Protein AF-0000000086446826 (afdb_homodimer)

pLDDT: mean 84.17, std 14.09, range [20.56, 96.94]

Nearest PDB structures (foldseek):
  3k9j-assembly2_A  TM=3.499E-01  e=1.828E-01  Homo sapiens
  8e12-assembly1_A  TM=2.344E-01  e=4.023E+00  synthetic construct
  8e0l-assembly1_C  TM=2.136E-01  e=4.203E+00  synthetic construct
  6xr2-assembly2_E  TM=2.161E-01  e=5.457E+00  synthetic construct
  3k9j-assembly2_A  TM=3.498E-01  e=6.710E-02  Homo sapiens

Sequence (1148 aa):
MKRKCTLTMKKRKLLDENRSFKKEWEAFFFVERKGKALCIICHETVAVMKVCNVKRHFTSVHPKQAALPDDKKKAEFGHLSAQLEKQSALMKRSISSTQAAAQSNTRASYHVAHLVATNLKPFTEGEFLKECMMAVVEDVCPDKSREFAAISLSARSLTRHIEEMAADVRGTLKDMCQSTRFFSIALDELTDIKDMAQLAIFFCGGRDDFVIFEEFIRFIPLSGTTTGANVCKPVTDWLKEADLDLSRMCGITTDGAPAMVRDKKGFAALLVKYLHSLEHQQDVKRFHCLVHQEALCAKSVTITEVMTVVVRAVRWLSRGKMLERVFSLRDQLASFLREKGNPVLQFEDPAWVCDIGFLVDITRHLNELNIHLQGKDVLVPDLLAFVKAFECKLRLWEHQLNQNKFTHFARLAELRPTPAACHRYAAALSELRGEFERCFKDVRACEKEFKPFSAPFDVDSVDVVDDLQLELIELQCSESHRAKFALLSPMKFWHSLSASRAFPALVREAMRIPSLFGSTYSCKRLFSRMKLTKNKTRAQLTNAHLQDVLLLASSSIKPDIDSLSASKNHQPSHMKRKCTLTMKKRKLLDENRSFKKEWEAFFFVERKGKALCIICHETVAVMKVCNVKRHFTSVHPKQAALPDDKKKAEFGHLSAQLEKQSALMKRSISSTQAAAQSNTRASYHVAHLVATNLKPFTEGEFLKECMMAVVEDVCPDKSREFAAISLSARSLTRHIEEMAADVRGTLKDMCQSTRFFSIALDELTDIKDMAQLAIFFCGGRDDFVIFEEFIRFIPLSGTTTGANVCKPVTDWLKEADLDLSRMCGITTDGAPAMVRDKKGFAALLVKYLHSLEHQQDVKRFHCLVHQEALCAKSVTITEVMTVVVRAVRWLSRGKMLERVFSLRDQLASFLREKGNPVLQFEDPAWVCDIGFLVDITRHLNELNIHLQGKDVLVPDLLAFVKAFECKLRLWEHQLNQNKFTHFARLAELRPTPAACHRYAAALSELRGEFERCFKDVRACEKEFKPFSAPFDVDSVDVVDDLQLELIELQCSESHRAKFALLSPMKFWHSLSASRAFPALVREAMRIPSLFGSTYSCKRLFSRMKLTKNKTRAQLTNAHLQDVLLLASSSIKPDIDSLSASKNHQPSH

Organism: Eptatretus burgeri (NCBI:txid7764)

Structure (mmCIF, N/CA/C/O backbone):
data_AF-0000000086446826-model_v1
#
loop_
_entity.id
_entity.type
_entity.pdbx_description
1 polymer 'SPIN-DOC-like zinc-finger domain-containing protein'
#
loop_
_atom_site.group_PDB
_atom_site.id
_atom_site.type_symbol
_atom_site.label_atom_id
_atom_site.label_alt_id
_atom_site.label_comp_id
_atom_site.label_asym_id
_atom_site.label_entity_id
_atom_site.label_seq_id
_atom_site.pdbx_PDB_ins_code
_atom_site.Cartn_x
_atom_site.Cartn_y
_atom_site.Cartn_z
_atom_site.occupancy
_atom_site.B_iso_or_equiv
_atom_site.auth_seq_id
_atom_site.auth_comp_id
_atom_site.auth_asym_id
_atom_site.auth_atom_id
_atom_site.pdbx_PDB_model_num
ATOM 1 N N . MET A 1 1 ? 31.875 -1.106 -87.688 1 21.17 1 MET A N 1
ATOM 2 C CA . MET A 1 1 ? 32.219 -1.799 -86.438 1 21.17 1 MET A CA 1
ATOM 3 C C . MET A 1 1 ? 33.406 -1.134 -85.75 1 21.17 1 MET A C 1
ATOM 5 O O . MET A 1 1 ? 34.531 -1.675 -85.812 1 21.17 1 MET A O 1
ATOM 9 N N . LYS A 1 2 ? 33.594 0.267 -85.875 1 26.73 2 LYS A N 1
ATOM 10 C CA . LYS A 1 2 ? 34.75 1.126 -85.625 1 26.73 2 LYS A CA 1
ATOM 11 C C . LYS A 1 2 ? 35.094 1.104 -84.125 1 26.73 2 LYS A C 1
ATOM 13 O O . LYS A 1 2 ? 34.25 1.418 -83.312 1 26.73 2 LYS A O 1
ATOM 18 N N . ARG A 1 3 ? 36.031 0.187 -83.688 1 21.23 3 ARG A N 1
ATOM 19 C CA . ARG A 1 3 ? 36.5 -0.198 -82.375 1 21.23 3 ARG A CA 1
ATOM 20 C C . ARG A 1 3 ? 37.062 1.006 -81.562 1 21.23 3 ARG A C 1
ATOM 22 O O . ARG A 1 3 ? 38.125 1.542 -81.938 1 21.23 3 ARG A O 1
ATOM 29 N N . LYS A 1 4 ? 36.125 1.953 -81.25 1 28.58 4 LYS A N 1
ATOM 30 C CA . LYS A 1 4 ? 36.5 3.162 -80.5 1 28.58 4 LYS A CA 1
ATOM 31 C C . LYS A 1 4 ? 37.281 2.826 -79.25 1 28.58 4 LYS A C 1
ATOM 33 O O . LYS A 1 4 ? 36.906 1.95 -78.5 1 28.58 4 LYS A O 1
ATOM 38 N N . CYS A 1 5 ? 38.688 3.062 -79.312 1 27.28 5 CYS A N 1
ATOM 39 C CA . CYS A 1 5 ? 39.781 2.855 -78.312 1 27.28 5 CYS A CA 1
ATOM 40 C C . CYS A 1 5 ? 39.406 3.457 -77 1 27.28 5 CYS A C 1
ATOM 42 O O . CYS A 1 5 ? 39.281 4.676 -76.875 1 27.28 5 CYS A O 1
ATOM 44 N N . THR A 1 6 ? 38.438 2.875 -76.188 1 27.89 6 THR A N 1
ATOM 45 C CA . THR A 1 6 ? 38 3.24 -74.812 1 27.89 6 THR A CA 1
ATOM 46 C C . THR A 1 6 ? 39.156 3.268 -73.875 1 27.89 6 THR A C 1
ATOM 48 O O . THR A 1 6 ? 39.625 2.217 -73.438 1 27.89 6 THR A O 1
ATOM 51 N N . LEU A 1 7 ? 40.25 4.066 -74.125 1 32.88 7 LEU A N 1
ATOM 52 C CA . LEU A 1 7 ? 41.344 4.211 -73.188 1 32.88 7 LEU A CA 1
ATOM 53 C C . LEU A 1 7 ? 40.844 4.723 -71.875 1 32.88 7 LEU A C 1
ATOM 55 O O . LEU A 1 7 ? 40.531 5.902 -71.75 1 32.88 7 LEU A O 1
ATOM 59 N N . THR A 1 8 ? 39.875 4.035 -71.125 1 29.45 8 THR A N 1
ATOM 60 C CA . THR A 1 8 ? 39.125 4.332 -69.875 1 29.45 8 THR A CA 1
ATOM 61 C C . THR A 1 8 ? 40.094 4.805 -68.812 1 29.45 8 THR A C 1
ATOM 63 O O . THR A 1 8 ? 41.312 4.613 -68.875 1 29.45 8 THR A O 1
ATOM 66 N N . MET A 1 9 ? 39.688 4.797 -67.375 1 28.7 9 MET A N 1
ATOM 67 C CA . MET A 1 9 ? 39.625 5.465 -66.062 1 28.7 9 MET A CA 1
ATOM 68 C C . MET A 1 9 ? 40.844 5.059 -65.25 1 28.7 9 MET A C 1
ATOM 70 O O . MET A 1 9 ? 40.719 4.883 -64 1 28.7 9 MET A O 1
ATOM 74 N N . LYS A 1 10 ? 41.938 4.422 -65.688 1 30.7 10 LYS A N 1
ATOM 75 C CA . LYS A 1 10 ? 43 4.031 -64.75 1 30.7 10 LYS A CA 1
ATOM 76 C C . LYS A 1 10 ? 43.688 5.254 -64.188 1 30.7 10 LYS A C 1
ATOM 78 O O . LYS A 1 10 ? 44.719 5.137 -63.531 1 30.7 10 LYS A O 1
ATOM 83 N N . LYS A 1 11 ? 43.312 6.426 -64.625 1 32.59 11 LYS A N 1
ATOM 84 C CA . LYS A 1 11 ? 44.188 7.527 -64.25 1 32.59 11 LYS A CA 1
ATOM 85 C C . LYS A 1 11 ? 44.219 7.75 -62.75 1 32.59 11 LYS A C 1
ATOM 87 O O . LYS A 1 11 ? 45.25 8.125 -62.188 1 32.59 11 LYS A O 1
ATOM 92 N N . ARG A 1 12 ? 43.062 7.766 -62.062 1 33.31 12 ARG A N 1
ATOM 93 C CA . ARG A 1 12 ? 43.062 8.492 -60.812 1 33.31 12 ARG A CA 1
ATOM 94 C C . ARG A 1 12 ? 43.531 7.602 -59.656 1 33.31 12 ARG A C 1
ATOM 96 O O . ARG A 1 12 ? 43.469 8 -58.5 1 33.31 12 ARG A O 1
ATOM 103 N N . LYS A 1 13 ? 43.625 6.348 -59.812 1 36.25 13 LYS A N 1
ATOM 104 C CA . LYS A 1 13 ? 44.031 5.535 -58.656 1 36.25 13 LYS A CA 1
ATOM 105 C C . LYS A 1 13 ? 45.406 5.895 -58.156 1 36.25 13 LYS A C 1
ATOM 107 O O . LYS A 1 13 ? 45.781 5.613 -57.031 1 36.25 13 LYS A O 1
ATOM 112 N N . LEU A 1 14 ? 46.281 6.199 -59.031 1 38.66 14 LEU A N 1
ATOM 113 C CA . LEU A 1 14 ? 47.656 6.434 -58.656 1 38.66 14 LEU A CA 1
ATOM 114 C C . LEU A 1 14 ? 47.75 7.527 -57.594 1 38.66 14 LEU A C 1
ATOM 116 O O . LEU A 1 14 ? 48.688 7.531 -56.781 1 38.66 14 LEU A O 1
ATOM 120 N N . LEU A 1 15 ? 46.844 8.5 -57.688 1 38.84 15 LEU A N 1
ATOM 121 C CA . LEU A 1 15 ? 46.969 9.648 -56.812 1 38.84 15 LEU A CA 1
ATOM 122 C C . LEU A 1 15 ? 46.594 9.258 -55.375 1 38.84 15 LEU A C 1
ATOM 124 O O . LEU A 1 15 ? 47.062 9.891 -54.406 1 38.84 15 LEU A O 1
ATOM 128 N N . ASP A 1 16 ? 45.719 8.352 -55.188 1 43.75 16 ASP A N 1
ATOM 129 C CA . ASP A 1 16 ? 45.25 8.008 -53.844 1 43.75 16 ASP A CA 1
ATOM 130 C C . ASP A 1 16 ? 46.312 7.223 -53.094 1 43.75 16 ASP A C 1
ATOM 132 O O . ASP A 1 16 ? 46.312 7.168 -51.875 1 43.75 16 ASP A O 1
ATOM 136 N N . GLU A 1 17 ? 47.094 6.414 -53.75 1 47.47 17 GLU A N 1
ATOM 137 C CA . GLU A 1 17 ? 48.062 5.543 -53.125 1 47.47 17 GLU A CA 1
ATOM 138 C C . GLU A 1 17 ? 49.094 6.352 -52.312 1 47.47 17 GLU A C 1
ATOM 140 O O . GLU A 1 17 ? 49.594 5.883 -51.312 1 47.47 17 GLU A O 1
ATOM 145 N N . ASN A 1 18 ? 49.469 7.52 -52.781 1 51.12 18 ASN A N 1
ATOM 146 C CA . ASN A 1 18 ? 50.562 8.273 -52.219 1 51.12 18 ASN A CA 1
ATOM 147 C C . ASN A 1 18 ? 50.094 9.102 -51 1 51.12 18 ASN A C 1
ATOM 149 O O . ASN A 1 18 ? 50.844 9.93 -50.5 1 51.12 18 ASN A O 1
ATOM 153 N N . ARG A 1 19 ? 48.938 8.93 -50.688 1 60.41 19 ARG A N 1
ATOM 154 C CA . ARG A 1 19 ? 48.375 9.742 -49.625 1 60.41 19 ARG A CA 1
ATOM 155 C C . ARG A 1 19 ? 48.281 8.945 -48.312 1 60.41 19 ARG A C 1
ATOM 157 O O . ARG A 1 19 ? 47.438 9.25 -47.469 1 60.41 19 ARG A O 1
ATOM 164 N N . SER A 1 20 ? 49 7.945 -48.375 1 73.62 20 SER A N 1
ATOM 165 C CA . SER A 1 20 ? 49 7.203 -47.125 1 73.62 20 SER A CA 1
ATOM 166 C C . SER A 1 20 ? 50.219 7.578 -46.25 1 73.62 20 SER A C 1
ATOM 168 O O . SER A 1 20 ? 51.219 8.039 -46.781 1 73.62 20 SER A O 1
ATOM 170 N N . PHE A 1 21 ? 50.156 7.516 -44.938 1 81.06 21 PHE A N 1
ATOM 171 C CA . PHE A 1 21 ? 51.219 7.82 -44 1 81.06 21 PHE A CA 1
ATOM 172 C C . PHE A 1 21 ? 52.438 6.898 -44.25 1 81.06 21 PHE A C 1
ATOM 174 O O . PHE A 1 21 ? 52.25 5.695 -44.469 1 81.06 21 PHE A O 1
ATOM 181 N N . LYS A 1 22 ? 53.531 7.488 -44.5 1 80.31 22 LYS A N 1
ATOM 182 C CA . LYS A 1 22 ? 54.781 6.715 -44.688 1 80.31 22 LYS A CA 1
ATOM 183 C C . LYS A 1 22 ? 55.594 6.699 -43.406 1 80.31 22 LYS A C 1
ATOM 185 O O . LYS A 1 22 ? 55.719 7.723 -42.75 1 80.31 22 LYS A O 1
ATOM 190 N N . LYS A 1 23 ? 56.156 5.59 -43.125 1 82.75 23 LYS A N 1
ATOM 191 C CA . LYS A 1 23 ? 56.969 5.398 -41.906 1 82.75 23 LYS A CA 1
ATOM 192 C C . LYS A 1 23 ? 58.156 6.352 -41.906 1 82.75 23 LYS A C 1
ATOM 194 O O . LYS A 1 23 ? 58.625 6.742 -40.812 1 82.75 23 LYS A O 1
ATOM 199 N N . GLU A 1 24 ? 58.594 6.832 -43.062 1 84.38 24 GLU A N 1
ATOM 200 C CA . GLU A 1 24 ? 59.75 7.75 -43.188 1 84.38 24 GLU A CA 1
ATOM 201 C C . GLU A 1 24 ? 59.406 9.109 -42.562 1 84.38 24 GLU A C 1
ATOM 203 O O . GLU A 1 24 ? 60.312 9.875 -42.219 1 84.38 24 GLU A O 1
ATOM 208 N N . TRP A 1 25 ? 58.156 9.266 -42.375 1 85.75 25 TRP A N 1
ATOM 209 C CA . TRP A 1 25 ? 57.75 10.578 -41.875 1 85.75 25 TRP A CA 1
ATOM 210 C C . TRP A 1 25 ? 57.969 10.672 -40.375 1 85.75 25 TRP A C 1
ATOM 212 O O . TRP A 1 25 ? 57.906 11.766 -39.812 1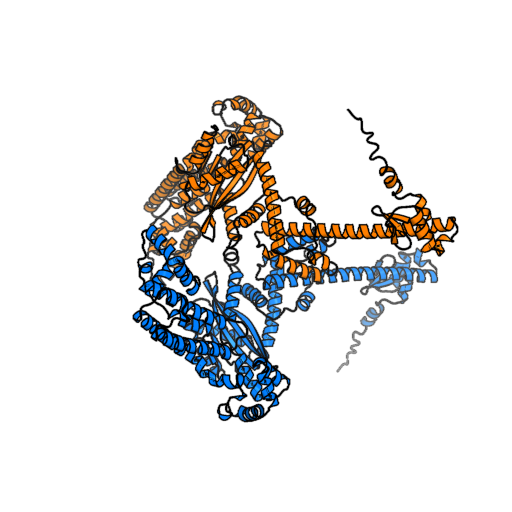 85.75 25 TRP A O 1
ATOM 222 N N . GLU A 1 26 ? 58.312 9.602 -39.812 1 86 26 GLU A N 1
ATOM 223 C CA . GLU A 1 26 ? 58.719 9.602 -38.406 1 86 26 GLU A CA 1
ATOM 224 C C . GLU A 1 26 ? 59.969 10.422 -38.156 1 86 26 GLU A C 1
ATOM 226 O O . GLU A 1 26 ? 60.188 10.953 -37.062 1 86 26 GLU A O 1
ATOM 231 N N . ALA A 1 27 ? 60.75 10.516 -39.25 1 84.44 27 ALA A N 1
ATOM 232 C CA . ALA A 1 27 ? 61.969 11.336 -39.188 1 84.44 27 ALA A CA 1
ATOM 233 C C . ALA A 1 27 ? 61.625 12.812 -39.062 1 84.44 27 ALA A C 1
ATOM 235 O O . ALA A 1 27 ? 62.438 13.602 -38.562 1 84.44 27 ALA A O 1
ATOM 236 N N . PHE A 1 28 ? 60.344 13.039 -39.406 1 88.31 28 PHE A N 1
ATOM 237 C CA . PHE A 1 28 ? 59.844 14.406 -39.312 1 88.31 28 PHE A CA 1
ATOM 238 C C . PHE A 1 28 ? 58.906 14.547 -38.125 1 88.31 28 PHE A C 1
ATOM 240 O O . PHE A 1 28 ? 58.156 15.531 -38.031 1 88.31 28 PHE A O 1
ATOM 247 N N . PHE A 1 29 ? 58.812 13.586 -37.25 1 90.88 29 PHE A N 1
ATOM 248 C CA . PHE A 1 29 ? 58.062 13.594 -36 1 90.88 29 PHE A CA 1
ATOM 249 C C . PHE A 1 29 ? 56.562 13.516 -36.25 1 90.88 29 PHE A C 1
ATOM 251 O O . PHE A 1 29 ? 55.781 14.117 -35.531 1 90.88 29 PHE A O 1
ATOM 258 N N . PHE A 1 30 ? 56.25 12.852 -37.219 1 89.12 30 PHE A N 1
ATOM 259 C CA . PHE A 1 30 ? 54.812 12.641 -37.5 1 89.12 30 PHE A CA 1
ATOM 260 C C . PHE A 1 30 ? 54.438 11.195 -37.219 1 89.12 30 PHE A C 1
ATOM 262 O O . PHE A 1 30 ? 55.219 10.273 -37.5 1 89.12 30 PHE A O 1
ATOM 269 N N . VAL A 1 31 ? 53.219 11 -36.688 1 87.62 31 VAL A N 1
ATOM 270 C CA . VAL A 1 31 ? 52.625 9.68 -36.469 1 87.62 31 VAL A CA 1
ATOM 271 C C . VAL A 1 31 ? 51.219 9.625 -37.062 1 87.62 31 VAL A C 1
ATOM 273 O O . VAL A 1 31 ? 50.594 10.656 -37.25 1 87.62 31 VAL A O 1
ATOM 276 N N . GLU A 1 32 ? 50.875 8.398 -37.375 1 84.38 32 GLU A N 1
ATOM 277 C CA . GLU A 1 32 ? 49.531 8.195 -37.906 1 84.38 32 GLU A CA 1
ATOM 278 C C . GLU A 1 32 ? 48.531 8.023 -36.781 1 84.38 32 GLU A C 1
ATOM 280 O O . GLU A 1 32 ? 48.688 7.152 -35.938 1 84.38 32 GLU A O 1
ATOM 285 N N . ARG A 1 33 ? 47.656 9 -36.719 1 78.75 33 ARG A N 1
ATOM 286 C CA . ARG A 1 33 ? 46.531 8.898 -35.781 1 78.75 33 ARG A CA 1
ATOM 287 C C . ARG A 1 33 ? 45.188 9.117 -36.469 1 78.75 33 ARG A C 1
ATOM 289 O O . ARG A 1 33 ? 44.969 10.172 -37.094 1 78.75 33 ARG A O 1
ATOM 296 N N . LYS A 1 34 ? 44.281 8.141 -36.5 1 76.12 34 LYS A N 1
ATOM 297 C CA . LYS A 1 34 ? 42.938 8.156 -37.094 1 76.12 34 LYS A CA 1
ATOM 298 C C . LYS A 1 34 ? 43 8.477 -38.594 1 76.12 34 LYS A C 1
ATOM 300 O O . LYS A 1 34 ? 42.188 9.273 -39.062 1 76.12 34 LYS A O 1
ATOM 305 N N . GLY A 1 35 ? 44.125 8.102 -39.25 1 76.44 35 GLY A N 1
ATOM 306 C CA . GLY A 1 35 ? 44.25 8.258 -40.688 1 76.44 35 GLY A CA 1
ATOM 307 C C . GLY A 1 35 ? 44.844 9.578 -41.094 1 76.44 35 GLY A C 1
ATOM 308 O O . GLY A 1 35 ? 44.875 9.898 -42.281 1 76.44 35 GLY A O 1
ATOM 309 N N . LYS A 1 36 ? 45.219 10.281 -40.125 1 81 36 LYS A N 1
ATOM 310 C CA . LYS A 1 36 ? 45.844 11.555 -40.406 1 81 36 LYS A CA 1
ATOM 311 C C . LYS A 1 36 ? 47.281 11.594 -39.875 1 81 36 LYS A C 1
ATOM 313 O O . LYS A 1 36 ? 47.625 10.805 -38.969 1 81 36 LYS A O 1
ATOM 318 N N . ALA A 1 37 ? 48 12.414 -40.5 1 84.81 37 ALA A N 1
ATOM 319 C CA . ALA A 1 37 ? 49.375 12.609 -40.031 1 84.81 37 ALA A CA 1
ATOM 320 C C . ALA A 1 37 ? 49.438 13.672 -38.938 1 84.81 37 ALA A C 1
ATOM 322 O O . ALA A 1 37 ? 49.094 14.828 -39.188 1 84.81 37 ALA A O 1
ATOM 323 N N . LEU A 1 38 ? 49.812 13.258 -37.719 1 87.69 38 LEU A N 1
ATOM 324 C CA . LEU A 1 38 ? 49.875 14.117 -36.562 1 87.69 38 LEU A CA 1
ATOM 325 C C . LEU A 1 38 ? 51.344 14.391 -36.156 1 87.69 38 LEU A C 1
ATOM 327 O O . LEU A 1 38 ? 52.156 13.469 -36.062 1 87.69 38 LEU A O 1
ATOM 331 N N . CYS A 1 39 ? 51.562 15.617 -35.969 1 86.81 39 CYS A N 1
ATOM 332 C CA . CYS A 1 39 ? 52.875 16 -35.438 1 86.81 39 CYS A CA 1
ATOM 333 C C . CYS A 1 39 ? 52.969 15.758 -33.938 1 86.81 39 CYS A C 1
ATOM 335 O O . CYS A 1 39 ? 52.125 16.266 -33.188 1 86.81 39 CYS A O 1
ATOM 337 N N . ILE A 1 40 ? 53.844 15.039 -33.469 1 86.5 40 ILE A N 1
ATOM 338 C CA . ILE A 1 40 ? 53.938 14.625 -32.062 1 86.5 40 ILE A CA 1
ATOM 339 C C . ILE A 1 40 ? 54.438 15.789 -31.203 1 86.5 40 ILE A C 1
ATOM 341 O O . ILE A 1 40 ? 54.281 15.789 -29.984 1 86.5 40 ILE A O 1
ATOM 345 N N . ILE A 1 41 ? 55 16.859 -31.859 1 83.38 41 ILE A N 1
ATOM 346 C CA . ILE A 1 41 ? 55.531 18 -31.125 1 83.38 41 ILE A CA 1
ATOM 347 C C . ILE A 1 41 ? 54.406 19.016 -30.844 1 83.38 41 ILE A C 1
ATOM 349 O O . ILE A 1 41 ? 54.188 19.391 -29.703 1 83.38 41 ILE A O 1
ATOM 353 N N . CYS A 1 42 ? 53.781 19.391 -31.781 1 83 42 CYS A N 1
ATOM 354 C CA . CYS A 1 42 ? 52.812 20.453 -31.625 1 83 42 CYS A CA 1
ATOM 355 C C . CYS A 1 42 ? 51.375 19.906 -31.688 1 83 42 CYS A C 1
ATOM 357 O O . CYS A 1 42 ? 50.438 20.625 -31.438 1 83 42 CYS A O 1
ATOM 359 N N . HIS A 1 43 ? 51.125 18.719 -32.062 1 85.19 43 HIS A N 1
ATOM 360 C CA . HIS A 1 43 ? 49.844 18 -32.094 1 85.19 43 HIS A CA 1
ATOM 361 C C . HIS A 1 43 ? 48.938 18.562 -33.188 1 85.19 43 HIS A C 1
ATOM 363 O O . HIS A 1 43 ? 47.719 18.422 -33.125 1 85.19 43 HIS A O 1
ATOM 369 N N . GLU A 1 44 ? 49.594 19.141 -34.188 1 83.06 44 GLU A N 1
ATOM 370 C CA . GLU A 1 44 ? 48.844 19.594 -35.344 1 83.06 44 GLU A CA 1
ATOM 371 C C . GLU A 1 44 ? 48.781 18.516 -36.406 1 83.06 44 GLU A C 1
ATOM 373 O O . GLU A 1 44 ? 49.719 17.75 -36.594 1 83.06 44 GLU A O 1
ATOM 378 N N . THR A 1 45 ? 47.688 18.484 -37.094 1 85.38 45 THR A N 1
ATOM 379 C CA . THR A 1 45 ? 47.5 17.5 -38.188 1 85.38 45 THR A CA 1
ATOM 380 C C . THR A 1 45 ? 47.688 18.156 -39.531 1 85.38 45 THR A C 1
ATOM 382 O O . THR A 1 45 ? 47.438 19.359 -39.688 1 85.38 45 THR A O 1
ATOM 385 N N . VAL A 1 46 ? 48.219 17.406 -40.438 1 80.88 46 VAL A N 1
ATOM 386 C CA . VAL A 1 46 ? 48.406 17.906 -41.781 1 80.88 46 VAL A CA 1
ATOM 387 C C . VAL A 1 46 ? 47.219 17.453 -42.656 1 80.88 46 VAL A C 1
ATOM 389 O O . VAL A 1 46 ? 46.875 16.281 -42.656 1 80.88 46 VAL A O 1
ATOM 392 N N . ALA A 1 47 ? 46.5 18.359 -43.25 1 75.94 47 ALA A N 1
ATOM 393 C CA . ALA A 1 47 ? 45.281 18.125 -44.031 1 75.94 47 ALA A CA 1
ATOM 394 C C . ALA A 1 47 ? 45.562 17.203 -45.219 1 75.94 47 ALA A C 1
ATOM 396 O O . ALA A 1 47 ? 44.75 16.312 -45.5 1 75.94 47 ALA A O 1
ATOM 397 N N . VAL A 1 48 ? 46.656 17.375 -45.938 1 76.5 48 VAL A N 1
ATOM 398 C CA . VAL A 1 48 ? 47 16.578 -47.094 1 76.5 48 VAL A CA 1
ATOM 399 C C . VAL A 1 48 ? 48.281 15.797 -46.844 1 76.5 48 VAL A C 1
ATOM 401 O O . VAL A 1 48 ? 49.344 16.375 -46.594 1 76.5 48 VAL A O 1
ATOM 404 N N . MET A 1 49 ? 48.188 14.492 -46.875 1 77.62 49 MET A N 1
ATOM 405 C CA . MET A 1 49 ? 49.281 13.586 -46.531 1 77.62 49 MET A CA 1
ATOM 406 C C . MET A 1 49 ? 50.281 13.484 -47.688 1 77.62 49 MET A C 1
ATOM 408 O O . MET A 1 49 ? 50.25 12.523 -48.438 1 77.62 49 MET A O 1
ATOM 412 N N . LYS A 1 50 ? 51.094 14.484 -47.875 1 81.12 50 LYS A N 1
ATOM 413 C CA . LYS A 1 50 ? 52.219 14.516 -48.844 1 81.12 50 LYS A CA 1
ATOM 414 C C . LYS A 1 50 ? 53.531 14.789 -48.125 1 81.12 50 LYS A C 1
ATOM 416 O O . LYS A 1 50 ? 53.594 15.5 -47.125 1 81.12 50 LYS A O 1
ATOM 421 N N . VAL A 1 51 ? 54.594 14.266 -48.625 1 82.06 51 VAL A N 1
ATOM 422 C CA . VAL A 1 51 ? 55.906 14.391 -48.031 1 82.06 51 VAL A CA 1
ATOM 423 C C . VAL A 1 51 ? 56.312 15.859 -47.969 1 82.06 51 VAL A C 1
ATOM 425 O O . VAL A 1 51 ? 56.938 16.312 -47 1 82.06 51 VAL A O 1
ATOM 428 N N . CYS A 1 52 ? 55.938 16.609 -49 1 83.12 52 CYS A N 1
ATOM 429 C CA . CYS A 1 52 ? 56.344 18.016 -49.031 1 83.12 52 CYS A CA 1
ATOM 430 C C . CYS A 1 52 ? 55.688 18.812 -47.938 1 83.12 52 CYS A C 1
ATOM 432 O O . CYS A 1 52 ? 56.312 19.688 -47.344 1 83.12 52 CYS A O 1
ATOM 434 N N . ASN A 1 53 ? 54.469 18.406 -47.594 1 85.31 53 ASN A N 1
ATOM 435 C CA . ASN A 1 53 ? 53.75 19.109 -46.562 1 85.31 53 ASN A CA 1
ATOM 436 C C . ASN A 1 53 ? 54.312 18.781 -45.188 1 85.31 53 ASN A C 1
ATOM 438 O O . ASN A 1 53 ? 54.406 19.672 -44.312 1 85.31 53 ASN A O 1
ATOM 442 N N . VAL A 1 54 ? 54.719 17.609 -44.969 1 86.69 54 VAL A N 1
ATOM 443 C CA . VAL A 1 54 ? 55.25 17.141 -43.688 1 86.69 54 VAL A CA 1
ATOM 444 C C . VAL A 1 54 ? 56.656 17.75 -43.469 1 86.69 54 VAL A C 1
ATOM 446 O O . VAL A 1 54 ? 56.938 18.234 -42.375 1 86.69 54 VAL A O 1
ATOM 449 N N . LYS A 1 55 ? 57.438 17.828 -44.531 1 85.44 55 LYS A N 1
ATOM 450 C CA . LYS A 1 55 ? 58.781 18.406 -44.469 1 85.44 55 LYS A CA 1
ATOM 451 C C . LYS A 1 55 ? 58.719 19.922 -44.25 1 85.44 55 LYS A C 1
ATOM 453 O O . LYS A 1 55 ? 59.469 20.469 -43.438 1 85.44 55 LYS A O 1
ATOM 458 N N . ARG A 1 56 ? 57.781 20.438 -44.938 1 86.75 56 ARG A N 1
ATOM 459 C CA . ARG A 1 56 ? 57.594 21.875 -44.781 1 86.75 56 ARG A CA 1
ATOM 460 C C . ARG A 1 56 ? 57.156 22.25 -43.375 1 86.75 56 ARG A C 1
ATOM 462 O O . ARG A 1 56 ? 57.656 23.203 -42.812 1 86.75 56 ARG A O 1
ATOM 469 N N . HIS A 1 57 ? 56.219 21.5 -42.844 1 87.69 57 HIS A N 1
ATOM 470 C CA . HIS A 1 57 ? 55.781 21.734 -41.469 1 87.69 57 HIS A CA 1
ATOM 471 C C . HIS A 1 57 ? 56.938 21.578 -40.469 1 87.69 57 HIS A C 1
ATOM 473 O O . HIS A 1 57 ? 57.125 22.422 -39.594 1 87.69 57 HIS A O 1
ATOM 479 N N . PHE A 1 58 ? 57.719 20.547 -40.688 1 87.62 58 PHE A N 1
ATOM 480 C CA . PHE A 1 58 ? 58.844 20.234 -39.781 1 87.62 58 PHE A CA 1
ATOM 481 C C . PHE A 1 58 ? 59.906 21.328 -39.844 1 87.62 58 PHE A C 1
ATOM 483 O O . PHE A 1 58 ? 60.375 21.766 -38.781 1 87.62 58 PHE A O 1
ATOM 490 N N . THR A 1 59 ? 60.156 21.906 -41 1 87.12 59 THR A N 1
ATOM 491 C CA . THR A 1 59 ? 61.219 22.906 -41.156 1 87.12 59 THR A CA 1
ATOM 492 C C . THR A 1 59 ? 60.719 24.297 -40.781 1 87.12 59 THR A C 1
ATOM 494 O O . THR A 1 59 ? 61.438 25.109 -40.219 1 87.12 59 THR A O 1
ATOM 497 N N . SER A 1 60 ? 59.438 24.438 -40.969 1 88.12 60 SER A N 1
ATOM 498 C CA . SER A 1 60 ? 58.906 25.781 -40.75 1 88.12 60 SER A CA 1
ATOM 499 C C . SER A 1 60 ? 58.438 25.953 -39.312 1 88.12 60 SER A C 1
ATOM 501 O O . SER A 1 60 ? 58.656 27 -38.719 1 88.12 60 SER A O 1
ATOM 503 N N . VAL A 1 61 ? 57.781 24.969 -38.719 1 85.38 61 VAL A N 1
ATOM 504 C CA . VAL A 1 61 ? 57.156 25.109 -37.406 1 85.38 61 VAL A CA 1
ATOM 505 C C . VAL A 1 61 ? 58.125 24.703 -36.312 1 85.38 61 VAL A C 1
ATOM 507 O O . VAL A 1 61 ? 58.094 25.281 -35.219 1 85.38 61 VAL A O 1
ATOM 510 N N . HIS A 1 62 ? 59 23.75 -36.594 1 87.88 62 HIS A N 1
ATOM 511 C CA . HIS A 1 62 ? 59.906 23.234 -35.562 1 87.88 62 HIS A CA 1
ATOM 512 C C . HIS A 1 62 ? 61.375 23.344 -36.031 1 87.88 62 HIS A C 1
ATOM 514 O O . HIS A 1 62 ? 62.062 22.328 -36.156 1 87.88 62 HIS A O 1
ATOM 520 N N . PRO A 1 63 ? 61.844 24.5 -36.25 1 86.12 63 PRO A N 1
ATOM 521 C CA . PRO A 1 63 ? 63.188 24.641 -36.781 1 86.12 63 PRO A CA 1
ATOM 522 C C . PRO A 1 63 ? 64.25 24.172 -35.781 1 86.12 63 PRO A C 1
ATOM 524 O O . PRO A 1 63 ? 65.312 23.672 -36.188 1 86.12 63 PRO A O 1
ATOM 527 N N . LYS A 1 64 ? 63.906 24.312 -34.594 1 84.44 64 LYS A N 1
ATOM 528 C CA . LYS A 1 64 ? 64.875 23.891 -33.594 1 84.44 64 LYS A CA 1
ATOM 529 C C . LYS A 1 64 ? 65.062 22.375 -33.594 1 84.44 64 LYS A C 1
ATOM 531 O O . LYS A 1 64 ? 66.188 21.875 -33.5 1 84.44 64 LYS A O 1
ATOM 536 N N . GLN A 1 65 ? 64.062 21.641 -33.812 1 84.19 65 GLN A N 1
ATOM 537 C CA . GLN A 1 65 ? 64.125 20.188 -33.875 1 84.19 65 GLN A CA 1
ATOM 538 C C . GLN A 1 65 ? 64.625 19.703 -35.219 1 84.19 65 GLN A C 1
ATOM 540 O O . GLN A 1 65 ? 65.312 18.656 -35.281 1 84.19 65 GLN A O 1
ATOM 545 N N . ALA A 1 66 ? 64.5 20.516 -36.219 1 82 66 ALA A N 1
ATOM 546 C CA . ALA A 1 66 ? 65 20.188 -37.562 1 82 66 ALA A CA 1
ATOM 547 C C . ALA A 1 66 ? 66.5 20.312 -37.625 1 82 66 ALA A C 1
ATOM 549 O O . ALA A 1 66 ? 67.188 19.641 -38.438 1 82 66 ALA A O 1
ATOM 550 N N . ALA A 1 67 ? 67.062 21.156 -36.75 1 83.5 67 ALA A N 1
ATOM 551 C CA . ALA A 1 67 ? 68.5 21.422 -36.719 1 83.5 67 ALA A CA 1
ATOM 552 C C . ALA A 1 67 ? 69.25 20.391 -35.875 1 83.5 67 ALA A C 1
ATOM 554 O O . ALA A 1 67 ? 70.5 20.328 -35.875 1 83.5 67 ALA A O 1
ATOM 555 N N . LEU A 1 68 ? 68.562 19.547 -35.25 1 83.56 68 LEU A N 1
ATOM 556 C CA . LEU A 1 68 ? 69.188 18.562 -34.375 1 83.56 68 LEU A CA 1
ATOM 557 C C . LEU A 1 68 ? 69.812 17.422 -35.219 1 83.56 68 LEU A C 1
ATOM 559 O O . LEU A 1 68 ? 69.375 17.109 -36.281 1 83.56 68 LEU A O 1
ATOM 563 N N . PRO A 1 69 ? 71 16.969 -34.719 1 84.88 69 PRO A N 1
ATOM 564 C CA . PRO A 1 69 ? 71.562 15.812 -35.406 1 84.88 69 PRO A CA 1
ATOM 565 C C . PRO A 1 69 ? 70.625 14.609 -35.438 1 84.88 69 PRO A C 1
ATOM 567 O O . PRO A 1 69 ? 69.75 14.508 -34.594 1 84.88 69 PRO A O 1
ATOM 570 N N . ASP A 1 70 ? 70.75 13.742 -36.406 1 82.25 70 ASP A N 1
ATOM 571 C CA . ASP A 1 70 ? 69.875 12.641 -36.688 1 82.25 70 ASP A CA 1
ATOM 572 C C . ASP A 1 70 ? 69.688 11.727 -35.469 1 82.25 70 ASP A C 1
ATOM 574 O O . ASP A 1 70 ? 68.625 11.234 -35.219 1 82.25 70 ASP A O 1
ATOM 578 N N . ASP A 1 71 ? 70.688 11.539 -34.812 1 84.62 71 ASP A N 1
ATOM 579 C CA . ASP A 1 71 ? 70.625 10.672 -33.625 1 84.62 71 ASP A CA 1
ATOM 580 C C . ASP A 1 71 ? 69.75 11.281 -32.531 1 84.62 71 ASP A C 1
ATOM 582 O O . ASP A 1 71 ? 69 10.578 -31.875 1 84.62 71 ASP A O 1
ATOM 586 N N . LYS A 1 72 ? 69.812 12.492 -32.375 1 86.31 72 LYS A N 1
ATOM 587 C CA . LYS A 1 72 ? 69.062 13.18 -31.359 1 86.31 72 LYS A CA 1
ATOM 588 C C . LYS A 1 72 ? 67.562 13.281 -31.766 1 86.31 72 LYS A C 1
ATOM 590 O O . LYS A 1 72 ? 66.688 13.219 -30.922 1 86.31 72 LYS A O 1
ATOM 595 N N . LYS A 1 73 ? 67.438 13.422 -33.031 1 86.19 73 LYS A N 1
ATOM 596 C CA . LYS A 1 73 ? 66.062 13.438 -33.531 1 86.19 73 LYS A CA 1
ATOM 597 C C . LYS A 1 73 ? 65.312 12.117 -33.25 1 86.19 73 LYS A C 1
ATOM 599 O O . LYS A 1 73 ? 64.188 12.117 -32.781 1 86.19 73 LYS A O 1
ATOM 604 N N . LYS A 1 74 ? 66 11.109 -33.438 1 85.81 74 LYS A N 1
ATOM 605 C CA . LYS A 1 74 ? 65.438 9.789 -33.219 1 85.81 74 LYS A CA 1
ATOM 606 C C . LYS A 1 74 ? 65.125 9.578 -31.734 1 85.81 74 LYS A C 1
ATOM 608 O O . LYS A 1 74 ? 64.062 9.016 -31.391 1 85.81 74 LYS A O 1
ATOM 613 N N . ALA A 1 75 ? 66 10.062 -30.969 1 85.94 75 ALA A N 1
ATOM 614 C CA . ALA A 1 75 ? 65.812 9.914 -29.531 1 85.94 75 ALA A CA 1
ATOM 615 C C . ALA A 1 75 ? 64.625 10.758 -29.062 1 85.94 75 ALA A C 1
ATOM 617 O O . ALA A 1 75 ? 63.781 10.289 -28.266 1 85.94 75 ALA A O 1
ATOM 618 N N . GLU A 1 76 ? 64.562 11.906 -29.547 1 86.44 76 GLU A N 1
ATOM 619 C CA . GLU A 1 76 ? 63.438 12.797 -29.172 1 86.44 76 GLU A CA 1
ATOM 620 C C . GLU A 1 76 ? 62.125 12.281 -29.688 1 86.44 76 GLU A C 1
ATOM 622 O O . GLU A 1 76 ? 61.094 12.359 -29 1 86.44 76 GLU A O 1
ATOM 627 N N . PHE A 1 77 ? 62.188 11.828 -30.844 1 87.06 77 PHE A N 1
ATOM 628 C CA . PHE A 1 77 ? 60.969 11.227 -31.391 1 87.06 77 PHE A CA 1
ATOM 629 C C . PHE A 1 77 ? 60.531 10.031 -30.547 1 87.06 77 PHE A C 1
ATOM 631 O O . PHE A 1 77 ? 59.344 9.883 -30.25 1 87.06 77 PHE A O 1
ATOM 638 N N . GLY A 1 78 ? 61.406 9.227 -30.203 1 86 78 GLY A N 1
ATOM 639 C CA . GLY A 1 78 ? 61.094 8.086 -29.359 1 86 78 GLY A CA 1
ATOM 640 C C . GLY A 1 78 ? 60.469 8.484 -28.047 1 86 78 GLY A C 1
ATOM 641 O O . GLY A 1 78 ? 59.5 7.863 -27.594 1 86 78 GLY A O 1
ATOM 642 N N . HIS A 1 79 ? 61 9.484 -27.547 1 85.56 79 HIS A N 1
ATOM 643 C CA . HIS A 1 79 ? 60.5 9.977 -26.266 1 85.56 79 HIS A CA 1
ATOM 644 C C . HIS A 1 79 ? 59.094 10.555 -26.422 1 85.56 79 HIS A C 1
ATOM 646 O O . HIS A 1 79 ? 58.188 10.227 -25.641 1 85.56 79 HIS A O 1
ATOM 652 N N . LEU A 1 80 ? 58.969 11.398 -27.422 1 86.25 80 LEU A N 1
ATOM 653 C CA . LEU A 1 80 ? 57.656 12.047 -27.625 1 86.25 80 LEU A CA 1
ATOM 654 C C . LEU A 1 80 ? 56.625 11.039 -28.062 1 86.25 80 LEU A C 1
ATOM 656 O O . LEU A 1 80 ? 55.438 11.141 -27.672 1 86.25 80 LEU A O 1
ATOM 660 N N . SER A 1 81 ? 57.031 10.133 -28.844 1 85 81 SER A N 1
ATOM 661 C CA . SER A 1 81 ? 56.125 9.07 -29.266 1 85 81 SER A CA 1
ATOM 662 C C . SER A 1 81 ? 55.688 8.211 -28.094 1 85 81 SER A C 1
ATOM 664 O O . SER A 1 81 ? 54.5 7.84 -28 1 85 81 SER A O 1
ATOM 666 N N . ALA A 1 82 ? 56.531 7.938 -27.25 1 82.25 82 ALA A N 1
ATOM 667 C CA . ALA A 1 82 ? 56.219 7.16 -26.047 1 82.25 82 ALA A CA 1
ATOM 668 C C . ALA A 1 82 ? 55.25 7.922 -25.141 1 82.25 82 ALA A C 1
ATOM 670 O O . ALA A 1 82 ? 54.312 7.332 -24.578 1 82.25 82 ALA A O 1
ATOM 671 N N . GLN A 1 83 ? 55.469 9.203 -25.109 1 80.75 83 GLN A N 1
ATOM 672 C CA . GLN A 1 83 ? 54.594 10.039 -24.312 1 80.75 83 GLN A CA 1
ATOM 673 C C . GLN A 1 83 ? 53.188 10.094 -24.906 1 80.75 83 GLN A C 1
ATOM 675 O O . GLN A 1 83 ? 52.219 10.055 -24.172 1 80.75 83 GLN A O 1
ATOM 680 N N . LEU A 1 84 ? 53.219 10.258 -26.188 1 79.69 84 LEU A N 1
ATOM 681 C CA . LEU A 1 84 ? 51.938 10.297 -26.875 1 79.69 84 LEU A CA 1
ATOM 682 C C . LEU A 1 84 ? 51.219 8.969 -26.719 1 79.69 84 LEU A C 1
ATOM 684 O O . LEU A 1 84 ? 50 8.953 -26.516 1 79.69 84 LEU A O 1
ATOM 688 N N . GLU A 1 85 ? 51.906 7.93 -26.797 1 80.06 85 GLU A N 1
ATOM 689 C CA . GLU A 1 85 ? 51.281 6.613 -26.609 1 80.06 85 GLU A CA 1
ATOM 690 C C . GLU A 1 85 ? 50.812 6.422 -25.188 1 80.06 85 GLU A C 1
ATOM 692 O O . GLU A 1 85 ? 49.75 5.832 -24.953 1 80.06 85 GLU A O 1
ATOM 697 N N . LYS A 1 86 ? 51.531 6.957 -24.312 1 76.69 86 LYS A N 1
ATOM 698 C CA . LYS A 1 86 ? 51.125 6.891 -22.906 1 76.69 86 LYS A CA 1
ATOM 699 C C . LYS A 1 86 ? 49.875 7.711 -22.672 1 76.69 86 LYS A C 1
ATOM 701 O O . LYS A 1 86 ? 48.969 7.27 -21.953 1 76.69 86 LYS A O 1
ATOM 706 N N . GLN A 1 87 ? 49.906 8.906 -23.266 1 74.88 87 GLN A N 1
ATOM 707 C CA . GLN A 1 87 ? 48.75 9.758 -23.125 1 74.88 87 GLN A CA 1
ATOM 708 C C . GLN A 1 87 ? 47.531 9.125 -23.766 1 74.88 87 GLN A C 1
ATOM 710 O O . GLN A 1 87 ? 46.406 9.188 -23.219 1 74.88 87 GLN A O 1
ATOM 715 N N . SER A 1 88 ? 47.75 8.594 -24.906 1 75.06 88 SER A N 1
ATOM 716 C CA . SER A 1 88 ? 46.688 7.914 -25.609 1 75.06 88 SER A CA 1
ATOM 717 C C . SER A 1 88 ? 46.188 6.691 -24.844 1 75.06 88 SER A C 1
ATOM 719 O O . SER A 1 88 ? 45 6.418 -24.781 1 75.06 88 SER A O 1
ATOM 721 N N . ALA A 1 89 ? 47.125 6.039 -24.25 1 74.12 89 ALA A N 1
ATOM 722 C CA . ALA A 1 89 ? 46.781 4.871 -23.453 1 74.12 89 ALA A CA 1
ATOM 723 C C . ALA A 1 89 ? 45.969 5.277 -22.203 1 74.12 89 ALA A C 1
ATOM 725 O O . ALA A 1 89 ? 45.031 4.605 -21.828 1 74.12 89 ALA A O 1
ATOM 726 N N . LEU A 1 90 ? 46.375 6.391 -21.656 1 70.25 90 LEU A N 1
ATOM 727 C CA . LEU A 1 90 ? 45.688 6.906 -20.484 1 70.25 90 LEU A CA 1
ATOM 728 C C . LEU A 1 90 ? 44.281 7.352 -20.844 1 70.25 90 LEU A C 1
ATOM 730 O O . LEU A 1 90 ? 43.344 7.109 -20.078 1 70.25 90 LEU A O 1
ATOM 734 N N . MET A 1 91 ? 44.219 8 -21.984 1 72 91 MET A N 1
ATOM 735 C CA . MET A 1 91 ? 42.906 8.453 -22.438 1 72 91 MET A CA 1
ATOM 736 C C . MET A 1 91 ? 42 7.266 -22.75 1 72 91 MET A C 1
ATOM 738 O O . MET A 1 91 ? 40.812 7.281 -22.406 1 72 91 MET A O 1
ATOM 742 N N . LYS A 1 92 ? 42.594 6.332 -23.422 1 70.12 92 LYS A N 1
ATOM 743 C CA . LYS A 1 92 ? 41.812 5.137 -23.719 1 70.12 92 LYS A CA 1
ATOM 744 C C . LYS A 1 92 ? 41.406 4.422 -22.453 1 70.12 92 LYS A C 1
ATOM 746 O O . LYS A 1 92 ? 40.281 3.926 -22.359 1 70.12 92 LYS A O 1
ATOM 751 N N . ARG A 1 93 ? 42.156 4.422 -21.516 1 68.31 93 ARG A N 1
ATOM 752 C CA . ARG A 1 93 ? 41.812 3.789 -20.234 1 68.31 93 ARG A CA 1
ATOM 753 C C . ARG A 1 93 ? 40.719 4.555 -19.5 1 68.31 93 ARG A C 1
ATOM 755 O O . ARG A 1 93 ? 39.844 3.953 -18.891 1 68.31 93 ARG A O 1
ATOM 762 N N . SER A 1 94 ? 40.938 5.848 -19.562 1 69.12 94 SER A N 1
ATOM 763 C CA . SER A 1 94 ? 39.906 6.684 -18.938 1 69.12 94 SER A CA 1
ATOM 764 C C . SER A 1 94 ? 38.562 6.48 -19.594 1 69.12 94 SER A C 1
ATOM 766 O O . SER A 1 94 ? 37.531 6.371 -18.906 1 69.12 94 SER A O 1
ATOM 768 N N . ILE A 1 95 ? 38.625 6.359 -20.891 1 68.31 95 ILE A N 1
ATOM 769 C CA . ILE A 1 95 ? 37.375 6.145 -21.625 1 68.31 95 ILE A CA 1
ATOM 770 C C . ILE A 1 95 ? 36.812 4.758 -21.312 1 68.31 95 ILE A C 1
ATOM 772 O O . ILE A 1 95 ? 35.625 4.598 -21.094 1 68.31 95 ILE A O 1
ATOM 776 N N . SER A 1 96 ? 37.75 3.812 -21.312 1 73.5 96 SER A N 1
ATOM 777 C CA . SER A 1 96 ? 37.344 2.449 -21 1 73.5 96 SER A CA 1
ATOM 778 C C . SER A 1 96 ? 36.781 2.346 -19.578 1 73.5 96 SER A C 1
ATOM 780 O O . SER A 1 96 ? 35.812 1.646 -19.328 1 73.5 96 SER A O 1
ATOM 782 N N . SER A 1 97 ? 37.406 3.074 -18.703 1 75.5 97 SER A N 1
ATOM 783 C CA . SER A 1 97 ? 36.938 3.053 -17.312 1 75.5 97 SER A CA 1
ATOM 784 C C . SER A 1 97 ? 35.594 3.732 -17.156 1 75.5 97 SER A C 1
ATOM 786 O O . SER A 1 97 ? 34.75 3.273 -16.391 1 75.5 97 SER A O 1
ATOM 788 N N . THR A 1 98 ? 35.5 4.801 -17.922 1 76.31 98 THR A N 1
ATOM 789 C CA . THR A 1 98 ? 34.219 5.508 -17.875 1 76.31 98 THR A CA 1
ATOM 790 C C . THR A 1 98 ? 33.125 4.656 -18.484 1 76.31 98 THR A C 1
ATOM 792 O O . THR A 1 98 ? 32 4.641 -17.969 1 76.31 98 THR A O 1
ATOM 795 N N . GLN A 1 99 ? 33.531 3.955 -19.531 1 78.44 99 GLN A N 1
ATOM 796 C CA . GLN A 1 99 ? 32.562 3.082 -20.156 1 78.44 99 GLN A CA 1
ATOM 797 C C . GLN A 1 99 ? 32.188 1.903 -19.25 1 78.44 99 GLN A C 1
ATOM 799 O O . GLN A 1 99 ? 31.047 1.491 -19.188 1 78.44 99 GLN A O 1
ATOM 804 N N . ALA A 1 100 ? 33.156 1.428 -18.641 1 80.88 100 ALA A N 1
ATOM 805 C CA . ALA A 1 100 ? 32.938 0.323 -17.719 1 80.88 100 ALA A CA 1
ATOM 806 C C . ALA A 1 100 ? 32.062 0.764 -16.547 1 80.88 100 ALA A C 1
ATOM 808 O O . ALA A 1 100 ? 31.172 0.018 -16.094 1 80.88 100 ALA A O 1
ATOM 809 N N . ALA A 1 101 ? 32.281 1.959 -16.125 1 82.25 101 ALA A N 1
ATOM 810 C CA . ALA A 1 101 ? 31.484 2.502 -15.023 1 82.25 101 ALA A CA 1
ATOM 811 C C . ALA A 1 101 ? 30.047 2.723 -15.453 1 82.25 101 ALA A C 1
ATOM 813 O O . ALA A 1 101 ? 29.109 2.449 -14.688 1 82.25 101 ALA A O 1
ATOM 814 N N . ALA A 1 102 ? 29.922 3.158 -16.625 1 84 102 ALA A N 1
ATOM 815 C CA . ALA A 1 102 ? 28.578 3.396 -17.141 1 84 102 ALA A CA 1
ATOM 816 C C . ALA A 1 102 ? 27.812 2.086 -17.297 1 84 102 ALA A C 1
ATOM 818 O O . ALA A 1 102 ? 26.609 2.023 -17.031 1 84 102 ALA A O 1
ATOM 819 N N . GLN A 1 103 ? 28.547 1.135 -17.781 1 86.5 103 GLN A N 1
ATOM 820 C CA . GLN A 1 103 ? 27.938 -0.176 -17.938 1 86.5 103 GLN A CA 1
ATOM 821 C C . GLN A 1 103 ? 27.531 -0.761 -16.578 1 86.5 103 GLN A C 1
ATOM 823 O O . GLN A 1 103 ? 26.469 -1.378 -16.453 1 86.5 103 GLN A O 1
ATOM 828 N N . SER A 1 104 ? 28.375 -0.582 -15.648 1 88.69 104 SER A N 1
ATOM 829 C CA . SER A 1 104 ? 28.078 -1.066 -14.305 1 88.69 104 SER A CA 1
ATOM 830 C C . SER A 1 104 ? 26.875 -0.345 -13.711 1 88.69 104 SER A C 1
ATOM 832 O O . SER A 1 104 ? 26.062 -0.958 -13.023 1 88.69 104 SER A O 1
ATOM 834 N N . ASN A 1 105 ? 26.797 0.924 -13.977 1 90.38 105 ASN A N 1
ATOM 835 C CA . ASN A 1 105 ? 25.672 1.705 -13.492 1 90.38 105 ASN A CA 1
ATOM 836 C C . ASN A 1 105 ? 24.359 1.25 -14.133 1 90.38 105 ASN A C 1
ATOM 838 O O . ASN A 1 105 ? 23.328 1.167 -13.453 1 90.38 105 ASN A O 1
ATOM 842 N N . THR A 1 106 ? 24.422 1 -15.375 1 91.56 106 THR A N 1
ATOM 843 C CA . THR A 1 106 ? 23.234 0.538 -16.078 1 91.56 106 THR A CA 1
ATOM 844 C C . THR A 1 106 ? 22.797 -0.837 -15.57 1 91.56 106 THR A C 1
ATOM 846 O O . THR A 1 106 ? 21.609 -1.097 -15.391 1 91.56 106 THR A O 1
ATOM 849 N N . ARG A 1 107 ? 23.797 -1.695 -15.414 1 93.25 107 ARG A N 1
ATOM 850 C CA . ARG A 1 107 ? 23.516 -3.025 -14.883 1 93.25 107 ARG A CA 1
ATOM 851 C C . ARG A 1 107 ? 22.875 -2.938 -13.5 1 93.25 107 ARG A C 1
ATOM 853 O O . ARG A 1 107 ? 21.938 -3.668 -13.203 1 93.25 107 ARG A O 1
ATOM 860 N N . ALA A 1 108 ? 23.406 -2.057 -12.703 1 94.19 108 ALA A N 1
ATOM 861 C CA . ALA A 1 108 ? 22.859 -1.845 -11.367 1 94.19 108 ALA A CA 1
ATOM 862 C C . ALA A 1 108 ? 21.406 -1.369 -11.445 1 94.19 108 ALA A C 1
ATOM 864 O O . ALA A 1 108 ? 20.562 -1.801 -10.656 1 94.19 108 ALA A O 1
ATOM 865 N N . SER A 1 109 ? 21.125 -0.495 -12.352 1 94.69 109 SER A N 1
ATOM 866 C CA . SER A 1 109 ? 19.781 0.021 -12.539 1 94.69 109 SER A CA 1
ATOM 867 C C . SER A 1 109 ? 18.812 -1.093 -12.93 1 94.69 109 SER A C 1
ATOM 869 O O . SER A 1 109 ? 17.672 -1.123 -12.453 1 94.69 109 SER A O 1
ATOM 871 N N . TYR A 1 110 ? 19.25 -2.035 -13.766 1 95.38 110 TYR A N 1
ATOM 872 C CA . TYR A 1 110 ? 18.438 -3.172 -14.156 1 95.38 110 TYR A CA 1
ATOM 873 C C . TYR A 1 110 ? 18.141 -4.074 -12.961 1 95.38 110 TYR A C 1
ATOM 875 O O . TYR A 1 110 ? 17.016 -4.555 -12.797 1 95.38 110 TYR A O 1
ATOM 883 N N . HIS A 1 111 ? 19.156 -4.301 -12.211 1 95.5 111 HIS A N 1
ATOM 884 C CA . HIS A 1 111 ? 18.984 -5.156 -11.047 1 95.5 111 HIS A CA 1
ATOM 885 C C . HIS A 1 111 ? 17.969 -4.551 -10.07 1 95.5 111 HIS A C 1
ATOM 887 O O . HIS A 1 111 ? 17.141 -5.266 -9.516 1 95.5 111 HIS A O 1
ATOM 893 N N . VAL A 1 112 ? 18.078 -3.24 -9.859 1 95.62 112 VAL A N 1
ATOM 894 C CA . VAL A 1 112 ? 17.141 -2.566 -8.977 1 95.62 112 VAL A CA 1
ATOM 895 C C . VAL A 1 112 ? 15.727 -2.66 -9.562 1 95.62 112 VAL A C 1
ATOM 897 O O . VAL A 1 112 ? 14.766 -2.914 -8.836 1 95.62 112 VAL A O 1
ATOM 900 N N . ALA A 1 113 ? 15.609 -2.432 -10.844 1 96.25 113 ALA A N 1
ATOM 901 C CA . ALA A 1 113 ? 14.312 -2.527 -11.508 1 96.25 113 ALA A CA 1
ATOM 902 C C . ALA A 1 113 ? 13.711 -3.918 -11.336 1 96.25 113 ALA A C 1
ATOM 904 O O . ALA A 1 113 ? 12.5 -4.059 -11.125 1 96.25 113 ALA A O 1
ATOM 905 N N . HIS A 1 114 ? 14.523 -4.941 -11.5 1 96.31 114 HIS A N 1
ATOM 906 C CA . HIS A 1 114 ? 14.07 -6.316 -11.32 1 96.31 114 HIS A CA 1
ATOM 907 C C . HIS A 1 114 ? 13.547 -6.543 -9.906 1 96.31 114 HIS A C 1
ATOM 909 O O . HIS A 1 114 ? 12.508 -7.184 -9.719 1 96.31 114 HIS A O 1
ATOM 915 N N . LEU A 1 115 ? 14.281 -6.02 -8.938 1 95.5 115 LEU A N 1
ATOM 916 C CA . LEU A 1 115 ? 13.859 -6.164 -7.547 1 95.5 115 LEU A CA 1
ATOM 917 C C . LEU A 1 115 ? 12.57 -5.395 -7.285 1 95.5 115 LEU A C 1
ATOM 919 O O . LEU A 1 115 ? 11.711 -5.859 -6.535 1 95.5 115 LEU A O 1
ATOM 923 N N . VAL A 1 116 ? 12.43 -4.215 -7.844 1 95.44 116 VAL A N 1
ATOM 924 C CA . VAL A 1 116 ? 11.219 -3.412 -7.695 1 95.44 116 VAL A CA 1
ATOM 925 C C . VAL A 1 116 ? 10.023 -4.172 -8.266 1 95.44 116 VAL A C 1
ATOM 927 O O . VAL A 1 116 ? 8.953 -4.219 -7.645 1 95.44 116 VAL A O 1
ATOM 930 N N . ALA A 1 117 ? 10.188 -4.754 -9.383 1 95 117 ALA A N 1
ATOM 931 C CA . ALA A 1 117 ? 9.109 -5.508 -10.031 1 95 117 ALA A CA 1
ATOM 932 C C . ALA A 1 117 ? 8.781 -6.773 -9.242 1 95 117 ALA A C 1
ATOM 934 O O . ALA A 1 117 ? 7.609 -7.074 -9.008 1 95 117 ALA A O 1
ATOM 935 N N . THR A 1 118 ? 9.766 -7.551 -8.852 1 94.38 118 THR A N 1
ATOM 936 C CA . THR A 1 118 ? 9.562 -8.82 -8.164 1 94.38 118 THR A CA 1
ATOM 937 C C . THR A 1 118 ? 8.914 -8.602 -6.797 1 94.38 118 THR A C 1
ATOM 939 O O . THR A 1 118 ? 8.18 -9.461 -6.309 1 94.38 118 THR A O 1
ATOM 942 N N . ASN A 1 119 ? 9.219 -7.453 -6.211 1 93.5 119 ASN A N 1
ATOM 943 C CA . ASN A 1 119 ? 8.633 -7.152 -4.91 1 93.5 119 ASN A CA 1
ATOM 944 C C . ASN A 1 119 ? 7.352 -6.332 -5.051 1 93.5 119 ASN A C 1
ATOM 946 O O . ASN A 1 119 ? 6.824 -5.82 -4.062 1 93.5 119 ASN A O 1
ATOM 950 N N . LEU A 1 120 ? 6.871 -6.133 -6.246 1 93.44 120 LEU A N 1
ATOM 951 C CA . LEU A 1 120 ? 5.586 -5.535 -6.586 1 93.44 120 LEU A CA 1
ATOM 952 C C . LEU A 1 120 ? 5.516 -4.086 -6.109 1 93.44 120 LEU A C 1
ATOM 954 O O . LEU A 1 120 ? 4.473 -3.639 -5.625 1 93.44 120 LEU A O 1
ATOM 958 N N . LYS A 1 121 ? 6.668 -3.404 -6.074 1 93.06 121 LYS A N 1
ATOM 959 C CA . LYS A 1 121 ? 6.703 -1.998 -5.684 1 93.06 121 LYS A CA 1
ATOM 960 C C . LYS A 1 121 ? 6.391 -1.09 -6.867 1 93.06 121 LYS A C 1
ATOM 962 O O . LYS A 1 121 ? 6.582 -1.479 -8.023 1 93.06 121 LYS A O 1
ATOM 967 N N . PRO A 1 122 ? 5.836 0.099 -6.629 1 92.25 122 PRO A N 1
ATOM 968 C CA . PRO A 1 122 ? 5.57 1.033 -7.727 1 92.25 122 PRO A CA 1
ATOM 969 C C . PRO A 1 122 ? 6.852 1.521 -8.406 1 92.25 122 PRO A C 1
ATOM 971 O O . PRO A 1 122 ? 7.934 1.425 -7.828 1 92.25 122 PRO A O 1
ATOM 974 N N . PHE A 1 123 ? 6.711 2.02 -9.625 1 92.56 123 PHE A N 1
ATOM 975 C CA . PHE A 1 123 ? 7.848 2.477 -10.414 1 92.56 123 PHE A CA 1
ATOM 976 C C . PHE A 1 123 ? 8.516 3.682 -9.758 1 92.56 123 PHE A C 1
ATOM 978 O O . PHE A 1 123 ? 9.703 3.924 -9.953 1 92.56 123 PHE A O 1
ATOM 985 N N . THR A 1 124 ? 7.75 4.426 -9 1 91.75 124 THR A N 1
ATOM 986 C CA . THR A 1 124 ? 8.258 5.633 -8.352 1 91.75 124 THR A CA 1
ATOM 987 C C . THR A 1 124 ? 9.125 5.273 -7.148 1 91.75 124 THR A C 1
ATOM 989 O O . THR A 1 124 ? 9.734 6.152 -6.535 1 91.75 124 THR A O 1
ATOM 992 N N . GLU A 1 125 ? 9.102 4.008 -6.75 1 92.81 125 GLU A N 1
ATOM 993 C CA . GLU A 1 125 ? 9.914 3.547 -5.625 1 92.81 125 GLU A CA 1
ATOM 994 C C . GLU A 1 125 ? 11.398 3.824 -5.859 1 92.81 125 GLU A C 1
ATOM 996 O O . GLU A 1 125 ? 12.172 3.936 -4.906 1 92.81 125 GLU A O 1
ATOM 1001 N N . GLY A 1 126 ? 11.75 3.91 -7.098 1 93.25 126 GLY A N 1
ATOM 1002 C CA . GLY A 1 126 ? 13.148 4.148 -7.441 1 93.25 126 GLY A CA 1
ATOM 1003 C C . GLY A 1 126 ? 13.688 5.441 -6.863 1 93.25 126 GLY A C 1
ATOM 1004 O O . GLY A 1 126 ? 14.844 5.496 -6.43 1 93.25 126 GLY A O 1
ATOM 1005 N N . GLU A 1 127 ? 12.891 6.465 -6.836 1 92.94 127 GLU A N 1
ATOM 1006 C CA . GLU A 1 127 ? 13.312 7.75 -6.285 1 92.94 127 GLU A CA 1
ATOM 1007 C C . GLU A 1 127 ? 13.586 7.648 -4.789 1 92.94 127 GLU A C 1
ATOM 1009 O O . GLU A 1 127 ? 14.57 8.195 -4.289 1 92.94 127 GLU A O 1
ATOM 1014 N N . PHE A 1 128 ? 12.742 7.035 -4.164 1 94.38 128 PHE A N 1
ATOM 1015 C CA . PHE A 1 128 ? 12.922 6.793 -2.738 1 94.38 128 PHE A CA 1
ATOM 1016 C C . PHE A 1 128 ? 14.188 5.977 -2.486 1 94.38 128 PHE A C 1
ATOM 1018 O O . PHE A 1 128 ? 14.961 6.281 -1.574 1 94.38 128 PHE A O 1
ATOM 1025 N N . LEU A 1 129 ? 14.359 4.891 -3.273 1 95.5 129 LEU A N 1
ATOM 1026 C CA . LEU A 1 129 ? 15.547 4.051 -3.158 1 95.5 129 LEU A CA 1
ATOM 1027 C C . LEU A 1 129 ? 16.812 4.871 -3.379 1 95.5 129 LEU A C 1
ATOM 1029 O O . LEU A 1 129 ? 17.797 4.699 -2.66 1 95.5 129 LEU A O 1
ATOM 1033 N N . LYS A 1 130 ? 16.781 5.711 -4.355 1 94.19 130 LYS A N 1
ATOM 1034 C CA . LYS A 1 130 ? 17.922 6.566 -4.656 1 94.19 130 LYS A CA 1
ATOM 1035 C C . LYS A 1 130 ? 18.25 7.477 -3.477 1 94.19 130 LYS A C 1
ATOM 1037 O O . LYS A 1 130 ? 19.422 7.648 -3.123 1 94.19 130 LYS A O 1
ATOM 1042 N N . GLU A 1 131 ? 17.219 8.062 -2.898 1 94.25 131 GLU A N 1
ATOM 1043 C CA . GLU A 1 131 ? 17.406 8.93 -1.74 1 94.25 131 GLU A CA 1
ATOM 1044 C C . GLU A 1 131 ? 18.047 8.164 -0.583 1 94.25 131 GLU A C 1
ATOM 1046 O O . GLU A 1 131 ? 18.953 8.688 0.082 1 94.25 131 GLU A O 1
ATOM 1051 N N . CYS A 1 132 ? 17.578 6.977 -0.304 1 94.5 132 CYS A N 1
ATOM 1052 C CA . CYS A 1 132 ? 18.125 6.156 0.769 1 94.5 132 CYS A CA 1
ATOM 1053 C C . CYS A 1 132 ? 19.578 5.781 0.481 1 94.5 132 CYS A C 1
ATOM 1055 O O . CYS A 1 132 ? 20.422 5.852 1.368 1 94.5 132 CYS A O 1
ATOM 1057 N N . MET A 1 133 ? 19.859 5.398 -0.743 1 94.12 133 MET A N 1
ATOM 1058 C CA . MET A 1 133 ? 21.219 5.008 -1.125 1 94.12 133 MET A CA 1
ATOM 1059 C C . MET A 1 133 ? 22.172 6.18 -0.979 1 94.12 133 MET A C 1
ATOM 1061 O O . MET A 1 133 ? 23.297 6.012 -0.489 1 94.12 133 MET A O 1
ATOM 1065 N N . MET A 1 134 ? 21.703 7.305 -1.405 1 93.88 134 MET A N 1
ATOM 1066 C CA . MET A 1 134 ? 22.547 8.492 -1.305 1 93.88 134 MET A CA 1
ATOM 1067 C C . MET A 1 134 ? 22.828 8.836 0.154 1 93.88 134 MET A C 1
ATOM 1069 O O . MET A 1 134 ? 23.953 9.234 0.496 1 93.88 134 MET A O 1
ATOM 1073 N N . ALA A 1 135 ? 21.797 8.703 1 1 92.94 135 ALA A N 1
ATOM 1074 C CA . ALA A 1 135 ? 22 8.953 2.426 1 92.94 135 ALA A CA 1
ATOM 1075 C C . ALA A 1 135 ? 23.016 7.996 3.018 1 92.94 135 ALA A C 1
ATOM 1077 O O . ALA A 1 135 ? 23.844 8.391 3.838 1 92.94 135 ALA A O 1
ATOM 1078 N N . VAL A 1 136 ? 23 6.73 2.621 1 93.12 136 VAL A N 1
ATOM 1079 C CA . VAL A 1 136 ? 23.922 5.719 3.133 1 93.12 136 VAL A CA 1
ATOM 1080 C C . VAL A 1 136 ? 25.328 5.988 2.607 1 93.12 136 VAL A C 1
ATOM 1082 O O . VAL A 1 136 ? 26.297 5.934 3.365 1 93.12 136 VAL A O 1
ATOM 1085 N N . VAL A 1 137 ? 25.406 6.297 1.336 1 92.69 137 VAL A N 1
ATOM 1086 C CA . VAL A 1 137 ? 26.703 6.496 0.701 1 92.69 137 VAL A CA 1
ATOM 1087 C C . VAL A 1 137 ? 27.406 7.715 1.304 1 92.69 137 VAL A C 1
ATOM 1089 O O . VAL A 1 137 ? 28.625 7.727 1.475 1 92.69 137 VAL A O 1
ATOM 1092 N N . GLU A 1 138 ? 26.641 8.719 1.64 1 91.38 138 GLU A N 1
ATOM 1093 C CA . GLU A 1 138 ? 27.203 9.93 2.23 1 91.38 138 GLU A CA 1
ATOM 1094 C C . GLU A 1 138 ? 27.812 9.648 3.598 1 91.38 138 GLU A C 1
ATOM 1096 O O . GLU A 1 138 ? 28.781 10.305 4 1 91.38 138 GLU A O 1
ATOM 1101 N N . ASP A 1 139 ? 27.312 8.672 4.273 1 90.06 139 ASP A N 1
ATOM 1102 C CA . ASP A 1 139 ? 27.812 8.328 5.602 1 90.06 139 ASP A CA 1
ATOM 1103 C C . ASP A 1 139 ? 28.938 7.297 5.516 1 90.06 139 ASP A C 1
ATOM 1105 O O . ASP A 1 139 ? 29.938 7.406 6.227 1 90.06 139 ASP A O 1
ATOM 1109 N N . VAL A 1 140 ? 28.828 6.293 4.621 1 88.5 140 VAL A N 1
ATOM 1110 C CA . VAL A 1 140 ? 29.703 5.125 4.633 1 88.5 140 VAL A CA 1
ATOM 1111 C C . VAL A 1 140 ? 30.828 5.32 3.629 1 88.5 140 VAL A C 1
ATOM 1113 O O . VAL A 1 140 ? 31.984 4.984 3.914 1 88.5 140 VAL A O 1
ATOM 1116 N N . CYS A 1 141 ? 30.469 5.77 2.459 1 89.31 141 CYS A N 1
ATOM 1117 C CA . CYS A 1 141 ? 31.5 5.953 1.435 1 89.31 141 CYS A CA 1
ATOM 1118 C C . CYS A 1 141 ? 31.234 7.219 0.625 1 89.31 141 CYS A C 1
ATOM 1120 O O . CYS A 1 141 ? 30.922 7.145 -0.564 1 89.31 141 CYS A O 1
ATOM 1122 N N . PRO A 1 142 ? 31.594 8.359 1.253 1 88.75 142 PRO A N 1
ATOM 1123 C CA . PRO A 1 142 ? 31.328 9.633 0.58 1 88.75 142 PRO A CA 1
ATOM 1124 C C . PRO A 1 142 ? 32.125 9.797 -0.713 1 88.75 142 PRO A C 1
ATOM 1126 O O . PRO A 1 142 ? 31.703 10.539 -1.607 1 88.75 142 PRO A O 1
ATOM 1129 N N . ASP A 1 143 ? 33.188 9.023 -0.925 1 87.56 143 ASP A N 1
ATOM 1130 C CA . ASP A 1 143 ? 34.031 9.109 -2.113 1 87.56 143 ASP A CA 1
ATOM 1131 C C . ASP A 1 143 ? 33.312 8.539 -3.338 1 87.56 143 ASP A C 1
ATOM 1133 O O . ASP A 1 143 ? 33.656 8.883 -4.473 1 87.56 143 ASP A O 1
ATOM 1137 N N . LYS A 1 144 ? 32.438 7.711 -3.121 1 87.75 144 LYS A N 1
ATOM 1138 C CA . LYS A 1 144 ? 31.719 7.074 -4.227 1 87.75 144 LYS A CA 1
ATOM 1139 C C . LYS A 1 144 ? 30.359 7.734 -4.461 1 87.75 144 LYS A C 1
ATOM 1141 O O . LYS A 1 144 ? 29.516 7.18 -5.156 1 87.75 144 LYS A O 1
ATOM 1146 N N . SER A 1 145 ? 30.047 8.867 -3.916 1 90.5 145 SER A N 1
ATOM 1147 C CA . SER A 1 145 ? 28.766 9.555 -3.994 1 90.5 145 SER A CA 1
ATOM 1148 C C . SER A 1 145 ? 28.406 9.883 -5.438 1 90.5 145 SER A C 1
ATOM 1150 O O . SER A 1 145 ? 27.234 9.812 -5.82 1 90.5 145 SER A O 1
ATOM 1152 N N . ARG A 1 146 ? 29.406 10.188 -6.25 1 86.94 146 ARG A N 1
ATOM 1153 C CA . ARG A 1 146 ? 29.141 10.547 -7.641 1 86.94 146 ARG A CA 1
ATOM 1154 C C . ARG A 1 146 ? 28.719 9.328 -8.453 1 86.94 146 ARG A C 1
ATOM 1156 O O . ARG A 1 146 ? 27.859 9.43 -9.328 1 86.94 146 ARG A O 1
ATOM 1163 N N . GLU A 1 147 ? 29.375 8.234 -8.203 1 86.94 147 GLU A N 1
ATOM 1164 C CA . GLU A 1 147 ? 29.031 7.004 -8.914 1 86.94 147 GLU A CA 1
ATOM 1165 C C . GLU A 1 147 ? 27.594 6.574 -8.633 1 86.94 147 GLU A C 1
ATOM 1167 O O . GLU A 1 147 ? 26.875 6.156 -9.539 1 86.94 147 GLU A O 1
ATOM 1172 N N . PHE A 1 148 ? 27.188 6.688 -7.418 1 91.06 148 PHE A N 1
ATOM 1173 C CA . PHE A 1 148 ? 25.844 6.285 -7.027 1 91.06 148 PHE A CA 1
ATOM 1174 C C . PHE A 1 148 ? 24.812 7.277 -7.543 1 91.06 148 PHE A C 1
ATOM 1176 O O . PHE A 1 148 ? 23.688 6.895 -7.852 1 91.06 148 PHE A O 1
ATOM 1183 N N . ALA A 1 149 ? 25.203 8.547 -7.555 1 91.12 149 ALA A N 1
ATOM 1184 C CA . ALA A 1 149 ? 24.297 9.578 -8.078 1 91.12 149 ALA A CA 1
ATOM 1185 C C . ALA A 1 149 ? 24.047 9.375 -9.562 1 91.12 149 ALA A C 1
ATOM 1187 O O . ALA A 1 149 ? 23 9.766 -10.078 1 91.12 149 ALA A O 1
ATOM 1188 N N . ALA A 1 150 ? 24.953 8.672 -10.234 1 89.81 150 ALA A N 1
ATOM 1189 C CA . ALA A 1 150 ? 24.859 8.484 -11.68 1 89.81 150 ALA A CA 1
ATOM 1190 C C . ALA A 1 150 ? 23.906 7.336 -12.031 1 89.81 150 ALA A C 1
ATOM 1192 O O . ALA A 1 150 ? 23.484 7.199 -13.18 1 89.81 150 ALA A O 1
ATOM 1193 N N . ILE A 1 151 ? 23.578 6.551 -11.133 1 91.94 151 ILE A N 1
ATOM 1194 C CA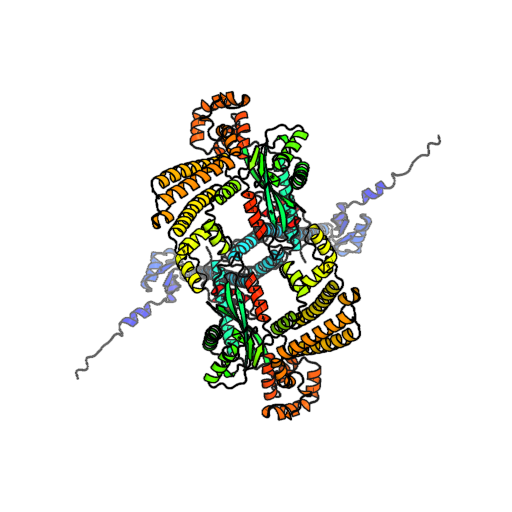 . ILE A 1 151 ? 22.672 5.438 -11.383 1 91.94 151 ILE A CA 1
ATOM 1195 C C . ILE A 1 151 ? 21.266 5.973 -11.641 1 91.94 151 ILE A C 1
ATOM 1197 O O . ILE A 1 151 ? 20.719 6.73 -10.828 1 91.94 151 ILE A O 1
ATOM 1201 N N . SER A 1 152 ? 20.656 5.648 -12.719 1 91.44 152 SER A N 1
ATOM 1202 C CA . SER A 1 152 ? 19.312 6.125 -13.062 1 91.44 152 SER A CA 1
ATOM 1203 C C . SER A 1 152 ? 18.234 5.266 -12.406 1 91.44 152 SER A C 1
ATOM 1205 O O . SER A 1 152 ? 18.047 4.109 -12.789 1 91.44 152 SER A O 1
ATOM 1207 N N . LEU A 1 153 ? 17.578 5.816 -11.484 1 93.88 153 LEU A N 1
ATOM 1208 C CA . LEU A 1 153 ? 16.516 5.098 -10.789 1 93.88 153 LEU A CA 1
ATOM 1209 C C . LEU A 1 153 ? 15.211 5.879 -10.859 1 93.88 153 LEU A C 1
ATOM 1211 O O . LEU A 1 153 ? 14.375 5.777 -9.945 1 93.88 153 LEU A O 1
ATOM 1215 N N . SER A 1 154 ? 15.031 6.664 -11.891 1 93.06 154 SER A N 1
ATOM 1216 C CA . SER A 1 154 ? 13.781 7.398 -12.078 1 93.06 154 SER A CA 1
ATOM 1217 C C . SER A 1 154 ? 12.641 6.457 -12.461 1 93.06 154 SER A C 1
ATOM 1219 O O . SER A 1 154 ? 12.883 5.336 -12.906 1 93.06 154 SER A O 1
ATOM 1221 N N . ALA A 1 155 ? 11.453 6.914 -12.25 1 93.25 155 ALA A N 1
ATOM 1222 C CA . ALA A 1 155 ? 10.281 6.113 -12.586 1 93.25 155 ALA A CA 1
ATOM 1223 C C . ALA A 1 155 ? 10.289 5.73 -14.07 1 93.25 155 ALA A C 1
ATOM 1225 O O . ALA A 1 155 ? 9.93 4.605 -14.422 1 93.25 155 ALA A O 1
ATOM 1226 N N . ARG A 1 156 ? 10.641 6.625 -14.883 1 92.38 156 ARG A N 1
ATOM 1227 C CA . ARG A 1 156 ? 10.664 6.383 -16.328 1 92.38 156 ARG A CA 1
ATOM 1228 C C . ARG A 1 156 ? 11.711 5.332 -16.688 1 92.38 156 ARG A C 1
ATOM 1230 O O . ARG A 1 156 ? 11.445 4.438 -17.484 1 92.38 156 ARG A O 1
ATOM 1237 N N . SER A 1 157 ? 12.922 5.457 -16.094 1 93.12 157 SER A N 1
ATOM 1238 C CA . SER A 1 157 ? 13.984 4.5 -16.375 1 93.12 157 SER A CA 1
ATOM 1239 C C . SER A 1 157 ? 13.609 3.1 -15.898 1 93.12 157 SER A C 1
ATOM 1241 O O . SER A 1 157 ? 13.82 2.119 -16.609 1 93.12 157 SER A O 1
ATOM 1243 N N . LEU A 1 158 ? 13.109 3.027 -14.734 1 94.88 158 LEU A N 1
ATOM 1244 C CA . LEU A 1 158 ? 12.734 1.726 -14.195 1 94.88 158 LEU A CA 1
ATOM 1245 C C . LEU A 1 158 ? 11.633 1.092 -15.031 1 94.88 158 LEU A C 1
ATOM 1247 O O . LEU A 1 158 ? 11.633 -0.12 -15.258 1 94.88 158 LEU A O 1
ATOM 1251 N N . THR A 1 159 ? 10.617 1.937 -15.461 1 95.31 159 THR A N 1
ATOM 1252 C CA . THR A 1 159 ? 9.547 1.433 -16.312 1 95.31 159 THR A CA 1
ATOM 1253 C C . THR A 1 159 ? 10.109 0.818 -17.578 1 95.31 159 THR A C 1
ATOM 1255 O O . THR A 1 159 ? 9.703 -0.275 -17.984 1 95.31 159 THR A O 1
ATOM 1258 N N . ARG A 1 160 ? 11.023 1.502 -18.141 1 94.62 160 ARG A N 1
ATOM 1259 C CA . ARG A 1 160 ? 11.633 1.022 -19.375 1 94.62 160 ARG A CA 1
ATOM 1260 C C . ARG A 1 160 ? 12.391 -0.282 -19.141 1 94.62 160 ARG A C 1
ATOM 1262 O O . ARG A 1 160 ? 12.281 -1.219 -19.938 1 94.62 160 ARG A O 1
ATOM 1269 N N . HIS A 1 161 ? 13.195 -0.353 -18.109 1 96 161 HIS A N 1
ATOM 1270 C CA . HIS A 1 161 ? 13.938 -1.565 -17.781 1 96 161 HIS A CA 1
ATOM 1271 C C . HIS A 1 161 ? 12.992 -2.744 -17.547 1 96 161 HIS A C 1
ATOM 1273 O O . HIS A 1 161 ? 13.273 -3.861 -18 1 96 161 HIS A O 1
ATOM 1279 N N . ILE A 1 162 ? 11.914 -2.521 -16.875 1 96.19 162 ILE A N 1
ATOM 1280 C CA . ILE A 1 162 ? 10.945 -3.576 -16.562 1 96.19 162 ILE A CA 1
ATOM 1281 C C . ILE A 1 162 ? 10.305 -4.07 -17.859 1 96.19 162 ILE A C 1
ATOM 1283 O O . ILE A 1 162 ? 10.141 -5.277 -18.047 1 96.19 162 ILE A O 1
ATOM 1287 N N . GLU A 1 163 ? 9.961 -3.121 -18.766 1 96.38 163 GLU A N 1
ATOM 1288 C CA . GLU A 1 163 ? 9.414 -3.494 -20.062 1 96.38 163 GLU A CA 1
ATOM 1289 C C . GLU A 1 163 ? 10.375 -4.395 -20.828 1 96.38 163 GLU A C 1
ATOM 1291 O O . GLU A 1 163 ? 9.961 -5.41 -21.391 1 96.38 163 GLU A O 1
ATOM 1296 N N . GLU A 1 164 ? 11.625 -4.008 -20.797 1 95.94 164 GLU A N 1
ATOM 1297 C CA . GLU A 1 164 ? 12.633 -4.754 -21.531 1 95.94 164 GLU A CA 1
ATOM 1298 C C . GLU A 1 164 ? 12.875 -6.125 -20.906 1 95.94 164 GLU A C 1
ATOM 1300 O O . GLU A 1 164 ? 13.016 -7.121 -21.625 1 95.94 164 GLU A O 1
ATOM 1305 N N . MET A 1 165 ? 12.953 -6.152 -19.656 1 96.94 165 MET A N 1
ATOM 1306 C CA . MET A 1 165 ? 13.148 -7.426 -18.969 1 96.94 165 MET A CA 1
ATOM 1307 C C . MET A 1 165 ? 11.961 -8.352 -19.188 1 96.94 165 MET A C 1
ATOM 1309 O O . MET A 1 165 ? 12.133 -9.555 -19.391 1 96.94 165 MET A O 1
ATOM 1313 N N . ALA A 1 166 ? 10.758 -7.793 -19.078 1 96.56 166 ALA A N 1
ATOM 1314 C CA . ALA A 1 166 ? 9.555 -8.586 -19.328 1 96.56 166 ALA A CA 1
ATOM 1315 C C . ALA A 1 166 ? 9.555 -9.148 -20.75 1 96.56 166 ALA A C 1
ATOM 1317 O O . ALA A 1 166 ? 9.18 -10.305 -20.953 1 96.56 166 ALA A O 1
ATOM 1318 N N . ALA A 1 167 ? 9.969 -8.32 -21.672 1 95.19 167 ALA A N 1
ATOM 1319 C CA . ALA A 1 167 ? 10.047 -8.766 -23.047 1 95.19 167 ALA A CA 1
ATOM 1320 C C . ALA A 1 167 ? 11.039 -9.914 -23.203 1 95.19 167 ALA A C 1
ATOM 1322 O O . ALA A 1 167 ? 10.797 -10.859 -23.969 1 95.19 167 ALA A O 1
ATOM 1323 N N . ASP A 1 168 ? 12.141 -9.781 -22.547 1 95.56 168 ASP A N 1
ATOM 1324 C CA . ASP A 1 168 ? 13.148 -10.836 -22.562 1 95.56 168 ASP A CA 1
ATOM 1325 C C . ASP A 1 168 ? 12.594 -12.141 -22 1 95.56 168 ASP A C 1
ATOM 1327 O O . ASP A 1 168 ? 12.781 -13.211 -22.594 1 95.56 168 ASP A O 1
ATOM 1331 N N . VAL A 1 169 ? 11.945 -12.07 -20.906 1 95.81 169 VAL A N 1
ATOM 1332 C CA . VAL A 1 169 ? 11.367 -13.242 -20.25 1 95.81 169 VAL A CA 1
ATOM 1333 C C . VAL A 1 169 ? 10.273 -13.836 -21.141 1 95.81 169 VAL A C 1
ATOM 1335 O O . VAL A 1 169 ? 10.156 -15.062 -21.25 1 95.81 169 VAL A O 1
ATOM 1338 N N . ARG A 1 170 ? 9.461 -13 -21.797 1 94.19 170 ARG A N 1
ATOM 1339 C CA . ARG A 1 170 ? 8.414 -13.469 -22.703 1 94.19 170 ARG A CA 1
ATOM 1340 C C . ARG A 1 170 ? 9.016 -14.25 -23.859 1 94.19 170 ARG A C 1
ATOM 1342 O O . ARG A 1 170 ? 8.445 -15.25 -24.312 1 94.19 170 ARG A O 1
ATOM 1349 N N . GLY A 1 171 ? 10.156 -13.758 -24.344 1 92.44 171 GLY A N 1
ATOM 1350 C CA . GLY A 1 171 ? 10.844 -14.484 -25.391 1 92.44 171 GLY A CA 1
ATOM 1351 C C . GLY A 1 171 ? 11.312 -15.859 -24.969 1 92.44 171 GLY A C 1
ATOM 1352 O O . GLY A 1 171 ? 11.109 -16.844 -25.688 1 92.44 171 GLY A O 1
ATOM 1353 N N . THR A 1 172 ? 11.875 -15.867 -23.844 1 93.56 172 THR A N 1
ATOM 1354 C CA . THR A 1 172 ? 12.344 -17.141 -23.312 1 93.56 172 THR A CA 1
ATOM 1355 C C . THR A 1 172 ? 11.172 -18.078 -23.047 1 93.56 172 THR A C 1
ATOM 1357 O O . THR A 1 172 ? 11.266 -19.281 -23.281 1 93.56 172 THR A O 1
ATOM 1360 N N . LEU A 1 173 ? 10.133 -17.531 -22.547 1 93.31 173 LEU A N 1
ATOM 1361 C CA . LEU A 1 173 ? 8.938 -18.312 -22.25 1 93.31 173 LEU A CA 1
ATOM 1362 C C . LEU A 1 173 ? 8.328 -18.891 -23.516 1 93.31 173 LEU A C 1
ATOM 1364 O O . LEU A 1 173 ? 7.875 -20.047 -23.516 1 93.31 173 LEU A O 1
ATOM 1368 N N . LYS A 1 174 ? 8.305 -18.141 -24.531 1 92.5 174 LYS A N 1
ATOM 1369 C CA . LYS A 1 174 ? 7.793 -18.625 -25.812 1 92.5 174 LYS A CA 1
ATOM 1370 C C . LYS A 1 174 ? 8.602 -19.812 -26.312 1 92.5 174 LYS A C 1
ATOM 1372 O O . LYS A 1 174 ? 8.023 -20.812 -26.75 1 92.5 174 LYS A O 1
ATOM 1377 N N . ASP A 1 175 ? 9.875 -19.719 -26.203 1 91.88 175 ASP A N 1
ATOM 1378 C CA . ASP A 1 175 ? 10.75 -20.812 -26.609 1 91.88 175 ASP A CA 1
ATOM 1379 C C . ASP A 1 175 ? 10.508 -22.062 -25.766 1 91.88 175 ASP A C 1
ATOM 1381 O O . ASP A 1 175 ? 10.484 -23.188 -26.281 1 91.88 175 ASP A O 1
ATOM 1385 N N . MET A 1 176 ? 10.312 -21.812 -24.547 1 91.75 176 MET A N 1
ATOM 1386 C CA . MET A 1 176 ? 10.078 -22.922 -23.625 1 91.75 176 MET A CA 1
ATOM 1387 C C . MET A 1 176 ? 8.758 -23.625 -23.938 1 91.75 176 MET A C 1
ATOM 1389 O O . MET A 1 176 ? 8.68 -24.844 -23.922 1 91.75 176 MET A O 1
ATOM 1393 N N . CYS A 1 177 ? 7.738 -22.906 -24.172 1 92.62 177 CYS A N 1
ATOM 1394 C CA . CYS A 1 177 ? 6.418 -23.453 -24.469 1 92.62 177 CYS A CA 1
ATOM 1395 C C . CYS A 1 177 ? 6.43 -24.25 -25.766 1 92.62 177 CYS A C 1
ATOM 1397 O O . CYS A 1 177 ? 5.77 -25.281 -25.875 1 92.62 177 CYS A O 1
ATOM 1399 N N . GLN A 1 178 ? 7.215 -23.828 -26.688 1 92.12 178 GLN A N 1
ATOM 1400 C CA . GLN A 1 178 ? 7.281 -24.484 -28 1 92.12 178 GLN A CA 1
ATOM 1401 C C . GLN A 1 178 ? 8.008 -25.828 -27.891 1 92.12 178 GLN A C 1
ATOM 1403 O O . GLN A 1 178 ? 7.777 -26.734 -28.703 1 92.12 178 GLN A O 1
ATOM 1408 N N . SER A 1 179 ? 8.781 -25.984 -26.906 1 90.69 179 SER A N 1
ATOM 1409 C CA . SER A 1 179 ? 9.602 -27.188 -26.766 1 90.69 179 SER A CA 1
ATOM 1410 C C . SER A 1 179 ? 8.914 -28.234 -25.906 1 90.69 179 SER A C 1
ATOM 1412 O O . SER A 1 179 ? 9.5 -29.281 -25.609 1 90.69 179 SER A O 1
ATOM 1414 N N . THR A 1 180 ? 7.672 -28.109 -25.609 1 93.5 180 THR A N 1
ATOM 1415 C CA . THR A 1 180 ? 6.984 -29.031 -24.719 1 93.5 180 THR A CA 1
ATOM 1416 C C . THR A 1 180 ? 6.359 -30.172 -25.516 1 93.5 180 THR A C 1
ATOM 1418 O O . THR A 1 180 ? 5.98 -30 -26.672 1 93.5 180 THR A O 1
ATOM 1421 N N . ARG A 1 181 ? 6.297 -31.344 -24.953 1 92.25 181 ARG A N 1
ATOM 1422 C CA . ARG A 1 181 ? 5.664 -32.5 -25.562 1 92.25 181 ARG A CA 1
ATOM 1423 C C . ARG A 1 181 ? 4.172 -32.562 -25.234 1 92.25 181 ARG A C 1
ATOM 1425 O O . ARG A 1 181 ? 3.373 -33 -26.062 1 92.25 181 ARG A O 1
ATOM 1432 N N . PHE A 1 182 ? 3.879 -32.219 -24.031 1 94.75 182 PHE A N 1
ATOM 1433 C CA . PHE A 1 182 ? 2.5 -32.094 -23.578 1 94.75 182 PHE A CA 1
ATOM 1434 C C . PHE A 1 182 ? 2.311 -30.766 -22.812 1 94.75 182 PHE A C 1
ATOM 1436 O O . PHE A 1 182 ? 3.236 -30.297 -22.156 1 94.75 182 PHE A O 1
ATOM 1443 N N . PHE A 1 183 ? 1.156 -30.172 -22.969 1 95.88 183 PHE A N 1
ATOM 1444 C CA . PHE A 1 183 ? 0.926 -28.969 -22.172 1 95.88 183 PHE A CA 1
ATOM 1445 C C . PHE A 1 183 ? -0.557 -28.797 -21.859 1 95.88 183 PHE A C 1
ATOM 1447 O O . PHE A 1 183 ? -1.404 -29.438 -22.5 1 95.88 183 PHE A O 1
ATOM 1454 N N . SER A 1 184 ? -0.835 -28.188 -20.859 1 96.5 184 SER A N 1
ATOM 1455 C CA . SER A 1 184 ? -2.184 -27.797 -20.438 1 96.5 184 SER A CA 1
ATOM 1456 C C . SER A 1 184 ? -2.242 -26.344 -20.016 1 96.5 184 SER A C 1
ATOM 1458 O O . SER A 1 184 ? -1.206 -25.703 -19.797 1 96.5 184 SER A O 1
ATOM 1460 N N . ILE A 1 185 ? -3.439 -25.766 -20.047 1 95.38 185 ILE A N 1
ATOM 1461 C CA . ILE A 1 185 ? -3.604 -24.375 -19.656 1 95.38 185 ILE A CA 1
ATOM 1462 C C . ILE A 1 185 ? -4.648 -24.266 -18.547 1 95.38 185 ILE A C 1
ATOM 1464 O O . ILE A 1 185 ? -5.562 -25.094 -18.469 1 95.38 185 ILE A O 1
ATOM 1468 N N . ALA A 1 186 ? -4.434 -23.422 -17.672 1 95 186 ALA A N 1
ATOM 1469 C CA . ALA A 1 186 ? -5.383 -23.109 -16.609 1 95 186 ALA A CA 1
ATOM 1470 C C . ALA A 1 186 ? -5.836 -21.656 -16.703 1 95 186 ALA A C 1
ATOM 1472 O O . ALA A 1 186 ? -5.027 -20.75 -16.969 1 95 186 ALA A O 1
ATOM 1473 N N . LEU A 1 187 ? -7.133 -21.438 -16.609 1 93.19 187 LEU A N 1
ATOM 1474 C CA . LEU A 1 187 ? -7.703 -20.094 -16.734 1 93.19 187 LEU A CA 1
ATOM 1475 C C . LEU A 1 187 ? -8.547 -19.75 -15.508 1 93.19 187 LEU A C 1
ATOM 1477 O O . LEU A 1 187 ? -9.25 -20.609 -14.969 1 93.19 187 LEU A O 1
ATOM 1481 N N . ASP A 1 188 ? -8.383 -18.609 -15.023 1 91.06 188 ASP A N 1
ATOM 1482 C CA . ASP A 1 188 ? -9.18 -18.062 -13.93 1 91.06 188 ASP A CA 1
ATOM 1483 C C . ASP A 1 188 ? -9.352 -16.547 -14.094 1 91.06 188 ASP A C 1
ATOM 1485 O O . ASP A 1 188 ? -8.5 -15.875 -14.688 1 91.06 188 ASP A O 1
ATOM 1489 N N . GLU A 1 189 ? -10.508 -16.094 -13.703 1 88.62 189 GLU A N 1
ATOM 1490 C CA . GLU A 1 189 ? -10.82 -14.688 -13.898 1 88.62 189 GLU A CA 1
ATOM 1491 C C . GLU A 1 189 ? -10.969 -13.961 -12.57 1 88.62 189 GLU A C 1
ATOM 1493 O O . GLU A 1 189 ? -11.469 -14.539 -11.594 1 88.62 189 GLU A O 1
ATOM 1498 N N . LEU A 1 190 ? -10.438 -12.75 -12.539 1 86.19 190 LEU A N 1
ATOM 1499 C CA . LEU A 1 190 ? -10.648 -11.875 -11.391 1 86.19 190 LEU A CA 1
ATOM 1500 C C . LEU A 1 190 ? -10.898 -10.438 -11.852 1 86.19 190 LEU A C 1
ATOM 1502 O O . LEU A 1 190 ? -10.312 -9.992 -12.844 1 86.19 190 LEU A O 1
ATOM 1506 N N . THR A 1 191 ? -11.734 -9.742 -11.148 1 84.06 191 THR A N 1
ATOM 1507 C CA . THR A 1 191 ? -12.016 -8.344 -11.461 1 84.06 191 THR A CA 1
ATOM 1508 C C . THR A 1 191 ? -11.039 -7.418 -10.734 1 84.06 191 THR A C 1
ATOM 1510 O O . THR A 1 191 ? -10.82 -7.566 -9.523 1 84.06 191 THR A O 1
ATOM 1513 N N . ASP A 1 192 ? -10.484 -6.555 -11.414 1 81.5 192 ASP A N 1
ATOM 1514 C CA . ASP A 1 192 ? -9.539 -5.625 -10.805 1 81.5 192 ASP A CA 1
ATOM 1515 C C . ASP A 1 192 ? -10.266 -4.445 -10.164 1 81.5 192 ASP A C 1
ATOM 1517 O O . ASP A 1 192 ? -11.492 -4.395 -10.156 1 81.5 192 ASP A O 1
ATOM 1521 N N . ILE A 1 193 ? -9.578 -3.559 -9.531 1 79 193 ILE A N 1
ATOM 1522 C CA . ILE A 1 193 ? -10.125 -2.453 -8.75 1 79 193 ILE A CA 1
ATOM 1523 C C . ILE A 1 193 ? -10.922 -1.521 -9.664 1 79 193 ILE A C 1
ATOM 1525 O O . ILE A 1 193 ? -11.828 -0.825 -9.203 1 79 193 ILE A O 1
ATOM 1529 N N . LYS A 1 194 ? -10.633 -1.444 -10.969 1 78.25 194 LYS A N 1
ATOM 1530 C CA . LYS A 1 194 ? -11.375 -0.618 -11.922 1 78.25 194 LYS A CA 1
ATOM 1531 C C . LYS A 1 194 ? -12.547 -1.389 -12.523 1 78.25 194 LYS A C 1
ATOM 1533 O O . LYS A 1 194 ? -13.023 -1.046 -13.609 1 78.25 194 LYS A O 1
ATOM 1538 N N . ASP A 1 195 ? -12.82 -2.541 -12.008 1 76.31 195 ASP A N 1
ATOM 1539 C CA . ASP A 1 195 ? -13.969 -3.359 -12.383 1 76.31 195 ASP A CA 1
ATOM 1540 C C . ASP A 1 195 ? -13.758 -4.008 -13.75 1 76.31 195 ASP A C 1
ATOM 1542 O O . ASP A 1 195 ? -14.711 -4.188 -14.516 1 76.31 195 ASP A O 1
ATOM 1546 N N . MET A 1 196 ? -12.602 -4.141 -14.094 1 82 196 MET A N 1
ATOM 1547 C CA . MET A 1 196 ? -12.266 -4.875 -15.305 1 82 196 MET A CA 1
ATOM 1548 C C . MET A 1 196 ? -11.922 -6.324 -14.992 1 82 196 MET A C 1
ATOM 1550 O O . MET A 1 196 ? -11.109 -6.598 -14.109 1 82 196 MET A O 1
ATOM 1554 N N . ALA A 1 197 ? -12.609 -7.195 -15.711 1 85.69 197 ALA A N 1
ATOM 1555 C CA . ALA A 1 197 ? -12.32 -8.617 -15.523 1 85.69 197 ALA A CA 1
ATOM 1556 C C . ALA A 1 197 ? -11.008 -9 -16.203 1 85.69 197 ALA A C 1
ATOM 1558 O O . ALA A 1 197 ? -10.805 -8.711 -17.391 1 85.69 197 ALA A O 1
ATOM 1559 N N . GLN A 1 198 ? -10.102 -9.492 -15.461 1 88.62 198 GLN A N 1
ATOM 1560 C CA . GLN A 1 198 ? -8.812 -9.953 -15.961 1 88.62 198 GLN A CA 1
ATOM 1561 C C . GLN A 1 198 ? -8.734 -11.477 -15.969 1 88.62 198 GLN A C 1
ATOM 1563 O O . GLN A 1 198 ? -8.844 -12.109 -14.914 1 88.62 198 GLN A O 1
ATOM 1568 N N . LEU A 1 199 ? -8.547 -12.031 -17.172 1 91.44 199 LEU A N 1
ATOM 1569 C CA . LEU A 1 199 ? -8.391 -13.469 -17.312 1 91.44 199 LEU A CA 1
ATOM 1570 C C . LEU A 1 199 ? -6.922 -13.867 -17.297 1 91.44 199 LEU A C 1
ATOM 1572 O O . LEU A 1 199 ? -6.141 -13.422 -18.141 1 91.44 199 LEU A O 1
ATOM 1576 N N . ALA A 1 200 ? -6.578 -14.641 -16.297 1 93.75 200 ALA A N 1
ATOM 1577 C CA . ALA A 1 200 ? -5.203 -15.109 -16.172 1 93.75 200 ALA A CA 1
ATOM 1578 C C . ALA A 1 200 ? -5.027 -16.453 -16.875 1 93.75 200 ALA A C 1
ATOM 1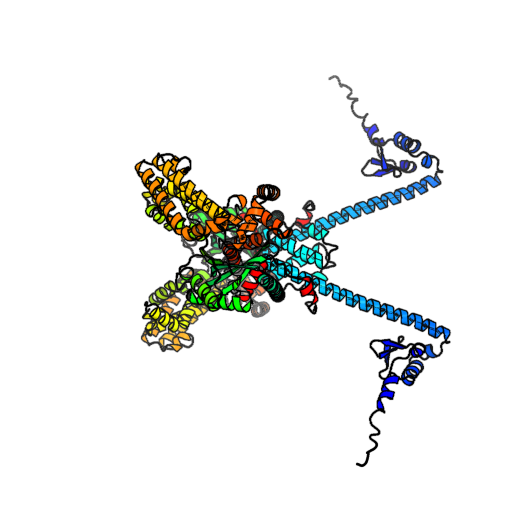580 O O . ALA A 1 200 ? -5.875 -17.344 -16.75 1 93.75 200 ALA A O 1
ATOM 1581 N N . ILE A 1 201 ? -3.951 -16.609 -17.594 1 94.25 201 ILE A N 1
ATOM 1582 C CA . ILE A 1 201 ? -3.635 -17.859 -18.281 1 94.25 201 ILE A CA 1
ATOM 1583 C C . ILE A 1 201 ? -2.322 -18.438 -17.734 1 94.25 201 ILE A C 1
ATOM 1585 O O . ILE A 1 201 ? -1.295 -17.75 -17.75 1 94.25 201 ILE A O 1
ATOM 1589 N N . PHE A 1 202 ? -2.346 -19.609 -17.25 1 95.31 202 PHE A N 1
ATOM 1590 C CA . PHE A 1 202 ? -1.153 -20.344 -16.844 1 95.31 202 PHE A CA 1
ATOM 1591 C C . PHE A 1 202 ? -0.885 -21.516 -17.781 1 95.31 202 PHE A C 1
ATOM 1593 O O . PHE A 1 202 ? -1.819 -22.109 -18.328 1 95.31 202 PHE A O 1
ATOM 1600 N N . PHE A 1 203 ? 0.312 -21.734 -17.984 1 94.94 203 PHE A N 1
ATOM 1601 C CA . PHE A 1 203 ? 0.798 -22.797 -18.859 1 94.94 203 PHE A CA 1
ATOM 1602 C C . PHE A 1 203 ? 1.619 -23.812 -18.078 1 94.94 203 PHE A C 1
ATOM 1604 O O . PHE A 1 203 ? 2.486 -23.438 -17.281 1 94.94 203 PHE A O 1
ATOM 1611 N N . CYS A 1 204 ? 1.261 -25.047 -18.141 1 95.25 204 CYS A N 1
ATOM 1612 C CA . CYS A 1 204 ? 2.039 -26.141 -17.594 1 95.25 204 CYS A CA 1
ATOM 1613 C C . CYS A 1 204 ? 2.498 -27.094 -18.688 1 95.25 204 CYS A C 1
ATOM 1615 O O . CYS A 1 204 ? 1.679 -27.609 -19.453 1 95.25 204 CYS A O 1
ATOM 1617 N N . GLY A 1 205 ? 3.793 -27.281 -18.797 1 93.62 205 GLY A N 1
ATOM 1618 C CA . GLY A 1 205 ? 4.316 -28.109 -19.859 1 93.62 205 GLY A CA 1
ATOM 1619 C C . GLY A 1 205 ? 5.43 -29.031 -19.406 1 93.62 205 GLY A C 1
ATOM 1620 O O . GLY A 1 205 ? 6.156 -28.719 -18.453 1 93.62 205 GLY A O 1
ATOM 1621 N N . GLY A 1 206 ? 5.43 -30.234 -20.047 1 92.38 206 GLY A N 1
ATOM 1622 C CA . GLY A 1 206 ? 6.516 -31.188 -19.844 1 92.38 206 GLY A CA 1
ATOM 1623 C C . GLY A 1 206 ? 7.438 -31.297 -21.031 1 92.38 206 GLY A C 1
ATOM 1624 O O . GLY A 1 206 ? 6.973 -31.438 -22.172 1 92.38 206 GLY A O 1
ATOM 1625 N N . ARG A 1 207 ? 8.695 -31.172 -20.703 1 88.06 207 ARG A N 1
ATOM 1626 C CA . ARG A 1 207 ? 9.703 -31.297 -21.75 1 88.06 207 ARG A CA 1
ATOM 1627 C C . ARG A 1 207 ? 10.227 -32.719 -21.844 1 88.06 207 ARG A C 1
ATOM 1629 O O . ARG A 1 207 ? 9.93 -33.562 -20.984 1 88.06 207 ARG A O 1
ATOM 1636 N N . ASP A 1 208 ? 11.039 -32.969 -22.859 1 82.5 208 ASP A N 1
ATOM 1637 C CA . ASP A 1 208 ? 11.531 -34.312 -23.156 1 82.5 208 ASP A CA 1
ATOM 1638 C C . ASP A 1 208 ? 12.359 -34.875 -22 1 82.5 208 ASP A C 1
ATOM 1640 O O . ASP A 1 208 ? 12.406 -36.094 -21.781 1 82.5 208 ASP A O 1
ATOM 1644 N N . ASP A 1 209 ? 12.922 -34.031 -21.219 1 83.75 209 ASP A N 1
ATOM 1645 C CA . ASP A 1 209 ? 13.727 -34.469 -20.078 1 83.75 209 ASP A CA 1
ATOM 1646 C C . ASP A 1 209 ? 12.867 -34.656 -18.828 1 83.75 209 ASP A C 1
ATOM 1648 O O . ASP A 1 209 ? 13.391 -34.875 -17.734 1 83.75 209 ASP A O 1
ATOM 1652 N N . PHE A 1 210 ? 11.547 -34.75 -19 1 90.88 210 PHE A N 1
ATOM 1653 C CA . PHE A 1 210 ? 10.578 -34.938 -17.922 1 90.88 210 PHE A CA 1
ATOM 1654 C C . PHE A 1 210 ? 10.664 -33.812 -16.906 1 90.88 210 PHE A C 1
ATOM 1656 O O . PHE A 1 210 ? 10.586 -34.031 -15.703 1 90.88 210 PHE A O 1
ATOM 1663 N N . VAL A 1 211 ? 11.086 -32.688 -17.484 1 88.31 211 VAL A N 1
ATOM 1664 C CA . VAL A 1 211 ? 11.062 -31.469 -16.672 1 88.31 211 VAL A CA 1
ATOM 1665 C C . VAL A 1 211 ? 9.734 -30.734 -16.875 1 88.31 211 VAL A C 1
ATOM 1667 O O . VAL A 1 211 ? 9.375 -30.391 -18 1 88.31 211 VAL A O 1
ATOM 1670 N N . ILE A 1 212 ? 9.047 -30.641 -15.734 1 91.56 212 ILE A N 1
ATOM 1671 C CA . ILE A 1 212 ? 7.738 -30 -15.773 1 91.56 212 ILE A CA 1
ATOM 1672 C C . ILE A 1 212 ? 7.855 -28.562 -15.258 1 91.56 212 ILE A C 1
ATOM 1674 O O . ILE A 1 212 ? 8.555 -28.312 -14.273 1 91.56 212 ILE A O 1
ATOM 1678 N N . PHE A 1 213 ? 7.262 -27.609 -15.992 1 91.44 213 PHE A N 1
ATOM 1679 C CA . PHE A 1 213 ? 7.293 -26.234 -15.508 1 91.44 213 PHE A CA 1
ATOM 1680 C C . PHE A 1 213 ? 5.91 -25.594 -15.609 1 91.44 213 PHE A C 1
ATOM 1682 O O . PHE A 1 213 ? 5.094 -26 -16.438 1 91.44 213 PHE A O 1
ATOM 1689 N N . GLU A 1 214 ? 5.617 -24.797 -14.703 1 92.88 214 GLU A N 1
ATOM 1690 C CA . GLU A 1 214 ? 4.41 -23.984 -14.664 1 92.88 214 GLU A CA 1
ATOM 1691 C C . GLU A 1 214 ? 4.742 -22.5 -14.727 1 92.88 214 GLU A C 1
ATOM 1693 O O . GLU A 1 214 ? 5.59 -22.016 -13.977 1 92.88 214 GLU A O 1
ATOM 1698 N N . GLU A 1 215 ? 4.148 -21.812 -15.68 1 94 215 GLU A N 1
ATOM 1699 C CA . GLU A 1 215 ? 4.473 -20.391 -15.828 1 94 215 GLU A CA 1
ATOM 1700 C C . GLU A 1 215 ? 3.227 -19.562 -16.125 1 94 215 GLU A C 1
ATOM 1702 O O . GLU A 1 215 ? 2.283 -20.062 -16.75 1 94 215 GLU A O 1
ATOM 1707 N N . PHE A 1 216 ? 3.318 -18.422 -15.664 1 94.88 216 PHE A N 1
ATOM 1708 C CA . PHE A 1 216 ? 2.311 -17.438 -16.031 1 94.88 216 PHE A CA 1
ATOM 1709 C C . PHE A 1 216 ? 2.564 -16.891 -17.422 1 94.88 216 PHE A C 1
ATOM 1711 O O . PHE A 1 216 ? 3.686 -16.5 -17.75 1 94.88 216 PHE A O 1
ATOM 1718 N N . ILE A 1 217 ? 1.486 -16.859 -18.188 1 92.88 217 ILE A N 1
ATOM 1719 C CA . ILE A 1 217 ? 1.652 -16.422 -19.578 1 92.88 217 ILE A CA 1
ATOM 1720 C C . ILE A 1 217 ? 1.237 -14.961 -19.703 1 92.88 217 ILE A C 1
ATOM 1722 O O . ILE A 1 217 ? 2.074 -14.086 -19.953 1 92.88 217 ILE A O 1
ATOM 1726 N N . ARG A 1 218 ? -0.038 -14.703 -19.469 1 91.06 218 ARG A N 1
ATOM 1727 C CA . ARG A 1 218 ? -0.497 -13.328 -19.625 1 91.06 218 ARG A CA 1
ATOM 1728 C C . ARG A 1 218 ? -1.888 -13.141 -19.031 1 91.06 218 ARG A C 1
ATOM 1730 O O . ARG A 1 218 ? -2.582 -14.117 -18.734 1 91.06 218 ARG A O 1
ATOM 1737 N N . PHE A 1 219 ? -2.211 -11.891 -18.938 1 90.56 219 PHE A N 1
ATOM 1738 C CA . PHE A 1 219 ? -3.574 -11.469 -18.641 1 90.56 219 PHE A CA 1
ATOM 1739 C C . PHE A 1 219 ? -4.301 -11.062 -19.922 1 90.56 219 PHE A C 1
ATOM 1741 O O . PHE A 1 219 ? -3.713 -10.43 -20.797 1 90.56 219 PHE A O 1
ATOM 1748 N N . ILE A 1 220 ? -5.539 -11.461 -19.969 1 88.62 220 ILE A N 1
ATOM 1749 C CA . ILE A 1 220 ? -6.406 -10.992 -21.047 1 88.62 220 ILE A CA 1
ATOM 1750 C C . ILE A 1 220 ? -7.566 -10.188 -20.469 1 88.62 220 ILE A C 1
ATOM 1752 O O . ILE A 1 220 ? -8.414 -10.742 -19.75 1 88.62 220 ILE A O 1
ATOM 1756 N N . PRO A 1 221 ? -7.453 -8.883 -20.688 1 87.69 221 PRO A N 1
ATOM 1757 C CA . PRO A 1 221 ? -8.594 -8.086 -20.234 1 87.69 221 PRO A CA 1
ATOM 1758 C C . PRO A 1 221 ? -9.883 -8.422 -20.969 1 87.69 221 PRO A C 1
ATOM 1760 O O . PRO A 1 221 ? -9.883 -8.539 -22.203 1 87.69 221 PRO A O 1
ATOM 1763 N N . LEU A 1 222 ? -10.898 -8.773 -20.25 1 83.88 222 LEU A N 1
ATOM 1764 C CA . LEU A 1 222 ? -12.18 -9.102 -20.859 1 83.88 222 LEU A CA 1
ATOM 1765 C C . LEU A 1 222 ? -13.125 -7.906 -20.812 1 83.88 222 LEU A C 1
ATOM 1767 O O . LEU A 1 222 ? -13.297 -7.277 -19.766 1 83.88 222 LEU A O 1
ATOM 1771 N N . SER A 1 223 ? -13.227 -7.25 -21.969 1 73.38 223 SER A N 1
ATOM 1772 C CA . SER A 1 223 ? -14.117 -6.105 -22.062 1 73.38 223 SER A CA 1
ATOM 1773 C C . SER A 1 223 ? -15.578 -6.547 -22.094 1 73.38 223 SER A C 1
ATOM 1775 O O . SER A 1 223 ? -15.945 -7.449 -22.844 1 73.38 223 SER A O 1
ATOM 1777 N N . GLY A 1 224 ? -16.391 -6.188 -21.125 1 65.81 224 GLY A N 1
ATOM 1778 C CA . GLY A 1 224 ? -17.844 -6.398 -21.156 1 65.81 224 GLY A CA 1
ATOM 1779 C C . GLY A 1 224 ? -18.281 -7.641 -20.406 1 65.81 224 GLY A C 1
ATOM 1780 O O . GLY A 1 224 ? -17.766 -7.938 -19.328 1 65.81 224 GLY A O 1
ATOM 1781 N N . THR A 1 225 ? -19.219 -8.539 -21.188 1 66.38 225 THR A N 1
ATOM 1782 C CA . THR A 1 225 ? -19.828 -9.711 -20.578 1 66.38 225 THR A CA 1
ATOM 1783 C C . THR A 1 225 ? -18.922 -10.938 -20.75 1 66.38 225 THR A C 1
ATOM 1785 O O . THR A 1 225 ? -18.297 -11.109 -21.797 1 66.38 225 THR A O 1
ATOM 1788 N N . THR A 1 226 ? -18.703 -11.625 -19.656 1 68.31 226 THR A N 1
ATOM 1789 C CA . THR A 1 226 ? -17.875 -12.82 -19.703 1 68.31 226 THR A CA 1
ATOM 1790 C C . THR A 1 226 ? -18.656 -14.008 -20.25 1 68.31 226 THR A C 1
ATOM 1792 O O . THR A 1 226 ? -19.359 -14.695 -19.5 1 68.31 226 THR A O 1
ATOM 1795 N N . THR A 1 227 ? -18.703 -14.102 -21.625 1 78.12 227 THR A N 1
ATOM 1796 C CA . THR A 1 227 ? -19.297 -15.289 -22.25 1 78.12 227 THR A CA 1
ATOM 1797 C C . THR A 1 227 ? -18.219 -16.234 -22.734 1 78.12 227 THR A C 1
ATOM 1799 O O . THR A 1 227 ? -17.047 -15.859 -22.828 1 78.12 227 THR A O 1
ATOM 1802 N N . GLY A 1 228 ? -18.609 -17.453 -22.906 1 82.31 228 GLY A N 1
ATOM 1803 C CA . GLY A 1 228 ? -17.656 -18.453 -23.391 1 82.31 228 GLY A CA 1
ATOM 1804 C C . GLY A 1 228 ? -16.969 -18.047 -24.688 1 82.31 228 GLY A C 1
ATOM 1805 O O . GLY A 1 228 ? -15.758 -18.203 -24.828 1 82.31 228 GLY A O 1
ATOM 1806 N N . ALA A 1 229 ? -17.688 -17.422 -25.531 1 82.62 229 ALA A N 1
ATOM 1807 C CA . ALA A 1 229 ? -17.141 -17 -26.828 1 82.62 229 ALA A CA 1
ATOM 1808 C C . ALA A 1 229 ? -16.188 -15.828 -26.656 1 82.62 229 ALA A C 1
ATOM 1810 O O . ALA A 1 229 ? -15.148 -15.766 -27.328 1 82.62 229 ALA A O 1
ATOM 1811 N N . ASN A 1 230 ? -16.516 -14.992 -25.781 1 84.38 230 ASN A N 1
ATOM 1812 C CA . ASN A 1 230 ? -15.695 -13.812 -25.531 1 84.38 230 ASN A CA 1
ATOM 1813 C C . ASN A 1 230 ? -14.352 -14.188 -24.906 1 84.38 230 ASN A C 1
ATOM 1815 O O . ASN A 1 230 ? -13.352 -13.484 -25.109 1 84.38 230 ASN A O 1
ATOM 1819 N N . VAL A 1 231 ? -14.367 -15.266 -24.219 1 87.19 231 VAL A N 1
ATOM 1820 C CA . VAL A 1 231 ? -13.141 -15.734 -23.594 1 87.19 231 VAL A CA 1
ATOM 1821 C C . VAL A 1 231 ? -12.328 -16.562 -24.594 1 87.19 231 VAL A C 1
ATOM 1823 O O . VAL A 1 231 ? -11.102 -16.484 -24.609 1 87.19 231 VAL A O 1
ATOM 1826 N N . CYS A 1 232 ? -13.039 -17.297 -25.438 1 90.44 232 CYS A N 1
ATOM 1827 C CA . CYS A 1 232 ? -12.398 -18.266 -26.312 1 90.44 232 CYS A CA 1
ATOM 1828 C C . CYS A 1 232 ? -11.594 -17.562 -27.406 1 90.44 232 CYS A C 1
ATOM 1830 O O . CYS A 1 232 ? -10.484 -17.969 -27.734 1 90.44 232 CYS A O 1
ATOM 1832 N N . LYS A 1 233 ? -12.039 -16.469 -27.891 1 89.19 233 LYS A N 1
ATOM 1833 C CA . LYS A 1 233 ? -11.391 -15.781 -29.016 1 89.19 233 LYS A CA 1
ATOM 1834 C C . LYS A 1 233 ? -10.016 -15.25 -28.609 1 89.19 233 LYS A C 1
ATOM 1836 O O . LYS A 1 233 ? -9.008 -15.562 -29.25 1 89.19 233 LYS A O 1
ATOM 1841 N N . PRO A 1 234 ? -10.039 -14.523 -27.547 1 88.94 234 PRO A N 1
ATOM 1842 C CA . PRO A 1 234 ? -8.727 -14.023 -27.156 1 88.94 234 PRO A CA 1
ATOM 1843 C C . PRO A 1 234 ? -7.734 -15.141 -26.828 1 88.94 234 PRO A C 1
ATOM 1845 O O . PRO A 1 234 ? -6.535 -14.992 -27.078 1 88.94 234 PRO A O 1
ATOM 1848 N N . VAL A 1 235 ? -8.148 -16.203 -26.297 1 90.81 235 VAL A N 1
ATOM 1849 C CA . VAL A 1 235 ? -7.277 -17.312 -25.938 1 90.81 235 VAL A CA 1
ATOM 1850 C C . VAL A 1 235 ? -6.766 -18 -27.203 1 90.81 235 VAL A C 1
ATOM 1852 O O . VAL A 1 235 ? -5.582 -18.312 -27.312 1 90.81 235 VAL A O 1
ATOM 1855 N N . THR A 1 236 ? -7.684 -18.219 -28.141 1 91.62 236 THR A N 1
ATOM 1856 C CA . THR A 1 236 ? -7.289 -18.859 -29.406 1 91.62 236 THR A CA 1
ATOM 1857 C C . THR A 1 236 ? -6.324 -17.953 -30.172 1 91.62 236 THR A C 1
ATOM 1859 O O . THR A 1 236 ? -5.398 -18.453 -30.828 1 91.62 236 THR A O 1
ATOM 1862 N N . ASP A 1 237 ? -6.562 -16.703 -30.078 1 89.5 237 ASP A N 1
ATOM 1863 C CA . ASP A 1 237 ? -5.656 -15.758 -30.734 1 89.5 237 ASP A CA 1
ATOM 1864 C C . ASP A 1 237 ? -4.254 -15.852 -30.141 1 89.5 237 ASP A C 1
ATOM 1866 O O . ASP A 1 237 ? -3.262 -15.805 -30.859 1 89.5 237 ASP A O 1
ATOM 1870 N N . TRP A 1 238 ? -4.246 -15.953 -28.906 1 86.38 238 TRP A N 1
ATOM 1871 C CA . TRP A 1 238 ? -2.953 -16.062 -28.25 1 86.38 238 TRP A CA 1
ATOM 1872 C C . TRP A 1 238 ? -2.264 -17.375 -28.609 1 86.38 238 TRP A C 1
ATOM 1874 O O . TRP A 1 238 ? -1.052 -17.406 -28.844 1 86.38 238 TRP A O 1
ATOM 1884 N N . LEU A 1 239 ? -2.979 -18.484 -28.641 1 88.88 239 LEU A N 1
ATOM 1885 C CA . LEU A 1 239 ? -2.414 -19.781 -28.984 1 88.88 239 LEU A CA 1
ATOM 1886 C C . LEU A 1 239 ? -1.805 -19.75 -30.375 1 88.88 239 LEU A C 1
ATOM 1888 O O . LEU A 1 239 ? -0.75 -20.344 -30.609 1 88.88 239 LEU A O 1
ATOM 1892 N N . LYS A 1 240 ? -2.42 -19 -31.203 1 87.5 240 LYS A N 1
ATOM 1893 C CA . LYS A 1 240 ? -1.918 -18.859 -32.562 1 87.5 240 LYS A CA 1
ATOM 1894 C C . LYS A 1 240 ? -0.651 -18.016 -32.594 1 87.5 240 LYS A C 1
ATOM 1896 O O . LYS A 1 240 ? 0.32 -18.359 -33.281 1 87.5 240 LYS A O 1
ATOM 1901 N N . GLU A 1 241 ? -0.742 -17.016 -31.859 1 86.31 241 GLU A N 1
ATOM 1902 C CA . GLU A 1 241 ? 0.395 -16.094 -31.797 1 86.31 241 GLU A CA 1
ATOM 1903 C C . GLU A 1 241 ? 1.625 -16.781 -31.219 1 86.31 241 GLU A C 1
ATOM 1905 O O . GLU A 1 241 ? 2.754 -16.5 -31.625 1 86.31 241 GLU A O 1
ATOM 1910 N N . ALA A 1 242 ? 1.412 -17.594 -30.281 1 87 242 ALA A N 1
ATOM 1911 C CA . ALA A 1 242 ? 2.498 -18.281 -29.578 1 87 242 ALA A CA 1
ATOM 1912 C C . ALA A 1 242 ? 3.061 -19.422 -30.438 1 87 242 ALA A C 1
ATOM 1914 O O . ALA A 1 242 ? 4.137 -19.938 -30.141 1 87 242 ALA A O 1
ATOM 1915 N N . ASP A 1 243 ? 2.441 -19.75 -31.516 1 88.12 243 ASP A N 1
ATOM 1916 C CA . ASP A 1 243 ? 2.877 -20.797 -32.438 1 88.12 243 ASP A CA 1
ATOM 1917 C C . ASP A 1 243 ? 3.102 -22.125 -31.719 1 88.12 243 ASP A C 1
ATOM 1919 O O . ASP A 1 243 ? 4.172 -22.719 -31.828 1 88.12 243 ASP A O 1
ATOM 1923 N N . LEU A 1 244 ? 2.158 -22.469 -30.938 1 90.38 244 LEU A N 1
ATOM 1924 C CA . LEU A 1 244 ? 2.219 -23.719 -30.188 1 90.38 244 LEU A CA 1
ATOM 1925 C C . LEU A 1 244 ? 1.643 -24.875 -31.016 1 90.38 244 LEU A C 1
ATOM 1927 O O . LEU A 1 244 ? 0.781 -24.656 -31.875 1 90.38 244 LEU A O 1
ATOM 1931 N N . ASP A 1 245 ? 2.236 -26.031 -30.859 1 91.25 245 ASP A N 1
ATOM 1932 C CA . ASP A 1 245 ? 1.622 -27.219 -31.422 1 91.25 245 ASP A CA 1
ATOM 1933 C C . ASP A 1 245 ? 0.402 -27.656 -30.609 1 91.25 245 ASP A C 1
ATOM 1935 O O . ASP A 1 245 ? 0.535 -28.344 -29.609 1 91.25 245 ASP A O 1
ATOM 1939 N N . LEU A 1 246 ? -0.718 -27.328 -31.094 1 92.94 246 LEU A N 1
ATOM 1940 C CA . LEU A 1 246 ? -1.964 -27.5 -30.359 1 92.94 246 LEU A CA 1
ATOM 1941 C C . LEU A 1 246 ? -2.324 -28.969 -30.234 1 92.94 246 LEU A C 1
ATOM 1943 O O . LEU A 1 246 ? -3.174 -29.344 -29.422 1 92.94 246 LEU A O 1
ATOM 1947 N N . SER A 1 247 ? -1.729 -29.812 -31.016 1 92.19 247 SER A N 1
ATOM 1948 C CA . SER A 1 247 ? -1.985 -31.25 -30.938 1 92.19 247 SER A CA 1
ATOM 1949 C C . SER A 1 247 ? -1.445 -31.844 -29.641 1 92.19 247 SER A C 1
ATOM 1951 O O . SER A 1 247 ? -1.84 -32.938 -29.234 1 92.19 247 SER A O 1
ATOM 1953 N N . ARG A 1 248 ? -0.608 -31.078 -29.016 1 92.69 248 ARG A N 1
ATOM 1954 C CA . ARG A 1 248 ? 0.053 -31.562 -27.812 1 92.69 248 ARG A CA 1
ATOM 1955 C C . ARG A 1 248 ? -0.71 -31.141 -26.562 1 92.69 248 ARG A C 1
ATOM 1957 O O . ARG A 1 248 ? -0.314 -31.469 -25.438 1 92.69 248 ARG A O 1
ATOM 1964 N N . MET A 1 249 ? -1.777 -30.422 -26.734 1 95.31 249 MET A N 1
ATOM 1965 C CA . MET A 1 249 ? -2.574 -29.984 -25.594 1 95.31 249 MET A CA 1
ATOM 1966 C C . MET A 1 249 ? -3.299 -31.172 -24.953 1 95.31 249 MET A C 1
ATOM 1968 O O . MET A 1 249 ? -4 -31.922 -25.641 1 95.31 249 MET A O 1
ATOM 1972 N N . CYS A 1 250 ? -3.119 -31.312 -23.688 1 94.62 250 CYS A N 1
ATOM 1973 C CA . CYS A 1 250 ? -3.688 -32.5 -23.062 1 94.62 250 CYS A CA 1
ATOM 1974 C C . CYS A 1 250 ? -4.758 -32.125 -22.047 1 94.62 250 CYS A C 1
ATOM 1976 O O . CYS A 1 250 ? -5.535 -32.969 -21.609 1 94.62 250 CYS A O 1
ATOM 1978 N N . GLY A 1 251 ? -4.781 -30.844 -21.703 1 94.81 251 GLY A N 1
ATOM 1979 C CA . GLY A 1 251 ? -5.785 -30.547 -20.688 1 94.81 251 GLY A CA 1
ATOM 1980 C C . GLY A 1 251 ? -6.098 -29.062 -20.578 1 94.81 251 GLY A C 1
ATOM 1981 O O . GLY A 1 251 ? -5.293 -28.219 -20.984 1 94.81 251 GLY A O 1
ATOM 1982 N N . ILE A 1 252 ? -7.305 -28.75 -20.062 1 94.5 252 ILE A N 1
ATOM 1983 C CA . ILE A 1 252 ? -7.801 -27.406 -19.781 1 94.5 252 ILE A CA 1
ATOM 1984 C C . ILE A 1 252 ? -8.469 -27.375 -18.406 1 94.5 252 ILE A C 1
ATOM 1986 O O . ILE A 1 252 ? -9.297 -28.234 -18.094 1 94.5 252 ILE A O 1
ATOM 1990 N N . THR A 1 253 ? -8.016 -26.484 -17.594 1 94.06 253 THR A N 1
ATOM 1991 C CA . THR A 1 253 ? -8.617 -26.344 -16.266 1 94.06 253 THR A CA 1
ATOM 1992 C C . THR A 1 253 ? -9.172 -24.922 -16.078 1 94.06 253 THR A C 1
ATOM 1994 O O . THR A 1 253 ? -8.5 -23.938 -16.391 1 94.06 253 THR A O 1
ATOM 1997 N N . THR A 1 254 ? -10.414 -24.781 -15.617 1 92.25 254 THR A N 1
ATOM 1998 C CA . THR A 1 254 ? -11.062 -23.484 -15.445 1 92.25 254 THR A CA 1
ATOM 1999 C C . THR A 1 254 ? -11.68 -23.375 -14.055 1 92.25 254 THR A C 1
ATOM 2001 O O . THR A 1 254 ? -11.648 -24.328 -13.273 1 92.25 254 THR A O 1
ATOM 2004 N N . ASP A 1 255 ? -12.156 -22.203 -13.641 1 83.5 255 ASP A N 1
ATOM 2005 C CA . ASP A 1 255 ? -12.695 -21.953 -12.305 1 83.5 255 ASP A CA 1
ATOM 2006 C C . ASP A 1 255 ? -14.109 -22.5 -12.172 1 83.5 255 ASP A C 1
ATOM 2008 O O . ASP A 1 255 ? -14.703 -22.453 -11.094 1 83.5 255 ASP A O 1
ATOM 2012 N N . GLY A 1 256 ? -14.727 -23.062 -13.164 1 75.94 256 GLY A N 1
ATOM 2013 C CA . GLY A 1 256 ? -16.031 -23.719 -13.07 1 75.94 256 GLY A CA 1
ATOM 2014 C C . GLY A 1 256 ? -17.188 -22.766 -13.32 1 75.94 256 GLY A C 1
ATOM 2015 O O . GLY A 1 256 ? -18.344 -23.188 -13.242 1 75.94 256 GLY A O 1
ATOM 2016 N N . ALA A 1 257 ? -16.906 -21.484 -13.57 1 79.88 257 ALA A N 1
ATOM 2017 C CA . ALA A 1 257 ? -17.984 -20.562 -13.898 1 79.88 257 ALA A CA 1
ATOM 2018 C C . ALA A 1 257 ? -18.781 -21.047 -15.109 1 79.88 257 ALA A C 1
ATOM 2020 O O . ALA A 1 257 ? -18.234 -21.719 -15.992 1 79.88 257 ALA A O 1
ATOM 2021 N N . PRO A 1 258 ? -20.031 -20.828 -15.078 1 78.75 258 PRO A N 1
ATOM 2022 C CA . PRO A 1 258 ? -20.875 -21.328 -16.156 1 78.75 258 PRO A CA 1
ATOM 2023 C C . PRO A 1 258 ? -20.344 -20.938 -17.547 1 78.75 258 PRO A C 1
ATOM 2025 O O . PRO A 1 258 ? -20.406 -21.734 -18.484 1 78.75 258 PRO A O 1
ATOM 2028 N N . ALA A 1 259 ? -19.859 -19.766 -17.656 1 79.25 259 ALA A N 1
ATOM 2029 C CA . ALA A 1 259 ? -19.328 -19.312 -18.938 1 79.25 259 ALA A CA 1
ATOM 2030 C C . ALA A 1 259 ? -18.141 -20.172 -19.375 1 79.25 259 ALA A C 1
ATOM 2032 O O . ALA A 1 259 ? -17.844 -20.25 -20.578 1 79.25 259 ALA A O 1
ATOM 2033 N N . MET A 1 260 ? -17.594 -20.891 -18.422 1 82.88 260 MET A N 1
ATOM 2034 C CA . MET A 1 260 ? -16.391 -21.656 -18.703 1 82.88 260 MET A CA 1
ATOM 2035 C C . MET A 1 260 ? -16.719 -23.125 -18.984 1 82.88 260 MET A C 1
ATOM 2037 O O . MET A 1 260 ? -16.062 -23.781 -19.797 1 82.88 260 MET A O 1
ATOM 2041 N N . VAL A 1 261 ? -17.781 -23.672 -18.281 1 77.31 261 VAL A N 1
ATOM 2042 C CA . VAL A 1 261 ? -17.922 -25.125 -18.25 1 77.31 261 VAL A CA 1
ATOM 2043 C C . VAL A 1 261 ? -19.172 -25.547 -19 1 77.31 261 VAL A C 1
ATOM 2045 O O . VAL A 1 261 ? -19.359 -26.719 -19.312 1 77.31 261 VAL A O 1
ATOM 2048 N N . ARG A 1 262 ? -19.938 -24.594 -19.438 1 74.06 262 ARG A N 1
ATOM 2049 C CA . ARG A 1 262 ? -21.172 -24.969 -20.125 1 74.06 262 ARG A CA 1
ATOM 2050 C C . ARG A 1 262 ? -20.875 -25.891 -21.312 1 74.06 262 ARG A C 1
ATOM 2052 O O . ARG A 1 262 ? -19.859 -25.719 -22 1 74.06 262 ARG A O 1
ATOM 2059 N N . ASP A 1 263 ? -21.625 -26.922 -21.484 1 78.19 263 ASP A N 1
ATOM 2060 C CA . ASP A 1 263 ? -21.359 -28.031 -22.391 1 78.19 263 ASP A CA 1
ATOM 2061 C C . ASP A 1 263 ? -21.172 -27.531 -23.828 1 78.19 263 ASP A C 1
ATOM 2063 O O . ASP A 1 263 ? -20.234 -27.938 -24.516 1 78.19 263 ASP A O 1
ATOM 2067 N N . LYS A 1 264 ? -21.984 -26.734 -24.297 1 78.56 264 LYS A N 1
ATOM 2068 C CA . LYS A 1 264 ? -21.891 -26.391 -25.703 1 78.56 264 LYS A CA 1
ATOM 2069 C C . LYS A 1 264 ? -21.391 -24.953 -25.891 1 78.56 264 LYS A C 1
ATOM 2071 O O . LYS A 1 264 ? -20.672 -24.672 -26.844 1 78.56 264 LYS A O 1
ATOM 2076 N N . LYS A 1 265 ? -21.609 -24.219 -24.922 1 82.88 265 LYS A N 1
ATOM 2077 C CA . LYS A 1 265 ? -21.312 -22.812 -25.125 1 82.88 265 LYS A CA 1
ATOM 2078 C C . LYS A 1 265 ? -20.234 -22.328 -24.172 1 82.88 265 LYS A C 1
ATOM 2080 O O . LYS A 1 265 ? -19.859 -21.156 -24.172 1 82.88 265 LYS A O 1
ATOM 2085 N N . GLY A 1 266 ? -19.75 -23.328 -23.453 1 87.62 266 GLY A N 1
ATOM 2086 C CA . GLY A 1 266 ? -18.703 -22.969 -22.5 1 87.62 266 GLY A CA 1
ATOM 2087 C C . GLY A 1 266 ? -17.344 -22.828 -23.156 1 87.62 266 GLY A C 1
ATOM 2088 O O . GLY A 1 266 ? -17.109 -23.359 -24.234 1 87.62 266 GLY A O 1
ATOM 2089 N N . PHE A 1 267 ? -16.5 -22.094 -22.578 1 90.56 267 PHE A N 1
ATOM 2090 C CA . PHE A 1 267 ? -15.156 -21.859 -23.078 1 90.56 267 PHE A CA 1
ATOM 2091 C C . PHE A 1 267 ? -14.445 -23.172 -23.375 1 90.56 267 PHE A C 1
ATOM 2093 O O . PHE A 1 267 ? -13.883 -23.344 -24.469 1 90.56 267 PHE A O 1
ATOM 2100 N N . ALA A 1 268 ? -14.383 -24.141 -22.422 1 90.5 268 ALA A N 1
ATOM 2101 C CA . ALA A 1 268 ? -13.672 -25.406 -22.578 1 90.5 268 ALA A CA 1
ATOM 2102 C C . ALA A 1 268 ? -14.195 -26.188 -23.781 1 90.5 268 ALA A C 1
ATOM 2104 O O . ALA A 1 268 ? -13.414 -26.734 -24.562 1 90.5 268 ALA A O 1
ATOM 2105 N N . ALA A 1 269 ? -15.477 -26.172 -23.938 1 90.38 269 ALA A N 1
ATOM 2106 C CA . ALA A 1 269 ? -16.094 -26.875 -25.047 1 90.38 269 ALA A CA 1
ATOM 2107 C C . ALA A 1 269 ? -15.758 -26.203 -26.375 1 90.38 269 ALA A C 1
ATOM 2109 O O . ALA A 1 269 ? -15.484 -26.875 -27.375 1 90.38 269 ALA A O 1
ATOM 2110 N N . LEU A 1 270 ? -15.828 -24.922 -26.375 1 92 270 LEU A N 1
ATOM 2111 C CA . LEU A 1 270 ? -15.539 -24.172 -27.578 1 92 270 LEU A CA 1
ATOM 2112 C C . LEU A 1 270 ? -14.086 -24.344 -28 1 92 270 LEU A C 1
ATOM 2114 O O . LEU A 1 270 ? -13.789 -24.406 -29.203 1 92 270 LEU A O 1
ATOM 2118 N N . LEU A 1 271 ? -13.234 -24.391 -27.047 1 92.56 271 LEU A N 1
ATOM 2119 C CA . LEU A 1 271 ? -11.82 -24.578 -27.359 1 92.56 271 LEU A CA 1
ATOM 2120 C C . LEU A 1 271 ? -11.57 -25.953 -27.953 1 92.56 271 LEU A C 1
ATOM 2122 O O . LEU A 1 271 ? -10.797 -26.094 -28.906 1 92.56 271 LEU A O 1
ATOM 2126 N N . VAL A 1 272 ? -12.18 -26.969 -27.406 1 91.81 272 VAL A N 1
ATOM 2127 C CA . VAL A 1 272 ? -12.031 -28.312 -27.938 1 91.81 272 VAL A CA 1
ATOM 2128 C C . VAL A 1 272 ? -12.586 -28.391 -29.344 1 91.81 272 VAL A C 1
ATOM 2130 O O . VAL A 1 272 ? -12.008 -29.047 -30.219 1 91.81 272 VAL A O 1
ATOM 2133 N N . LYS A 1 273 ? -13.695 -27.719 -29.547 1 90.88 273 LYS A N 1
ATOM 2134 C CA . LYS A 1 273 ? -14.266 -27.641 -30.891 1 90.88 273 LYS A CA 1
ATOM 2135 C C . LYS A 1 273 ? -13.297 -26.984 -31.859 1 90.88 273 LYS A C 1
ATOM 2137 O O . LYS A 1 273 ? -13.188 -27.391 -33.031 1 90.88 273 LYS A O 1
ATOM 2142 N N . TYR A 1 274 ? -12.75 -25.984 -31.359 1 92.06 274 TYR A N 1
ATOM 2143 C CA . TYR A 1 274 ? -11.758 -25.281 -32.156 1 92.06 274 TYR A CA 1
ATOM 2144 C C . TYR A 1 274 ? -10.602 -26.219 -32.531 1 92.06 274 TYR A C 1
ATOM 2146 O O . TYR A 1 274 ? -10.156 -26.234 -33.688 1 92.06 274 TYR A O 1
ATOM 2154 N N . LEU A 1 275 ? -10.125 -27.016 -31.609 1 92.56 275 LEU A N 1
ATOM 2155 C CA . LEU A 1 275 ? -9.047 -27.969 -31.859 1 92.56 275 LEU A CA 1
ATOM 2156 C C . LEU A 1 275 ? -9.477 -29.016 -32.875 1 92.56 275 LEU A C 1
ATOM 2158 O O . LEU A 1 275 ? -8.695 -29.406 -33.75 1 92.56 275 LEU A O 1
ATOM 2162 N N . HIS A 1 276 ? -10.711 -29.406 -32.719 1 92.06 276 HIS A N 1
ATOM 2163 C CA . HIS A 1 276 ? -11.25 -30.406 -33.656 1 92.06 276 HIS A CA 1
ATOM 2164 C C . HIS A 1 276 ? -11.336 -29.844 -35.062 1 92.06 276 HIS A C 1
ATOM 2166 O O . HIS A 1 276 ? -11.133 -30.562 -36.062 1 92.06 276 HIS A O 1
ATOM 2172 N N . SER A 1 277 ? -11.641 -28.594 -35.125 1 91.38 277 SER A N 1
ATOM 2173 C CA . SER A 1 277 ? -11.719 -27.938 -36.406 1 91.38 277 SER A CA 1
ATOM 2174 C C . SER A 1 277 ? -10.359 -27.906 -37.094 1 91.38 277 SER A C 1
ATOM 2176 O O . SER A 1 277 ? -10.273 -27.875 -38.344 1 91.38 277 SER A O 1
ATOM 2178 N N . LEU A 1 278 ? -9.312 -27.969 -36.375 1 91.5 278 LEU A N 1
ATOM 2179 C CA . LEU A 1 278 ? -7.961 -27.984 -36.906 1 91.5 278 LEU A CA 1
ATOM 2180 C C . LEU A 1 278 ? -7.488 -29.422 -37.125 1 91.5 278 LEU A C 1
ATOM 2182 O O . LEU A 1 278 ? -6.305 -29.656 -37.375 1 91.5 278 LEU A O 1
ATOM 2186 N N . GLU A 1 279 ? -8.375 -30.422 -36.875 1 89.75 279 GLU A N 1
ATOM 2187 C CA . GLU A 1 279 ? -8.156 -31.844 -37.125 1 89.75 279 GLU A CA 1
ATOM 2188 C C . GLU A 1 279 ? -7.289 -32.469 -36.031 1 89.75 279 GLU A C 1
ATOM 2190 O O . GLU A 1 279 ? -6.508 -33.375 -36.312 1 89.75 279 GLU A O 1
ATOM 2195 N N . HIS A 1 280 ? -7.324 -31.812 -34.969 1 87.31 280 HIS A N 1
ATOM 2196 C CA . HIS A 1 280 ? -6.703 -32.438 -33.781 1 87.31 280 HIS A CA 1
ATOM 2197 C C . HIS A 1 280 ? -7.734 -33.188 -32.938 1 87.31 280 HIS A C 1
ATOM 2199 O O . HIS A 1 280 ? -8.648 -32.562 -32.375 1 87.31 280 HIS A O 1
ATOM 2205 N N . GLN A 1 281 ? -7.594 -34.438 -32.875 1 85.44 281 GLN A N 1
ATOM 2206 C CA . GLN A 1 281 ? -8.617 -35.219 -32.188 1 85.44 281 GLN A CA 1
ATOM 2207 C C . GLN A 1 281 ? -8.086 -35.812 -30.891 1 85.44 281 GLN A C 1
ATOM 2209 O O . GLN A 1 281 ? -8.617 -36.812 -30.391 1 85.44 281 GLN A O 1
ATOM 2214 N N . GLN A 1 282 ? -7.133 -35.219 -30.422 1 87.75 282 GLN A N 1
ATOM 2215 C CA . GLN A 1 282 ? -6.582 -35.719 -29.172 1 87.75 282 GLN A CA 1
ATOM 2216 C C . GLN A 1 282 ? -7.574 -35.531 -28.016 1 87.75 282 GLN A C 1
ATOM 2218 O O . GLN A 1 282 ? -8.516 -34.719 -28.125 1 87.75 282 GLN A O 1
ATOM 2223 N N . ASP A 1 283 ? -7.379 -36.344 -27.062 1 88.5 283 ASP A N 1
ATOM 2224 C CA . ASP A 1 283 ? -8.234 -36.281 -25.875 1 88.5 283 ASP A CA 1
ATOM 2225 C C . ASP A 1 283 ? -7.773 -35.156 -24.938 1 88.5 283 ASP A C 1
ATOM 2227 O O . ASP A 1 283 ? -6.688 -35.25 -24.359 1 88.5 283 ASP A O 1
ATOM 2231 N N . VAL A 1 284 ? -8.516 -34.125 -24.922 1 92.94 284 VAL A N 1
ATOM 2232 C CA . VAL A 1 284 ? -8.211 -33 -24.031 1 92.94 284 VAL A CA 1
ATOM 2233 C C . VAL A 1 284 ? -9.086 -33.094 -22.781 1 92.94 284 VAL A C 1
ATOM 2235 O O . VAL A 1 284 ? -10.312 -33.031 -22.875 1 92.94 284 VAL A O 1
ATOM 2238 N N . LYS A 1 285 ? -8.445 -33.219 -21.672 1 92.88 285 LYS A N 1
ATOM 2239 C CA . LYS A 1 285 ? -9.18 -33.312 -20.422 1 92.88 285 LYS A CA 1
ATOM 2240 C C . LYS A 1 285 ? -9.672 -31.953 -19.969 1 92.88 285 LYS A C 1
ATOM 2242 O O . LYS A 1 285 ? -8.922 -30.969 -20 1 92.88 285 LYS A O 1
ATOM 2247 N N . ARG A 1 286 ? -10.906 -31.875 -19.656 1 91.38 286 ARG A N 1
ATOM 2248 C CA . ARG A 1 286 ? -11.508 -30.641 -19.141 1 91.38 286 ARG A CA 1
ATOM 2249 C C . ARG A 1 286 ? -11.805 -30.766 -17.656 1 91.38 286 ARG A C 1
ATOM 2251 O O . ARG A 1 286 ? -12.672 -31.531 -17.25 1 91.38 286 ARG A O 1
ATOM 2258 N N . PHE A 1 287 ? -11.016 -30.047 -16.891 1 90.88 287 PHE A N 1
ATOM 2259 C CA . PHE A 1 287 ? -11.203 -30.125 -15.445 1 90.88 287 PHE A CA 1
ATOM 2260 C C . PHE A 1 287 ? -11.742 -28.812 -14.891 1 90.88 287 PHE A C 1
ATOM 2262 O O . PHE A 1 287 ? -11.352 -27.734 -15.352 1 90.88 287 PHE A O 1
ATOM 2269 N N . HIS A 1 288 ? -12.602 -28.969 -13.953 1 90.94 288 HIS A N 1
ATOM 2270 C CA . HIS A 1 288 ? -12.953 -27.859 -13.078 1 90.94 288 HIS A CA 1
ATOM 2271 C C . HIS A 1 288 ? -12.016 -27.781 -11.883 1 90.94 288 HIS A C 1
ATOM 2273 O O . HIS A 1 288 ? -11.672 -28.812 -11.289 1 90.94 288 HIS A O 1
ATOM 2279 N N . CYS A 1 289 ? -11.602 -26.594 -11.633 1 91.06 289 CYS A N 1
ATOM 2280 C CA . CYS A 1 289 ? -10.68 -26.406 -10.516 1 91.06 289 CYS A CA 1
ATOM 2281 C C . CYS A 1 289 ? -11.188 -27.125 -9.273 1 91.06 289 CYS A C 1
ATOM 2283 O O . CYS A 1 289 ? -12.273 -26.828 -8.773 1 91.06 289 CYS A O 1
ATOM 2285 N N . LEU A 1 290 ? -10.43 -28.016 -8.82 1 90.88 290 LEU A N 1
ATOM 2286 C CA . LEU A 1 290 ? -10.844 -28.859 -7.707 1 90.88 290 LEU A CA 1
ATOM 2287 C C . LEU A 1 290 ? -11.008 -28.047 -6.434 1 90.88 290 LEU A C 1
ATOM 2289 O O . LEU A 1 290 ? -11.844 -28.359 -5.59 1 90.88 290 LEU A O 1
ATOM 2293 N N . VAL A 1 291 ? -10.227 -27.016 -6.309 1 87.5 291 VAL A N 1
ATOM 2294 C CA . VAL A 1 291 ? -10.328 -26.141 -5.148 1 87.5 291 VAL A CA 1
ATOM 2295 C C . VAL A 1 291 ? -11.688 -25.438 -5.152 1 87.5 291 VAL A C 1
ATOM 2297 O O . VAL A 1 291 ? -12.336 -25.328 -4.113 1 87.5 291 VAL A O 1
ATOM 2300 N N . HIS A 1 292 ? -12.078 -25 -6.281 1 86.44 292 HIS A N 1
ATOM 2301 C CA . HIS A 1 292 ? -13.375 -24.328 -6.406 1 86.44 292 HIS A CA 1
ATOM 2302 C C . HIS A 1 292 ? -14.523 -25.312 -6.176 1 86.44 292 HIS A C 1
ATOM 2304 O O . HIS A 1 292 ? -15.555 -24.938 -5.613 1 86.44 292 HIS A O 1
ATOM 2310 N N . GLN A 1 293 ? -14.32 -26.5 -6.684 1 88.81 293 GLN A N 1
ATOM 2311 C CA . GLN A 1 293 ? -15.344 -27.516 -6.488 1 88.81 293 GLN A CA 1
ATOM 2312 C C . GLN A 1 293 ? -15.531 -27.828 -5.008 1 88.81 293 GLN A C 1
ATOM 2314 O O . GLN A 1 293 ? -16.672 -27.984 -4.539 1 88.81 293 GLN A O 1
ATOM 2319 N N . GLU A 1 294 ? -14.406 -27.922 -4.375 1 88.12 294 GLU A N 1
ATOM 2320 C CA . GLU A 1 294 ? -14.484 -28.141 -2.934 1 88.12 294 GLU A CA 1
ATOM 2321 C C . GLU A 1 294 ? -15.211 -27 -2.234 1 88.12 294 GLU A C 1
ATOM 2323 O O . GLU A 1 294 ? -16.016 -27.219 -1.328 1 88.12 294 GLU A O 1
ATOM 2328 N N . ALA A 1 295 ? -14.883 -25.812 -2.596 1 83 295 ALA A N 1
ATOM 2329 C CA . ALA A 1 295 ? -15.523 -24.625 -2.004 1 83 295 ALA A CA 1
ATOM 2330 C C . ALA A 1 295 ? -17.031 -24.641 -2.26 1 83 295 ALA A C 1
ATOM 2332 O O . ALA A 1 295 ? -17.812 -24.234 -1.402 1 83 295 ALA A O 1
ATOM 2333 N N . LEU A 1 296 ? -17.453 -25.078 -3.396 1 81.62 296 LEU A N 1
ATOM 2334 C CA . LEU A 1 296 ? -18.859 -25.203 -3.738 1 81.62 296 LEU A CA 1
ATOM 2335 C C . LEU A 1 296 ? -19.547 -26.234 -2.842 1 81.62 296 LEU A C 1
ATOM 2337 O O . LEU A 1 296 ? -20.688 -26.016 -2.398 1 81.62 296 LEU A O 1
ATOM 2341 N N . CYS A 1 297 ? -18.875 -27.328 -2.648 1 87 297 CYS A N 1
ATOM 2342 C CA . CYS A 1 297 ? -19.406 -28.359 -1.756 1 87 297 CYS A CA 1
ATOM 2343 C C . CYS A 1 297 ? -19.547 -27.812 -0.335 1 87 297 CYS A C 1
ATOM 2345 O O . CYS A 1 297 ? -20.547 -28.078 0.341 1 87 297 CYS A O 1
ATOM 2347 N N . ALA A 1 298 ? -18.562 -27.062 0.048 1 82.88 298 ALA A N 1
ATOM 2348 C CA . ALA A 1 298 ? -18.547 -26.5 1.401 1 82.88 298 ALA A CA 1
ATOM 2349 C C . ALA A 1 298 ? -19.719 -25.547 1.609 1 82.88 298 ALA A C 1
ATOM 2351 O O . ALA A 1 298 ? -20.266 -25.453 2.713 1 82.88 298 ALA A O 1
ATOM 2352 N N . LYS A 1 299 ? -20.125 -24.875 0.594 1 76.62 299 LYS A N 1
ATOM 2353 C CA . LYS A 1 299 ? -21.219 -23.922 0.668 1 76.62 299 LYS A CA 1
ATOM 2354 C C . LYS A 1 299 ? -22.562 -24.641 0.811 1 76.62 299 LYS A C 1
ATOM 2356 O O . LYS A 1 299 ? -23.547 -24.047 1.269 1 76.62 299 LYS A O 1
ATOM 2361 N N . SER A 1 300 ? -22.578 -25.812 0.453 1 78.12 300 SER A N 1
ATOM 2362 C CA . SER A 1 300 ? -23.828 -26.578 0.496 1 78.12 300 SER A CA 1
ATOM 2363 C C . SER A 1 300 ? -24.203 -26.938 1.928 1 78.12 300 SER A C 1
ATOM 2365 O O . SER A 1 300 ? -25.359 -27.219 2.217 1 78.12 300 SER A O 1
ATOM 2367 N N . VAL A 1 301 ? -23.094 -26.828 2.727 1 73.44 301 VAL A N 1
ATOM 2368 C CA . VAL A 1 301 ? -23.375 -27.156 4.121 1 73.44 301 VAL A CA 1
ATOM 2369 C C . VAL A 1 301 ? -24.016 -25.953 4.82 1 73.44 301 VAL A C 1
ATOM 2371 O O . VAL A 1 301 ? -23.312 -25.031 5.223 1 73.44 301 VAL A O 1
ATOM 2374 N N . THR A 1 302 ? -25.172 -25.516 4.551 1 65.69 302 THR A N 1
ATOM 2375 C CA . THR A 1 302 ? -25.781 -24.359 5.176 1 65.69 302 THR A CA 1
ATOM 2376 C C . THR A 1 302 ? -26.969 -24.766 6.035 1 65.69 302 THR A C 1
ATOM 2378 O O . THR A 1 302 ? -27.766 -25.609 5.637 1 65.69 302 THR A O 1
ATOM 2381 N N . ILE A 1 303 ? -26.594 -24.625 7.285 1 65.25 303 ILE A N 1
ATOM 2382 C CA . ILE A 1 303 ? -27.781 -24.547 8.125 1 65.25 303 ILE A CA 1
ATOM 2383 C C . ILE A 1 303 ? -28.359 -23.125 8.07 1 65.25 303 ILE A C 1
ATOM 2385 O O . ILE A 1 303 ? -27.828 -22.219 8.719 1 65.25 303 ILE A O 1
ATOM 2389 N N . THR A 1 304 ? -29.125 -22.953 6.988 1 57.62 304 THR A N 1
ATOM 2390 C CA . THR A 1 304 ? -29.609 -21.641 6.555 1 57.62 304 THR A CA 1
ATOM 2391 C C . THR A 1 304 ? -29.906 -20.75 7.754 1 57.62 304 THR A C 1
ATOM 2393 O O . THR A 1 304 ? -29.609 -19.547 7.727 1 57.62 304 THR A O 1
ATOM 2396 N N . GLU A 1 305 ? -30.438 -21.375 8.664 1 60.56 305 GLU A N 1
ATOM 2397 C CA . GLU A 1 305 ? -30.875 -20.578 9.805 1 60.56 305 GLU A CA 1
ATOM 2398 C C . GLU A 1 305 ? -29.688 -19.969 10.539 1 60.56 305 GLU A C 1
ATOM 2400 O O . GLU A 1 305 ? -29.75 -18.812 10.977 1 60.56 305 GLU A O 1
ATOM 2405 N N . VAL A 1 306 ? -28.656 -20.656 10.539 1 61.25 306 VAL A N 1
ATOM 2406 C CA . VAL A 1 306 ? -27.5 -20.203 11.297 1 61.25 306 VAL A CA 1
ATOM 2407 C C . VAL A 1 306 ? -26.703 -19.203 10.461 1 61.25 306 VAL A C 1
ATOM 2409 O O . VAL A 1 306 ? -26.312 -18.141 10.961 1 61.25 306 VAL A O 1
ATOM 2412 N N . MET A 1 307 ? -26.641 -19.438 9.242 1 64.31 307 MET A N 1
ATOM 2413 C CA . MET A 1 307 ? -25.766 -18.641 8.391 1 64.31 307 MET A CA 1
ATOM 2414 C C . MET A 1 307 ? -26.359 -17.266 8.125 1 64.31 307 MET A C 1
ATOM 2416 O O . MET A 1 307 ? -25.641 -16.266 8.031 1 64.31 307 MET A O 1
ATOM 2420 N N . THR A 1 308 ? -27.578 -17.234 8.07 1 59.53 308 THR A N 1
ATOM 2421 C CA . THR A 1 308 ? -28.25 -15.961 7.836 1 59.53 308 THR A CA 1
ATOM 2422 C C . THR A 1 308 ? -27.969 -14.984 8.977 1 59.53 308 THR A C 1
ATOM 2424 O O . THR A 1 308 ? -27.734 -13.797 8.742 1 59.53 308 THR A O 1
ATOM 2427 N N . VAL A 1 309 ? -28 -15.547 10.094 1 55.88 309 VAL A N 1
ATOM 2428 C CA . VAL A 1 309 ? -27.781 -14.703 11.266 1 55.88 309 VAL A CA 1
ATOM 2429 C C . VAL A 1 309 ? -26.312 -14.266 11.32 1 55.88 309 VAL A C 1
ATOM 2431 O O . VAL A 1 309 ? -26.016 -13.102 11.594 1 55.88 309 VAL A O 1
ATOM 2434 N N . VAL A 1 310 ? -25.453 -15.133 10.992 1 57.44 310 VAL A N 1
ATOM 2435 C CA . VAL A 1 310 ? -24.016 -14.883 11.148 1 57.44 310 VAL A CA 1
ATOM 2436 C C . VAL A 1 310 ? -23.531 -13.945 10.039 1 57.44 310 VAL A C 1
ATOM 2438 O O . VAL A 1 310 ? -22.734 -13.039 10.297 1 57.44 310 VAL A O 1
ATOM 2441 N N . VAL A 1 311 ? -23.906 -14.133 8.812 1 54.19 311 VAL A N 1
ATOM 2442 C CA . VAL A 1 311 ? -23.469 -13.336 7.672 1 54.19 311 VAL A CA 1
ATOM 2443 C C . VAL A 1 311 ? -23.938 -11.891 7.844 1 54.19 311 VAL A C 1
ATOM 2445 O O . VAL A 1 311 ? -23.219 -10.953 7.48 1 54.19 311 VAL A O 1
ATOM 2448 N N . ARG A 1 312 ? -25.062 -11.703 8.312 1 49.34 312 ARG A N 1
ATOM 2449 C CA . ARG A 1 312 ? -25.578 -10.359 8.562 1 49.34 312 ARG A CA 1
ATOM 2450 C C . ARG A 1 312 ? -24.734 -9.633 9.594 1 49.34 312 ARG A C 1
ATOM 2452 O O . ARG A 1 312 ? -24.578 -8.406 9.531 1 49.34 312 ARG A O 1
ATOM 2459 N N . ALA A 1 313 ? -24.281 -10.43 10.438 1 43.53 313 ALA A N 1
ATOM 2460 C CA . ALA A 1 313 ? -23.578 -9.82 11.562 1 43.53 313 ALA A CA 1
ATOM 2461 C C . ALA A 1 313 ? -22.141 -9.484 11.188 1 43.53 313 ALA A C 1
ATOM 2463 O O . ALA A 1 313 ? -21.562 -8.531 11.719 1 43.53 313 ALA A O 1
ATOM 2464 N N . VAL A 1 314 ? -21.375 -10.273 10.359 1 42.53 314 VAL A N 1
ATOM 2465 C CA . VAL A 1 314 ? -19.922 -10.094 10.234 1 42.53 314 VAL A CA 1
ATOM 2466 C C . VAL A 1 314 ? -19.547 -10.047 8.758 1 42.53 314 VAL A C 1
ATOM 2468 O O . VAL A 1 314 ? -20.016 -10.859 7.961 1 42.53 314 VAL A O 1
ATOM 2471 N N . ARG A 1 315 ? -19.156 -8.82 8.258 1 40.06 315 ARG A N 1
ATOM 2472 C CA . ARG A 1 315 ? -18.547 -8.766 6.93 1 40.06 315 ARG A CA 1
ATOM 2473 C C . ARG A 1 315 ? -17.484 -9.844 6.77 1 40.06 315 ARG A C 1
ATOM 2475 O O . ARG A 1 315 ? -16.641 -10.023 7.652 1 40.06 315 ARG A O 1
ATOM 2482 N N . TRP A 1 316 ? -17.688 -10.836 5.992 1 39.03 316 TRP A N 1
ATOM 2483 C CA . TRP A 1 316 ? -17.266 -12.219 5.84 1 39.03 316 TRP A CA 1
ATOM 2484 C C . TRP A 1 316 ? -15.758 -12.305 5.656 1 39.03 316 TRP A C 1
ATOM 2486 O O . TRP A 1 316 ? -15.195 -11.68 4.754 1 39.03 316 TRP A O 1
ATOM 2496 N N . LEU A 1 317 ? -14.984 -12.453 6.664 1 42 317 LEU A N 1
ATOM 2497 C CA . LEU A 1 317 ? -13.82 -13.328 6.523 1 42 317 LEU A CA 1
ATOM 2498 C C . LEU A 1 317 ? -14.219 -14.656 5.883 1 42 317 LEU A C 1
ATOM 2500 O O . LEU A 1 317 ? -15.391 -14.891 5.605 1 42 317 LEU A O 1
ATOM 2504 N N . SER A 1 318 ? -13.367 -15.664 5.961 1 53.06 318 SER A N 1
ATOM 2505 C CA . SER A 1 318 ? -13.672 -17.062 5.68 1 53.06 318 SER A CA 1
ATOM 2506 C C . SER A 1 318 ? -14.773 -17.594 6.602 1 53.06 318 SER A C 1
ATOM 2508 O O . SER A 1 318 ? -14.867 -17.172 7.758 1 53.06 318 SER A O 1
ATOM 2510 N N . ARG A 1 319 ? -15.875 -18.078 6.098 1 57.62 319 ARG A N 1
ATOM 2511 C CA . ARG A 1 319 ? -17.047 -18.625 6.777 1 57.62 319 ARG A CA 1
ATOM 2512 C C . ARG A 1 319 ? -16.641 -19.359 8.055 1 57.62 319 ARG A C 1
ATOM 2514 O O . ARG A 1 319 ? -17.266 -19.172 9.102 1 57.62 319 ARG A O 1
ATOM 2521 N N . GLY A 1 320 ? -15.516 -20.062 8.008 1 57.75 320 GLY A N 1
ATOM 2522 C CA . GLY A 1 320 ? -15.125 -20.875 9.141 1 57.75 320 GLY A CA 1
ATOM 2523 C C . GLY A 1 320 ? -14.617 -20.062 10.32 1 57.75 320 GLY A C 1
ATOM 2524 O O . GLY A 1 320 ? -15.016 -20.297 11.461 1 57.75 320 GLY A O 1
ATOM 2525 N N . LYS A 1 321 ? -13.836 -19.156 9.953 1 63.94 321 LYS A N 1
ATOM 2526 C CA . LYS A 1 321 ? -13.258 -18.344 11.016 1 63.94 321 LYS A CA 1
ATOM 2527 C C . LYS A 1 321 ? -14.32 -17.469 11.672 1 63.94 321 LYS A C 1
ATOM 2529 O O . LYS A 1 321 ? -14.305 -17.266 12.891 1 63.94 321 LYS A O 1
ATOM 2534 N N . MET A 1 322 ? -15.188 -17.062 10.883 1 64.75 322 MET A N 1
ATOM 2535 C CA . MET A 1 322 ? -16.281 -16.25 11.391 1 64.75 322 MET A CA 1
ATOM 2536 C C . MET A 1 322 ? -17.172 -17.062 12.328 1 64.75 322 MET A C 1
ATOM 2538 O O . MET A 1 322 ? -17.531 -16.578 13.406 1 64.75 322 MET A O 1
ATOM 2542 N N . LEU A 1 323 ? -17.422 -18.266 11.93 1 68 323 LEU A N 1
ATOM 2543 C CA . LEU A 1 323 ? -18.281 -19.125 12.734 1 68 323 LEU A CA 1
ATOM 2544 C C . LEU A 1 323 ? -17.625 -19.469 14.062 1 68 323 LEU A C 1
ATOM 2546 O O . LEU A 1 323 ? -18.281 -19.453 15.109 1 68 323 LEU A O 1
ATOM 2550 N N . GLU A 1 324 ? -16.391 -19.641 13.93 1 72.06 324 GLU A N 1
ATOM 2551 C CA . GLU A 1 324 ? -15.641 -19.953 15.148 1 72.06 324 GLU A CA 1
ATOM 2552 C C . GLU A 1 324 ? -15.641 -18.781 16.109 1 72.06 324 GLU A C 1
ATOM 2554 O O . GLU A 1 324 ? -15.758 -18.953 17.328 1 72.06 324 GLU A O 1
ATOM 2559 N N . ARG A 1 325 ? -15.539 -17.625 15.539 1 67.25 325 ARG A N 1
ATOM 2560 C CA . ARG A 1 325 ? -15.531 -16.422 16.359 1 67.25 325 ARG A CA 1
ATOM 2561 C C . ARG A 1 325 ? -16.906 -16.203 17.016 1 67.25 325 ARG A C 1
ATOM 2563 O O . ARG A 1 325 ? -16.984 -15.844 18.188 1 67.25 325 ARG A O 1
ATOM 2570 N N . VAL A 1 326 ? -17.938 -16.375 16.281 1 68.06 326 VAL A N 1
ATOM 2571 C CA . VAL A 1 326 ? -19.281 -16.203 16.797 1 68.06 326 VAL A CA 1
ATOM 2572 C C . VAL A 1 326 ? -19.562 -17.234 17.891 1 68.06 326 VAL A C 1
ATOM 2574 O O . VAL A 1 326 ? -20.188 -16.922 18.906 1 68.06 326 VAL A O 1
ATOM 2577 N N . PHE A 1 327 ? -19.078 -18.438 17.578 1 71.06 327 PHE A N 1
ATOM 2578 C CA . PHE A 1 327 ? -19.266 -19.5 18.547 1 71.06 327 PHE A CA 1
ATOM 2579 C C . PHE A 1 327 ? -18.547 -19.188 19.844 1 71.06 327 PHE A C 1
ATOM 2581 O O . PHE A 1 327 ? -19.094 -19.359 20.938 1 71.06 327 PHE A O 1
ATOM 2588 N N . SER A 1 328 ? -17.375 -18.625 19.703 1 71.94 328 SER A N 1
ATOM 2589 C CA . SER A 1 328 ? -16.562 -18.344 20.875 1 71.94 328 SER A CA 1
ATOM 2590 C C . SER A 1 328 ? -17.109 -17.156 21.656 1 71.94 328 SER A C 1
ATOM 2592 O O . SER A 1 328 ? -17 -17.109 22.875 1 71.94 328 SER A O 1
ATOM 2594 N N . LEU A 1 329 ? -17.703 -16.188 20.844 1 65.06 329 LEU A N 1
ATOM 2595 C CA . LEU A 1 329 ? -18.203 -14.969 21.469 1 65.06 329 LEU A CA 1
ATOM 2596 C C . LEU A 1 329 ? -19.719 -15.008 21.625 1 65.06 329 LEU A C 1
ATOM 2598 O O . LEU A 1 329 ? -20.359 -13.961 21.719 1 65.06 329 LEU A O 1
ATOM 2602 N N . ARG A 1 330 ? -20.266 -16.141 21.594 1 70.19 330 ARG A N 1
ATOM 2603 C CA . ARG A 1 330 ? -21.719 -16.266 21.547 1 70.19 330 ARG A CA 1
ATOM 2604 C C . ARG A 1 330 ? -22.375 -15.602 22.75 1 70.19 330 ARG A C 1
ATOM 2606 O O . ARG A 1 330 ? -23.391 -14.922 22.625 1 70.19 330 ARG A O 1
ATOM 2613 N N . ASP A 1 331 ? -21.719 -15.758 23.812 1 71.38 331 ASP A N 1
ATOM 2614 C CA . ASP A 1 331 ? -22.312 -15.188 25.031 1 71.38 331 ASP A CA 1
ATOM 2615 C C . ASP A 1 331 ? -22.188 -13.672 25.047 1 71.38 331 ASP A C 1
ATOM 2617 O O . ASP A 1 331 ? -23.125 -12.969 25.406 1 71.38 331 ASP A O 1
ATOM 2621 N N . GLN A 1 332 ? -21 -13.281 24.609 1 63.69 332 GLN A N 1
ATOM 2622 C CA . GLN A 1 332 ? -20.766 -11.844 24.562 1 63.69 332 GLN A CA 1
ATOM 2623 C C . GLN A 1 332 ? -21.656 -11.172 23.531 1 63.69 332 GLN A C 1
ATOM 2625 O O . GLN A 1 332 ? -22.172 -10.07 23.766 1 63.69 332 GLN A O 1
ATOM 2630 N N . LEU A 1 333 ? -21.797 -11.828 22.469 1 64.75 333 LEU A N 1
ATOM 2631 C CA . LEU A 1 333 ? -22.656 -11.281 21.406 1 64.75 333 LEU A CA 1
ATOM 2632 C C . LEU A 1 333 ? -24.109 -11.242 21.859 1 64.75 333 LEU A C 1
ATOM 2634 O O . LEU A 1 333 ? -24.812 -10.273 21.578 1 64.75 333 LEU A O 1
ATOM 2638 N N . ALA A 1 334 ? -24.531 -12.32 22.531 1 66.44 334 ALA A N 1
ATOM 2639 C CA . ALA A 1 334 ? -25.891 -12.367 23.062 1 66.44 334 ALA A CA 1
ATOM 2640 C C . ALA A 1 334 ? -26.156 -11.211 24.031 1 66.44 334 ALA A C 1
ATOM 2642 O O . ALA A 1 334 ? -27.188 -10.547 23.938 1 66.44 334 ALA A O 1
ATOM 2643 N N . SER A 1 335 ? -25.172 -10.977 24.781 1 66.94 335 SER A N 1
ATOM 2644 C CA . SER A 1 335 ? -25.281 -9.898 25.766 1 66.94 335 SER A CA 1
ATOM 2645 C C . SER A 1 335 ? -25.297 -8.539 25.078 1 66.94 335 SER A C 1
ATOM 2647 O O . SER A 1 335 ? -26.078 -7.656 25.453 1 66.94 335 SER A O 1
ATOM 2649 N N . PHE A 1 336 ? -24.422 -8.414 24.203 1 60.53 336 PHE A N 1
ATOM 2650 C CA . PHE A 1 336 ? -24.297 -7.16 23.469 1 60.53 336 PHE A CA 1
ATOM 2651 C C . PHE A 1 336 ? -25.578 -6.84 22.719 1 60.53 336 PHE A C 1
ATOM 2653 O O . PHE A 1 336 ? -26.047 -5.699 22.734 1 60.53 336 PHE A O 1
ATOM 2660 N N . LEU A 1 337 ? -26.094 -7.863 22.109 1 61.28 337 LEU A N 1
ATOM 2661 C CA . LEU A 1 337 ? -27.297 -7.66 21.297 1 61.28 337 LEU A CA 1
ATOM 2662 C C . LEU A 1 337 ? -28.516 -7.41 22.203 1 61.28 337 LEU A C 1
ATOM 2664 O O . LEU A 1 337 ? -29.406 -6.637 21.844 1 61.28 337 LEU A O 1
ATOM 2668 N N . ARG A 1 338 ? -28.484 -8.055 23.297 1 64.06 338 ARG A N 1
ATOM 2669 C CA . ARG A 1 338 ? -29.516 -7.781 24.281 1 64.06 338 ARG A CA 1
ATOM 2670 C C . ARG A 1 338 ? -29.469 -6.332 24.75 1 64.06 338 ARG A C 1
ATOM 2672 O O . ARG A 1 338 ? -30.5 -5.684 24.891 1 64.06 338 ARG A O 1
ATOM 2679 N N . GLU A 1 339 ? -28.25 -5.93 24.844 1 61.59 339 GLU A N 1
ATOM 2680 C CA . GLU A 1 339 ? -28.047 -4.562 25.297 1 61.59 339 GLU A CA 1
ATOM 2681 C C . GLU A 1 339 ? -28.453 -3.551 24.234 1 61.59 339 GLU A C 1
ATOM 2683 O O . GLU A 1 339 ? -28.969 -2.473 24.562 1 61.59 339 GLU A O 1
ATOM 2688 N N . LYS A 1 340 ? -28.156 -3.992 23.078 1 55.03 340 LYS A N 1
ATOM 2689 C CA . LYS A 1 340 ? -28.469 -3.08 21.984 1 55.03 340 LYS A CA 1
ATOM 2690 C C . LYS A 1 340 ? -29.953 -3.162 21.609 1 55.03 340 LYS A C 1
ATOM 2692 O O . LYS A 1 340 ? -30.422 -2.398 20.766 1 55.03 340 LYS A O 1
ATOM 2697 N N . GLY A 1 341 ? -30.703 -4.027 22.391 1 58.59 341 GLY A N 1
ATOM 2698 C CA . GLY A 1 341 ? -32.156 -4.109 22.234 1 58.59 341 GLY A CA 1
ATOM 2699 C C . GLY A 1 341 ? -32.562 -5.039 21.125 1 58.59 341 GLY A C 1
ATOM 2700 O O . GLY A 1 341 ? -33.719 -4.992 20.672 1 58.59 341 GLY A O 1
ATOM 2701 N N . ASN A 1 342 ? -31.672 -5.605 20.438 1 58.38 342 ASN A N 1
ATOM 2702 C CA . ASN A 1 342 ? -32 -6.566 19.391 1 58.38 342 ASN A CA 1
ATOM 2703 C C . ASN A 1 342 ? -31.578 -7.98 19.781 1 58.38 342 ASN A C 1
ATOM 2705 O O . ASN A 1 342 ? -30.625 -8.523 19.234 1 58.38 342 ASN A O 1
ATOM 2709 N N . PRO A 1 343 ? -32.312 -8.383 20.812 1 61.31 343 PRO A N 1
ATOM 2710 C CA . PRO A 1 343 ? -31.891 -9.695 21.297 1 61.31 343 PRO A CA 1
ATOM 2711 C C . PRO A 1 343 ? -32.031 -10.789 20.234 1 61.31 343 PRO A C 1
ATOM 2713 O O . PRO A 1 343 ? -33.031 -10.828 19.516 1 61.31 343 PRO A O 1
ATOM 2716 N N . VAL A 1 344 ? -30.984 -11.281 19.719 1 59.97 344 VAL A N 1
ATOM 2717 C CA . VAL A 1 344 ? -31.016 -12.461 18.859 1 59.97 344 VAL A CA 1
ATOM 2718 C C . VAL A 1 344 ? -31.219 -13.711 19.703 1 59.97 344 VAL A C 1
ATOM 2720 O O . VAL A 1 344 ? -30.281 -14.211 20.328 1 59.97 344 VAL A O 1
ATOM 2723 N N . LEU A 1 345 ? -32.5 -14.141 19.906 1 64.88 345 LEU A N 1
ATOM 2724 C CA . LEU A 1 345 ? -32.938 -15.234 20.75 1 64.88 345 LEU A CA 1
ATOM 2725 C C . LEU A 1 345 ? -32.25 -16.547 20.359 1 64.88 345 LEU A C 1
ATOM 2727 O O . LEU A 1 345 ? -32.188 -17.484 21.156 1 64.88 345 LEU A O 1
ATOM 2731 N N . GLN A 1 346 ? -31.656 -16.484 19.281 1 70.19 346 GLN A N 1
ATOM 2732 C CA . GLN A 1 346 ? -31.047 -17.703 18.766 1 70.19 346 GLN A CA 1
ATOM 2733 C C . GLN A 1 346 ? -29.828 -18.109 19.578 1 70.19 346 GLN A C 1
ATOM 2735 O O . GLN A 1 346 ? -29.562 -19.297 19.766 1 70.19 346 GLN A O 1
ATOM 2740 N N . PHE A 1 347 ? -29.25 -17.172 20.219 1 71.44 347 PHE A N 1
ATOM 2741 C CA . PHE A 1 347 ? -28.047 -17.469 20.984 1 71.44 347 PHE A CA 1
ATOM 2742 C C . PHE A 1 347 ? -28.406 -18.188 22.281 1 71.44 347 PHE A C 1
ATOM 2744 O O . PHE A 1 347 ? -27.547 -18.859 22.875 1 71.44 347 PHE A O 1
ATOM 2751 N N . GLU A 1 348 ? -29.688 -18.094 22.609 1 73.5 348 GLU A N 1
ATOM 2752 C CA . GLU A 1 348 ? -30.109 -18.734 23.844 1 73.5 348 GLU A CA 1
ATOM 2753 C C . GLU A 1 348 ? -30.766 -20.094 23.562 1 73.5 348 GLU A C 1
ATOM 2755 O O . GLU A 1 348 ? -31.016 -20.875 24.484 1 73.5 348 GLU A O 1
ATOM 2760 N N . ASP A 1 349 ? -31.016 -20.406 22.359 1 77.44 349 ASP A N 1
ATOM 2761 C CA . ASP A 1 349 ? -31.594 -21.672 21.938 1 77.44 349 ASP A CA 1
ATOM 2762 C C . ASP A 1 349 ? -30.516 -22.75 21.828 1 77.44 349 ASP A C 1
ATOM 2764 O O . ASP A 1 349 ? -29.625 -22.672 20.984 1 77.44 349 ASP A O 1
ATOM 2768 N N . PRO A 1 350 ? -30.578 -23.75 22.672 1 81.06 350 PRO A N 1
ATOM 2769 C CA . PRO A 1 350 ? -29.562 -24.797 22.672 1 81.06 350 PRO A CA 1
ATOM 2770 C C . PRO A 1 350 ? -29.469 -25.516 21.328 1 81.06 350 PRO A C 1
ATOM 2772 O O . PRO A 1 350 ? -28.375 -25.938 20.906 1 81.06 350 PRO A O 1
ATOM 2775 N N . ALA A 1 351 ? -30.578 -25.672 20.703 1 81.56 351 ALA A N 1
ATOM 2776 C CA . ALA A 1 351 ? -30.562 -26.328 19.391 1 81.56 351 ALA A CA 1
ATOM 2777 C C . ALA A 1 351 ? -29.781 -25.5 18.375 1 81.56 351 ALA A C 1
ATOM 2779 O O . ALA A 1 351 ? -29.031 -26.031 17.562 1 81.56 351 ALA A O 1
ATOM 2780 N N . TRP A 1 352 ? -30 -24.266 18.516 1 81.75 352 TRP A N 1
ATOM 2781 C CA . TRP A 1 352 ? -29.297 -23.359 17.609 1 81.75 352 TRP A CA 1
ATOM 2782 C C . TRP A 1 352 ? -27.797 -23.344 17.891 1 81.75 352 TRP A C 1
ATOM 2784 O O . TRP A 1 352 ? -26.984 -23.297 16.969 1 81.75 352 TRP A O 1
ATOM 2794 N N . VAL A 1 353 ? -27.469 -23.438 19.094 1 80.62 353 VAL A N 1
ATOM 2795 C CA . VAL A 1 353 ? -26.062 -23.438 19.484 1 80.62 353 VAL A CA 1
ATOM 2796 C C . VAL A 1 353 ? -25.406 -24.734 19.031 1 80.62 353 VAL A C 1
ATOM 2798 O O . VAL A 1 353 ? -24.234 -24.734 18.625 1 80.62 353 VAL A O 1
ATOM 2801 N N . CYS A 1 354 ? -26.141 -25.781 19.094 1 85 354 CYS A N 1
ATOM 2802 C CA . CYS A 1 354 ? -25.609 -27.047 18.594 1 85 354 CYS A CA 1
ATOM 2803 C C . CYS A 1 354 ? -25.375 -27 17.094 1 85 354 CYS A C 1
ATOM 2805 O O . CYS A 1 354 ? -24.406 -27.547 16.594 1 85 354 CYS A O 1
ATOM 2807 N N . ASP A 1 355 ? -26.266 -26.328 16.453 1 83.94 355 ASP A N 1
ATOM 2808 C CA . ASP A 1 355 ? -26.125 -26.188 15.008 1 83.94 355 ASP A CA 1
ATOM 2809 C C . ASP A 1 355 ? -24.844 -25.422 14.656 1 83.94 355 ASP A C 1
ATOM 2811 O O . ASP A 1 355 ? -24.141 -25.797 13.711 1 83.94 355 ASP A O 1
ATOM 2815 N N . ILE A 1 356 ? -24.578 -24.469 15.461 1 80.94 356 ILE A N 1
ATOM 2816 C CA . ILE A 1 356 ? -23.375 -23.688 15.219 1 80.94 356 ILE A CA 1
ATOM 2817 C C . ILE A 1 356 ? -22.141 -24.531 15.539 1 80.94 356 ILE A C 1
ATOM 2819 O O . ILE A 1 356 ? -21.125 -24.438 14.844 1 80.94 356 ILE A O 1
ATOM 2823 N N . GLY A 1 357 ? -22.281 -25.188 16.578 1 83.19 357 GLY A N 1
ATOM 2824 C CA . GLY A 1 357 ? -21.156 -26.062 16.938 1 83.19 357 GLY A CA 1
ATOM 2825 C C . GLY A 1 357 ? -20.828 -27.062 15.852 1 83.19 357 GLY A C 1
ATOM 2826 O O . GLY A 1 357 ? -19.656 -27.281 15.539 1 83.19 357 GLY A O 1
ATOM 2827 N N . PHE A 1 358 ? -21.812 -27.672 15.281 1 87.62 358 PHE A N 1
ATOM 2828 C CA . PHE A 1 358 ? -21.625 -28.609 14.188 1 87.62 358 PHE A CA 1
ATOM 2829 C C . PHE A 1 358 ? -20.984 -27.922 12.984 1 87.62 358 PHE A C 1
ATOM 2831 O O . PHE A 1 358 ? -20.047 -28.438 12.383 1 87.62 358 PHE A O 1
ATOM 2838 N N . LEU A 1 359 ? -21.5 -26.766 12.695 1 84.06 359 LEU A N 1
ATOM 2839 C CA . LEU A 1 359 ? -21.016 -26.031 11.523 1 84.06 359 LEU A CA 1
ATOM 2840 C C . LEU A 1 359 ? -19.562 -25.609 11.703 1 84.06 359 LEU A C 1
ATOM 2842 O O . LEU A 1 359 ? -18.781 -25.625 10.742 1 84.06 359 LEU A O 1
ATOM 2846 N N . VAL A 1 360 ? -19.219 -25.234 12.875 1 82.56 360 VAL A N 1
ATOM 2847 C CA . VAL A 1 360 ? -17.844 -24.844 13.156 1 82.56 360 VAL A CA 1
ATOM 2848 C C . VAL A 1 360 ? -16.906 -26.047 12.938 1 82.56 360 VAL A C 1
ATOM 2850 O O . VAL A 1 360 ? -15.852 -25.906 12.312 1 82.56 360 VAL A O 1
ATOM 2853 N N . ASP A 1 361 ? -17.312 -27.156 13.367 1 86.25 361 ASP A N 1
ATOM 2854 C CA . ASP A 1 361 ? -16.469 -28.344 13.258 1 86.25 361 ASP A CA 1
ATOM 2855 C C . ASP A 1 361 ? -16.328 -28.781 11.805 1 86.25 361 ASP A C 1
ATOM 2857 O O . ASP A 1 361 ? -15.227 -29.047 11.328 1 86.25 361 ASP A O 1
ATOM 2861 N N . ILE A 1 362 ? -17.438 -28.859 11.148 1 88.12 362 ILE A N 1
ATOM 2862 C CA . ILE A 1 362 ? -17.391 -29.359 9.773 1 88.12 362 ILE A CA 1
ATOM 2863 C C . ILE A 1 362 ? -16.641 -28.359 8.891 1 88.12 362 ILE A C 1
ATOM 2865 O O . ILE A 1 362 ? -15.922 -28.75 7.973 1 88.12 362 ILE A O 1
ATOM 2869 N N . THR A 1 363 ? -16.859 -27.094 9.102 1 84.81 363 THR A N 1
ATOM 2870 C CA . THR A 1 363 ? -16.156 -26.078 8.312 1 84.81 363 THR A CA 1
ATOM 2871 C C . THR A 1 363 ? -14.656 -26.125 8.578 1 84.81 363 THR A C 1
ATOM 2873 O O . THR A 1 363 ? -13.852 -25.875 7.672 1 84.81 363 THR A O 1
ATOM 2876 N N . ARG A 1 364 ? -14.312 -26.406 9.758 1 82.81 364 ARG A N 1
ATOM 2877 C CA . ARG A 1 364 ? -12.891 -26.578 10.07 1 82.81 364 ARG A CA 1
ATOM 2878 C C . ARG A 1 364 ? -12.289 -27.719 9.258 1 82.81 364 ARG A C 1
ATOM 2880 O O . ARG A 1 364 ? -11.195 -27.594 8.711 1 82.81 364 ARG A O 1
ATOM 2887 N N . HIS A 1 365 ? -13.008 -28.844 9.258 1 89.44 365 HIS A N 1
ATOM 2888 C CA . HIS A 1 365 ? -12.555 -29.984 8.469 1 89.44 365 HIS A CA 1
ATOM 2889 C C . HIS A 1 365 ? -12.469 -29.625 6.984 1 89.44 365 HIS A C 1
ATOM 2891 O O . HIS A 1 365 ? -11.516 -30.016 6.305 1 89.44 365 HIS A O 1
ATOM 2897 N N . LEU A 1 366 ? -13.43 -28.922 6.535 1 87.62 366 LEU A N 1
ATOM 2898 C CA . LEU A 1 366 ? -13.461 -28.516 5.133 1 87.62 366 LEU A CA 1
ATOM 2899 C C . LEU A 1 366 ? -12.336 -27.547 4.824 1 87.62 366 LEU A C 1
ATOM 2901 O O . LEU A 1 366 ? -11.727 -27.594 3.75 1 87.62 366 LEU A O 1
ATOM 2905 N N . ASN A 1 367 ? -12.055 -26.688 5.758 1 84.31 367 ASN A N 1
ATOM 2906 C CA . ASN A 1 367 ? -10.953 -25.75 5.586 1 84.31 367 ASN A CA 1
ATOM 2907 C C . ASN A 1 367 ? -9.609 -26.469 5.52 1 84.31 367 ASN A C 1
ATOM 2909 O O . ASN A 1 367 ? -8.727 -26.062 4.762 1 84.31 367 ASN A O 1
ATOM 2913 N N . GLU A 1 368 ? -9.469 -27.375 6.316 1 86.81 368 GLU A N 1
ATOM 2914 C CA . GLU A 1 368 ? -8.242 -28.172 6.281 1 86.81 368 GLU A CA 1
ATOM 2915 C C . GLU A 1 368 ? -8.055 -28.844 4.926 1 86.81 368 GLU A C 1
ATOM 2917 O O . GLU A 1 368 ? -6.945 -28.875 4.383 1 86.81 368 GLU A O 1
ATOM 2922 N N . LEU A 1 369 ? -9.109 -29.438 4.441 1 90.38 369 LEU A N 1
ATOM 2923 C CA . LEU A 1 369 ? -9.055 -30.031 3.107 1 90.38 369 LEU A CA 1
ATOM 2924 C C . LEU A 1 369 ? -8.68 -28.969 2.066 1 90.38 369 LEU A C 1
ATOM 2926 O O . LEU A 1 369 ? -7.844 -29.234 1.196 1 90.38 369 LEU A O 1
ATOM 2930 N N . ASN A 1 370 ? -9.266 -27.859 2.172 1 86.75 370 ASN A N 1
ATOM 2931 C CA . ASN A 1 370 ? -9.023 -26.781 1.227 1 86.75 370 ASN A CA 1
ATOM 2932 C C . ASN A 1 370 ? -7.551 -26.391 1.195 1 86.75 370 ASN A C 1
ATOM 2934 O O . ASN A 1 370 ? -6.988 -26.141 0.124 1 86.75 370 ASN A O 1
ATOM 2938 N N . ILE A 1 371 ? -6.977 -26.375 2.301 1 85.69 371 ILE A N 1
ATOM 2939 C CA . ILE A 1 371 ? -5.566 -26.016 2.404 1 85.69 371 ILE A CA 1
ATOM 2940 C C . ILE A 1 371 ? -4.707 -27.078 1.731 1 85.69 371 ILE A C 1
ATOM 2942 O O . ILE A 1 371 ? -3.748 -26.766 1.025 1 85.69 371 ILE A O 1
ATOM 2946 N N . HIS A 1 372 ? -5.137 -28.25 1.869 1 88.19 372 HIS A N 1
ATOM 2947 C CA . HIS A 1 372 ? -4.391 -29.359 1.264 1 88.19 372 HIS A CA 1
ATOM 2948 C C . HIS A 1 372 ? -4.488 -29.312 -0.258 1 88.19 372 HIS A C 1
ATOM 2950 O O . HIS A 1 372 ? -3.559 -29.719 -0.955 1 88.19 372 HIS A O 1
ATOM 2956 N N . LEU A 1 373 ? -5.594 -28.859 -0.693 1 89.69 373 LEU A N 1
ATOM 2957 C CA . LEU A 1 373 ? -5.816 -28.812 -2.135 1 89.69 373 LEU A CA 1
ATOM 2958 C C . LEU A 1 373 ? -5.062 -27.656 -2.77 1 89.69 373 LEU A C 1
ATOM 2960 O O . LEU A 1 373 ? -4.91 -27.594 -3.992 1 89.69 373 LEU A O 1
ATOM 2964 N N . GLN A 1 374 ? -4.652 -26.797 -1.847 1 86.88 374 GLN A N 1
ATOM 2965 C CA . GLN A 1 374 ? -3.93 -25.625 -2.348 1 86.88 374 GLN A CA 1
ATOM 2966 C C . GLN A 1 374 ? -2.42 -25.859 -2.301 1 86.88 374 GLN A C 1
ATOM 2968 O O . GLN A 1 374 ? -1.928 -26.609 -1.459 1 86.88 374 GLN A O 1
ATOM 2973 N N . GLY A 1 375 ? -1.682 -25.453 -3.199 1 81.12 375 GLY A N 1
ATOM 2974 C CA . GLY A 1 375 ? -0.234 -25.578 -3.232 1 81.12 375 GLY A CA 1
ATOM 2975 C C . GLY A 1 375 ? 0.333 -25.578 -4.637 1 81.12 375 GLY A C 1
ATOM 2976 O O . GLY A 1 375 ? -0.386 -25.844 -5.605 1 81.12 375 GLY A O 1
ATOM 2977 N N . LYS A 1 376 ? 1.647 -25.188 -4.453 1 76.88 376 LYS A N 1
ATOM 2978 C CA . LYS A 1 376 ? 2.357 -25.25 -5.727 1 76.88 376 LYS A CA 1
ATOM 2979 C C . LYS A 1 376 ? 2.854 -26.656 -6.023 1 76.88 376 LYS A C 1
ATOM 2981 O O . LYS A 1 376 ? 3.203 -27.406 -5.109 1 76.88 376 LYS A O 1
ATOM 2986 N N . ASP A 1 377 ? 2.666 -27.328 -7.109 1 78.38 377 ASP A N 1
ATOM 2987 C CA . ASP A 1 377 ? 3.23 -28.578 -7.57 1 78.38 377 ASP A CA 1
ATOM 2988 C C . ASP A 1 377 ? 2.395 -29.766 -7.09 1 78.38 377 ASP A C 1
ATOM 2990 O O . ASP A 1 377 ? 2.936 -30.828 -6.77 1 78.38 377 ASP A O 1
ATOM 2994 N N . VAL A 1 378 ? 1.219 -29.547 -6.781 1 87.19 378 VAL A N 1
ATOM 2995 C CA . VAL A 1 378 ? 0.322 -30.641 -6.441 1 87.19 378 VAL A CA 1
ATOM 2996 C C . VAL A 1 378 ? -0.28 -31.234 -7.719 1 87.19 378 VAL A C 1
ATOM 2998 O O . VAL A 1 378 ? -0.901 -30.516 -8.508 1 87.19 378 VAL A O 1
ATOM 3001 N N . LEU A 1 379 ? -0.077 -32.531 -7.82 1 91.88 379 LEU A N 1
ATOM 3002 C CA . LEU A 1 379 ? -0.541 -33.188 -9.031 1 91.88 379 LEU A CA 1
ATOM 3003 C C . LEU A 1 379 ? -2.012 -33.562 -8.906 1 91.88 379 LEU A C 1
ATOM 3005 O O . LEU A 1 379 ? -2.543 -33.656 -7.801 1 91.88 379 LEU A O 1
ATOM 3009 N N . VAL A 1 380 ? -2.656 -33.781 -10.008 1 93.06 380 VAL A N 1
ATOM 3010 C CA . VAL A 1 380 ? -4.086 -34.094 -10.062 1 93.06 380 VAL A CA 1
ATOM 3011 C C . VAL A 1 380 ? -4.375 -35.375 -9.289 1 93.06 380 VAL A C 1
ATOM 3013 O O . VAL A 1 380 ? -5.328 -35.438 -8.508 1 93.06 380 VAL A O 1
ATOM 3016 N N . PRO A 1 381 ? -3.496 -36.406 -9.453 1 92.75 381 PRO A N 1
ATOM 3017 C CA . PRO A 1 381 ? -3.779 -37.625 -8.695 1 92.75 381 PRO A CA 1
ATOM 3018 C C . PRO A 1 381 ? -3.719 -37.406 -7.184 1 92.75 381 PRO A C 1
ATOM 3020 O O . PRO A 1 381 ? -4.48 -38.031 -6.438 1 92.75 381 PRO A O 1
ATOM 3023 N N . ASP A 1 382 ? -2.812 -36.594 -6.773 1 91.94 382 ASP A N 1
ATOM 3024 C CA . ASP A 1 382 ? -2.725 -36.281 -5.352 1 91.94 382 ASP A CA 1
ATOM 3025 C C . ASP A 1 382 ? -3.979 -35.531 -4.871 1 91.94 382 ASP A C 1
ATOM 3027 O O . ASP A 1 382 ? -4.48 -35.812 -3.779 1 91.94 382 ASP A O 1
ATOM 3031 N N . LEU A 1 383 ? -4.426 -34.656 -5.656 1 93.81 383 LEU A N 1
ATOM 3032 C CA . LEU A 1 383 ? -5.637 -33.906 -5.316 1 93.81 383 LEU A CA 1
ATOM 3033 C C . LEU A 1 383 ? -6.828 -34.844 -5.184 1 93.81 383 LEU A C 1
ATOM 3035 O O . LEU A 1 383 ? -7.613 -34.719 -4.238 1 93.81 383 LEU A O 1
ATOM 3039 N N . LEU A 1 384 ? -6.914 -35.719 -6.133 1 93.5 384 LEU A N 1
ATOM 3040 C CA . LEU A 1 384 ? -8 -36.688 -6.09 1 93.5 384 LEU A CA 1
ATOM 3041 C C . LEU A 1 384 ? -7.891 -37.562 -4.848 1 93.5 384 LEU A C 1
ATOM 3043 O O . LEU A 1 384 ? -8.906 -37.906 -4.23 1 93.5 384 LEU A O 1
ATOM 3047 N N . ALA A 1 385 ? -6.695 -37.906 -4.496 1 92.56 385 ALA A N 1
ATOM 3048 C CA . ALA A 1 385 ? -6.473 -38.719 -3.305 1 92.56 385 ALA A CA 1
ATOM 3049 C C . ALA A 1 385 ? -6.949 -38 -2.051 1 92.56 385 ALA A C 1
ATOM 3051 O O . ALA A 1 385 ? -7.543 -38.594 -1.157 1 92.56 385 ALA A O 1
ATOM 3052 N N . PHE A 1 386 ? -6.703 -36.75 -1.995 1 93.62 386 PHE A N 1
ATOM 3053 C CA . PHE A 1 386 ? -7.145 -35.938 -0.855 1 93.62 386 PHE A CA 1
ATOM 3054 C C . PHE A 1 386 ? -8.664 -35.906 -0.772 1 93.62 386 PHE A C 1
ATOM 3056 O O . PHE A 1 386 ? -9.234 -36.031 0.315 1 93.62 386 PHE A O 1
ATOM 3063 N N . VAL A 1 387 ? -9.266 -35.781 -1.91 1 94.06 387 VAL A N 1
ATOM 3064 C CA . VAL A 1 387 ? -10.727 -35.719 -1.973 1 94.06 387 VAL A CA 1
ATOM 3065 C C . VAL A 1 387 ? -11.32 -37.062 -1.549 1 94.06 387 VAL A C 1
ATOM 3067 O O . VAL A 1 387 ? -12.273 -37.094 -0.758 1 94.06 387 VAL A O 1
ATOM 3070 N N . LYS A 1 388 ? -10.773 -38.094 -2.018 1 94.25 388 LYS A N 1
ATOM 3071 C CA . LYS A 1 388 ? -11.258 -39.438 -1.675 1 94.25 388 LYS A CA 1
ATOM 3072 C C . LYS A 1 388 ? -11.086 -39.719 -0.185 1 94.25 388 LYS A C 1
ATOM 3074 O O . LYS A 1 388 ? -11.961 -40.312 0.449 1 94.25 388 LYS A O 1
ATOM 3079 N N . ALA A 1 389 ? -9.961 -39.344 0.335 1 94.62 389 ALA A N 1
ATOM 3080 C CA . ALA A 1 389 ? -9.727 -39.5 1.769 1 94.62 389 ALA A CA 1
ATOM 3081 C C . ALA A 1 389 ? -10.773 -38.719 2.58 1 94.62 389 ALA A C 1
ATOM 3083 O O . ALA A 1 389 ? -11.25 -39.219 3.607 1 94.62 389 ALA A O 1
ATOM 3084 N N . PHE A 1 390 ? -11.055 -37.594 2.148 1 95.69 390 PHE A N 1
ATOM 3085 C CA . PHE A 1 390 ? -12.031 -36.781 2.854 1 95.69 390 PHE A CA 1
ATOM 3086 C C . PHE A 1 390 ? -13.414 -37.406 2.793 1 95.69 390 PHE A C 1
ATOM 3088 O O . PHE A 1 390 ? -14.156 -37.375 3.777 1 95.69 390 PHE A O 1
ATOM 3095 N N . GLU A 1 391 ? -13.758 -37.969 1.654 1 94.94 391 GLU A N 1
ATOM 3096 C CA . GLU A 1 391 ? -15.039 -38.656 1.514 1 94.94 391 GLU A CA 1
ATOM 3097 C C . GLU A 1 391 ? -15.133 -39.844 2.467 1 94.94 391 GLU A C 1
ATOM 3099 O O . GLU A 1 391 ? -16.203 -40.125 3.021 1 94.94 391 GLU A O 1
ATOM 3104 N N . CYS A 1 392 ? -14.07 -40.5 2.625 1 95.25 392 CYS A N 1
ATOM 3105 C CA . CYS A 1 392 ? -14.023 -41.594 3.584 1 95.25 392 CYS A CA 1
ATOM 3106 C C . CYS A 1 392 ? -14.242 -41.094 5.004 1 95.25 392 CYS A C 1
ATOM 3108 O O . CYS A 1 392 ? -14.945 -41.719 5.793 1 95.25 392 CYS A O 1
ATOM 3110 N N . LYS A 1 393 ? -13.633 -40 5.273 1 95.19 393 LYS A N 1
ATOM 3111 C CA . LYS A 1 393 ? -13.836 -39.406 6.586 1 95.19 393 LYS A CA 1
ATOM 3112 C C . LYS A 1 393 ? -15.297 -39.031 6.801 1 95.19 393 LYS A C 1
ATOM 3114 O O . LYS A 1 393 ? -15.828 -39.188 7.898 1 95.19 393 LYS A O 1
ATOM 3119 N N . LEU A 1 394 ? -15.883 -38.469 5.746 1 95.06 394 LEU A N 1
ATOM 3120 C CA . LEU A 1 394 ? -17.281 -38.094 5.832 1 95.06 394 LEU A CA 1
ATOM 3121 C C . LEU A 1 394 ? -18.156 -39.312 6.172 1 95.06 394 LEU A C 1
ATOM 3123 O O . LEU A 1 394 ? -19.078 -39.219 6.98 1 95.06 394 LEU A O 1
ATOM 3127 N N . ARG A 1 395 ? -17.859 -40.438 5.617 1 94.94 395 ARG A N 1
ATOM 3128 C CA . ARG A 1 395 ? -18.594 -41.688 5.898 1 94.94 395 ARG A CA 1
ATOM 3129 C C . ARG A 1 395 ? -18.406 -42.094 7.352 1 94.94 395 ARG A C 1
ATOM 3131 O O . ARG A 1 395 ? -19.359 -42.531 8.008 1 94.94 395 ARG A O 1
ATOM 3138 N N . LEU A 1 396 ? -17.25 -41.969 7.766 1 95.56 396 LEU A N 1
ATOM 3139 C CA . LEU A 1 396 ? -16.938 -42.312 9.148 1 95.56 396 LEU A CA 1
ATOM 3140 C C . LEU A 1 396 ? -17.703 -41.438 10.117 1 95.56 396 LEU A C 1
ATOM 3142 O O . LEU A 1 396 ? -18.297 -41.906 11.078 1 95.56 396 LEU A O 1
ATOM 3146 N N . TRP A 1 397 ? -17.672 -40.156 9.867 1 95.81 397 TRP A N 1
ATOM 3147 C CA . TRP A 1 397 ? -18.328 -39.188 10.742 1 95.81 397 TRP A CA 1
ATOM 3148 C C . TRP A 1 397 ? -19.844 -39.375 10.734 1 95.81 397 TRP A C 1
ATOM 3150 O O . TRP A 1 397 ? -20.5 -39.219 11.766 1 95.81 397 TRP A O 1
ATOM 3160 N N . GLU A 1 398 ? -20.359 -39.656 9.531 1 94.25 398 GLU A N 1
ATOM 3161 C CA . GLU A 1 398 ? -21.781 -39.969 9.422 1 94.25 398 GLU A CA 1
ATOM 3162 C C . GLU A 1 398 ? -22.172 -41.125 10.328 1 94.25 398 GLU A C 1
ATOM 3164 O O . GLU A 1 398 ? -23.156 -41.031 11.062 1 94.25 398 GLU A O 1
ATOM 3169 N N . HIS A 1 399 ? -21.375 -42.156 10.297 1 94.94 399 HIS A N 1
ATOM 3170 C CA . HIS A 1 399 ? -21.609 -43.312 11.109 1 94.94 399 HIS A CA 1
ATOM 3171 C C . HIS A 1 399 ? -21.469 -43 12.594 1 94.94 399 HIS A C 1
ATOM 3173 O O . HIS A 1 399 ? -22.281 -43.438 13.414 1 94.94 399 HIS A O 1
ATOM 3179 N N . GLN A 1 400 ? -20.5 -42.281 12.953 1 94.38 400 GLN A N 1
ATOM 3180 C CA . GLN A 1 400 ? -20.234 -41.938 14.352 1 94.38 400 GLN A CA 1
ATOM 3181 C C . GLN A 1 400 ? -21.328 -41.062 14.922 1 94.38 400 GLN A C 1
ATOM 3183 O O . GLN A 1 400 ? -21.766 -41.25 16.062 1 94.38 400 GLN A O 1
ATOM 3188 N N . LEU A 1 401 ? -21.734 -40.094 14.156 1 94.31 401 LEU A N 1
ATOM 3189 C CA . LEU A 1 401 ? -22.781 -39.188 14.625 1 94.31 401 LEU A CA 1
ATOM 3190 C C . LEU A 1 401 ? -24.094 -39.906 14.836 1 94.31 401 LEU A C 1
ATOM 3192 O O . LEU A 1 401 ? -24.844 -39.625 15.766 1 94.31 401 LEU A O 1
ATOM 3196 N N . ASN A 1 402 ? -24.359 -40.906 13.969 1 93.56 402 ASN A N 1
ATOM 3197 C CA . ASN A 1 402 ? -25.562 -41.75 14.125 1 93.56 402 ASN A CA 1
ATOM 3198 C C . ASN A 1 402 ? -25.5 -42.594 15.398 1 93.56 402 ASN A C 1
ATOM 3200 O O . ASN A 1 402 ? -26.547 -43 15.922 1 93.56 402 ASN A O 1
ATOM 3204 N N . GLN A 1 403 ? -24.297 -42.75 16 1 93.62 403 GLN A N 1
ATOM 3205 C CA . GLN A 1 403 ? -24.109 -43.469 17.25 1 93.62 403 GLN A CA 1
ATOM 3206 C C . GLN A 1 403 ? -23.891 -42.531 18.422 1 93.62 403 GLN A C 1
ATOM 3208 O O . GLN A 1 403 ? -23.5 -42.969 19.516 1 93.62 403 GLN A O 1
ATOM 3213 N N . ASN A 1 404 ? -24.016 -41.25 18.156 1 92.25 404 ASN A N 1
ATOM 3214 C CA . ASN A 1 404 ? -23.844 -40.188 19.141 1 92.25 404 ASN A CA 1
ATOM 3215 C C . ASN A 1 404 ? -22.406 -40.125 19.641 1 92.25 404 ASN A C 1
ATOM 3217 O O . ASN A 1 404 ? -22.172 -39.969 20.844 1 92.25 404 ASN A O 1
ATOM 3221 N N . LYS A 1 405 ? -21.516 -40.438 18.734 1 92.12 405 LYS A N 1
ATOM 3222 C CA . LYS A 1 405 ? -20.094 -40.281 19.016 1 92.12 405 LYS A CA 1
ATOM 3223 C C . LYS A 1 405 ? -19.547 -39 18.406 1 92.12 405 LYS A C 1
ATOM 3225 O O . LYS A 1 405 ? -19.781 -38.719 17.234 1 92.12 405 LYS A O 1
ATOM 3230 N N . PHE A 1 406 ? -18.891 -38.219 19.172 1 91.81 406 PHE A N 1
ATOM 3231 C CA . PHE A 1 406 ? -18.469 -36.906 18.734 1 91.81 406 PHE A CA 1
ATOM 3232 C C . PHE A 1 406 ? -16.938 -36.781 18.781 1 91.81 406 PHE A C 1
ATOM 3234 O O . PHE A 1 406 ? -16.406 -35.688 18.969 1 91.81 406 PHE A O 1
ATOM 3241 N N . THR A 1 407 ? -16.172 -37.75 18.547 1 90.31 407 THR A N 1
ATOM 3242 C CA . THR A 1 407 ? -14.719 -37.781 18.688 1 90.31 407 THR A CA 1
ATOM 3243 C C . THR A 1 407 ? -14.055 -36.719 17.828 1 90.31 407 THR A C 1
ATOM 3245 O O . THR A 1 407 ? -13.078 -36.094 18.25 1 90.31 407 THR A O 1
ATOM 3248 N N . HIS A 1 408 ? -14.609 -36.406 16.625 1 92.81 408 HIS A N 1
ATOM 3249 C CA . HIS A 1 408 ? -13.977 -35.531 15.672 1 92.81 408 HIS A CA 1
ATOM 3250 C C . HIS A 1 408 ? -14.727 -34.188 15.586 1 92.81 408 HIS A C 1
ATOM 3252 O O . HIS A 1 408 ? -14.461 -33.375 14.695 1 92.81 408 HIS A O 1
ATOM 3258 N N . PHE A 1 409 ? -15.695 -34.031 16.406 1 92.56 409 PHE A N 1
ATOM 3259 C CA . PHE A 1 409 ? -16.469 -32.812 16.516 1 92.56 409 PHE A CA 1
ATOM 3260 C C . PHE A 1 409 ? -16.375 -32.219 17.906 1 92.56 409 PHE A C 1
ATOM 3262 O O . PHE A 1 409 ? -17.312 -32.312 18.703 1 92.56 409 PHE A O 1
ATOM 3269 N N . ALA A 1 410 ? -15.281 -31.562 18.141 1 87.88 410 ALA A N 1
ATOM 3270 C CA . ALA A 1 410 ? -14.898 -31.109 19.469 1 87.88 410 ALA A CA 1
ATOM 3271 C C . ALA A 1 410 ? -15.906 -30.094 20.016 1 87.88 410 ALA A C 1
ATOM 3273 O O . ALA A 1 410 ? -16.281 -30.156 21.188 1 87.88 410 ALA A O 1
ATOM 3274 N N . ARG A 1 411 ? -16.266 -29.141 19.172 1 86.38 411 ARG A N 1
ATOM 3275 C CA . ARG A 1 411 ? -17.188 -28.109 19.641 1 86.38 411 ARG A CA 1
ATOM 3276 C C . ARG A 1 411 ? -18.578 -28.688 19.891 1 86.38 411 ARG A C 1
ATOM 3278 O O . ARG A 1 411 ? -19.281 -28.25 20.797 1 86.38 411 ARG A O 1
ATOM 3285 N N . LEU A 1 412 ? -19 -29.594 19.047 1 88.19 412 LEU A N 1
ATOM 3286 C CA . LEU A 1 412 ? -20.297 -30.25 19.219 1 88.19 412 LEU A CA 1
ATOM 3287 C C . LEU A 1 412 ? -20.297 -31.125 20.484 1 88.19 412 LEU A C 1
ATOM 3289 O O . LEU A 1 412 ? -21.312 -31.219 21.172 1 88.19 412 LEU A O 1
ATOM 3293 N N . ALA A 1 413 ? -19.156 -31.656 20.781 1 89.31 413 ALA A N 1
ATOM 3294 C CA . ALA A 1 413 ? -19.031 -32.531 21.953 1 89.31 413 ALA A CA 1
ATOM 3295 C C . ALA A 1 413 ? -19.25 -31.766 23.25 1 89.31 413 ALA A C 1
ATOM 3297 O O . ALA A 1 413 ? -19.734 -32.312 24.234 1 89.31 413 ALA A O 1
ATOM 3298 N N . GLU A 1 414 ? -18.875 -30.469 23.172 1 86.44 414 GLU A N 1
ATOM 3299 C CA . GLU A 1 414 ? -19.016 -29.625 24.344 1 86.44 414 GLU A CA 1
ATOM 3300 C C . GLU A 1 414 ? -20.484 -29.297 24.609 1 86.44 414 GLU A C 1
ATOM 3302 O O . GLU A 1 414 ? -20.859 -28.969 25.734 1 86.44 414 GLU A O 1
ATOM 3307 N N . LEU A 1 415 ? -21.531 -29.328 23.719 1 85.62 415 LEU A N 1
ATOM 3308 C CA . LEU A 1 415 ? -22.891 -28.797 23.812 1 85.62 415 LEU A CA 1
ATOM 3309 C C . LEU A 1 415 ? -23.891 -29.922 24.078 1 85.62 415 LEU A C 1
ATOM 3311 O O . LEU A 1 415 ? -25.078 -29.656 24.328 1 85.62 415 LEU A O 1
ATOM 3315 N N . ARG A 1 416 ? -23.531 -31.266 24.25 1 81.31 416 ARG A N 1
ATOM 3316 C CA . ARG A 1 416 ? -24.391 -32.406 24.5 1 81.31 416 ARG A CA 1
ATOM 3317 C C . ARG A 1 416 ? -25.594 -32.406 23.578 1 81.31 416 ARG A C 1
ATOM 3319 O O . ARG A 1 416 ? -26.734 -32.281 24.031 1 81.31 416 ARG A O 1
ATOM 3326 N N . PRO A 1 417 ? -25.516 -32.562 22.219 1 89.75 417 PRO A N 1
ATOM 3327 C CA . PRO A 1 417 ? -26.625 -32.594 21.266 1 89.75 417 PRO A CA 1
ATOM 3328 C C . PRO A 1 417 ? -27.594 -33.75 21.484 1 89.75 417 PRO A C 1
ATOM 3330 O O . PRO A 1 417 ? -27.219 -34.781 22.031 1 89.75 417 PRO A O 1
ATOM 3333 N N . THR A 1 418 ? -28.875 -33.5 21.125 1 90.88 418 THR A N 1
ATOM 3334 C CA . THR A 1 418 ? -29.891 -34.531 21.203 1 90.88 418 THR A CA 1
ATOM 3335 C C . THR A 1 418 ? -29.703 -35.562 20.062 1 90.88 418 THR A C 1
ATOM 3337 O O . THR A 1 418 ? -29.125 -35.219 19.031 1 90.88 418 THR A O 1
ATOM 3340 N N . PRO A 1 419 ? -30.156 -36.75 20.266 1 91.75 419 PRO A N 1
ATOM 3341 C CA . PRO A 1 419 ? -30.047 -37.75 19.203 1 91.75 419 PRO A CA 1
ATOM 3342 C C . PRO A 1 419 ? -30.734 -37.344 17.922 1 91.75 419 PRO A C 1
ATOM 3344 O O . PRO A 1 419 ? -30.281 -37.656 16.828 1 91.75 419 PRO A O 1
ATOM 3347 N N . ALA A 1 420 ? -31.781 -36.625 18.062 1 90.69 420 ALA A N 1
ATOM 3348 C CA . ALA A 1 420 ? -32.469 -36.125 16.891 1 90.69 420 ALA A CA 1
ATOM 3349 C C . ALA A 1 420 ? -31.594 -35.156 16.109 1 90.69 420 ALA A C 1
ATOM 3351 O O . ALA A 1 420 ? -31.578 -35.156 14.875 1 90.69 420 ALA A O 1
ATOM 3352 N N . ALA A 1 421 ? -30.906 -34.312 16.797 1 90.38 421 ALA A N 1
ATOM 3353 C CA . ALA A 1 421 ? -30 -33.375 16.156 1 90.38 421 ALA A CA 1
ATOM 3354 C C . ALA A 1 421 ? -28.844 -34.125 15.469 1 90.38 421 ALA A C 1
ATOM 3356 O O . ALA A 1 421 ? -28.438 -33.75 14.367 1 90.38 421 ALA A O 1
ATOM 3357 N N . CYS A 1 422 ? -28.391 -35.156 16.125 1 92.69 422 CYS A N 1
ATOM 3358 C CA . CYS A 1 422 ? -27.281 -35.938 15.578 1 92.69 422 CYS A CA 1
ATOM 3359 C C . CYS A 1 422 ? -27.688 -36.594 14.266 1 92.69 422 CYS A C 1
ATOM 3361 O O . CYS A 1 422 ? -26.875 -36.688 13.336 1 92.69 422 CYS A O 1
ATOM 3363 N N . HIS A 1 423 ? -28.922 -37.031 14.242 1 93.19 423 HIS A N 1
ATOM 3364 C CA . HIS A 1 423 ? -29.422 -37.625 13.008 1 93.19 423 HIS A CA 1
ATOM 3365 C C . HIS A 1 423 ? -29.5 -36.594 11.891 1 93.19 423 HIS A C 1
ATOM 3367 O O . HIS A 1 423 ? -29.25 -36.906 10.727 1 93.19 423 HIS A O 1
ATOM 3373 N N . ARG A 1 424 ? -29.828 -35.469 12.273 1 91.25 424 ARG A N 1
ATOM 3374 C CA . ARG A 1 424 ? -29.875 -34.375 11.289 1 91.25 424 ARG A CA 1
ATOM 3375 C C . ARG A 1 424 ? -28.484 -34.031 10.766 1 91.25 424 ARG A C 1
ATOM 3377 O O . ARG A 1 424 ? -28.312 -33.781 9.578 1 91.25 424 ARG A O 1
ATOM 3384 N N . TYR A 1 425 ? -27.594 -34.031 11.703 1 92.25 425 TYR A N 1
ATOM 3385 C CA . TYR A 1 425 ? -26.219 -33.719 11.312 1 92.25 425 TYR A CA 1
ATOM 3386 C C . TYR A 1 425 ? -25.656 -34.844 10.43 1 92.25 425 TYR A C 1
ATOM 3388 O O . TYR A 1 425 ? -24.938 -34.562 9.469 1 92.25 425 TYR A O 1
ATOM 3396 N N . ALA A 1 426 ? -25.953 -36.031 10.75 1 94.06 426 ALA A N 1
ATOM 3397 C CA . ALA A 1 426 ? -25.547 -37.156 9.938 1 94.06 426 ALA A CA 1
ATOM 3398 C C . ALA A 1 426 ? -26.141 -37.062 8.531 1 94.06 426 ALA A C 1
ATOM 3400 O O . ALA A 1 426 ? -25.469 -37.406 7.547 1 94.06 426 ALA A O 1
ATOM 3401 N N . ALA A 1 427 ? -27.328 -36.656 8.469 1 92.12 427 ALA A N 1
ATOM 3402 C CA . ALA A 1 427 ? -27.969 -36.469 7.176 1 92.12 427 ALA A CA 1
ATOM 3403 C C . ALA A 1 427 ? -27.281 -35.344 6.375 1 92.12 427 ALA A C 1
ATOM 3405 O O . ALA A 1 427 ? -27.156 -35.469 5.152 1 92.12 427 ALA A O 1
ATOM 3406 N N . ALA A 1 428 ? -26.906 -34.375 7.043 1 90.75 428 ALA A N 1
ATOM 3407 C CA . ALA A 1 428 ? -26.188 -33.281 6.391 1 90.75 428 ALA A CA 1
ATOM 3408 C C . ALA A 1 428 ? -24.859 -33.781 5.82 1 90.75 428 ALA A C 1
ATOM 3410 O O . ALA A 1 428 ? -24.453 -33.344 4.734 1 90.75 428 ALA A O 1
ATOM 3411 N N . LEU A 1 429 ? -24.219 -34.594 6.547 1 93.69 429 LEU A N 1
ATOM 3412 C CA . LEU A 1 429 ? -22.953 -35.125 6.082 1 93.69 429 LEU A CA 1
ATOM 3413 C C . LEU A 1 429 ? -23.172 -36.062 4.879 1 93.69 429 LEU A C 1
ATOM 3415 O O . LEU A 1 429 ? -22.344 -36.094 3.971 1 93.69 429 LEU A O 1
ATOM 3419 N N . SER A 1 430 ? -24.234 -36.781 4.938 1 93.62 430 SER A N 1
ATOM 3420 C CA . SER A 1 430 ? -24.578 -37.625 3.801 1 93.62 430 SER A CA 1
ATOM 3421 C C . SER A 1 430 ? -24.828 -36.781 2.549 1 93.62 430 SER A C 1
ATOM 3423 O O . SER A 1 430 ? -24.422 -37.156 1.45 1 93.62 430 SER A O 1
ATOM 3425 N N . GLU A 1 431 ? -25.469 -35.75 2.787 1 92 431 GLU A N 1
ATOM 3426 C CA . GLU A 1 431 ? -25.719 -34.844 1.671 1 92 431 GLU A CA 1
ATOM 3427 C C . GLU A 1 431 ? -24.406 -34.25 1.149 1 92 431 GLU A C 1
ATOM 3429 O O . GLU A 1 431 ? -24.234 -34.125 -0.061 1 92 431 GLU A O 1
ATOM 3434 N N . LEU A 1 432 ? -23.594 -33.875 2.066 1 92.94 432 LEU A N 1
ATOM 3435 C CA . LEU A 1 432 ? -22.281 -33.344 1.692 1 92.94 432 LEU A CA 1
ATOM 3436 C C . LEU A 1 432 ? -21.484 -34.375 0.901 1 92.94 432 LEU A C 1
ATOM 3438 O O . LEU A 1 432 ? -20.828 -34.031 -0.089 1 92.94 432 LEU A O 1
ATOM 3442 N N . ARG A 1 433 ? -21.516 -35.562 1.348 1 94.12 433 ARG A N 1
ATOM 3443 C CA . ARG A 1 433 ? -20.828 -36.625 0.64 1 94.12 433 ARG A CA 1
ATOM 3444 C C . ARG A 1 433 ? -21.375 -36.781 -0.775 1 94.12 433 ARG A C 1
ATOM 3446 O O . ARG A 1 433 ? -20.609 -37 -1.721 1 94.12 433 ARG A O 1
ATOM 3453 N N . GLY A 1 434 ? -22.641 -36.75 -0.896 1 93.31 434 GLY A N 1
ATOM 3454 C CA . GLY A 1 434 ? -23.266 -36.781 -2.213 1 93.31 434 GLY A CA 1
ATOM 3455 C C . GLY A 1 434 ? -22.828 -35.656 -3.119 1 93.31 434 GLY A C 1
ATOM 3456 O O . GLY A 1 434 ? -22.625 -35.844 -4.32 1 93.31 434 GLY A O 1
ATOM 3457 N N . GLU A 1 435 ? -22.719 -34.531 -2.527 1 92.75 435 GLU A N 1
ATOM 3458 C CA . GLU A 1 435 ? -22.25 -33.375 -3.289 1 92.75 435 GLU A CA 1
ATOM 3459 C C . GLU A 1 435 ? -20.828 -33.562 -3.785 1 92.75 435 GLU A C 1
ATOM 3461 O O . GLU A 1 435 ? -20.5 -33.188 -4.91 1 92.75 435 GLU A O 1
ATOM 3466 N N . PHE A 1 436 ? -20 -34.094 -2.939 1 94.19 436 PHE A N 1
ATOM 3467 C CA . PHE A 1 436 ? -18.625 -34.375 -3.332 1 94.19 436 PHE A CA 1
ATOM 3468 C C . PHE A 1 436 ? -18.578 -35.375 -4.488 1 94.19 436 PHE A C 1
ATOM 3470 O O . PHE A 1 436 ? -17.812 -35.188 -5.438 1 94.19 436 PHE A O 1
ATOM 3477 N N . GLU A 1 437 ? -19.391 -36.312 -4.441 1 93 437 GLU A N 1
ATOM 3478 C CA . GLU A 1 437 ? -19.438 -37.312 -5.496 1 93 437 GLU A CA 1
ATOM 3479 C C . GLU A 1 437 ? -19.891 -36.719 -6.82 1 93 437 GLU A C 1
ATOM 3481 O O . GLU A 1 437 ? -19.375 -37.062 -7.883 1 93 437 GLU A O 1
ATOM 3486 N N . ARG A 1 438 ? -20.766 -35.875 -6.664 1 92 438 ARG A N 1
ATOM 3487 C CA . ARG A 1 438 ? -21.281 -35.25 -7.863 1 92 438 ARG A CA 1
ATOM 3488 C C . ARG A 1 438 ? -20.266 -34.281 -8.453 1 92 438 ARG A C 1
ATOM 3490 O O . ARG A 1 438 ? -20.016 -34.281 -9.656 1 92 438 ARG A O 1
ATOM 3497 N N . CYS A 1 439 ? -19.703 -33.469 -7.625 1 90.44 439 CYS A N 1
ATOM 3498 C CA . CYS A 1 439 ? -18.812 -32.406 -8.062 1 90.44 439 CYS A CA 1
ATOM 3499 C C . CYS A 1 439 ? -17.516 -32.969 -8.641 1 90.44 439 CYS A C 1
ATOM 3501 O O . CYS A 1 439 ? -16.969 -32.406 -9.586 1 90.44 439 CYS A O 1
ATOM 3503 N N . PHE A 1 440 ? -17.047 -34.094 -8.117 1 93.25 440 PHE A N 1
ATOM 3504 C CA . PHE A 1 440 ? -15.742 -34.594 -8.523 1 93.25 440 PHE A CA 1
ATOM 3505 C C . PHE A 1 440 ? -15.891 -35.812 -9.438 1 93.25 440 PHE A C 1
ATOM 3507 O O . PHE A 1 440 ? -14.984 -36.625 -9.531 1 93.25 440 PHE A O 1
ATOM 3514 N N . LYS A 1 441 ? -17 -35.844 -10.07 1 90.69 441 LYS A N 1
ATOM 3515 C CA . LYS A 1 441 ? -17.297 -36.969 -10.961 1 90.69 441 LYS A CA 1
ATOM 3516 C C . LYS A 1 441 ? -16.344 -37 -12.148 1 90.69 441 LYS A C 1
ATOM 3518 O O . LYS A 1 441 ? -15.867 -38.062 -12.547 1 90.69 441 LYS A O 1
ATOM 3523 N N . ASP A 1 442 ? -16.031 -35.906 -12.727 1 86.12 442 ASP A N 1
ATOM 3524 C CA . ASP A 1 442 ? -15.195 -35.812 -13.922 1 86.12 442 ASP A CA 1
ATOM 3525 C C . ASP A 1 442 ? -13.773 -36.281 -13.641 1 86.12 442 ASP A C 1
ATOM 3527 O O . ASP A 1 442 ? -13.195 -37.031 -14.43 1 86.12 442 ASP A O 1
ATOM 3531 N N . VAL A 1 443 ? -13.234 -35.844 -12.531 1 90.81 443 VAL A N 1
ATOM 3532 C CA . VAL A 1 443 ? -11.859 -36.219 -12.203 1 90.81 443 VAL A CA 1
ATOM 3533 C C . VAL A 1 443 ? -11.797 -37.688 -11.797 1 90.81 443 VAL A C 1
ATOM 3535 O O . VAL A 1 443 ? -10.812 -38.375 -12.094 1 90.81 443 VAL A O 1
ATOM 3538 N N . ARG A 1 444 ? -12.82 -38.156 -11.211 1 92.06 444 ARG A N 1
ATOM 3539 C CA . ARG A 1 444 ? -12.883 -39.562 -10.805 1 92.06 444 ARG A CA 1
ATOM 3540 C C . ARG A 1 444 ? -12.898 -40.5 -12.016 1 92.06 444 ARG A C 1
ATOM 3542 O O . ARG A 1 444 ? -12.336 -41.594 -11.977 1 92.06 444 ARG A O 1
ATOM 3549 N N . ALA A 1 445 ? -13.523 -40 -12.977 1 90.88 445 ALA A N 1
ATOM 3550 C CA . ALA A 1 445 ? -13.602 -40.781 -14.211 1 90.88 445 ALA A CA 1
ATOM 3551 C C . ALA A 1 445 ? -12.219 -40.969 -14.828 1 90.88 445 ALA A C 1
ATOM 3553 O O . ALA A 1 445 ? -11.992 -41.938 -15.555 1 90.88 445 ALA A O 1
ATOM 3554 N N . CYS A 1 446 ? -11.32 -40.156 -14.5 1 91.38 446 CYS A N 1
ATOM 3555 C CA . CYS A 1 446 ? -9.977 -40.188 -15.07 1 91.38 446 CYS A CA 1
ATOM 3556 C C . CYS A 1 446 ? -9.023 -40.969 -14.164 1 91.38 446 CYS A C 1
ATOM 3558 O O . CYS A 1 446 ? -7.84 -41.094 -14.469 1 91.38 446 CYS A O 1
ATOM 3560 N N . GLU A 1 447 ? -9.469 -41.469 -13.125 1 90.94 447 GLU A N 1
ATOM 3561 C CA . GLU A 1 447 ? -8.625 -42.125 -12.125 1 90.94 447 GLU A CA 1
ATOM 3562 C C . GLU A 1 447 ? -7.852 -43.312 -12.742 1 90.94 447 GLU A C 1
ATOM 3564 O O . GLU A 1 447 ? -6.684 -43.5 -12.414 1 90.94 447 GLU A O 1
ATOM 3569 N N . LYS A 1 448 ? -8.508 -44 -13.594 1 88.81 448 LYS A N 1
ATOM 3570 C CA . LYS A 1 448 ? -7.871 -45.156 -14.227 1 88.81 448 LYS A CA 1
ATOM 3571 C C . LYS A 1 448 ? -6.672 -44.719 -15.07 1 88.81 448 LYS A C 1
ATOM 3573 O O . LYS A 1 448 ? -5.688 -45.469 -15.18 1 88.81 448 LYS A O 1
ATOM 3578 N N . GLU A 1 449 ? -6.805 -43.625 -15.602 1 89.81 449 GLU A N 1
ATOM 3579 C CA . GLU A 1 449 ? -5.734 -43.094 -16.438 1 89.81 449 GLU A CA 1
ATOM 3580 C C . GLU A 1 449 ? -4.551 -42.625 -15.602 1 89.81 449 GLU A C 1
ATOM 3582 O O . GLU A 1 449 ? -3.422 -42.562 -16.094 1 89.81 449 GLU A O 1
ATOM 3587 N N . PHE A 1 450 ? -4.797 -42.344 -14.336 1 93.06 450 PHE A N 1
ATOM 3588 C CA . PHE A 1 450 ? -3.75 -41.812 -13.469 1 93.06 450 PHE A CA 1
ATOM 3589 C C . PHE A 1 450 ? -2.951 -42.969 -12.844 1 93.06 450 PHE A C 1
ATOM 3591 O O . PHE A 1 450 ? -1.796 -42.781 -12.461 1 93.06 450 PHE A O 1
ATOM 3598 N N . LYS A 1 451 ? -3.455 -44.094 -12.789 1 90.69 451 LYS A N 1
ATOM 3599 C CA . LYS A 1 451 ? -2.902 -45.219 -12.031 1 90.69 451 LYS A CA 1
ATOM 3600 C C . LYS A 1 451 ? -1.554 -45.656 -12.602 1 90.69 451 LYS A C 1
ATOM 3602 O O . LYS A 1 451 ? -0.627 -45.969 -11.852 1 90.69 451 LYS A O 1
ATOM 3607 N N . PRO A 1 452 ? -1.458 -45.719 -13.969 1 91.69 452 PRO A N 1
ATOM 3608 C CA . PRO A 1 452 ? -0.151 -46.094 -14.5 1 91.69 452 PRO A CA 1
ATOM 3609 C C . PRO A 1 452 ? 0.971 -45.188 -14.047 1 91.69 452 PRO A C 1
ATOM 3611 O O . PRO A 1 452 ? 2.123 -45.594 -13.938 1 91.69 452 PRO A O 1
ATOM 3614 N N . PHE A 1 453 ? 0.651 -43.969 -13.828 1 93.44 453 PHE A N 1
ATOM 3615 C CA . PHE A 1 453 ? 1.644 -43 -13.367 1 93.44 453 PHE A CA 1
ATOM 3616 C C . PHE A 1 453 ? 1.885 -43.156 -11.875 1 93.44 453 PHE A C 1
ATOM 3618 O O . PHE A 1 453 ? 3.031 -43.188 -11.422 1 93.44 453 PHE A O 1
ATOM 3625 N N . SER A 1 454 ? 0.813 -43.281 -11.078 1 92 454 SER A N 1
ATOM 3626 C CA . SER A 1 454 ? 0.897 -43.25 -9.625 1 92 454 SER A CA 1
ATOM 3627 C C . SER A 1 454 ? 1.302 -44.625 -9.07 1 92 454 SER A C 1
ATOM 3629 O O . SER A 1 454 ? 1.945 -44.688 -8.023 1 92 454 SER A O 1
ATOM 3631 N N . ALA A 1 455 ? 0.836 -45.656 -9.742 1 91.75 455 ALA A N 1
ATOM 3632 C CA . ALA A 1 455 ? 1.128 -47 -9.297 1 91.75 455 ALA A CA 1
ATOM 3633 C C . ALA A 1 455 ? 1.308 -47.938 -10.492 1 91.75 455 ALA A C 1
ATOM 3635 O O . ALA A 1 455 ? 0.542 -48.906 -10.664 1 91.75 455 ALA A O 1
ATOM 3636 N N . PRO A 1 456 ? 2.438 -47.75 -11.172 1 93 456 PRO A N 1
ATOM 3637 C CA . PRO A 1 456 ? 2.637 -48.531 -12.391 1 93 456 PRO A CA 1
ATOM 3638 C C . PRO A 1 456 ? 2.787 -50.031 -12.109 1 93 456 PRO A C 1
ATOM 3640 O O . PRO A 1 456 ? 2.514 -50.844 -12.984 1 93 456 PRO A O 1
ATOM 3643 N N . PHE A 1 457 ? 3.111 -50.438 -10.898 1 93.19 457 PHE A N 1
ATOM 3644 C CA . PHE A 1 457 ? 3.391 -51.844 -10.578 1 93.19 457 PHE A CA 1
ATOM 3645 C C . PHE A 1 457 ? 2.123 -52.562 -10.141 1 93.19 457 PHE A C 1
ATOM 3647 O O . PHE A 1 457 ? 2.1 -53.781 -10.055 1 93.19 457 PHE A O 1
ATOM 3654 N N . ASP A 1 458 ? 1.088 -51.781 -9.961 1 90.5 458 ASP A N 1
ATOM 3655 C CA . ASP A 1 458 ? -0.171 -52.344 -9.5 1 90.5 458 ASP A CA 1
ATOM 3656 C C . ASP A 1 458 ? -1.209 -52.375 -10.617 1 90.5 458 ASP A C 1
ATOM 3658 O O . ASP A 1 458 ? -2.344 -52.812 -10.414 1 90.5 458 ASP A O 1
ATOM 3662 N N . VAL A 1 459 ? -0.844 -51.938 -11.773 1 92.5 459 VAL A N 1
ATOM 3663 C CA . VAL A 1 459 ? -1.784 -51.812 -12.883 1 92.5 459 VAL A CA 1
ATOM 3664 C C . VAL A 1 459 ? -1.713 -53.094 -13.742 1 92.5 459 VAL A C 1
ATOM 3666 O O . VAL A 1 459 ? -0.633 -53.625 -13.945 1 92.5 459 VAL A O 1
ATOM 3669 N N . ASP A 1 460 ? -2.865 -53.375 -14.18 1 91.44 460 ASP A N 1
ATOM 3670 C CA . ASP A 1 460 ? -2.92 -54.531 -15.094 1 91.44 460 ASP A CA 1
ATOM 3671 C C . ASP A 1 460 ? -2.578 -54.094 -16.516 1 91.44 460 ASP A C 1
ATOM 3673 O O . ASP A 1 460 ? -3.098 -53.094 -17.016 1 91.44 460 ASP A O 1
ATOM 3677 N N . SER A 1 461 ? -1.744 -54.875 -17.172 1 88.62 461 SER A N 1
ATOM 3678 C CA . SER A 1 461 ? -1.269 -54.562 -18.5 1 88.62 461 SER A CA 1
ATOM 3679 C C . SER A 1 461 ? -2.424 -54.5 -19.5 1 88.62 461 SER A C 1
ATOM 3681 O O . SER A 1 461 ? -2.35 -53.75 -20.5 1 88.62 461 SER A O 1
ATOM 3683 N N . VAL A 1 462 ? -3.514 -55.062 -19.156 1 88.19 462 VAL A N 1
ATOM 3684 C CA . VAL A 1 462 ? -4.645 -55.125 -20.078 1 88.19 462 VAL A CA 1
ATOM 3685 C C . VAL A 1 462 ? -5.438 -53.812 -20.016 1 88.19 462 VAL A C 1
ATOM 3687 O O . VAL A 1 462 ? -6.145 -53.469 -20.953 1 88.19 462 VAL A O 1
ATOM 3690 N N . ASP A 1 463 ? -5.223 -53.094 -18.953 1 86.81 463 ASP A N 1
ATOM 3691 C CA . ASP A 1 463 ? -6.027 -51.906 -18.719 1 86.81 463 ASP A CA 1
ATOM 3692 C C . ASP A 1 463 ? -5.383 -50.688 -19.344 1 86.81 463 ASP A C 1
ATOM 3694 O O . ASP A 1 463 ? -5.973 -49.594 -19.344 1 86.81 463 ASP A O 1
ATOM 3698 N N . VAL A 1 464 ? -4.234 -50.875 -19.859 1 89.25 464 VAL A N 1
ATOM 3699 C CA . VAL A 1 464 ? -3.551 -49.75 -20.469 1 89.25 464 VAL A CA 1
ATOM 3700 C C . VAL A 1 464 ? -3.621 -49.844 -21.984 1 89.25 464 VAL A C 1
ATOM 3702 O O . VAL A 1 464 ? -4.051 -50.844 -22.531 1 89.25 464 VAL A O 1
ATOM 3705 N N . VAL A 1 465 ? -3.334 -48.812 -22.625 1 87.12 465 VAL A N 1
ATOM 3706 C CA . VAL A 1 465 ? -3.363 -48.781 -24.078 1 87.12 465 VAL A CA 1
ATOM 3707 C C . VAL A 1 465 ? -2.381 -49.781 -24.641 1 87.12 465 VAL A C 1
ATOM 3709 O O . VAL A 1 465 ? -1.37 -50.094 -24.016 1 87.12 465 VAL A O 1
ATOM 3712 N N . ASP A 1 466 ? -2.525 -50.219 -25.766 1 89.62 466 ASP A N 1
ATOM 3713 C CA . ASP A 1 466 ? -1.812 -51.344 -26.391 1 89.62 466 ASP A CA 1
ATOM 3714 C C . ASP A 1 466 ? -0.323 -51.031 -26.531 1 89.62 466 ASP A C 1
ATOM 3716 O O . ASP A 1 466 ? 0.522 -51.906 -26.297 1 89.62 466 ASP A O 1
ATOM 3720 N N . ASP A 1 467 ? -0.117 -49.875 -26.844 1 89.19 467 ASP A N 1
ATOM 3721 C CA . ASP A 1 467 ? 1.263 -49.5 -27.141 1 89.19 467 ASP A CA 1
ATOM 3722 C C . ASP A 1 467 ? 2.121 -49.5 -25.875 1 89.19 467 ASP A C 1
ATOM 3724 O O . ASP A 1 467 ? 3.352 -49.562 -25.953 1 89.19 467 ASP A O 1
ATOM 3728 N N . LEU A 1 468 ? 1.477 -49.594 -24.719 1 92.25 468 LEU A N 1
ATOM 3729 C CA . LEU A 1 468 ? 2.207 -49.469 -23.453 1 92.25 468 LEU A CA 1
ATOM 3730 C C . LEU A 1 468 ? 2.334 -50.812 -22.781 1 92.25 468 LEU A C 1
ATOM 3732 O O . LEU A 1 468 ? 3.158 -51 -21.875 1 92.25 468 LEU A O 1
ATOM 3736 N N . GLN A 1 469 ? 1.653 -51.812 -23.234 1 92.56 469 GLN A N 1
ATOM 3737 C CA . GLN A 1 469 ? 1.474 -53.062 -22.516 1 92.56 469 GLN A CA 1
ATOM 3738 C C . GLN A 1 469 ? 2.799 -53.812 -22.359 1 92.56 469 GLN A C 1
ATOM 3740 O O . GLN A 1 469 ? 3.146 -54.25 -21.266 1 92.56 469 GLN A O 1
ATOM 3745 N N . LEU A 1 470 ? 3.535 -53.812 -23.469 1 92.56 470 LEU A N 1
ATOM 3746 C CA . LEU A 1 470 ? 4.773 -54.594 -23.438 1 92.56 470 LEU A CA 1
ATOM 3747 C C . LEU A 1 470 ? 5.801 -53.938 -22.531 1 92.56 470 LEU A C 1
ATOM 3749 O O . LEU A 1 470 ? 6.465 -54.594 -21.734 1 92.56 470 LEU A O 1
ATOM 3753 N N . GLU A 1 471 ? 5.855 -52.656 -22.656 1 93.88 471 GLU A N 1
ATOM 3754 C CA . GLU A 1 471 ? 6.793 -51.906 -21.812 1 93.88 471 GLU A CA 1
ATOM 3755 C C . GLU A 1 471 ? 6.398 -52 -20.344 1 93.88 471 GLU A C 1
ATOM 3757 O O . GLU A 1 471 ? 7.258 -52.094 -19.469 1 93.88 471 GLU A O 1
ATOM 3762 N N . LEU A 1 472 ? 5.133 -52.031 -20.078 1 94.12 472 LEU A N 1
ATOM 3763 C CA . LEU A 1 472 ? 4.641 -52.125 -18.703 1 94.12 472 LEU A CA 1
ATOM 3764 C C . LEU A 1 472 ? 4.996 -53.469 -18.094 1 94.12 472 LEU A C 1
ATOM 3766 O O . LEU A 1 472 ? 5.398 -53.531 -16.922 1 94.12 472 LEU A O 1
ATOM 3770 N N . ILE A 1 473 ? 4.891 -54.469 -18.844 1 93.88 473 ILE A N 1
ATOM 3771 C CA . ILE A 1 473 ? 5.215 -55.812 -18.375 1 93.88 473 ILE A CA 1
ATOM 3772 C C . ILE A 1 473 ? 6.699 -55.906 -18.031 1 93.88 473 ILE A C 1
ATOM 3774 O O . ILE A 1 473 ? 7.074 -56.438 -17 1 93.88 473 ILE A O 1
ATOM 3778 N N . GLU A 1 474 ? 7.496 -55.344 -18.922 1 93.81 474 GLU A N 1
ATOM 3779 C CA . GLU A 1 474 ? 8.938 -55.344 -18.688 1 93.81 474 GLU A CA 1
ATOM 3780 C C . GLU A 1 474 ? 9.289 -54.562 -17.422 1 93.81 474 GLU A C 1
ATOM 3782 O O . GLU A 1 474 ? 10.148 -55 -16.641 1 93.81 474 GLU A O 1
ATOM 3787 N N . LEU A 1 475 ? 8.656 -53.469 -17.25 1 94.5 475 LEU A N 1
ATOM 3788 C CA . LEU A 1 475 ? 8.891 -52.656 -16.062 1 94.5 475 LEU A CA 1
ATOM 3789 C C . LEU A 1 475 ? 8.484 -53.406 -14.797 1 94.5 475 LEU A C 1
ATOM 3791 O O . LEU A 1 475 ? 9.227 -53.406 -13.812 1 94.5 475 LEU A O 1
ATOM 3795 N N . GLN A 1 476 ? 7.367 -54.031 -14.805 1 93.56 476 GLN A N 1
ATOM 3796 C CA . GLN A 1 476 ? 6.805 -54.719 -13.633 1 93.56 476 GLN A CA 1
ATOM 3797 C C . GLN A 1 476 ? 7.621 -55.938 -13.258 1 93.56 476 GLN A C 1
ATOM 3799 O O . GLN A 1 476 ? 7.648 -56.344 -12.094 1 93.56 476 GLN A O 1
ATOM 3804 N N . CYS A 1 477 ? 8.273 -56.438 -14.242 1 92.25 477 CYS A N 1
ATOM 3805 C CA . CYS A 1 477 ? 9.062 -57.656 -13.992 1 92.25 477 CYS A CA 1
ATOM 3806 C C . CYS A 1 477 ? 10.469 -57.281 -13.523 1 92.25 477 CYS A C 1
ATOM 3808 O O . CYS A 1 477 ? 11.234 -58.156 -13.109 1 92.25 477 CYS A O 1
ATOM 3810 N N . SER A 1 478 ? 10.781 -56.094 -13.625 1 91.75 478 SER A N 1
ATOM 3811 C CA . SER A 1 478 ? 12.102 -55.656 -13.195 1 91.75 478 SER A CA 1
ATOM 3812 C C . SER A 1 478 ? 12.133 -55.375 -11.695 1 91.75 478 SER A C 1
ATOM 3814 O O . SER A 1 478 ? 11.508 -54.406 -11.234 1 91.75 478 SER A O 1
ATOM 3816 N N . GLU A 1 479 ? 12.852 -56.094 -10.969 1 89.81 479 GLU A N 1
ATOM 3817 C CA . GLU A 1 479 ? 12.945 -55.938 -9.523 1 89.81 479 GLU A CA 1
ATOM 3818 C C . GLU A 1 479 ? 13.703 -54.656 -9.164 1 89.81 479 GLU A C 1
ATOM 3820 O O . GLU A 1 479 ? 13.391 -54 -8.164 1 89.81 479 GLU A O 1
ATOM 3825 N N . SER A 1 480 ? 14.562 -54.344 -9.992 1 90.88 480 SER A N 1
ATOM 3826 C CA . SER A 1 480 ? 15.352 -53.125 -9.758 1 90.88 480 SER A CA 1
ATOM 3827 C C . SER A 1 480 ? 14.484 -51.875 -9.852 1 90.88 480 SER A C 1
ATOM 3829 O O . SER A 1 480 ? 14.578 -51 -9 1 90.88 480 SER A O 1
ATOM 3831 N N . HIS A 1 481 ? 13.664 -51.844 -10.812 1 93.31 481 HIS A N 1
ATOM 3832 C CA . HIS A 1 481 ? 12.789 -50.688 -11 1 93.31 481 HIS A CA 1
ATOM 3833 C C . HIS A 1 481 ? 11.703 -50.656 -9.93 1 93.31 481 HIS A C 1
ATOM 3835 O O . HIS A 1 481 ? 11.266 -49.562 -9.523 1 93.31 481 HIS A O 1
ATOM 3841 N N . ARG A 1 482 ? 11.273 -51.781 -9.5 1 92.62 482 ARG A N 1
ATOM 3842 C CA . ARG A 1 482 ? 10.305 -51.844 -8.422 1 92.62 482 ARG A CA 1
ATOM 3843 C C . ARG A 1 482 ? 10.875 -51.25 -7.129 1 92.62 482 ARG A C 1
ATOM 3845 O O . ARG A 1 482 ? 10.195 -50.531 -6.414 1 92.62 482 ARG A O 1
ATOM 3852 N N . ALA A 1 483 ? 12.047 -51.594 -6.832 1 92.19 483 ALA A N 1
ATOM 3853 C CA . ALA A 1 483 ? 12.727 -51.062 -5.645 1 92.19 483 ALA A CA 1
ATOM 3854 C C . ALA A 1 483 ? 12.93 -49.562 -5.742 1 92.19 483 ALA A C 1
ATOM 3856 O O . ALA A 1 483 ? 12.781 -48.844 -4.75 1 92.19 483 ALA A O 1
ATOM 3857 N N . LYS A 1 484 ? 13.242 -49.125 -6.879 1 92.19 484 LYS A N 1
ATOM 3858 C CA . LYS A 1 484 ? 13.461 -47.719 -7.109 1 92.19 484 LYS A CA 1
ATOM 3859 C C . LYS A 1 484 ? 12.18 -46.906 -6.898 1 92.19 484 LYS A C 1
ATOM 3861 O O . LYS A 1 484 ? 12.203 -45.812 -6.344 1 92.19 484 LYS A O 1
ATOM 3866 N N . PHE A 1 485 ? 11.102 -47.406 -7.375 1 93 485 PHE A N 1
ATOM 3867 C CA . PHE A 1 485 ? 9.812 -46.719 -7.25 1 93 485 PHE A CA 1
ATOM 3868 C C . PHE A 1 485 ? 9.391 -46.625 -5.789 1 93 485 PHE A C 1
ATOM 3870 O O . PHE A 1 485 ? 8.734 -45.656 -5.391 1 93 485 PHE A O 1
ATOM 3877 N N . ALA A 1 486 ? 9.789 -47.562 -5.012 1 90.44 486 ALA A N 1
ATOM 3878 C CA . ALA A 1 486 ? 9.453 -47.594 -3.59 1 90.44 486 ALA A CA 1
ATOM 3879 C C . ALA A 1 486 ? 10.234 -46.531 -2.828 1 90.44 486 ALA A C 1
ATOM 3881 O O . ALA A 1 486 ? 9.766 -46 -1.809 1 90.44 486 ALA A O 1
ATOM 3882 N N . LEU A 1 487 ? 11.281 -46.125 -3.367 1 89.12 487 LEU A N 1
ATOM 3883 C CA . LEU A 1 487 ? 12.18 -45.188 -2.678 1 89.12 487 LEU A CA 1
ATOM 3884 C C . LEU A 1 487 ? 11.938 -43.75 -3.139 1 89.12 487 LEU A C 1
ATOM 3886 O O . LEU A 1 487 ? 12.25 -42.812 -2.416 1 89.12 487 LEU A O 1
ATOM 3890 N N . LEU A 1 488 ? 11.461 -43.625 -4.348 1 89.75 488 LEU A N 1
ATOM 3891 C CA . LEU A 1 488 ? 11.344 -42.281 -4.938 1 89.75 488 LEU A CA 1
ATOM 3892 C C . LEU A 1 488 ? 9.883 -41.875 -5.082 1 89.75 488 LEU A C 1
ATOM 3894 O O . LEU A 1 488 ? 8.992 -42.719 -5.082 1 89.75 488 LEU A O 1
ATOM 3898 N N . SER A 1 489 ? 9.719 -40.562 -5.145 1 89.94 489 SER A N 1
ATOM 3899 C CA . SER A 1 489 ? 8.398 -40.094 -5.539 1 89.94 489 SER A CA 1
ATOM 3900 C C . SER A 1 489 ? 8.102 -40.406 -7.004 1 89.94 489 SER A C 1
ATOM 3902 O O . SER A 1 489 ? 9.031 -40.562 -7.801 1 89.94 489 SER A O 1
ATOM 3904 N N . PRO A 1 490 ? 6.848 -40.469 -7.285 1 90.81 490 PRO A N 1
ATOM 3905 C CA . PRO A 1 490 ? 6.516 -40.781 -8.68 1 90.81 490 PRO A CA 1
ATOM 3906 C C . PRO A 1 490 ? 7.188 -39.812 -9.664 1 90.81 490 PRO A C 1
ATOM 3908 O O . PRO A 1 490 ? 7.703 -40.25 -10.695 1 90.81 490 PRO A O 1
ATOM 3911 N N . MET A 1 491 ? 7.277 -38.625 -9.32 1 90.31 491 MET A N 1
ATOM 3912 C CA . MET A 1 491 ? 7.898 -37.625 -10.203 1 90.31 491 MET A CA 1
ATOM 3913 C C . MET A 1 491 ? 9.383 -37.906 -10.391 1 90.31 491 MET A C 1
ATOM 3915 O O . MET A 1 491 ? 9.883 -37.906 -11.516 1 90.31 491 MET A O 1
ATOM 3919 N N . LYS A 1 492 ? 10.086 -38.219 -9.367 1 90.94 492 LYS A N 1
ATOM 3920 C CA . LYS A 1 492 ? 11.516 -38.5 -9.43 1 90.94 492 LYS A CA 1
ATOM 3921 C C . LYS A 1 492 ? 11.781 -39.812 -10.133 1 90.94 492 LYS A C 1
ATOM 3923 O O . LYS A 1 492 ? 12.781 -39.969 -10.836 1 90.94 492 LYS A O 1
ATOM 3928 N N . PHE A 1 493 ? 10.875 -40.75 -9.914 1 94.25 493 PHE A N 1
ATOM 3929 C CA . PHE A 1 493 ? 11 -42.062 -10.539 1 94.25 493 PHE A CA 1
ATOM 3930 C C . PHE A 1 493 ? 10.945 -41.969 -12.062 1 94.25 493 PHE A C 1
ATOM 3932 O O . PHE A 1 493 ? 11.844 -42.438 -12.758 1 94.25 493 PHE A O 1
ATOM 3939 N N . TRP A 1 494 ? 9.969 -41.312 -12.508 1 93.75 494 TRP A N 1
ATOM 3940 C CA . TRP A 1 494 ? 9.789 -41.188 -13.945 1 93.75 494 TRP A CA 1
ATOM 3941 C C . TRP A 1 494 ? 10.875 -40.312 -14.562 1 93.75 494 TRP A C 1
ATOM 3943 O O . TRP A 1 494 ? 11.297 -40.531 -15.695 1 93.75 494 TRP A O 1
ATOM 3953 N N . HIS A 1 495 ? 11.281 -39.312 -13.82 1 92.19 495 HIS A N 1
ATOM 3954 C CA . HIS A 1 495 ? 12.406 -38.5 -14.266 1 92.19 495 HIS A CA 1
ATOM 3955 C C . HIS A 1 495 ? 13.664 -39.344 -14.438 1 92.19 495 HIS A C 1
ATOM 3957 O O . HIS A 1 495 ? 14.406 -39.188 -15.406 1 92.19 495 HIS A O 1
ATOM 3963 N N . SER A 1 496 ? 13.875 -40.219 -13.516 1 92.38 496 SER A N 1
ATOM 3964 C CA . SER A 1 496 ? 15.039 -41.094 -13.578 1 92.38 496 SER A CA 1
ATOM 3965 C C . SER A 1 496 ? 14.961 -42.031 -14.781 1 92.38 496 SER A C 1
ATOM 3967 O O . SER A 1 496 ? 15.977 -42.312 -15.422 1 92.38 496 SER A O 1
ATOM 3969 N N . LEU A 1 497 ? 13.797 -42.531 -15.07 1 93.38 497 LEU A N 1
ATOM 3970 C CA . LEU A 1 497 ? 13.602 -43.406 -16.219 1 93.38 497 LEU A CA 1
ATOM 3971 C C . LEU A 1 497 ? 13.836 -42.656 -17.531 1 93.38 497 LEU A C 1
ATOM 3973 O O . LEU A 1 497 ? 14.383 -43.188 -18.484 1 93.38 497 LEU A O 1
ATOM 3977 N N . SER A 1 498 ? 13.414 -41.438 -17.516 1 91.81 498 SER A N 1
ATOM 3978 C CA . SER A 1 498 ? 13.625 -40.594 -18.703 1 91.81 498 SER A CA 1
ATOM 3979 C C . SER A 1 498 ? 15.109 -40.344 -18.938 1 91.81 498 SER A C 1
ATOM 3981 O O . SER A 1 498 ? 15.586 -40.375 -20.062 1 91.81 498 SER A O 1
ATOM 3983 N N . ALA A 1 499 ? 15.797 -40.125 -17.891 1 90 499 ALA A N 1
ATOM 3984 C CA . ALA A 1 499 ? 17.234 -39.844 -17.969 1 90 499 ALA A CA 1
ATOM 3985 C C . ALA A 1 499 ? 17.984 -41.062 -18.516 1 90 499 ALA A C 1
ATOM 3987 O O . ALA A 1 499 ? 18.984 -40.906 -19.234 1 90 499 ALA A O 1
ATOM 3988 N N . SER A 1 500 ? 17.5 -42.219 -18.219 1 90.81 500 SER A N 1
ATOM 3989 C CA . SER A 1 500 ? 18.156 -43.438 -18.672 1 90.81 500 SER A CA 1
ATOM 3990 C C . SER A 1 500 ? 17.641 -43.875 -20.031 1 90.81 500 SER A C 1
ATOM 3992 O O . SER A 1 500 ? 18.125 -44.875 -20.594 1 90.81 500 SER A O 1
ATOM 3994 N N . ARG A 1 501 ? 16.703 -43.188 -20.562 1 89.75 501 ARG A N 1
ATOM 3995 C CA . ARG A 1 501 ? 16.094 -43.5 -21.859 1 89.75 501 ARG A CA 1
ATOM 3996 C C . ARG A 1 501 ? 15.469 -44.906 -21.859 1 89.75 501 ARG A C 1
ATOM 3998 O O . ARG A 1 501 ? 15.484 -45.594 -22.875 1 89.75 501 ARG A O 1
ATOM 4005 N N . ALA A 1 502 ? 15.031 -45.219 -20.625 1 90.69 502 ALA A N 1
ATOM 4006 C CA . ALA A 1 502 ? 14.359 -46.5 -20.484 1 90.69 502 ALA A CA 1
ATOM 4007 C C . ALA A 1 502 ? 12.852 -46.344 -20.656 1 90.69 502 ALA A C 1
ATOM 4009 O O . ALA A 1 502 ? 12.266 -45.344 -20.219 1 90.69 502 ALA A O 1
ATOM 4010 N N . PHE A 1 503 ? 12.242 -47.281 -21.234 1 92.88 503 PHE A N 1
ATOM 4011 C CA . PHE A 1 503 ? 10.797 -47.375 -21.406 1 92.88 503 PHE A CA 1
ATOM 4012 C C . PHE A 1 503 ? 10.25 -46.094 -22.016 1 92.88 503 PHE A C 1
ATOM 4014 O O . PHE A 1 503 ? 9.445 -45.375 -21.391 1 92.88 503 PHE A O 1
ATOM 4021 N N . PRO A 1 504 ? 10.586 -45.719 -23.188 1 91.81 504 PRO A N 1
ATOM 4022 C CA . PRO A 1 504 ? 10.258 -44.438 -23.781 1 91.81 504 PRO A CA 1
ATOM 4023 C C . PRO A 1 504 ? 8.758 -44.188 -23.906 1 91.81 504 PRO A C 1
ATOM 4025 O O . PRO A 1 504 ? 8.281 -43.094 -23.688 1 91.81 504 PRO A O 1
ATOM 4028 N N . ALA A 1 505 ? 7.996 -45.219 -24.219 1 91.56 505 ALA A N 1
ATOM 4029 C CA . ALA A 1 505 ? 6.555 -45.062 -24.391 1 91.56 505 ALA A CA 1
ATOM 4030 C C . ALA A 1 505 ? 5.867 -44.781 -23.047 1 91.56 505 ALA A C 1
ATOM 4032 O O . ALA A 1 505 ? 4.977 -43.938 -22.953 1 91.56 505 ALA A O 1
ATOM 4033 N N . LEU A 1 506 ? 6.316 -45.531 -22.031 1 93.38 506 LEU A N 1
ATOM 4034 C CA . LEU A 1 506 ? 5.746 -45.344 -20.703 1 93.38 506 LEU A CA 1
ATOM 4035 C C . LEU A 1 506 ? 6.062 -43.969 -20.156 1 93.38 506 LEU A C 1
ATOM 4037 O O . LEU A 1 506 ? 5.207 -43.312 -19.547 1 93.38 506 LEU A O 1
ATOM 4041 N N . VAL A 1 507 ? 7.27 -43.562 -20.406 1 93.69 507 VAL A N 1
ATOM 4042 C CA . VAL A 1 507 ? 7.719 -42.281 -19.906 1 93.69 507 VAL A CA 1
ATOM 4043 C C . VAL A 1 507 ? 6.949 -41.156 -20.609 1 93.69 507 VAL A C 1
ATOM 4045 O O . VAL A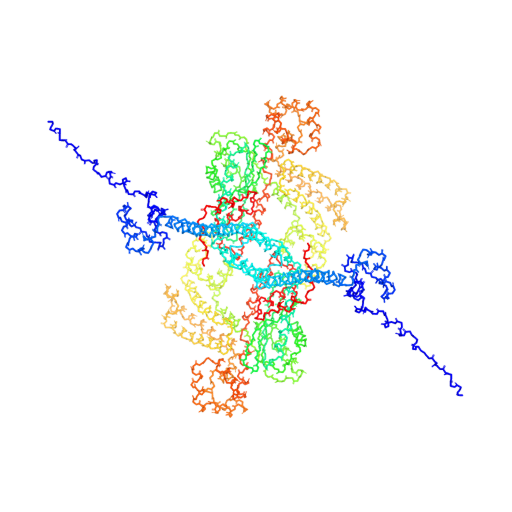 1 507 ? 6.539 -40.188 -19.969 1 93.69 507 VAL A O 1
ATOM 4048 N N . ARG A 1 508 ? 6.766 -41.312 -21.812 1 90.81 508 ARG A N 1
ATOM 4049 C CA . ARG A 1 508 ? 6.023 -40.312 -22.578 1 90.81 508 ARG A CA 1
ATOM 4050 C C . ARG A 1 508 ? 4.594 -40.188 -22.078 1 90.81 508 ARG A C 1
ATOM 4052 O O . ARG A 1 508 ? 4.098 -39.094 -21.875 1 90.81 508 ARG A O 1
ATOM 4059 N N . GLU A 1 509 ? 3.992 -41.281 -21.906 1 90.81 509 GLU A N 1
ATOM 4060 C CA . GLU A 1 509 ? 2.609 -41.281 -21.438 1 90.81 509 GLU A CA 1
ATOM 4061 C C . GLU A 1 509 ? 2.518 -40.75 -20 1 90.81 509 GLU A C 1
ATOM 4063 O O . GLU A 1 509 ? 1.553 -40.062 -19.641 1 90.81 509 GLU A O 1
ATOM 4068 N N . ALA A 1 510 ? 3.49 -41.125 -19.219 1 93.5 510 ALA A N 1
ATOM 4069 C CA . ALA A 1 510 ? 3.514 -40.688 -17.812 1 93.5 510 ALA A CA 1
ATOM 4070 C C . ALA A 1 510 ? 3.621 -39.156 -17.719 1 93.5 510 ALA A C 1
ATOM 4072 O O . ALA A 1 510 ? 3.096 -38.562 -16.781 1 93.5 510 ALA A O 1
ATOM 4073 N N . MET A 1 511 ? 4.246 -38.562 -18.656 1 94.06 511 MET A N 1
ATOM 4074 C CA . MET A 1 511 ? 4.473 -37.094 -18.641 1 94.06 511 MET A CA 1
ATOM 4075 C C . MET A 1 511 ? 3.16 -36.344 -18.781 1 94.06 511 MET A C 1
ATOM 4077 O O . MET A 1 511 ? 3.062 -35.188 -18.391 1 94.06 511 MET A O 1
ATOM 4081 N N . ARG A 1 512 ? 2.172 -36.938 -19.297 1 93.25 512 ARG A N 1
ATOM 4082 C CA . ARG A 1 512 ? 0.869 -36.312 -19.516 1 93.25 512 ARG A CA 1
ATOM 4083 C C . ARG A 1 512 ? 0.223 -35.938 -18.188 1 93.25 512 ARG A C 1
ATOM 4085 O O . ARG A 1 512 ? -0.434 -34.906 -18.094 1 93.25 512 ARG A O 1
ATOM 4092 N N . ILE A 1 513 ? 0.475 -36.656 -17.188 1 93.56 513 ILE A N 1
ATOM 4093 C CA . ILE A 1 513 ? -0.237 -36.531 -15.93 1 93.56 513 ILE A CA 1
ATOM 4094 C C . ILE A 1 513 ? 0.283 -35.281 -15.18 1 93.56 513 ILE A C 1
ATOM 4096 O O . ILE A 1 513 ? -0.494 -34.406 -14.797 1 93.56 513 ILE A O 1
ATOM 4100 N N . PRO A 1 514 ? 1.622 -35.188 -15.008 1 94.19 514 PRO A N 1
ATOM 4101 C CA . PRO A 1 514 ? 2.107 -34 -14.32 1 94.19 514 PRO A CA 1
ATOM 4102 C C . PRO A 1 514 ? 1.937 -32.719 -15.148 1 94.19 514 PRO A C 1
ATOM 4104 O O . PRO A 1 514 ? 2.074 -31.609 -14.625 1 94.19 514 PRO A O 1
ATOM 4107 N N . SER A 1 515 ? 1.631 -32.844 -16.406 1 94.5 515 SER A N 1
ATOM 4108 C CA . SER A 1 515 ? 1.422 -31.672 -17.266 1 94.5 515 SER A CA 1
ATOM 4109 C C . SER A 1 515 ? -0.008 -31.156 -17.156 1 94.5 515 SER A C 1
ATOM 4111 O O . SER A 1 515 ? -0.356 -30.156 -17.781 1 94.5 515 SER A O 1
ATOM 4113 N N . LEU A 1 516 ? -0.787 -31.797 -16.344 1 94.19 516 LEU A N 1
ATOM 4114 C CA . LEU A 1 516 ? -2.174 -31.391 -16.141 1 94.19 516 LEU A CA 1
ATOM 4115 C C . LEU A 1 516 ? -2.301 -30.484 -14.922 1 94.19 516 LEU A C 1
ATOM 4117 O O . LEU A 1 516 ? -1.604 -30.672 -13.922 1 94.19 516 LEU A O 1
ATOM 4121 N N . PHE A 1 517 ? -3.215 -29.469 -15.016 1 91.62 517 PHE A N 1
ATOM 4122 C CA . PHE A 1 517 ? -3.578 -28.656 -13.859 1 91.62 517 PHE A CA 1
ATOM 4123 C C . PHE A 1 517 ? -4.77 -29.266 -13.125 1 91.62 517 PHE A C 1
ATOM 4125 O O . PHE A 1 517 ? -5.789 -29.578 -13.734 1 91.62 517 PHE A O 1
ATOM 4132 N N . GLY A 1 518 ? -4.547 -29.469 -11.883 1 88.19 518 GLY A N 1
ATOM 4133 C CA . GLY A 1 518 ? -5.695 -29.875 -11.094 1 88.19 518 GLY A CA 1
ATOM 4134 C C . GLY A 1 518 ? -6.441 -28.719 -10.469 1 88.19 518 GLY A C 1
ATOM 4135 O O . GLY A 1 518 ? -7.613 -28.844 -10.102 1 88.19 518 GLY A O 1
ATOM 4136 N N . SER A 1 519 ? -5.719 -27.672 -10.32 1 89.94 519 SER A N 1
ATOM 4137 C CA . SER A 1 519 ? -6.312 -26.5 -9.68 1 89.94 519 SER A CA 1
ATOM 4138 C C . SER A 1 519 ? -5.797 -25.203 -10.289 1 89.94 519 SER A C 1
ATOM 4140 O O . SER A 1 519 ? -4.848 -25.219 -11.078 1 89.94 519 SER A O 1
ATOM 4142 N N . THR A 1 520 ? -6.531 -24.125 -10.008 1 89.56 520 THR A N 1
ATOM 4143 C CA . THR A 1 520 ? -6.121 -22.797 -10.453 1 89.56 520 THR A CA 1
ATOM 4144 C C . THR A 1 520 ? -5.473 -22.016 -9.312 1 89.56 520 THR A C 1
ATOM 4146 O O . THR A 1 520 ? -5.656 -20.812 -9.195 1 89.56 520 THR A O 1
ATOM 4149 N N . TYR A 1 521 ? -4.809 -22.688 -8.461 1 87.19 521 TYR A N 1
ATOM 4150 C CA . TYR A 1 521 ? -4.172 -22.078 -7.301 1 87.19 521 TYR A CA 1
ATOM 4151 C C . TYR A 1 521 ? -3.141 -21.031 -7.738 1 87.19 521 TYR A C 1
ATOM 4153 O O . TYR A 1 521 ? -3.004 -19.984 -7.105 1 87.19 521 TYR A O 1
ATOM 4161 N N . SER A 1 522 ? -2.404 -21.375 -8.781 1 89.44 522 SER A N 1
ATOM 4162 C CA . SER A 1 522 ? -1.41 -20.438 -9.305 1 89.44 522 SER A CA 1
ATOM 4163 C C . SER A 1 522 ? -2.051 -19.125 -9.711 1 89.44 522 SER A C 1
ATOM 4165 O O . SER A 1 522 ? -1.467 -18.062 -9.516 1 89.44 522 SER A O 1
ATOM 4167 N N . CYS A 1 523 ? -3.25 -19.219 -10.203 1 89.94 523 CYS A N 1
ATOM 4168 C CA . CYS A 1 523 ? -3.977 -18.016 -10.57 1 89.94 523 CYS A CA 1
ATOM 4169 C C . CYS A 1 523 ? -4.359 -17.203 -9.336 1 89.94 523 CYS A C 1
ATOM 4171 O O . CYS A 1 523 ? -4.258 -15.977 -9.328 1 89.94 523 CYS A O 1
ATOM 4173 N N . LYS A 1 524 ? -4.762 -17.922 -8.328 1 86.38 524 LYS A N 1
ATOM 4174 C CA . LYS A 1 524 ? -5.141 -17.25 -7.09 1 86.38 524 LYS A CA 1
ATOM 4175 C C . LYS A 1 524 ? -3.959 -16.5 -6.488 1 86.38 524 LYS A C 1
ATOM 4177 O O . LYS A 1 524 ? -4.121 -15.391 -5.984 1 86.38 524 LYS A O 1
ATOM 4182 N N . ARG A 1 525 ? -2.893 -17.141 -6.531 1 87.56 525 ARG A N 1
ATOM 4183 C CA . ARG A 1 525 ? -1.683 -16.484 -6.035 1 87.56 525 ARG A CA 1
ATOM 4184 C C . ARG A 1 525 ? -1.357 -15.234 -6.848 1 87.56 525 ARG A C 1
ATOM 4186 O O . ARG A 1 525 ? -0.952 -14.219 -6.289 1 87.56 525 ARG A O 1
ATOM 4193 N N . LEU A 1 526 ? -1.504 -15.422 -8.117 1 92.19 526 LEU A N 1
ATOM 4194 C CA . LEU A 1 526 ? -1.264 -14.297 -9.008 1 92.19 526 LEU A CA 1
ATOM 4195 C C . LEU A 1 526 ? -2.229 -13.148 -8.711 1 92.19 526 LEU A C 1
ATOM 4197 O O . LEU A 1 526 ? -1.847 -11.977 -8.766 1 92.19 526 LEU A O 1
ATOM 4201 N N . PHE A 1 527 ? -3.465 -13.477 -8.445 1 90.19 527 PHE A N 1
ATOM 4202 C CA . PHE A 1 527 ? -4.477 -12.461 -8.156 1 90.19 527 PHE A CA 1
ATOM 4203 C C . PHE A 1 527 ? -4.141 -11.711 -6.879 1 90.19 527 PHE A C 1
ATOM 4205 O O . PHE A 1 527 ? -4.395 -10.508 -6.777 1 90.19 527 PHE A O 1
ATOM 4212 N N . SER A 1 528 ? -3.631 -12.43 -5.938 1 87.69 528 SER A N 1
ATOM 4213 C CA . SER A 1 528 ? -3.176 -11.758 -4.723 1 87.69 528 SER A CA 1
ATOM 4214 C C . SER A 1 528 ? -2.09 -10.734 -5.031 1 87.69 528 SER A C 1
ATOM 4216 O O . SER A 1 528 ? -2.109 -9.625 -4.504 1 87.69 528 SER A O 1
ATOM 4218 N N . ARG A 1 529 ? -1.217 -11.117 -5.863 1 90.81 529 ARG A N 1
ATOM 4219 C CA . ARG A 1 529 ? -0.151 -10.219 -6.285 1 90.81 529 ARG A CA 1
ATOM 4220 C C . ARG A 1 529 ? -0.711 -9.047 -7.082 1 90.81 529 ARG A C 1
ATOM 4222 O O . ARG A 1 529 ? -0.225 -7.918 -6.965 1 90.81 529 ARG A O 1
ATOM 4229 N N . MET A 1 530 ? -1.651 -9.336 -7.875 1 92.12 530 MET A N 1
ATOM 4230 C CA . MET A 1 530 ? -2.279 -8.297 -8.68 1 92.12 530 MET A CA 1
ATOM 4231 C C . MET A 1 530 ? -2.938 -7.242 -7.793 1 92.12 530 MET A C 1
ATOM 4233 O O . MET A 1 530 ? -2.824 -6.043 -8.055 1 92.12 530 MET A O 1
ATOM 4237 N N . LYS A 1 531 ? -3.631 -7.711 -6.75 1 87.5 531 LYS A N 1
ATOM 4238 C CA . LYS A 1 531 ? -4.301 -6.797 -5.828 1 87.5 531 LYS A CA 1
ATOM 4239 C C . LYS A 1 531 ? -3.295 -5.898 -5.113 1 87.5 531 LYS A C 1
ATOM 4241 O O . LYS A 1 531 ? -3.582 -4.73 -4.84 1 87.5 531 LYS A O 1
ATOM 4246 N N . LEU A 1 532 ? -2.174 -6.406 -4.836 1 86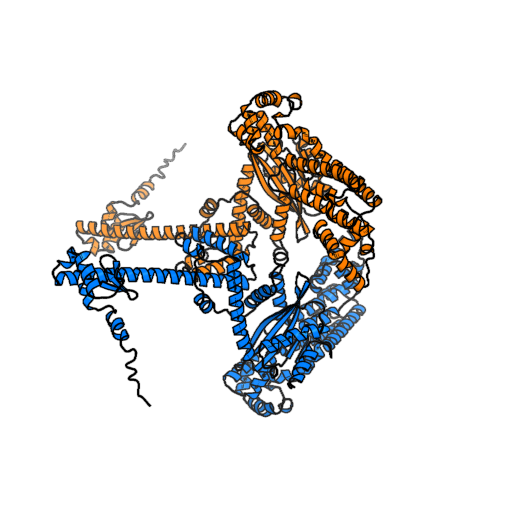.56 532 LEU A N 1
ATOM 4247 C CA . LEU A 1 532 ? -1.125 -5.637 -4.176 1 86.56 532 LEU A CA 1
ATOM 4248 C C . LEU A 1 532 ? -0.51 -4.625 -5.141 1 86.56 532 LEU A C 1
ATOM 4250 O O . LEU A 1 532 ? -0.118 -3.529 -4.73 1 86.56 532 LEU A O 1
ATOM 4254 N N . THR A 1 533 ? -0.412 -5.066 -6.355 1 90.56 533 THR A N 1
ATOM 4255 C CA . THR A 1 533 ? 0.219 -4.223 -7.367 1 90.56 533 THR A CA 1
ATOM 4256 C C . THR A 1 533 ? -0.727 -3.111 -7.809 1 90.56 533 THR A C 1
ATOM 4258 O O . THR A 1 533 ? -0.342 -1.94 -7.844 1 90.56 533 THR A O 1
ATOM 4261 N N . LYS A 1 534 ? -1.89 -3.508 -8.172 1 89.31 534 LYS A N 1
ATOM 4262 C CA . LYS A 1 534 ? -2.895 -2.545 -8.617 1 89.31 534 LYS A CA 1
ATOM 4263 C C . LYS A 1 534 ? -3.914 -2.27 -7.512 1 89.31 534 LYS A C 1
ATOM 4265 O O . LYS A 1 534 ? -4.996 -2.861 -7.5 1 89.31 534 LYS A O 1
ATOM 4270 N N . ASN A 1 535 ? -3.58 -1.463 -6.641 1 85 535 ASN A N 1
ATOM 4271 C CA . ASN A 1 535 ? -4.43 -1.08 -5.52 1 85 535 ASN A CA 1
ATOM 4272 C C . ASN A 1 535 ? -5.027 0.309 -5.719 1 85 535 ASN A C 1
ATOM 4274 O O . ASN A 1 535 ? -4.949 0.875 -6.809 1 85 535 ASN A O 1
ATOM 4278 N N . LYS A 1 536 ? -5.652 0.907 -4.723 1 77.56 536 LYS A N 1
ATOM 4279 C CA . LYS A 1 536 ? -6.367 2.176 -4.828 1 77.56 536 LYS A CA 1
ATOM 4280 C C . LYS A 1 536 ? -5.426 3.303 -5.246 1 77.56 536 LYS A C 1
ATOM 4282 O O . LYS A 1 536 ? -5.793 4.16 -6.051 1 77.56 536 LYS A O 1
ATOM 4287 N N . THR A 1 537 ? -4.188 3.266 -4.738 1 78.25 537 THR A N 1
ATOM 4288 C CA . THR A 1 537 ? -3.23 4.328 -5.023 1 78.25 537 THR A CA 1
ATOM 4289 C C . THR A 1 537 ? -2.578 4.121 -6.387 1 78.25 537 THR A C 1
ATOM 4291 O O . THR A 1 537 ? -2.006 5.051 -6.957 1 78.25 537 THR A O 1
ATOM 4294 N N . ARG A 1 538 ? -2.699 2.908 -6.965 1 84.75 538 ARG A N 1
ATOM 4295 C CA . ARG A 1 538 ? -2.086 2.576 -8.242 1 84.75 538 ARG A CA 1
ATOM 4296 C C . ARG A 1 538 ? -3.129 2.072 -9.234 1 84.75 538 ARG A C 1
ATOM 4298 O O . ARG A 1 538 ? -2.863 1.153 -10.016 1 84.75 538 ARG A O 1
ATOM 4305 N N . ALA A 1 539 ? -4.246 2.59 -9.133 1 79.38 539 ALA A N 1
ATOM 4306 C CA . ALA A 1 539 ? -5.367 2.113 -9.938 1 79.38 539 ALA A CA 1
ATOM 4307 C C . ALA A 1 539 ? -5.184 2.486 -11.406 1 79.38 539 ALA A C 1
ATOM 4309 O O . ALA A 1 539 ? -5.77 1.856 -12.289 1 79.38 539 ALA A O 1
ATOM 4310 N N . GLN A 1 540 ? -4.234 3.447 -11.703 1 82.69 540 GLN A N 1
ATOM 4311 C CA . GLN A 1 540 ? -4.062 3.945 -13.062 1 82.69 540 GLN A CA 1
ATOM 4312 C C . GLN A 1 540 ? -3.023 3.127 -13.82 1 82.69 540 GLN A C 1
ATOM 4314 O O . GLN A 1 540 ? -2.752 3.395 -14.992 1 82.69 540 GLN A O 1
ATOM 4319 N N . LEU A 1 541 ? -2.506 2.17 -13.195 1 88.62 541 LEU A N 1
ATOM 4320 C CA . LEU A 1 541 ? -1.536 1.296 -13.852 1 88.62 541 LEU A CA 1
ATOM 4321 C C . LEU A 1 541 ? -2.143 0.643 -15.086 1 88.62 541 LEU A C 1
ATOM 4323 O O . LEU A 1 541 ? -3.25 0.103 -15.031 1 88.62 541 LEU A O 1
ATOM 4327 N N . THR A 1 542 ? -1.422 0.782 -16.172 1 89.44 542 THR A N 1
ATOM 4328 C CA . THR A 1 542 ? -1.919 0.221 -17.422 1 89.44 542 THR A CA 1
ATOM 4329 C C . THR A 1 542 ? -1.888 -1.304 -17.391 1 89.44 542 THR A C 1
ATOM 4331 O O . THR A 1 542 ? -1.135 -1.895 -16.609 1 89.44 542 THR A O 1
ATOM 4334 N N . ASN A 1 543 ? -2.695 -1.952 -18.25 1 88.56 543 ASN A N 1
ATOM 4335 C CA . ASN A 1 543 ? -2.732 -3.408 -18.328 1 88.56 543 ASN A CA 1
ATOM 4336 C C . ASN A 1 543 ? -1.39 -3.979 -18.781 1 88.56 543 ASN A C 1
ATOM 4338 O O . ASN A 1 543 ? -0.969 -5.035 -18.312 1 88.56 543 ASN A O 1
ATOM 4342 N N . ALA A 1 544 ? -0.754 -3.293 -19.656 1 91.69 544 ALA A N 1
ATOM 4343 C CA . ALA A 1 544 ? 0.535 -3.758 -20.172 1 91.69 544 ALA A CA 1
ATOM 4344 C C . ALA A 1 544 ? 1.584 -3.777 -19.062 1 91.69 544 ALA A C 1
ATOM 4346 O O . ALA A 1 544 ? 2.332 -4.746 -18.922 1 91.69 544 ALA A O 1
ATOM 4347 N N . HIS A 1 545 ? 1.601 -2.688 -18.344 1 94 545 HIS A N 1
ATOM 4348 C CA . HIS A 1 545 ? 2.572 -2.604 -17.25 1 94 545 HIS A CA 1
ATOM 4349 C C . HIS A 1 545 ? 2.244 -3.596 -16.141 1 94 545 HIS A C 1
ATOM 4351 O O . HIS A 1 545 ? 3.148 -4.16 -15.523 1 94 545 HIS A O 1
ATOM 4357 N N . LEU A 1 546 ? 0.938 -3.711 -15.883 1 93.38 546 LEU A N 1
ATOM 4358 C CA . LEU A 1 546 ? 0.514 -4.703 -14.906 1 93.38 546 LEU A CA 1
ATOM 4359 C C . LEU A 1 546 ? 0.999 -6.094 -15.297 1 93.38 546 LEU A C 1
ATOM 4361 O O . LEU A 1 546 ? 1.519 -6.836 -14.461 1 93.38 546 LEU A O 1
ATOM 4365 N N . GLN A 1 547 ? 0.858 -6.422 -16.547 1 94.19 547 GLN A N 1
ATOM 4366 C CA . GLN A 1 547 ? 1.298 -7.715 -17.062 1 94.19 547 GLN A CA 1
ATOM 4367 C C . GLN A 1 547 ? 2.809 -7.879 -16.922 1 94.19 547 GLN A C 1
ATOM 4369 O O . GLN A 1 547 ? 3.289 -8.938 -16.516 1 94.19 547 GLN A O 1
ATOM 4374 N N . ASP A 1 548 ? 3.543 -6.855 -17.25 1 95.44 548 ASP A N 1
ATOM 4375 C CA . ASP A 1 548 ? 5 -6.918 -17.188 1 95.44 548 ASP A CA 1
ATOM 4376 C C . ASP A 1 548 ? 5.484 -7.164 -15.766 1 95.44 548 ASP A C 1
ATOM 4378 O O . ASP A 1 548 ? 6.348 -8.008 -15.531 1 95.44 548 ASP A O 1
ATOM 4382 N N . VAL A 1 549 ? 4.949 -6.426 -14.875 1 95.38 549 VAL A N 1
ATOM 4383 C CA . VAL A 1 549 ? 5.363 -6.527 -13.477 1 95.38 549 VAL A CA 1
ATOM 4384 C C . VAL A 1 549 ? 5.02 -7.914 -12.938 1 95.38 549 VAL A C 1
ATOM 4386 O O . VAL A 1 549 ? 5.852 -8.562 -12.297 1 95.38 549 VAL A O 1
ATOM 4389 N N . LEU A 1 550 ? 3.832 -8.406 -13.195 1 94.88 550 LEU A N 1
ATOM 4390 C CA . LEU A 1 550 ? 3.393 -9.68 -12.648 1 94.88 550 LEU A CA 1
ATOM 4391 C C . LEU A 1 550 ? 4.129 -10.844 -13.312 1 94.88 550 LEU A C 1
ATOM 4393 O O . LEU A 1 550 ? 4.367 -11.875 -12.68 1 94.88 550 LEU A O 1
ATOM 4397 N N . LEU A 1 551 ? 4.426 -10.648 -14.602 1 96.19 551 LEU A N 1
ATOM 4398 C CA . LEU A 1 551 ? 5.227 -11.656 -15.273 1 96.19 551 LEU A CA 1
ATOM 4399 C C . LEU A 1 551 ? 6.578 -11.828 -14.586 1 96.19 551 LEU A C 1
ATOM 4401 O O . LEU A 1 551 ? 6.996 -12.953 -14.297 1 96.19 551 LEU A O 1
ATOM 4405 N N . LEU A 1 552 ? 7.227 -10.742 -14.305 1 95.56 552 LEU A N 1
ATOM 4406 C CA . LEU A 1 552 ? 8.539 -10.797 -13.672 1 95.56 552 LEU A CA 1
ATOM 4407 C C . LEU A 1 552 ? 8.438 -11.305 -12.242 1 95.56 552 LEU A C 1
ATOM 4409 O O . LEU A 1 552 ? 9.328 -12 -11.758 1 95.56 552 LEU A O 1
ATOM 4413 N N . ALA A 1 553 ? 7.391 -10.906 -11.57 1 94.25 553 ALA A N 1
ATOM 4414 C CA . ALA A 1 553 ? 7.219 -11.266 -10.164 1 94.25 553 ALA A CA 1
ATOM 4415 C C . ALA A 1 553 ? 6.828 -12.727 -10.008 1 94.25 553 ALA A C 1
ATOM 4417 O O . ALA A 1 553 ? 7.113 -13.352 -8.984 1 94.25 553 ALA A O 1
ATOM 4418 N N . SER A 1 554 ? 6.195 -13.32 -10.961 1 92.44 554 SER A N 1
ATOM 4419 C CA . SER A 1 554 ? 5.645 -14.664 -10.805 1 92.44 554 SER A CA 1
ATOM 4420 C C . SER A 1 554 ? 6.449 -15.688 -11.602 1 92.44 554 SER A C 1
ATOM 4422 O O . SER A 1 554 ? 6.344 -16.891 -11.359 1 92.44 554 SER A O 1
ATOM 4424 N N . SER A 1 555 ? 7.266 -15.234 -12.5 1 91.44 555 SER A N 1
ATOM 4425 C CA . SER A 1 555 ? 8.008 -16.141 -13.367 1 91.44 555 SER A CA 1
ATOM 4426 C C . SER A 1 555 ? 9.234 -16.719 -12.656 1 91.44 555 SER A C 1
ATOM 4428 O O . SER A 1 555 ? 9.852 -16.031 -11.836 1 91.44 555 SER A O 1
ATOM 4430 N N . SER A 1 556 ? 9.523 -17.938 -12.961 1 88.44 556 SER A N 1
ATOM 4431 C CA . SER A 1 556 ? 10.75 -18.562 -12.477 1 88.44 556 SER A CA 1
ATOM 4432 C C . SER A 1 556 ? 11.938 -18.219 -13.375 1 88.44 556 SER A C 1
ATOM 4434 O O . SER A 1 556 ? 13.086 -18.438 -12.992 1 88.44 556 SER A O 1
ATOM 4436 N N . ILE A 1 557 ? 11.641 -17.625 -14.516 1 92.31 557 ILE A N 1
ATOM 4437 C CA . ILE A 1 557 ? 12.656 -17.266 -15.492 1 92.31 557 ILE A CA 1
ATOM 4438 C C . ILE A 1 557 ? 13.297 -15.938 -15.102 1 92.31 557 ILE A C 1
ATOM 4440 O O . ILE A 1 557 ? 12.594 -14.945 -14.891 1 92.31 557 ILE A O 1
ATOM 4444 N N . LYS A 1 558 ? 14.586 -15.914 -14.977 1 93.56 558 LYS A N 1
ATOM 4445 C CA . LYS A 1 558 ? 15.305 -14.672 -14.688 1 93.56 558 LYS A CA 1
ATOM 4446 C C . LYS A 1 558 ? 15.695 -13.945 -15.969 1 93.56 558 LYS A C 1
ATOM 4448 O O . LYS A 1 558 ? 16.141 -14.578 -16.938 1 93.56 558 LYS A O 1
ATOM 4453 N N . PRO A 1 559 ? 15.375 -12.742 -15.992 1 95.06 559 PRO A N 1
ATOM 4454 C CA . PRO A 1 559 ? 15.789 -11.984 -17.172 1 95.06 559 PRO A CA 1
ATOM 4455 C C . PRO A 1 559 ? 17.312 -11.93 -17.328 1 95.06 559 PRO A C 1
ATOM 4457 O O . PRO A 1 559 ? 18.047 -11.953 -16.344 1 95.06 559 PRO A O 1
ATOM 4460 N N . ASP A 1 560 ? 17.75 -11.898 -18.531 1 94.19 560 ASP A N 1
ATOM 4461 C CA . ASP A 1 560 ? 19.188 -11.789 -18.828 1 94.19 560 ASP A CA 1
ATOM 4462 C C . ASP A 1 560 ? 19.656 -10.344 -18.75 1 94.19 560 ASP A C 1
ATOM 4464 O O . ASP A 1 560 ? 19.875 -9.703 -19.781 1 94.19 560 ASP A O 1
ATOM 4468 N N . ILE A 1 561 ? 19.938 -9.883 -17.641 1 94 561 ILE A N 1
ATOM 4469 C CA . ILE A 1 561 ? 20.281 -8.492 -17.391 1 94 561 ILE A CA 1
ATOM 4470 C C . ILE A 1 561 ? 21.625 -8.156 -18.031 1 94 561 ILE A C 1
ATOM 4472 O O . ILE A 1 561 ? 21.828 -7.047 -18.531 1 94 561 ILE A O 1
ATOM 4476 N N . ASP A 1 562 ? 22.531 -9.125 -18.078 1 90.88 562 ASP A N 1
ATOM 4477 C CA . ASP A 1 562 ? 23.844 -8.914 -18.672 1 90.88 562 ASP A CA 1
ATOM 4478 C C . ASP A 1 562 ? 23.734 -8.578 -20.156 1 90.88 562 ASP A C 1
ATOM 4480 O O . ASP A 1 562 ? 24.344 -7.613 -20.625 1 90.88 562 ASP A O 1
ATOM 4484 N N . SER A 1 563 ? 22.906 -9.352 -20.797 1 90.69 563 SER A N 1
ATOM 4485 C CA . SER A 1 563 ? 22.734 -9.102 -22.234 1 90.69 563 SER A CA 1
ATOM 4486 C C . SER A 1 563 ? 21.969 -7.801 -22.469 1 90.69 563 SER A C 1
ATOM 4488 O O . SER A 1 563 ? 22.297 -7.062 -23.406 1 90.69 563 SER A O 1
ATOM 4490 N N . LEU A 1 564 ? 21.016 -7.512 -21.641 1 92.06 564 LEU A N 1
ATOM 4491 C CA . LEU A 1 564 ? 20.203 -6.316 -21.797 1 92.06 564 LEU A CA 1
ATOM 4492 C C . LEU A 1 564 ? 21.016 -5.059 -21.516 1 92.06 564 LEU A C 1
ATOM 4494 O O . LEU A 1 564 ? 20.844 -4.047 -22.203 1 92.06 564 LEU A O 1
ATOM 4498 N N . SER A 1 565 ? 21.875 -5.082 -20.5 1 90 565 SER A N 1
ATOM 4499 C CA . SER A 1 565 ? 22.672 -3.924 -20.125 1 90 565 SER A CA 1
ATOM 4500 C C . SER A 1 565 ? 23.781 -3.662 -21.156 1 90 565 SER A C 1
ATOM 4502 O O . SER A 1 565 ? 24.172 -2.514 -21.375 1 90 565 SER A O 1
ATOM 4504 N N . ALA A 1 566 ? 24.281 -4.68 -21.75 1 83.06 566 ALA A N 1
ATOM 4505 C CA . ALA A 1 566 ? 25.359 -4.555 -22.734 1 83.06 566 ALA A CA 1
ATOM 4506 C C . ALA A 1 566 ? 24.859 -3.908 -24.016 1 83.06 566 ALA A C 1
ATOM 4508 O O . ALA A 1 566 ? 25.625 -3.225 -24.719 1 83.06 566 ALA A O 1
ATOM 4509 N N . SER A 1 567 ? 23.625 -4.055 -24.297 1 76.94 567 SER A N 1
ATOM 4510 C CA . SER A 1 567 ? 23.062 -3.553 -25.547 1 76.94 567 SER A CA 1
ATOM 4511 C C . SER A 1 567 ? 22.781 -2.057 -25.453 1 76.94 567 SER A C 1
ATOM 4513 O O . SER A 1 567 ? 22.594 -1.397 -26.484 1 76.94 567 SER A O 1
ATOM 4515 N N . LYS A 1 568 ? 22.703 -1.426 -24.25 1 73.25 568 LYS A N 1
ATOM 4516 C CA . LYS A 1 568 ? 22.281 -0.037 -24.109 1 73.25 568 LYS A CA 1
ATOM 4517 C C . LYS A 1 568 ? 23.469 0.919 -24.266 1 73.25 568 LYS A C 1
ATOM 4519 O O . LYS A 1 568 ? 24.594 0.586 -23.906 1 73.25 568 LYS A O 1
ATOM 4524 N N . ASN A 1 569 ? 23.25 1.931 -25.125 1 60.34 569 ASN A N 1
ATOM 4525 C CA . ASN A 1 569 ? 24.188 3.045 -25.203 1 60.34 569 ASN A CA 1
ATOM 4526 C C . ASN A 1 569 ? 24.156 3.893 -23.938 1 60.34 569 ASN A C 1
ATOM 4528 O O . ASN A 1 569 ? 23.078 4.332 -23.5 1 60.34 569 ASN A O 1
ATOM 4532 N N . HIS A 1 570 ? 24.984 3.645 -22.922 1 56.75 570 HIS A N 1
ATOM 4533 C CA . HIS A 1 570 ? 25.031 4.086 -21.531 1 56.75 570 HIS A CA 1
ATOM 4534 C C . HIS A 1 570 ? 25.125 5.605 -21.438 1 56.75 570 HIS A C 1
ATOM 4536 O O . HIS A 1 570 ? 26.172 6.184 -21.766 1 56.75 570 HIS A O 1
ATOM 4542 N N . GLN A 1 571 ? 24.031 6.352 -21.719 1 47.16 571 GLN A N 1
ATOM 4543 C CA . GLN A 1 571 ? 24.219 7.781 -21.484 1 47.16 571 GLN A CA 1
ATOM 4544 C C . GLN A 1 571 ? 24.094 8.125 -20 1 47.16 571 GLN A C 1
ATOM 4546 O O . GLN A 1 571 ? 23.141 7.719 -19.344 1 47.16 571 GLN A O 1
ATOM 4551 N N . PRO A 1 572 ? 25.141 8.531 -19.328 1 46.31 572 PRO A N 1
ATOM 4552 C CA . PRO A 1 572 ? 25.094 8.945 -17.922 1 46.31 572 PRO A CA 1
ATOM 4553 C C . PRO A 1 572 ? 23.984 9.945 -17.625 1 46.31 572 PRO A C 1
ATOM 4555 O O . PRO A 1 572 ? 23.625 10.734 -18.5 1 46.31 572 PRO A O 1
ATOM 4558 N N . SER A 1 573 ? 23.062 9.648 -16.703 1 39.66 573 SER A N 1
ATOM 4559 C CA . SER A 1 573 ? 22 10.586 -16.312 1 39.66 573 SER A CA 1
ATOM 4560 C C . SER A 1 573 ? 22.594 11.898 -15.812 1 39.66 573 SER A C 1
ATOM 4562 O O . SER A 1 573 ? 23.547 11.898 -15.031 1 39.66 573 SER A O 1
ATOM 4564 N N . HIS A 1 574 ? 22.609 12.938 -16.578 1 33.56 574 HIS A N 1
ATOM 4565 C CA . HIS A 1 574 ? 22.922 14.258 -16.062 1 33.56 574 HIS A CA 1
ATOM 4566 C C . HIS A 1 574 ? 21.875 14.711 -15.047 1 33.56 574 HIS A C 1
ATOM 4568 O O . HIS A 1 574 ? 20.688 14.414 -15.195 1 33.56 574 HIS A O 1
ATOM 4574 N N . MET B 1 1 ? 40.969 3.82 81.875 1 20.56 1 MET B N 1
ATOM 4575 C CA . MET B 1 1 ? 41.062 4.578 80.625 1 20.56 1 MET B CA 1
ATOM 4576 C C . MET B 1 1 ? 42.312 4.141 79.812 1 20.56 1 MET B C 1
ATOM 4578 O O . MET B 1 1 ? 43.375 4.738 79.938 1 20.56 1 MET B O 1
ATOM 4582 N N . LYS B 1 2 ? 42.594 2.762 79.688 1 27.08 2 LYS B N 1
ATOM 4583 C CA . LYS B 1 2 ? 43.812 2.066 79.25 1 27.08 2 LYS B CA 1
ATOM 4584 C C . LYS B 1 2 ? 44.094 2.322 77.75 1 27.08 2 LYS B C 1
ATOM 4586 O O . LYS B 1 2 ? 43.281 1.989 76.875 1 27.08 2 LYS B O 1
ATOM 4591 N N . ARG B 1 3 ? 44.844 3.467 77.375 1 21.69 3 ARG B N 1
ATOM 4592 C CA . ARG B 1 3 ? 45.188 4.023 76.062 1 21.69 3 ARG B CA 1
ATOM 4593 C C . ARG B 1 3 ? 45.969 3.004 75.188 1 21.69 3 ARG B C 1
ATOM 4595 O O . ARG B 1 3 ? 47.125 2.703 75.5 1 21.69 3 ARG B O 1
ATOM 4602 N N . LYS B 1 4 ? 45.219 1.907 74.812 1 29.77 4 LYS B N 1
ATOM 4603 C CA . LYS B 1 4 ? 45.812 0.86 74 1 29.77 4 LYS B CA 1
ATOM 4604 C C . LYS B 1 4 ? 46.438 1.44 72.688 1 29.77 4 LYS B C 1
ATOM 4606 O O . LYS B 1 4 ? 45.781 2.23 72 1 29.77 4 LYS B O 1
ATOM 4611 N N . CYS B 1 5 ? 47.875 1.526 72.562 1 27.36 5 CYS B N 1
ATOM 4612 C CA . CYS B 1 5 ? 48.812 1.979 71.562 1 27.36 5 CYS B CA 1
ATOM 4613 C C . CYS B 1 5 ? 48.531 1.347 70.188 1 27.36 5 CYS B C 1
ATOM 4615 O O . CYS B 1 5 ? 48.594 0.124 70.062 1 27.36 5 CYS B O 1
ATOM 4617 N N . THR B 1 6 ? 47.531 1.882 69.375 1 27.97 6 THR B N 1
ATOM 4618 C CA . THR B 1 6 ? 47.094 1.54 68 1 27.97 6 THR B CA 1
ATOM 4619 C C . THR B 1 6 ? 48.219 1.621 67 1 27.97 6 THR B C 1
ATOM 4621 O O . THR B 1 6 ? 48.594 2.709 66.562 1 27.97 6 THR B O 1
ATOM 4624 N N . LEU B 1 7 ? 49.344 0.892 67.188 1 33.19 7 LEU B N 1
ATOM 4625 C CA . LEU B 1 7 ? 50.5 0.838 66.312 1 33.19 7 LEU B CA 1
ATOM 4626 C C . LEU B 1 7 ? 50.125 0.263 64.938 1 33.19 7 LEU B C 1
ATOM 4628 O O . LEU B 1 7 ? 50.438 -0.894 64.625 1 33.19 7 LEU B O 1
ATOM 4632 N N . THR B 1 8 ? 48.812 0.281 64.5 1 28.22 8 THR B N 1
ATOM 4633 C CA . THR B 1 8 ? 48.375 -0.625 63.438 1 28.22 8 THR B CA 1
ATOM 4634 C C . THR B 1 8 ? 49.125 -0.338 62.125 1 28.22 8 THR B C 1
ATOM 4636 O O . THR B 1 8 ? 49.656 -1.251 61.5 1 28.22 8 THR B O 1
ATOM 4639 N N . MET B 1 9 ? 48.625 0.517 61.062 1 29.45 9 MET B N 1
ATOM 4640 C CA . MET B 1 9 ? 48.312 0.312 59.656 1 29.45 9 MET B CA 1
ATOM 4641 C C . MET B 1 9 ? 49.438 0.807 58.781 1 29.45 9 MET B C 1
ATOM 4643 O O . MET B 1 9 ? 49.344 0.816 57.562 1 29.45 9 MET B O 1
ATOM 4647 N N . LYS B 1 10 ? 50.531 1.47 59.125 1 32.06 10 LYS B N 1
ATOM 4648 C CA . LYS B 1 10 ? 51.469 2.117 58.219 1 32.06 10 LYS B CA 1
ATOM 4649 C C . LYS B 1 10 ? 52.312 1.088 57.469 1 32.06 10 LYS B C 1
ATOM 4651 O O . LYS B 1 10 ? 53.25 1.445 56.75 1 32.06 10 LYS B O 1
ATOM 4656 N N . LYS B 1 11 ? 52.25 -0.157 57.812 1 34.72 11 LYS B N 1
ATOM 4657 C CA . LYS B 1 11 ? 53.25 -1.045 57.25 1 34.72 11 LYS B CA 1
ATOM 4658 C C . LYS B 1 11 ? 53.031 -1.243 55.75 1 34.72 11 LYS B C 1
ATOM 4660 O O . LYS B 1 11 ? 53.938 -1.591 55 1 34.72 11 LYS B O 1
ATOM 4665 N N . ARG B 1 12 ? 51.812 -1.243 55.25 1 33.75 12 ARG B N 1
ATOM 4666 C CA . ARG B 1 12 ? 51.594 -1.827 53.906 1 33.75 12 ARG B CA 1
ATOM 4667 C C . ARG B 1 12 ? 51.812 -0.791 52.812 1 33.75 12 ARG B C 1
ATOM 4669 O O . ARG B 1 12 ? 51.688 -1.105 51.625 1 33.75 12 ARG B O 1
ATOM 4676 N N . LYS B 1 13 ? 51.75 0.45 53.094 1 37.19 13 LYS B N 1
ATOM 4677 C CA . LYS B 1 13 ? 51.875 1.398 51.969 1 37.19 13 LYS B CA 1
ATOM 4678 C C . LYS B 1 13 ? 53.25 1.346 51.344 1 37.19 13 LYS B C 1
ATOM 4680 O O . LYS B 1 13 ? 53.406 1.692 50.156 1 37.19 13 LYS B O 1
ATOM 4685 N N . LEU B 1 14 ? 54.25 1.193 52.094 1 39.91 14 LEU B N 1
ATOM 4686 C CA . LEU B 1 14 ? 55.594 1.221 51.531 1 39.91 14 LEU B CA 1
ATOM 4687 C C . LEU B 1 14 ? 55.75 0.178 50.438 1 39.91 14 LEU B C 1
ATOM 4689 O O . LEU B 1 14 ? 56.562 0.352 49.531 1 39.91 14 LEU B O 1
ATOM 4693 N N . LEU B 1 15 ? 55 -0.925 50.562 1 39.78 15 LEU B N 1
ATOM 4694 C CA . LEU B 1 15 ? 55.156 -2.012 49.625 1 39.78 15 LEU B CA 1
ATOM 4695 C C . LEU B 1 15 ? 54.562 -1.636 48.25 1 39.78 15 LEU B C 1
ATOM 4697 O O . LEU B 1 15 ? 54.969 -2.146 47.219 1 39.78 15 LEU B O 1
ATOM 4701 N N . ASP B 1 16 ? 53.5 -0.874 48.25 1 44.19 16 ASP B N 1
ATOM 4702 C CA . ASP B 1 16 ? 52.844 -0.584 47 1 44.19 16 ASP B CA 1
ATOM 4703 C C . ASP B 1 16 ? 53.625 0.394 46.156 1 44.19 16 ASP B C 1
ATOM 4705 O O . ASP B 1 16 ? 53.469 0.45 44.938 1 44.19 16 ASP B O 1
ATOM 4709 N N . GLU B 1 17 ? 54.312 1.345 46.719 1 48.06 17 GLU B N 1
ATOM 4710 C CA . GLU B 1 17 ? 55.031 2.373 45.969 1 48.06 17 GLU B CA 1
ATOM 4711 C C . GLU B 1 17 ? 56.031 1.753 45.031 1 48.06 17 GLU B C 1
ATOM 4713 O O . GLU B 1 17 ? 56.312 2.297 43.938 1 48.06 17 GLU B O 1
ATOM 4718 N N . ASN B 1 18 ? 56.688 0.667 45.375 1 52.09 18 ASN B N 1
ATOM 4719 C CA . ASN B 1 18 ? 57.812 0.1 44.625 1 52.09 18 ASN B CA 1
ATOM 4720 C C . ASN B 1 18 ? 57.312 -0.777 43.469 1 52.09 18 ASN B C 1
ATOM 4722 O O . ASN B 1 18 ? 58.094 -1.479 42.844 1 52.09 18 ASN B O 1
ATOM 4726 N N . ARG B 1 19 ? 56.062 -0.734 43.281 1 61.22 19 ARG B N 1
ATOM 4727 C CA . ARG B 1 19 ? 55.469 -1.621 42.281 1 61.22 19 ARG B CA 1
ATOM 4728 C C . ARG B 1 19 ? 55.094 -0.844 41.031 1 61.22 19 ARG B C 1
ATOM 4730 O O . ARG B 1 19 ? 54.219 -1.271 40.281 1 61.22 19 ARG B O 1
ATOM 4737 N N . SER B 1 20 ? 55.625 0.262 40.969 1 74.19 20 SER B N 1
ATOM 4738 C CA . SER B 1 20 ? 55.344 0.998 39.75 1 74.19 20 SER B CA 1
ATOM 4739 C C . SER B 1 20 ? 56.5 0.817 38.75 1 74.19 20 SER B C 1
ATOM 4741 O O . SER B 1 20 ? 57.625 0.524 39.125 1 74.19 20 SER B O 1
ATOM 4743 N N . PHE B 1 21 ? 56.219 0.885 37.406 1 81.12 21 PHE B N 1
ATOM 4744 C CA . PHE B 1 21 ? 57.219 0.749 36.344 1 81.12 21 PHE B CA 1
ATOM 4745 C C . PHE B 1 21 ? 58.281 1.845 36.438 1 81.12 21 PHE B C 1
ATOM 4747 O O . PHE B 1 21 ? 57.938 3.01 36.688 1 81.12 21 PHE B O 1
ATOM 4754 N N . LYS B 1 22 ? 59.469 1.441 36.531 1 80.5 22 LYS B N 1
ATOM 4755 C CA . LYS B 1 22 ? 60.594 2.398 36.562 1 80.5 22 LYS B CA 1
ATOM 4756 C C . LYS B 1 22 ? 61.25 2.529 35.188 1 80.5 22 LYS B C 1
ATOM 4758 O O . LYS B 1 22 ? 61.438 1.534 34.5 1 80.5 22 LYS B O 1
ATOM 4763 N N . LYS B 1 23 ? 61.562 3.709 34.844 1 82.75 23 LYS B N 1
ATOM 4764 C CA . LYS B 1 23 ? 62.156 4.012 33.531 1 82.75 23 LYS B CA 1
ATOM 4765 C C . LYS B 1 23 ? 63.469 3.254 33.344 1 82.75 23 LYS B C 1
ATOM 4767 O O . LYS B 1 23 ? 63.875 2.93 32.219 1 82.75 23 LYS B O 1
ATOM 4772 N N . GLU B 1 24 ? 64.125 2.863 34.438 1 84.56 24 GLU B N 1
ATOM 4773 C CA . GLU B 1 24 ? 65.438 2.135 34.406 1 84.56 24 GLU B CA 1
ATOM 4774 C C . GLU B 1 24 ? 65.188 0.733 33.812 1 84.56 24 GLU B C 1
ATOM 4776 O O . GLU B 1 24 ? 66.188 0.12 33.344 1 84.56 24 GLU B O 1
ATOM 4781 N N . TRP B 1 25 ? 64 0.389 33.812 1 86 25 TRP B N 1
ATOM 4782 C CA . TRP B 1 25 ? 63.719 -0.97 33.344 1 86 25 TRP B CA 1
ATOM 4783 C C . TRP B 1 25 ? 63.781 -1.049 31.812 1 86 25 TRP B C 1
ATOM 4785 O O . TRP B 1 25 ? 63.781 -2.141 31.25 1 86 25 TRP B O 1
ATOM 4795 N N . GLU B 1 26 ? 63.875 0.055 31.219 1 86 26 GLU B N 1
ATOM 4796 C CA . GLU B 1 26 ? 64.062 0.095 29.766 1 86 26 GLU B CA 1
ATOM 4797 C C . GLU B 1 26 ? 65.375 -0.523 29.375 1 86 26 GLU B C 1
ATOM 4799 O O . GLU B 1 26 ? 65.562 -1.031 28.25 1 86 26 GLU B O 1
ATOM 4804 N N . ALA B 1 27 ? 66.312 -0.469 30.344 1 84.38 27 ALA B N 1
ATOM 4805 C CA . ALA B 1 27 ? 67.625 -1.091 30.109 1 84.38 27 ALA B CA 1
ATOM 4806 C C . ALA B 1 27 ? 67.5 -2.607 30.016 1 84.38 27 ALA B C 1
ATOM 4808 O O . ALA B 1 27 ? 68.375 -3.271 29.422 1 84.38 27 ALA B O 1
ATOM 4809 N N . PHE B 1 28 ? 66.312 -3.035 30.547 1 88.44 28 PHE B N 1
ATOM 4810 C CA . PHE B 1 28 ? 66.062 -4.465 30.484 1 88.44 28 PHE B CA 1
ATOM 4811 C C . PHE B 1 28 ? 64.938 -4.762 29.438 1 88.44 28 PHE B C 1
ATOM 4813 O O . PHE B 1 28 ? 64.375 -5.852 29.422 1 88.44 28 PHE B O 1
ATOM 4820 N N . PHE B 1 29 ? 64.625 -3.836 28.609 1 90.75 29 PHE B N 1
ATOM 4821 C CA . PHE B 1 29 ? 63.719 -3.965 27.453 1 90.75 29 PHE B CA 1
ATOM 4822 C C . PHE B 1 29 ? 62.281 -4.113 27.906 1 90.75 29 PHE B C 1
ATOM 4824 O O . PHE B 1 29 ? 61.5 -4.836 27.266 1 90.75 29 PHE B O 1
ATOM 4831 N N . PHE B 1 30 ? 62 -3.498 28.906 1 88.94 30 PHE B N 1
ATOM 4832 C CA . PHE B 1 30 ? 60.594 -3.512 29.359 1 88.94 30 PHE B CA 1
ATOM 4833 C C . PHE B 1 30 ? 59.969 -2.145 29.172 1 88.94 30 PHE B C 1
ATOM 4835 O O . PHE B 1 30 ? 60.625 -1.114 29.328 1 88.94 30 PHE B O 1
ATOM 4842 N N . VAL B 1 31 ? 58.688 -2.148 28.781 1 87.62 31 VAL B N 1
ATOM 4843 C CA . VAL B 1 31 ? 57.875 -0.931 28.656 1 87.62 31 VAL B CA 1
ATOM 4844 C C . VAL B 1 31 ? 56.594 -1.086 29.438 1 87.62 31 VAL B C 1
ATOM 4846 O O . VAL B 1 31 ? 56.125 -2.205 29.672 1 87.62 31 VAL B O 1
ATOM 4849 N N . GLU B 1 32 ? 56.094 0.076 29.797 1 84.44 32 GLU B N 1
ATOM 4850 C CA . GLU B 1 32 ? 54.812 0.068 30.5 1 84.44 32 GLU B CA 1
ATOM 4851 C C . GLU B 1 32 ? 53.656 0.077 29.516 1 84.44 32 GLU B C 1
ATOM 4853 O O . GLU B 1 32 ? 53.562 0.959 28.672 1 84.44 32 GLU B O 1
ATOM 4858 N N . ARG B 1 33 ? 52.938 -1.018 29.562 1 78.81 33 ARG B N 1
ATOM 4859 C CA . ARG B 1 33 ? 51.719 -1.091 28.781 1 78.81 33 ARG B CA 1
ATOM 4860 C C . ARG B 1 33 ? 50.531 -1.511 29.641 1 78.81 33 ARG B C 1
ATOM 4862 O O . ARG B 1 33 ? 50.531 -2.584 30.25 1 78.81 33 ARG B O 1
ATOM 4869 N N . LYS B 1 34 ? 49.5 -0.679 29.812 1 76.19 34 LYS B N 1
ATOM 4870 C CA . LYS B 1 34 ? 48.25 -0.892 30.562 1 76.19 34 LYS B CA 1
ATOM 4871 C C . LYS B 1 34 ? 48.562 -1.195 32.031 1 76.19 34 LYS B C 1
ATOM 4873 O O . LYS B 1 34 ? 47.938 -2.092 32.625 1 76.19 34 LYS B O 1
ATOM 4878 N N . GLY B 1 35 ? 49.688 -0.626 32.531 1 76.44 35 GLY B N 1
ATOM 4879 C CA . GLY B 1 35 ? 50 -0.743 33.938 1 76.44 35 GLY B CA 1
ATOM 4880 C C . GLY B 1 35 ? 50.875 -1.952 34.281 1 76.44 35 GLY B C 1
ATOM 4881 O O . GLY B 1 35 ? 51.094 -2.258 35.438 1 76.44 35 GLY B O 1
ATOM 4882 N N . LYS B 1 36 ? 51.188 -2.605 33.25 1 81.06 36 LYS B N 1
ATOM 4883 C CA . LYS B 1 36 ? 52.062 -3.762 33.438 1 81.06 36 LYS B CA 1
ATOM 4884 C C . LYS B 1 36 ? 53.375 -3.59 32.719 1 81.06 36 LYS B C 1
ATOM 4886 O O . LYS B 1 36 ? 53.5 -2.773 31.797 1 81.06 36 LYS B O 1
ATOM 4891 N N . ALA B 1 37 ? 54.312 -4.281 33.25 1 84.94 37 ALA B N 1
ATOM 4892 C CA . ALA B 1 37 ? 55.625 -4.266 32.594 1 84.94 37 ALA B CA 1
ATOM 4893 C C . ALA B 1 37 ? 55.688 -5.316 31.484 1 84.94 37 ALA B C 1
ATOM 4895 O O . ALA B 1 37 ? 55.562 -6.516 31.75 1 84.94 37 ALA B O 1
ATOM 4896 N N . LEU B 1 38 ? 55.844 -4.855 30.25 1 87.5 38 LEU B N 1
ATOM 4897 C CA . LEU B 1 38 ? 55.875 -5.711 29.062 1 87.5 38 LEU B CA 1
ATOM 4898 C C . LEU B 1 38 ? 57.281 -5.77 28.484 1 87.5 38 LEU B C 1
ATOM 4900 O O . LEU B 1 38 ? 57.938 -4.73 28.297 1 87.5 38 LEU B O 1
ATOM 4904 N N . CYS B 1 39 ? 57.688 -6.957 28.266 1 86.94 39 CYS B N 1
ATOM 4905 C CA . CYS B 1 39 ? 58.969 -7.141 27.562 1 86.94 39 CYS B CA 1
ATOM 4906 C C . CYS B 1 39 ? 58.812 -6.906 26.062 1 86.94 39 CYS B C 1
ATOM 4908 O O . CYS B 1 39 ? 57.969 -7.543 25.422 1 86.94 39 CYS B O 1
ATOM 4910 N N . ILE B 1 40 ? 59.5 -6.066 25.469 1 86.56 40 ILE B N 1
ATOM 4911 C CA . ILE B 1 40 ? 59.344 -5.652 24.078 1 86.56 40 ILE B CA 1
ATOM 4912 C C . ILE B 1 40 ? 59.906 -6.73 23.156 1 86.56 40 ILE B C 1
ATOM 4914 O O . ILE B 1 40 ? 59.562 -6.766 21.969 1 86.56 40 ILE B O 1
ATOM 4918 N N . ILE B 1 41 ? 60.688 -7.695 23.703 1 83.25 41 ILE B N 1
ATOM 4919 C CA . ILE B 1 41 ? 61.281 -8.742 22.906 1 83.25 41 ILE B CA 1
ATOM 4920 C C . ILE B 1 41 ? 60.312 -9.922 22.766 1 83.25 41 ILE B C 1
ATOM 4922 O O . ILE B 1 41 ? 60 -10.336 21.641 1 83.25 41 ILE B O 1
ATOM 4926 N N . CYS B 1 42 ? 59.875 -10.383 23.766 1 83.12 42 CYS B N 1
ATOM 4927 C CA . CYS B 1 42 ? 59.062 -11.586 23.719 1 83.12 42 CYS B CA 1
ATOM 4928 C C . CYS B 1 42 ? 57.594 -11.266 23.984 1 83.12 42 CYS B C 1
ATOM 4930 O O . CYS B 1 42 ? 56.75 -12.133 23.859 1 83.12 42 CYS B O 1
ATOM 4932 N N . HIS B 1 43 ? 57.188 -10.125 24.391 1 85.12 43 HIS B N 1
ATOM 4933 C CA . HIS B 1 43 ? 55.844 -9.609 24.609 1 85.12 43 HIS B CA 1
ATOM 4934 C C . HIS B 1 43 ? 55.219 -10.297 25.812 1 85.12 43 HIS B C 1
ATOM 4936 O O . HIS B 1 43 ? 53.969 -10.359 25.906 1 85.12 43 HIS B O 1
ATOM 4942 N N . GLU B 1 44 ? 56.062 -10.766 26.688 1 83.25 44 GLU B N 1
ATOM 4943 C CA . GLU B 1 44 ? 55.531 -11.32 27.938 1 83.25 44 GLU B CA 1
ATOM 4944 C C . GLU B 1 44 ? 55.438 -10.25 29.016 1 83.25 44 GLU B C 1
ATOM 4946 O O . GLU B 1 44 ? 56.281 -9.336 29.078 1 83.25 44 GLU B O 1
ATOM 4951 N N . THR B 1 45 ? 54.438 -10.352 29.828 1 85.25 45 THR B N 1
ATOM 4952 C CA . THR B 1 45 ? 54.25 -9.398 30.922 1 85.25 45 THR B CA 1
ATOM 4953 C C . THR B 1 45 ? 54.719 -10 32.25 1 85.25 45 THR B C 1
ATOM 4955 O O . THR B 1 45 ? 54.688 -11.219 32.438 1 85.25 45 THR B O 1
ATOM 4958 N N . VAL B 1 46 ? 55.281 -9.18 33.031 1 80.88 46 VAL B N 1
ATOM 4959 C CA . VAL B 1 46 ? 55.688 -9.625 34.375 1 80.88 46 VAL B CA 1
ATOM 4960 C C . VAL B 1 46 ? 54.594 -9.344 35.375 1 80.88 46 VAL B C 1
ATOM 4962 O O . VAL B 1 46 ? 54.094 -8.234 35.438 1 80.88 46 VAL B O 1
ATOM 4965 N N . ALA B 1 47 ? 54.094 -10.336 36.031 1 76.06 47 ALA B N 1
ATOM 4966 C CA . ALA B 1 47 ? 52.969 -10.289 36.969 1 76.06 47 ALA B CA 1
ATOM 4967 C C . ALA B 1 47 ? 53.219 -9.336 38.125 1 76.06 47 ALA B C 1
ATOM 4969 O O . ALA B 1 47 ? 52.344 -8.578 38.531 1 76.06 47 ALA B O 1
ATOM 4970 N N . VAL B 1 48 ? 54.406 -9.352 38.719 1 76.62 48 VAL B N 1
ATOM 4971 C CA . VAL B 1 48 ? 54.781 -8.5 39.844 1 76.62 48 VAL B CA 1
ATOM 4972 C C . VAL B 1 48 ? 55.906 -7.531 39.406 1 76.62 48 VAL B C 1
ATOM 4974 O O . VAL B 1 48 ? 57 -7.957 39.031 1 76.62 48 VAL B O 1
ATOM 4977 N N . MET B 1 49 ? 55.625 -6.258 39.469 1 77.75 49 MET B N 1
ATOM 4978 C CA . MET B 1 49 ? 56.5 -5.195 39 1 77.75 49 MET B CA 1
ATOM 4979 C C . MET B 1 49 ? 57.625 -4.934 40 1 77.75 49 MET B C 1
ATOM 4981 O O . MET B 1 49 ? 57.562 -3.973 40.781 1 77.75 49 MET B O 1
ATOM 4985 N N . LYS B 1 50 ? 58.594 -5.793 40.094 1 80.94 50 LYS B N 1
ATOM 4986 C CA . LYS B 1 50 ? 59.812 -5.648 40.906 1 80.94 50 LYS B CA 1
ATOM 4987 C C . LYS B 1 50 ? 61.062 -5.719 40.031 1 80.94 50 LYS B C 1
ATOM 4989 O O . LYS B 1 50 ? 61.094 -6.434 39.031 1 80.94 50 LYS B O 1
ATOM 4994 N N . VAL B 1 51 ? 62.062 -5.031 40.375 1 82.19 51 VAL B N 1
ATOM 4995 C CA . VAL B 1 51 ? 63.281 -4.949 39.625 1 82.19 51 VAL B CA 1
ATOM 4996 C C . VAL B 1 51 ? 63.906 -6.34 39.5 1 82.19 51 VAL B C 1
ATOM 4998 O O . VAL B 1 51 ? 64.438 -6.695 38.438 1 82.19 51 VAL B O 1
ATOM 5001 N N . CYS B 1 52 ? 63.812 -7.121 40.531 1 83.19 52 CYS B N 1
ATOM 5002 C CA . CYS B 1 52 ? 64.438 -8.453 40.531 1 83.19 52 CYS B CA 1
ATOM 5003 C C . CYS B 1 52 ? 63.75 -9.352 39.5 1 83.19 52 CYS B C 1
ATOM 5005 O O . CYS B 1 52 ? 64.438 -10.141 38.844 1 83.19 52 CYS B O 1
ATOM 5007 N N . ASN B 1 53 ? 62.469 -9.125 39.344 1 85.44 53 ASN B N 1
ATOM 5008 C CA . ASN B 1 53 ? 61.75 -9.953 38.406 1 85.44 53 ASN B CA 1
ATOM 5009 C C . ASN B 1 53 ? 62.031 -9.562 36.969 1 85.44 53 ASN B C 1
ATOM 5011 O O . ASN B 1 53 ? 62.188 -10.422 36.094 1 85.44 53 ASN B O 1
ATOM 5015 N N . VAL B 1 54 ? 62.219 -8.344 36.719 1 86.62 54 VAL B N 1
ATOM 5016 C CA . VAL B 1 54 ? 62.531 -7.805 35.406 1 86.62 54 VAL B CA 1
ATOM 5017 C C . VAL B 1 54 ? 63.938 -8.195 34.969 1 86.62 54 VAL B C 1
ATOM 5019 O O . VAL B 1 54 ? 64.188 -8.641 33.844 1 86.62 54 VAL B O 1
ATOM 5022 N N . LYS B 1 55 ? 64.875 -8.125 35.938 1 85.31 55 LYS B N 1
ATOM 5023 C CA . LYS B 1 55 ? 66.25 -8.5 35.656 1 85.31 55 LYS B CA 1
ATOM 5024 C C . LYS B 1 55 ? 66.375 -10.008 35.438 1 85.31 55 LYS B C 1
ATOM 5026 O O . LYS B 1 55 ? 67.125 -10.445 34.562 1 85.31 55 LYS B O 1
ATOM 5031 N N . ARG B 1 56 ? 65.688 -10.656 36.25 1 86.62 56 ARG B N 1
ATOM 5032 C CA . ARG B 1 56 ? 65.688 -12.109 36.125 1 86.62 56 ARG B CA 1
ATOM 5033 C C . ARG B 1 56 ? 65.125 -12.562 34.781 1 86.62 56 ARG B C 1
ATOM 5035 O O . ARG B 1 56 ? 65.688 -13.43 34.125 1 86.62 56 ARG B O 1
ATOM 5042 N N . HIS B 1 57 ? 64 -11.992 34.375 1 87.25 57 HIS B N 1
ATOM 5043 C CA . HIS B 1 57 ? 63.438 -12.305 33.062 1 87.25 57 HIS B CA 1
ATOM 5044 C C . HIS B 1 57 ? 64.438 -11.984 31.938 1 87.25 57 HIS B C 1
ATOM 5046 O O . HIS B 1 57 ? 64.625 -12.789 31.031 1 87.25 57 HIS B O 1
ATOM 5052 N N . PHE B 1 58 ? 65.062 -10.828 32.031 1 87.12 58 PHE B N 1
ATOM 5053 C CA . PHE B 1 58 ? 66 -10.352 31.016 1 87.12 58 PHE B CA 1
ATOM 5054 C C . PHE B 1 58 ? 67.188 -11.273 30.906 1 87.12 58 PHE B C 1
ATOM 5056 O O . PHE B 1 58 ? 67.625 -11.641 29.797 1 87.12 58 PHE B O 1
ATOM 5063 N N . THR B 1 59 ? 67.688 -11.781 32.031 1 86.81 59 THR B N 1
ATOM 5064 C CA . THR B 1 59 ? 68.938 -12.602 32.031 1 86.81 59 THR B CA 1
ATOM 5065 C C . THR B 1 59 ? 68.562 -14.055 31.703 1 86.81 59 THR B C 1
ATOM 5067 O O . THR B 1 59 ? 69.375 -14.75 31.047 1 86.81 59 THR B O 1
ATOM 5070 N N . SER B 1 60 ? 67.375 -14.383 32.062 1 88.19 60 SER B N 1
ATOM 5071 C CA . SER B 1 60 ? 67.062 -15.797 31.906 1 88.19 60 SER B CA 1
ATOM 5072 C C . SER B 1 60 ? 66.438 -16.062 30.547 1 88.19 60 SER B C 1
ATOM 5074 O O . SER B 1 60 ? 66.688 -17.062 29.906 1 88.19 60 SER B O 1
ATOM 5076 N N . VAL B 1 61 ? 65.562 -15.219 30.047 1 85.06 61 VAL B N 1
ATOM 5077 C CA . VAL B 1 61 ? 64.75 -15.477 28.844 1 85.06 61 VAL B CA 1
ATOM 5078 C C . VAL B 1 61 ? 65.5 -14.938 27.625 1 85.06 61 VAL B C 1
ATOM 5080 O O . VAL B 1 61 ? 65.438 -15.523 26.531 1 85.06 61 VAL B O 1
ATOM 5083 N N . HIS B 1 62 ? 66.25 -13.844 27.781 1 87.56 62 HIS B N 1
ATOM 5084 C CA . HIS B 1 62 ? 66.938 -13.211 26.656 1 87.56 62 HIS B CA 1
ATOM 5085 C C . HIS B 1 62 ? 68.438 -13.086 26.922 1 87.56 62 HIS B C 1
ATOM 5087 O O . HIS B 1 62 ? 69 -11.969 26.969 1 87.56 62 HIS B O 1
ATOM 5093 N N . PRO B 1 63 ? 69.125 -14.164 27.109 1 85.94 63 PRO B N 1
ATOM 5094 C CA . PRO B 1 63 ? 70.562 -14.094 27.422 1 85.94 63 PRO B CA 1
ATOM 5095 C C . PRO B 1 63 ? 71.375 -13.469 26.297 1 85.94 63 PRO B C 1
ATOM 5097 O O . PRO B 1 63 ? 72.375 -12.812 26.562 1 85.94 63 PRO B O 1
ATOM 5100 N N . LYS B 1 64 ? 70.938 -13.672 25.172 1 84.88 64 LYS B N 1
ATOM 5101 C CA . LYS B 1 64 ? 71.625 -13.117 24.031 1 84.88 64 LYS B CA 1
ATOM 5102 C C . LYS B 1 64 ? 71.625 -11.586 24.047 1 84.88 64 LYS B C 1
ATOM 5104 O O . LYS B 1 64 ? 72.625 -10.93 23.797 1 84.88 64 LYS B O 1
ATOM 5109 N N . GLN B 1 65 ? 70.5 -11.023 24.375 1 83.94 65 GLN B N 1
ATOM 5110 C CA . GLN B 1 65 ? 70.375 -9.57 24.438 1 83.94 65 GLN B CA 1
ATOM 5111 C C . GLN B 1 65 ? 71 -9.008 25.703 1 83.94 65 GLN B C 1
ATOM 5113 O O . GLN B 1 65 ? 71.5 -7.871 25.719 1 83.94 65 GLN B O 1
ATOM 5118 N N . ALA B 1 66 ? 71.125 -9.812 26.766 1 82.06 66 ALA B N 1
ATOM 5119 C CA . ALA B 1 66 ? 71.688 -9.398 28.031 1 82.06 66 ALA B CA 1
ATOM 5120 C C . ALA B 1 66 ? 73.25 -9.289 27.891 1 82.06 66 ALA B C 1
ATOM 5122 O O . ALA B 1 66 ? 73.875 -8.516 28.609 1 82.06 66 ALA B O 1
ATOM 5123 N N . ALA B 1 67 ? 73.812 -10.055 26.922 1 83.38 67 ALA B N 1
ATOM 5124 C CA . ALA B 1 67 ? 75.25 -10.094 26.734 1 83.38 67 ALA B CA 1
ATOM 5125 C C . ALA B 1 67 ? 75.688 -8.977 25.797 1 83.38 67 ALA B C 1
ATOM 5127 O O . ALA B 1 67 ? 76.875 -8.734 25.641 1 83.38 67 ALA B O 1
ATOM 5128 N N . LEU B 1 68 ? 74.812 -8.25 25.266 1 83.38 68 LEU B N 1
ATOM 5129 C CA . LEU B 1 68 ? 75.188 -7.191 24.328 1 83.38 68 LEU B CA 1
ATOM 5130 C C . LEU B 1 68 ? 75.75 -5.969 25.062 1 83.38 68 LEU B C 1
ATOM 5132 O O . LEU B 1 68 ? 75.312 -5.715 26.219 1 83.38 68 LEU B O 1
ATOM 5136 N N . PRO B 1 69 ? 76.75 -5.344 24.438 1 84.81 69 PRO B N 1
ATOM 5137 C CA . PRO B 1 69 ? 77.188 -4.102 25.047 1 84.81 69 PRO B CA 1
ATOM 5138 C C . PRO B 1 69 ? 76.125 -3.061 25.219 1 84.81 69 PRO B C 1
ATOM 5140 O O . PRO B 1 69 ? 75.125 -3.107 24.5 1 84.81 69 PRO B O 1
ATOM 5143 N N . ASP B 1 70 ? 76.25 -2.184 26.188 1 81.94 70 ASP B N 1
ATOM 5144 C CA . ASP B 1 70 ? 75.25 -1.226 26.609 1 81.94 70 ASP B CA 1
ATOM 5145 C C . ASP B 1 70 ? 74.75 -0.366 25.422 1 81.94 70 ASP B C 1
ATOM 5147 O O . ASP B 1 70 ? 73.562 -0.049 25.297 1 81.94 70 ASP B O 1
ATOM 5151 N N . ASP B 1 71 ? 75.625 -0.028 24.625 1 84.44 71 ASP B N 1
ATOM 5152 C CA . ASP B 1 71 ? 75.25 0.812 23.484 1 84.44 71 ASP B CA 1
ATOM 5153 C C . ASP B 1 71 ? 74.375 0.064 22.5 1 84.44 71 ASP B C 1
ATOM 5155 O O . ASP B 1 71 ? 73.438 0.635 21.953 1 84.44 71 ASP B O 1
ATOM 5159 N N . LYS B 1 72 ? 74.625 -1.132 22.312 1 86.19 72 LYS B N 1
ATOM 5160 C CA . LYS B 1 72 ? 73.812 -1.942 21.406 1 86.19 72 LYS B CA 1
ATOM 5161 C C . LYS B 1 72 ? 72.438 -2.27 22.016 1 86.19 72 LYS B C 1
ATOM 5163 O O . LYS B 1 72 ? 71.438 -2.357 21.297 1 86.19 72 LYS B O 1
ATOM 5168 N N . LYS B 1 73 ? 72.438 -2.426 23.281 1 86 73 LYS B N 1
ATOM 5169 C CA . LYS B 1 73 ? 71.188 -2.65 23.969 1 86 73 LYS B CA 1
ATOM 5170 C C . LYS B 1 73 ? 70.25 -1.463 23.781 1 86 73 LYS B C 1
ATOM 5172 O O . LYS B 1 73 ? 69.062 -1.642 23.5 1 86 73 LYS B O 1
ATOM 5177 N N . LYS B 1 74 ? 70.75 -0.359 23.922 1 85.69 74 LYS B N 1
ATOM 5178 C CA . LYS B 1 74 ? 70 0.856 23.781 1 85.69 74 LYS B CA 1
ATOM 5179 C C . LYS B 1 74 ? 69.438 1.005 22.359 1 85.69 74 LYS B C 1
ATOM 5181 O O . LYS B 1 74 ? 68.312 1.399 22.156 1 85.69 74 LYS B O 1
ATOM 5186 N N . ALA B 1 75 ? 70.25 0.664 21.469 1 86.19 75 ALA B N 1
ATOM 5187 C CA . ALA B 1 75 ? 69.875 0.762 20.078 1 86.19 75 ALA B CA 1
ATOM 5188 C C . ALA B 1 75 ? 68.75 -0.254 19.75 1 86.19 75 ALA B C 1
ATOM 5190 O O . ALA B 1 75 ? 67.812 0.072 19.078 1 86.19 75 ALA B O 1
ATOM 5191 N N . GLU B 1 76 ? 68.938 -1.408 20.234 1 86.44 76 GLU B N 1
ATOM 5192 C CA . GLU B 1 76 ? 68 -2.459 19.984 1 86.44 76 GLU B CA 1
ATOM 5193 C C . GLU B 1 76 ? 66.625 -2.148 20.688 1 86.44 76 GLU B C 1
ATOM 5195 O O . GLU B 1 76 ? 65.562 -2.389 20.125 1 86.44 76 GLU B O 1
ATOM 5200 N N . PHE B 1 77 ? 66.812 -1.676 21.828 1 86.75 77 PHE B N 1
ATOM 5201 C CA . PHE B 1 77 ? 65.625 -1.259 22.547 1 86.75 77 PHE B CA 1
ATOM 5202 C C . PHE B 1 77 ? 64.875 -0.16 21.781 1 86.75 77 PHE B C 1
ATOM 5204 O O . PHE B 1 77 ? 63.656 -0.196 21.641 1 86.75 77 PHE B O 1
ATOM 5211 N N . GLY B 1 78 ? 65.562 0.777 21.328 1 86.06 78 GLY B N 1
ATOM 5212 C CA . GLY B 1 78 ? 64.938 1.844 20.547 1 86.06 78 GLY B CA 1
ATOM 5213 C C . GLY B 1 78 ? 64.25 1.341 19.312 1 86.06 78 GLY B C 1
ATOM 5214 O O . GLY B 1 78 ? 63.125 1.802 19.016 1 86.06 78 GLY B O 1
ATOM 5215 N N . HIS B 1 79 ? 64.875 0.43 18.734 1 85.5 79 HIS B N 1
ATOM 5216 C CA . HIS B 1 79 ? 64.25 -0.141 17.531 1 85.5 79 HIS B CA 1
ATOM 5217 C C . HIS B 1 79 ? 63 -0.928 17.859 1 85.5 79 HIS B C 1
ATOM 5219 O O . HIS B 1 79 ? 61.969 -0.753 17.203 1 85.5 79 HIS B O 1
ATOM 5225 N N . LEU B 1 80 ? 63.125 -1.765 18.844 1 86.19 80 LEU B N 1
ATOM 5226 C CA . LEU B 1 80 ? 62 -2.607 19.219 1 86.19 80 LEU B CA 1
ATOM 5227 C C . LEU B 1 80 ? 60.875 -1.772 19.797 1 86.19 80 LEU B C 1
ATOM 5229 O O . LEU B 1 80 ? 59.688 -2.051 19.562 1 86.19 80 LEU B O 1
ATOM 5233 N N . SER B 1 81 ? 61.25 -0.804 20.531 1 84.56 81 SER B N 1
ATOM 5234 C CA . SER B 1 81 ? 60.25 0.109 21.094 1 84.56 81 SER B CA 1
ATOM 5235 C C . SER B 1 81 ? 59.531 0.878 19.984 1 84.56 81 SER B C 1
ATOM 5237 O O . SER B 1 81 ? 58.312 1.06 20.047 1 84.56 81 SER B O 1
ATOM 5239 N N . ALA B 1 82 ? 60.188 1.27 19.031 1 82.25 82 ALA B N 1
ATOM 5240 C CA . ALA B 1 82 ? 59.594 1.974 17.906 1 82.25 82 ALA B CA 1
ATOM 5241 C C . ALA B 1 82 ? 58.656 1.064 17.125 1 82.25 82 ALA B C 1
ATOM 5243 O O . ALA B 1 82 ? 57.594 1.498 16.688 1 82.25 82 ALA B O 1
ATOM 5244 N N . GLN B 1 83 ? 59.062 -0.157 17.047 1 80.69 83 GLN B N 1
ATOM 5245 C CA . GLN B 1 83 ? 58.25 -1.13 16.344 1 80.69 83 GLN B CA 1
ATOM 5246 C C . GLN B 1 83 ? 56.938 -1.395 17.125 1 80.69 83 GLN B C 1
ATOM 5248 O O . GLN B 1 83 ? 55.875 -1.513 16.531 1 80.69 83 GLN B O 1
ATOM 5253 N N . LEU B 1 84 ? 57.156 -1.546 18.406 1 79.31 84 LEU B N 1
ATOM 5254 C CA . LEU B 1 84 ? 56 -1.771 19.25 1 79.31 84 LEU B CA 1
ATOM 5255 C C . LEU B 1 84 ? 55.062 -0.578 19.203 1 79.31 84 LEU B C 1
ATOM 5257 O O . LEU B 1 84 ? 53.844 -0.75 19.156 1 79.31 84 LEU B O 1
ATOM 5261 N N . GLU B 1 85 ? 55.594 0.561 19.203 1 79.69 85 GLU B N 1
ATOM 5262 C CA . GLU B 1 85 ? 54.781 1.77 19.125 1 79.69 85 GLU B CA 1
ATOM 5263 C C . GLU B 1 85 ? 54.094 1.863 17.766 1 79.69 85 GLU B C 1
ATOM 5265 O O . GLU B 1 85 ? 52.938 2.285 17.688 1 79.69 85 GLU B O 1
ATOM 5270 N N . LYS B 1 86 ? 54.781 1.436 16.781 1 76.62 86 LYS B N 1
ATOM 5271 C CA . LYS B 1 86 ? 54.188 1.422 15.453 1 76.62 86 LYS B CA 1
ATOM 5272 C C . LYS B 1 86 ? 53.031 0.414 15.367 1 76.62 86 LYS B C 1
ATOM 5274 O O . LYS B 1 86 ? 52 0.7 14.789 1 76.62 86 LYS B O 1
ATOM 5279 N N . GLN B 1 87 ? 53.344 -0.765 15.93 1 74.62 87 GLN B N 1
ATOM 5280 C CA . GLN B 1 87 ? 52.312 -1.791 15.938 1 74.62 87 GLN B CA 1
ATOM 5281 C C . GLN B 1 87 ? 51.094 -1.345 16.75 1 74.62 87 GLN B C 1
ATOM 5283 O O . GLN B 1 87 ? 49.969 -1.584 16.359 1 74.62 87 GLN B O 1
ATOM 5288 N N . SER B 1 88 ? 51.406 -0.774 17.875 1 74.5 88 SER B N 1
ATOM 5289 C CA . SER B 1 88 ? 50.312 -0.259 18.719 1 74.5 88 SER B CA 1
ATOM 5290 C C . SER B 1 88 ? 49.562 0.867 18.031 1 74.5 88 SER B C 1
ATOM 5292 O O . SER B 1 88 ? 48.344 0.953 18.125 1 74.5 88 SER B O 1
ATOM 5294 N N . ALA B 1 89 ? 50.281 1.651 17.344 1 74 89 ALA B N 1
ATOM 5295 C CA . ALA B 1 89 ? 49.656 2.736 16.594 1 74 89 ALA B CA 1
ATOM 5296 C C . ALA B 1 89 ? 48.781 2.193 15.461 1 74 89 ALA B C 1
ATOM 5298 O O . ALA B 1 89 ? 47.688 2.701 15.211 1 74 89 ALA B O 1
ATOM 5299 N N . LEU B 1 90 ? 49.281 1.156 14.836 1 69.81 90 LEU B N 1
ATOM 5300 C CA . LEU B 1 90 ? 48.531 0.52 13.766 1 69.81 90 LEU B CA 1
ATOM 5301 C C . LEU B 1 90 ? 47.281 -0.132 14.305 1 69.81 90 LEU B C 1
ATOM 5303 O O . LEU B 1 90 ? 46.219 -0.054 13.672 1 69.81 90 LEU B O 1
ATOM 5307 N N . MET B 1 91 ? 47.469 -0.768 15.438 1 71.12 91 MET B N 1
ATOM 5308 C CA . MET B 1 91 ? 46.312 -1.409 16.062 1 71.12 91 MET B CA 1
ATOM 5309 C C . MET B 1 91 ? 45.281 -0.372 16.5 1 71.12 91 MET B C 1
ATOM 5311 O O . MET B 1 91 ? 44.062 -0.575 16.328 1 71.12 91 MET B O 1
ATOM 5315 N N . LYS B 1 92 ? 45.812 0.645 17.109 1 69.5 92 LYS B N 1
ATOM 5316 C CA . LYS B 1 92 ? 44.906 1.711 17.516 1 69.5 92 LYS B CA 1
ATOM 5317 C C . LYS B 1 92 ? 44.219 2.334 16.312 1 69.5 92 LYS B C 1
ATOM 5319 O O . LYS B 1 92 ? 43.031 2.648 16.375 1 69.5 92 LYS B O 1
ATOM 5324 N N . ARG B 1 93 ? 44.844 2.465 15.289 1 68.5 93 ARG B N 1
ATOM 5325 C CA . ARG B 1 93 ? 44.25 3.023 14.07 1 68.5 93 ARG B CA 1
ATOM 5326 C C . ARG B 1 93 ? 43.219 2.086 13.477 1 68.5 93 ARG B C 1
ATOM 5328 O O . ARG B 1 93 ? 42.156 2.535 12.992 1 68.5 93 ARG B O 1
ATOM 5335 N N . SER B 1 94 ? 43.594 0.83 13.492 1 69.19 94 SER B N 1
ATOM 5336 C CA . SER B 1 94 ? 42.656 -0.164 13 1 69.19 94 SER B CA 1
ATOM 5337 C C . SER B 1 94 ? 41.375 -0.167 13.836 1 69.19 94 SER B C 1
ATOM 5339 O O . SER B 1 94 ? 40.281 -0.228 13.289 1 69.19 94 SER B O 1
ATOM 5341 N N . ILE B 1 95 ? 41.594 -0.033 15.125 1 68.19 95 ILE B N 1
ATOM 5342 C CA . ILE B 1 95 ? 40.438 -0.007 16.031 1 68.19 95 ILE B CA 1
ATOM 5343 C C . ILE B 1 95 ? 39.625 1.272 15.797 1 68.19 95 ILE B C 1
ATOM 5345 O O . ILE B 1 95 ? 38.406 1.238 15.742 1 68.19 95 ILE B O 1
ATOM 5349 N N . SER B 1 96 ? 40.406 2.357 15.672 1 73.69 96 SER B N 1
ATOM 5350 C CA . SER B 1 96 ? 39.75 3.635 15.43 1 73.69 96 SER B CA 1
ATOM 5351 C C . SER B 1 96 ? 39 3.633 14.102 1 73.69 96 SER B C 1
ATOM 5353 O O . SER B 1 96 ? 37.875 4.16 14 1 73.69 96 SER B O 1
ATOM 5355 N N . SER B 1 97 ? 39.594 2.986 13.141 1 75.44 97 SER B N 1
ATOM 5356 C CA . SER B 1 97 ? 38.969 2.918 11.828 1 75.44 97 SER B CA 1
ATOM 5357 C C . SER B 1 97 ? 37.719 2.031 11.867 1 75.44 97 SER B C 1
ATOM 5359 O O . SER B 1 97 ? 36.719 2.342 11.227 1 75.44 97 SER B O 1
ATOM 5361 N N . THR B 1 98 ? 37.906 0.978 12.617 1 76.12 98 THR B N 1
ATOM 5362 C CA . THR B 1 98 ? 36.781 0.075 12.742 1 76.12 98 THR B CA 1
ATOM 5363 C C . THR B 1 98 ? 35.625 0.744 13.5 1 76.12 98 THR B C 1
ATOM 5365 O O . THR B 1 98 ? 34.469 0.576 13.148 1 76.12 98 THR B O 1
ATOM 5368 N N . GLN B 1 99 ? 36.062 1.52 14.484 1 78.25 99 GLN B N 1
ATOM 5369 C CA . GLN B 1 99 ? 35.031 2.232 15.258 1 78.25 99 GLN B CA 1
ATOM 5370 C C . GLN B 1 99 ? 34.375 3.332 14.422 1 78.25 99 GLN B C 1
ATOM 5372 O O . GLN B 1 99 ? 33.188 3.553 14.523 1 78.25 99 GLN B O 1
ATOM 5377 N N . ALA B 1 100 ? 35.188 3.949 13.688 1 80.62 100 ALA B N 1
ATOM 5378 C CA . ALA B 1 100 ? 34.656 4.992 12.812 1 80.62 100 ALA B CA 1
ATOM 5379 C C . ALA B 1 100 ? 33.688 4.402 11.773 1 80.62 100 ALA B C 1
ATOM 5381 O O . ALA B 1 100 ? 32.656 4.992 11.461 1 80.62 100 ALA B O 1
ATOM 5382 N N . ALA B 1 101 ? 34.062 3.252 11.305 1 82 101 ALA B N 1
ATOM 5383 C CA . ALA B 1 101 ? 33.219 2.576 10.32 1 82 101 ALA B CA 1
ATOM 5384 C C . ALA B 1 101 ? 31.906 2.131 10.945 1 82 101 ALA B C 1
ATOM 5386 O O . ALA B 1 101 ? 30.844 2.238 10.312 1 82 101 ALA B O 1
ATOM 5387 N N . ALA B 1 102 ? 32 1.688 12.109 1 83.88 102 ALA B N 1
ATOM 5388 C CA . ALA B 1 102 ? 30.812 1.247 12.805 1 83.88 102 ALA B CA 1
ATOM 5389 C C . ALA B 1 102 ? 29.875 2.42 13.086 1 83.88 102 ALA B C 1
ATOM 5391 O O . ALA B 1 102 ? 28.656 2.287 12.977 1 83.88 102 ALA B O 1
ATOM 5392 N N . GLN B 1 103 ? 30.516 3.486 13.477 1 86.25 103 GLN B N 1
ATOM 5393 C CA . GLN B 1 103 ? 29.719 4.684 13.727 1 86.25 103 GLN B CA 1
ATOM 5394 C C . GLN B 1 103 ? 29.047 5.184 12.445 1 86.25 103 GLN B C 1
ATOM 5396 O O . GLN B 1 103 ? 27.906 5.621 12.477 1 86.25 103 GLN B O 1
ATOM 5401 N N . SER B 1 104 ? 29.766 5.121 11.406 1 88.56 104 SER B N 1
ATOM 5402 C CA . SER B 1 104 ? 29.219 5.539 10.125 1 88.56 104 SER B CA 1
ATOM 5403 C C . SER B 1 104 ? 28.062 4.625 9.688 1 88.56 104 SER B C 1
ATOM 5405 O O . SER B 1 104 ? 27.078 5.094 9.125 1 88.56 104 SER B O 1
ATOM 5407 N N . ASN B 1 105 ? 28.234 3.373 9.953 1 90.38 105 ASN B N 1
ATOM 5408 C CA . ASN B 1 105 ? 27.188 2.414 9.617 1 90.38 105 ASN B CA 1
ATOM 5409 C C . ASN B 1 105 ? 25.922 2.656 10.43 1 90.38 105 ASN B C 1
ATOM 5411 O O . ASN B 1 105 ? 24.812 2.562 9.898 1 90.38 105 ASN B O 1
ATOM 5415 N N . THR B 1 106 ? 26.109 2.926 11.656 1 91.38 106 THR B N 1
ATOM 5416 C CA . THR B 1 106 ? 24.969 3.199 12.516 1 91.38 106 THR B CA 1
ATOM 5417 C C . THR B 1 106 ? 24.266 4.48 12.086 1 91.38 106 THR B C 1
ATOM 5419 O O . THR B 1 106 ? 23.031 4.543 12.078 1 91.38 106 THR B O 1
ATOM 5422 N N . ARG B 1 107 ? 25.078 5.48 11.805 1 93 107 ARG B N 1
ATOM 5423 C CA . ARG B 1 107 ? 24.516 6.742 11.328 1 93 107 ARG B CA 1
ATOM 5424 C C . ARG B 1 107 ? 23.719 6.535 10.047 1 93 107 ARG B C 1
ATOM 5426 O O . ARG B 1 107 ? 22.625 7.102 9.891 1 93 107 ARG B O 1
ATOM 5433 N N . ALA B 1 108 ? 24.266 5.746 9.172 1 94.06 108 ALA B N 1
ATOM 5434 C CA . ALA B 1 108 ? 23.578 5.43 7.922 1 94.06 108 ALA B CA 1
ATOM 5435 C C . ALA B 1 108 ? 22.25 4.73 8.195 1 94.06 108 ALA B C 1
ATOM 5437 O O . ALA B 1 108 ? 21.25 5.012 7.531 1 94.06 108 ALA B O 1
ATOM 5438 N N . SER B 1 109 ? 22.25 3.83 9.125 1 94.69 109 SER B N 1
ATOM 5439 C CA . SER B 1 109 ? 21.031 3.107 9.492 1 94.69 109 SER B CA 1
ATOM 5440 C C . SER B 1 109 ? 19.953 4.055 10.023 1 94.69 109 SER B C 1
ATOM 5442 O O . SER B 1 109 ? 18.781 3.898 9.711 1 94.69 109 SER B O 1
ATOM 5444 N N . TYR B 1 110 ? 20.359 5.078 10.789 1 95.31 110 TYR B N 1
ATOM 5445 C CA . TYR B 1 110 ? 19.422 6.074 11.305 1 95.31 110 TYR B CA 1
ATOM 5446 C C . TYR B 1 110 ? 18.828 6.902 10.172 1 95.31 110 TYR B C 1
ATOM 5448 O O . TYR B 1 110 ? 17.625 7.195 10.164 1 95.31 110 TYR B O 1
ATOM 5456 N N . HIS B 1 111 ? 19.688 7.273 9.281 1 95.44 111 HIS B N 1
ATOM 5457 C CA . HIS B 1 111 ? 19.219 8.078 8.164 1 95.44 111 HIS B CA 1
ATOM 5458 C C . HIS B 1 111 ? 18.188 7.305 7.328 1 95.44 111 HIS B C 1
ATOM 5460 O O . HIS B 1 111 ? 17.188 7.871 6.895 1 95.44 111 HIS B O 1
ATOM 5466 N N . VAL B 1 112 ? 18.484 6.023 7.098 1 95.62 112 VAL B N 1
ATOM 5467 C CA . VAL B 1 112 ? 17.547 5.195 6.344 1 95.62 112 VAL B CA 1
ATOM 5468 C C . VAL B 1 112 ? 16.234 5.066 7.117 1 95.62 112 VAL B C 1
ATOM 5470 O O . VAL B 1 112 ? 15.156 5.152 6.531 1 95.62 112 VAL B O 1
ATOM 5473 N N . ALA B 1 113 ? 16.344 4.84 8.398 1 96.25 113 ALA B N 1
ATOM 5474 C CA . ALA B 1 113 ? 15.141 4.73 9.234 1 96.25 113 ALA B CA 1
ATOM 5475 C C . ALA B 1 113 ? 14.305 6.008 9.164 1 96.25 113 ALA B C 1
ATOM 5477 O O . ALA B 1 113 ? 13.078 5.949 9.125 1 96.25 113 ALA B O 1
ATOM 5478 N N . HIS B 1 114 ? 14.953 7.156 9.219 1 96.25 114 HIS B N 1
ATOM 5479 C CA . HIS B 1 114 ? 14.266 8.438 9.117 1 96.25 114 HIS B CA 1
ATOM 5480 C C . HIS B 1 114 ? 13.523 8.562 7.797 1 96.25 114 HIS B C 1
ATOM 5482 O O . HIS B 1 114 ? 12.375 9.031 7.762 1 96.25 114 HIS B O 1
ATOM 5488 N N . LEU B 1 115 ? 14.195 8.148 6.734 1 95.56 115 LEU B N 1
ATOM 5489 C CA . LEU B 1 115 ? 13.57 8.211 5.414 1 95.56 115 LEU B CA 1
ATOM 5490 C C . LEU B 1 115 ? 12.398 7.246 5.32 1 95.56 115 LEU B C 1
ATOM 5492 O O . LEU B 1 115 ? 11.375 7.559 4.703 1 95.56 115 LEU B O 1
ATOM 5496 N N . VAL B 1 116 ? 12.531 6.059 5.879 1 95.5 116 VAL B N 1
ATOM 5497 C CA . VAL B 1 116 ? 11.453 5.07 5.891 1 95.5 116 VAL B CA 1
ATOM 5498 C C . VAL B 1 116 ? 10.242 5.633 6.625 1 95.5 116 VAL B C 1
ATOM 5500 O O . VAL B 1 116 ? 9.109 5.5 6.16 1 95.5 116 VAL B O 1
ATOM 5503 N N . ALA B 1 117 ? 10.453 6.254 7.727 1 95 117 ALA B N 1
ATOM 5504 C CA . ALA B 1 117 ? 9.375 6.832 8.523 1 95 117 ALA B CA 1
ATOM 5505 C C . ALA B 1 117 ? 8.734 8.016 7.797 1 95 117 ALA B C 1
ATOM 5507 O O . ALA B 1 117 ? 7.512 8.125 7.73 1 95 117 ALA B O 1
ATOM 5508 N N . THR B 1 118 ? 9.523 8.938 7.289 1 94.38 118 THR B N 1
ATOM 5509 C CA . THR B 1 118 ? 9.023 10.148 6.648 1 94.38 118 THR B CA 1
ATOM 5510 C C . THR B 1 118 ? 8.242 9.82 5.379 1 94.38 118 THR B C 1
ATOM 5512 O O . THR B 1 118 ? 7.312 10.531 5.012 1 94.38 118 THR B O 1
ATOM 5515 N N . ASN B 1 119 ? 8.641 8.727 4.738 1 93.56 119 ASN B N 1
ATOM 5516 C CA . ASN B 1 119 ? 7.938 8.312 3.531 1 93.56 119 ASN B CA 1
ATOM 5517 C C . ASN B 1 119 ? 6.84 7.301 3.838 1 93.56 119 ASN B C 1
ATOM 5519 O O . ASN B 1 119 ? 6.273 6.695 2.926 1 93.56 119 ASN B O 1
ATOM 5523 N N . LEU B 1 120 ? 6.566 7.043 5.094 1 93.44 120 LEU B N 1
ATOM 5524 C CA . LEU B 1 120 ? 5.453 6.25 5.605 1 93.44 120 LEU B CA 1
ATOM 5525 C C . LEU B 1 120 ? 5.551 4.805 5.125 1 93.44 120 LEU B C 1
ATOM 5527 O O . LEU B 1 120 ? 4.539 4.188 4.789 1 93.44 120 LEU B O 1
ATOM 5531 N N . LYS B 1 121 ? 6.785 4.32 4.918 1 93.12 121 LYS B N 1
ATOM 5532 C CA . LYS B 1 121 ? 6.988 2.934 4.512 1 93.12 121 LYS B CA 1
ATOM 5533 C C . LYS B 1 121 ? 6.988 2 5.719 1 93.12 121 LYS B C 1
ATOM 5535 O O . LYS B 1 121 ? 7.273 2.426 6.84 1 93.12 121 LYS B O 1
ATOM 5540 N N . PRO B 1 122 ? 6.609 0.725 5.543 1 92.31 122 PRO B N 1
ATOM 5541 C CA . PRO B 1 122 ? 6.652 -0.229 6.656 1 92.31 122 PRO B CA 1
ATOM 5542 C C . PRO B 1 122 ? 8.07 -0.501 7.148 1 92.31 122 PRO B C 1
ATOM 5544 O O . PRO B 1 122 ? 9.039 -0.241 6.426 1 92.31 122 PRO B O 1
ATOM 5547 N N . PHE B 1 123 ? 8.18 -0.987 8.367 1 92.56 123 PHE B N 1
ATOM 5548 C CA . PHE B 1 123 ? 9.477 -1.246 8.992 1 92.56 123 PHE B CA 1
ATOM 5549 C C . PHE B 1 123 ? 10.227 -2.334 8.242 1 92.56 123 PHE B C 1
ATOM 5551 O O . PHE B 1 123 ? 11.461 -2.379 8.273 1 92.56 123 PHE B O 1
ATOM 5558 N N . THR B 1 124 ? 9.492 -3.201 7.586 1 91.81 124 THR B N 1
ATOM 5559 C CA . THR B 1 124 ? 10.094 -4.316 6.867 1 91.81 124 THR B CA 1
ATOM 5560 C C . THR B 1 124 ? 10.719 -3.84 5.559 1 91.81 124 THR B C 1
ATOM 5562 O O . THR B 1 124 ? 11.375 -4.613 4.859 1 91.81 124 THR B O 1
ATOM 5565 N N . GLU B 1 125 ? 10.445 -2.602 5.172 1 92.81 125 GLU B N 1
ATOM 5566 C CA . GLU B 1 125 ? 11.008 -2.031 3.953 1 92.81 125 GLU B CA 1
ATOM 5567 C C . GLU B 1 125 ? 12.531 -2.068 3.975 1 92.81 125 GLU B C 1
ATOM 5569 O O . GLU B 1 125 ? 13.18 -2.076 2.922 1 92.81 125 GLU B O 1
ATOM 5574 N N . GLY B 1 126 ? 13.078 -2.068 5.164 1 93.25 126 GLY B N 1
ATOM 5575 C CA . GLY B 1 126 ? 14.523 -2.076 5.309 1 93.25 126 GLY B CA 1
ATOM 5576 C C . GLY B 1 126 ? 15.188 -3.271 4.645 1 93.25 126 GLY B C 1
ATOM 5577 O O . GLY B 1 126 ? 16.266 -3.146 4.051 1 93.25 126 GLY B O 1
ATOM 5578 N N . GLU B 1 127 ? 14.562 -4.414 4.699 1 92.94 127 GLU B N 1
ATOM 5579 C CA . GLU B 1 127 ? 15.109 -5.621 4.082 1 92.94 127 GLU B CA 1
ATOM 5580 C C . GLU B 1 127 ? 15.148 -5.492 2.564 1 92.94 127 GLU B C 1
ATOM 5582 O O . GLU B 1 127 ? 16.125 -5.887 1.931 1 92.94 127 GLU B O 1
ATOM 5587 N N . PHE B 1 128 ? 14.156 -5.031 2.076 1 94.38 128 PHE B N 1
ATOM 5588 C CA . PHE B 1 128 ? 14.102 -4.773 0.643 1 94.38 128 PHE B CA 1
ATOM 5589 C C . PHE B 1 128 ? 15.172 -3.768 0.234 1 94.38 128 PHE B C 1
ATOM 5591 O O . PHE B 1 128 ? 15.852 -3.955 -0.777 1 94.38 128 PHE B O 1
ATOM 5598 N N . LEU B 1 129 ? 15.266 -2.656 0.998 1 95.5 129 LEU B N 1
ATOM 5599 C CA . LEU B 1 129 ? 16.281 -1.64 0.727 1 95.5 129 LEU B CA 1
ATOM 5600 C C . LEU B 1 129 ? 17.672 -2.24 0.765 1 95.5 129 LEU B C 1
ATOM 5602 O O . LEU B 1 129 ? 18.516 -1.925 -0.082 1 95.5 129 LEU B O 1
ATOM 5606 N N . LYS B 1 130 ? 17.906 -3.062 1.732 1 94.12 130 LYS B N 1
ATOM 5607 C CA . LYS B 1 130 ? 19.219 -3.715 1.864 1 94.12 130 LYS B CA 1
ATOM 5608 C C . LYS B 1 130 ? 19.516 -4.578 0.643 1 94.12 130 LYS B C 1
ATOM 5610 O O . LYS B 1 130 ? 20.641 -4.559 0.131 1 94.12 130 LYS B O 1
ATOM 5615 N N . GLU B 1 131 ? 18.531 -5.328 0.205 1 94.31 131 GLU B N 1
ATOM 5616 C CA . GLU B 1 131 ? 18.703 -6.164 -0.977 1 94.31 131 GLU B CA 1
ATOM 5617 C C . GLU B 1 131 ? 19.047 -5.328 -2.203 1 94.31 131 GLU B C 1
ATOM 5619 O O . GLU B 1 131 ? 19.922 -5.703 -2.99 1 94.31 131 GLU B O 1
ATOM 5624 N N . CYS B 1 132 ? 18.359 -4.234 -2.406 1 94.56 132 CYS B N 1
ATOM 5625 C CA . CYS B 1 132 ? 18.609 -3.348 -3.537 1 94.56 132 CYS B CA 1
ATOM 5626 C C . CYS B 1 132 ? 20.016 -2.738 -3.445 1 94.56 132 CYS B C 1
ATOM 5628 O O . CYS B 1 132 ? 20.734 -2.686 -4.441 1 94.56 132 CYS B O 1
ATOM 5630 N N . MET B 1 133 ? 20.406 -2.297 -2.264 1 94.19 133 MET B N 1
ATOM 5631 C CA . MET B 1 133 ? 21.719 -1.691 -2.07 1 94.19 133 MET B CA 1
ATOM 5632 C C . MET B 1 133 ? 22.828 -2.697 -2.359 1 94.19 133 MET B C 1
ATOM 5634 O O . MET B 1 133 ? 23.828 -2.359 -2.996 1 94.19 133 MET B O 1
ATOM 5638 N N . MET B 1 134 ? 22.578 -3.895 -1.886 1 94 134 MET B N 1
ATOM 5639 C CA . MET B 1 134 ? 23.578 -4.938 -2.115 1 94 134 MET B CA 1
ATOM 5640 C C . MET B 1 134 ? 23.719 -5.242 -3.602 1 94 134 MET B C 1
ATOM 5642 O O . MET B 1 134 ? 24.828 -5.457 -4.098 1 94 134 MET B O 1
ATOM 5646 N N . ALA B 1 135 ? 22.562 -5.289 -4.297 1 92.94 135 ALA B N 1
ATOM 5647 C CA . ALA B 1 135 ? 22.609 -5.52 -5.738 1 92.94 135 ALA B CA 1
ATOM 5648 C C . ALA B 1 135 ? 23.375 -4.414 -6.453 1 92.94 135 ALA B C 1
ATOM 5650 O O . ALA B 1 135 ? 24.141 -4.684 -7.383 1 92.94 135 ALA B O 1
ATOM 5651 N N . VAL B 1 136 ? 23.203 -3.158 -6.039 1 93.12 136 VAL B N 1
ATOM 5652 C CA . VAL B 1 136 ? 23.875 -2.018 -6.664 1 93.12 136 VAL B CA 1
ATOM 5653 C C . VAL B 1 136 ? 25.359 -2.053 -6.344 1 93.12 136 VAL B C 1
ATOM 5655 O O . VAL B 1 136 ? 26.203 -1.857 -7.227 1 93.12 136 VAL B O 1
ATOM 5658 N N . VAL B 1 137 ? 25.672 -2.332 -5.094 1 92.69 137 VAL B N 1
ATOM 5659 C CA . VAL B 1 137 ? 27.062 -2.314 -4.648 1 92.69 137 VAL B CA 1
ATOM 5660 C C . VAL B 1 137 ? 27.844 -3.418 -5.355 1 92.69 137 VAL B C 1
ATOM 5662 O O . VAL B 1 137 ? 29.016 -3.234 -5.691 1 92.69 137 VAL B O 1
ATOM 5665 N N . GLU B 1 138 ? 27.203 -4.531 -5.598 1 91.5 138 GLU B N 1
ATOM 5666 C CA . GLU B 1 138 ? 27.859 -5.648 -6.273 1 91.5 138 GLU B CA 1
ATOM 5667 C C . GLU B 1 138 ? 28.234 -5.285 -7.707 1 91.5 138 GLU B C 1
ATOM 5669 O O . GLU B 1 138 ? 29.234 -5.789 -8.242 1 91.5 138 GLU B O 1
ATOM 5674 N N . ASP B 1 139 ? 27.5 -4.402 -8.297 1 90 139 ASP B N 1
ATOM 5675 C CA . ASP B 1 139 ? 27.766 -4 -9.672 1 90 139 ASP B CA 1
ATOM 5676 C C . ASP B 1 139 ? 28.703 -2.805 -9.734 1 90 139 ASP B C 1
ATOM 5678 O O . ASP B 1 139 ? 29.609 -2.76 -10.57 1 90 139 ASP B O 1
ATOM 5682 N N . VAL B 1 140 ? 28.547 -1.815 -8.82 1 88.5 140 VAL B N 1
ATOM 5683 C CA . VAL B 1 140 ? 29.219 -0.525 -8.938 1 88.5 140 VAL B CA 1
ATOM 5684 C C . VAL B 1 140 ? 30.5 -0.527 -8.102 1 88.5 140 VAL B C 1
ATOM 5686 O O . VAL B 1 140 ? 31.531 -0.019 -8.547 1 88.5 140 VAL B O 1
ATOM 5689 N N . CYS B 1 141 ? 30.375 -1.012 -6.906 1 89.38 141 CYS B N 1
ATOM 5690 C CA . CYS B 1 141 ? 31.547 -1.016 -6.031 1 89.38 141 CYS B CA 1
ATOM 5691 C C . CYS B 1 141 ? 31.609 -2.295 -5.207 1 89.38 141 CYS B C 1
ATOM 5693 O O . CYS B 1 141 ? 31.453 -2.258 -3.984 1 89.38 141 CYS B O 1
ATOM 5695 N N . PRO B 1 142 ? 32.062 -3.369 -5.879 1 88.81 142 PRO B N 1
ATOM 5696 C CA . PRO B 1 142 ? 32.094 -4.66 -5.184 1 88.81 142 PRO B CA 1
ATOM 5697 C C . PRO B 1 142 ? 33.062 -4.676 -4.012 1 88.81 142 PRO B C 1
ATOM 5699 O O . PRO B 1 142 ? 32.906 -5.465 -3.078 1 88.81 142 PRO B O 1
ATOM 5702 N N . ASP B 1 143 ? 34.031 -3.734 -3.945 1 87.56 143 ASP B N 1
ATOM 5703 C CA . ASP B 1 143 ? 35 -3.672 -2.883 1 87.56 143 ASP B CA 1
ATOM 5704 C C . ASP B 1 143 ? 34.375 -3.213 -1.566 1 87.56 143 ASP B C 1
ATOM 5706 O O . ASP B 1 143 ? 34.906 -3.492 -0.49 1 87.56 143 ASP B O 1
ATOM 5710 N N . LYS B 1 144 ? 33.344 -2.539 -1.648 1 87.75 144 LYS B N 1
ATOM 5711 C CA . LYS B 1 144 ? 32.719 -2.012 -0.451 1 87.75 144 LYS B CA 1
ATOM 5712 C C . LYS B 1 144 ? 31.516 -2.881 -0.042 1 87.75 144 LYS B C 1
ATOM 5714 O O . LYS B 1 144 ? 30.688 -2.467 0.771 1 87.75 144 LYS B O 1
ATOM 5719 N N . SER B 1 145 ? 31.328 -4.055 -0.543 1 90.5 145 SER B N 1
ATOM 5720 C CA . SER B 1 145 ? 30.188 -4.941 -0.297 1 90.5 145 SER B CA 1
ATOM 5721 C C . SER B 1 145 ? 30.094 -5.309 1.18 1 90.5 145 SER B C 1
ATOM 5723 O O . SER B 1 145 ? 28.984 -5.43 1.718 1 90.5 145 SER B O 1
ATOM 5725 N N . ARG B 1 146 ? 31.219 -5.434 1.828 1 87.06 146 ARG B N 1
ATOM 5726 C CA . ARG B 1 146 ? 31.219 -5.816 3.236 1 87.06 146 ARG B CA 1
ATOM 5727 C C . ARG B 1 146 ? 30.719 -4.672 4.113 1 87.06 146 ARG B C 1
ATOM 5729 O O . ARG B 1 146 ? 30.016 -4.898 5.098 1 87.06 146 ARG B O 1
ATOM 5736 N N . GLU B 1 147 ? 31.141 -3.488 3.799 1 86.88 147 GLU B N 1
ATOM 5737 C CA . GLU B 1 147 ? 30.703 -2.32 4.562 1 86.88 147 GLU B CA 1
ATOM 5738 C C . GLU B 1 147 ? 29.203 -2.133 4.48 1 86.88 147 GLU B C 1
ATOM 5740 O O . GLU B 1 147 ? 28.547 -1.827 5.48 1 86.88 147 GLU B O 1
ATOM 5745 N N . PHE B 1 148 ? 28.656 -2.336 3.318 1 91.06 148 PHE B N 1
ATOM 5746 C CA . PHE B 1 148 ? 27.234 -2.162 3.121 1 91.06 148 PHE B CA 1
ATOM 5747 C C . PHE B 1 148 ? 26.453 -3.301 3.766 1 91.06 148 PHE B C 1
ATOM 5749 O O . PHE B 1 148 ? 25.328 -3.105 4.234 1 91.06 148 PHE B O 1
ATOM 5756 N N . ALA B 1 149 ? 27.031 -4.484 3.715 1 91.12 149 ALA B N 1
ATOM 5757 C CA . ALA B 1 149 ? 26.391 -5.641 4.34 1 91.12 149 ALA B CA 1
ATOM 5758 C C . ALA B 1 149 ? 26.312 -5.469 5.855 1 91.12 149 ALA B C 1
ATOM 5760 O O . ALA B 1 149 ? 25.422 -6.016 6.504 1 91.12 149 ALA B O 1
ATOM 5761 N N . ALA B 1 150 ? 27.188 -4.621 6.395 1 89.88 150 ALA B N 1
ATOM 5762 C CA . ALA B 1 150 ? 27.266 -4.434 7.84 1 89.88 150 ALA B CA 1
ATOM 5763 C C . ALA B 1 150 ? 26.203 -3.451 8.328 1 89.88 150 ALA B C 1
ATOM 5765 O O . ALA B 1 150 ? 25.922 -3.369 9.523 1 89.88 150 ALA B O 1
ATOM 5766 N N . ILE B 1 151 ? 25.625 -2.744 7.504 1 91.94 151 ILE B N 1
ATOM 5767 C CA . ILE B 1 151 ? 24.578 -1.79 7.887 1 91.94 151 ILE B CA 1
ATOM 5768 C C . ILE B 1 151 ? 23.328 -2.541 8.336 1 91.94 151 ILE B C 1
ATOM 5770 O O . ILE B 1 151 ? 22.812 -3.389 7.602 1 91.94 151 ILE B O 1
ATOM 5774 N N . SER B 1 152 ? 22.828 -2.293 9.492 1 91.44 152 SER B N 1
ATOM 5775 C CA . SER B 1 152 ? 21.641 -2.969 10.016 1 91.44 152 SER B CA 1
ATOM 5776 C C . SER B 1 152 ? 20.359 -2.305 9.516 1 91.44 152 SER B C 1
ATOM 5778 O O . SER B 1 152 ? 20.031 -1.19 9.93 1 91.44 152 SER B O 1
ATOM 5780 N N . LEU B 1 153 ? 19.688 -2.975 8.688 1 93.88 153 LEU B N 1
ATOM 5781 C CA . LEU B 1 153 ? 18.438 -2.447 8.148 1 93.88 153 LEU B CA 1
ATOM 5782 C C . LEU B 1 153 ? 17.297 -3.426 8.375 1 93.88 153 LEU B C 1
ATOM 5784 O O . LEU B 1 153 ? 16.344 -3.475 7.586 1 93.88 153 LEU B O 1
ATOM 5788 N N . SER B 1 154 ? 17.375 -4.215 9.422 1 93.12 154 SER B N 1
ATOM 5789 C CA . SER B 1 154 ? 16.297 -5.133 9.773 1 93.12 154 SER B CA 1
ATOM 5790 C C . SER B 1 154 ? 15.086 -4.387 10.305 1 93.12 154 SER B C 1
ATOM 5792 O O . SER B 1 154 ? 15.195 -3.23 10.719 1 93.12 154 SER B O 1
ATOM 5794 N N . ALA B 1 155 ? 13.977 -5.031 10.258 1 93.19 155 ALA B N 1
ATOM 5795 C CA . ALA B 1 155 ? 12.75 -4.422 10.758 1 93.19 155 ALA B CA 1
ATOM 5796 C C . ALA B 1 155 ? 12.891 -4.023 12.227 1 93.19 155 ALA B C 1
ATOM 5798 O O . ALA B 1 155 ? 12.414 -2.963 12.633 1 93.19 155 ALA B O 1
ATOM 5799 N N . ARG B 1 156 ? 13.484 -4.836 12.984 1 92.31 156 ARG B N 1
ATOM 5800 C CA . ARG B 1 156 ? 13.664 -4.574 14.406 1 92.31 156 ARG B CA 1
ATOM 5801 C C . ARG B 1 156 ? 14.562 -3.367 14.633 1 92.31 156 ARG B C 1
ATOM 5803 O O . ARG B 1 156 ? 14.273 -2.52 15.484 1 92.31 156 ARG B O 1
ATOM 5810 N N . SER B 1 157 ? 15.688 -3.314 13.891 1 93.12 157 SER B N 1
ATOM 5811 C CA . SER B 1 157 ? 16.609 -2.195 14.023 1 93.12 157 SER B CA 1
ATOM 5812 C C . SER B 1 157 ? 15.953 -0.881 13.617 1 93.12 157 SER B C 1
ATOM 5814 O O . SER B 1 157 ? 16.109 0.132 14.305 1 93.12 157 SER B O 1
ATOM 5816 N N . LEU B 1 158 ? 15.297 -0.911 12.523 1 94.81 158 LEU B N 1
ATOM 5817 C CA . LEU B 1 158 ? 14.641 0.306 12.062 1 94.81 158 LEU B CA 1
ATOM 5818 C C . LEU B 1 158 ? 13.578 0.766 13.047 1 94.81 158 LEU B C 1
ATOM 5820 O O . LEU B 1 158 ? 13.422 1.965 13.289 1 94.81 158 LEU B O 1
ATOM 5824 N N . THR B 1 159 ? 12.789 -0.214 13.602 1 95.25 159 THR B N 1
ATOM 5825 C CA . THR B 1 159 ? 11.781 0.12 14.602 1 95.25 159 THR B CA 1
ATOM 5826 C C . THR B 1 159 ? 12.406 0.833 15.789 1 95.25 159 THR B C 1
ATOM 5828 O O . THR B 1 159 ? 11.891 1.854 16.25 1 95.25 159 THR B O 1
ATOM 5831 N N . ARG B 1 160 ? 13.477 0.313 16.219 1 94.5 160 ARG B N 1
ATOM 5832 C CA . ARG B 1 160 ? 14.172 0.897 17.359 1 94.5 160 ARG B CA 1
ATOM 5833 C C . ARG B 1 160 ? 14.672 2.303 17.047 1 94.5 160 ARG B C 1
ATOM 5835 O O . ARG B 1 160 ? 14.523 3.219 17.859 1 94.5 160 ARG B O 1
ATOM 5842 N N . HIS B 1 161 ? 15.297 2.484 15.898 1 95.94 161 HIS B N 1
ATOM 5843 C CA . HIS B 1 161 ? 15.781 3.797 15.484 1 95.94 161 HIS B CA 1
ATOM 5844 C C . HIS B 1 161 ? 14.641 4.809 15.406 1 95.94 161 HIS B C 1
ATOM 5846 O O . HIS B 1 161 ? 14.797 5.961 15.812 1 95.94 161 HIS B O 1
ATOM 5852 N N . ILE B 1 162 ? 13.531 4.402 14.859 1 96.12 162 ILE B N 1
ATOM 5853 C CA . ILE B 1 162 ? 12.383 5.285 14.711 1 96.12 162 ILE B CA 1
ATOM 5854 C C . ILE B 1 162 ? 11.852 5.688 16.078 1 96.12 162 ILE B C 1
ATOM 5856 O O . ILE B 1 162 ? 11.508 6.852 16.312 1 96.12 162 ILE B O 1
ATOM 5860 N N . GLU B 1 163 ? 11.789 4.719 17.016 1 96.31 163 GLU B N 1
ATOM 5861 C CA . GLU B 1 163 ? 11.367 5.012 18.391 1 96.31 163 GLU B CA 1
ATOM 5862 C C . GLU B 1 163 ? 12.273 6.062 19.031 1 96.31 163 GLU B C 1
ATOM 5864 O O . GLU B 1 163 ? 11.781 7.008 19.656 1 96.31 163 GLU B O 1
ATOM 5869 N N . GLU B 1 164 ? 13.547 5.883 18.812 1 95.81 164 GLU B N 1
ATOM 5870 C CA . GLU B 1 164 ? 14.523 6.793 19.422 1 95.81 164 GLU B CA 1
ATOM 5871 C C . GLU B 1 164 ? 14.453 8.18 18.781 1 95.81 164 GLU B C 1
ATOM 5873 O O . GLU B 1 164 ? 14.523 9.195 19.484 1 95.81 164 GLU B O 1
ATOM 5878 N N . MET B 1 165 ? 14.344 8.195 17.531 1 96.94 165 MET B N 1
ATOM 5879 C CA . MET B 1 165 ? 14.242 9.477 16.844 1 96.94 165 MET B CA 1
ATOM 5880 C C . MET B 1 165 ? 12.961 10.203 17.234 1 96.94 165 MET B C 1
ATOM 5882 O O . MET B 1 165 ? 12.961 11.422 17.422 1 96.94 165 MET B O 1
ATOM 5886 N N . ALA B 1 166 ? 11.859 9.453 17.281 1 96.5 166 ALA B N 1
ATOM 5887 C CA . ALA B 1 166 ? 10.594 10.047 17.688 1 96.5 166 ALA B CA 1
ATOM 5888 C C . ALA B 1 166 ? 10.695 10.617 19.109 1 96.5 166 ALA B C 1
ATOM 5890 O O . ALA B 1 166 ? 10.172 11.703 19.391 1 96.5 166 ALA B O 1
ATOM 5891 N N . ALA B 1 167 ? 11.352 9.883 19.953 1 95.12 167 ALA B N 1
ATOM 5892 C CA . ALA B 1 167 ? 11.547 10.352 21.328 1 95.12 167 ALA B CA 1
ATOM 5893 C C . ALA B 1 167 ? 12.359 11.648 21.344 1 95.12 167 ALA B C 1
ATOM 5895 O O . ALA B 1 167 ? 12.078 12.547 22.141 1 95.12 167 ALA B O 1
ATOM 5896 N N . ASP B 1 168 ? 13.367 11.688 20.547 1 95.56 168 ASP B N 1
ATOM 5897 C CA . ASP B 1 168 ? 14.188 12.891 20.438 1 95.56 168 ASP B CA 1
ATOM 5898 C C . ASP B 1 168 ? 13.359 14.078 19.969 1 95.56 168 ASP B C 1
ATOM 5900 O O . ASP B 1 168 ? 13.453 15.172 20.547 1 95.56 168 ASP B O 1
ATOM 5904 N N . VAL B 1 169 ? 12.578 13.891 18.969 1 95.75 169 VAL B N 1
ATOM 5905 C CA . VAL B 1 169 ? 11.734 14.945 18.422 1 95.75 169 VAL B CA 1
ATOM 5906 C C . VAL B 1 169 ? 10.695 15.367 19.453 1 95.75 169 VAL B C 1
ATOM 5908 O O . VAL B 1 169 ? 10.398 16.562 19.594 1 95.75 169 VAL B O 1
ATOM 5911 N N . ARG B 1 170 ? 10.125 14.422 20.188 1 94.06 170 ARG B N 1
ATOM 5912 C CA . ARG B 1 170 ? 9.156 14.734 21.234 1 94.06 170 ARG B CA 1
ATOM 5913 C C . ARG B 1 170 ? 9.781 15.609 22.328 1 94.06 170 ARG B C 1
ATOM 5915 O O . ARG B 1 170 ? 9.117 16.516 22.844 1 94.06 170 ARG B O 1
ATOM 5922 N N . GLY B 1 171 ? 11.031 15.328 22.625 1 92.31 171 GLY B N 1
ATOM 5923 C CA . GLY B 1 171 ? 11.727 16.156 23.594 1 92.31 171 GLY B CA 1
ATOM 5924 C C . GLY B 1 171 ? 11.914 17.594 23.125 1 92.31 171 GLY B C 1
ATOM 5925 O O . GLY B 1 171 ? 11.656 18.531 23.875 1 92.31 171 GLY B O 1
ATOM 5926 N N . THR B 1 172 ? 12.312 17.672 21.922 1 93.56 172 THR B N 1
ATOM 5927 C CA . THR B 1 172 ? 12.492 19 21.344 1 93.56 172 THR B CA 1
ATOM 5928 C C . THR B 1 172 ? 11.156 19.734 21.25 1 93.56 172 THR B C 1
ATOM 5930 O O . THR B 1 172 ? 11.094 20.938 21.484 1 93.56 172 THR B O 1
ATOM 5933 N N . LEU B 1 173 ? 10.156 19.016 20.891 1 93.25 173 LEU B N 1
ATOM 5934 C CA . LEU B 1 173 ? 8.82 19.578 20.766 1 93.25 173 LEU B CA 1
ATOM 5935 C C . LEU B 1 173 ? 8.312 20.078 22.125 1 93.25 173 LEU B C 1
ATOM 5937 O O . LEU B 1 173 ? 7.68 21.141 22.203 1 93.25 173 LEU B O 1
ATOM 5941 N N . LYS B 1 174 ? 8.547 19.344 23.125 1 92.38 174 LYS B N 1
ATOM 5942 C CA . LYS B 1 174 ? 8.156 19.75 24.469 1 92.38 174 LYS B CA 1
ATOM 5943 C C . LYS B 1 174 ? 8.82 21.078 24.859 1 92.38 174 LYS B C 1
ATOM 5945 O O . LYS B 1 174 ? 8.156 21.969 25.375 1 92.38 174 LYS B O 1
ATOM 5950 N N . ASP B 1 175 ? 10.055 21.188 24.562 1 91.88 175 ASP B N 1
ATOM 5951 C CA . ASP B 1 175 ? 10.797 22.406 24.859 1 91.88 175 ASP B CA 1
ATOM 5952 C C . ASP B 1 175 ? 10.242 23.594 24.062 1 91.88 175 ASP B C 1
ATOM 5954 O O . ASP B 1 175 ? 10.117 24.688 24.594 1 91.88 175 ASP B O 1
ATOM 5958 N N . MET B 1 176 ? 9.922 23.297 22.891 1 91.62 176 MET B N 1
ATOM 5959 C CA . MET B 1 176 ? 9.391 24.344 22.016 1 91.62 176 MET B CA 1
ATOM 5960 C C . MET B 1 176 ? 8.031 24.828 22.516 1 91.62 176 MET B C 1
ATOM 5962 O O . MET B 1 176 ? 7.754 26.031 22.516 1 91.62 176 MET B O 1
ATOM 5966 N N . CYS B 1 177 ? 7.184 23.953 22.891 1 92.62 177 CYS B N 1
ATOM 5967 C CA . CYS B 1 177 ? 5.844 24.297 23.359 1 92.62 177 CYS B CA 1
ATOM 5968 C C . CYS B 1 177 ? 5.91 25.094 24.656 1 92.62 177 CYS B C 1
ATOM 5970 O O . CYS B 1 177 ? 5.113 26.016 24.859 1 92.62 177 CYS B O 1
ATOM 5972 N N . GLN B 1 178 ? 6.875 24.828 25.453 1 92 178 GLN B N 1
ATOM 5973 C CA . GLN B 1 178 ? 7.016 25.5 26.75 1 92 178 GLN B CA 1
ATOM 5974 C C . GLN B 1 178 ? 7.496 26.938 26.562 1 92 178 GLN B C 1
ATOM 5976 O O . GLN B 1 178 ? 7.234 27.797 27.406 1 92 178 GLN B O 1
ATOM 5981 N N . SER B 1 179 ? 8.086 27.188 25.469 1 90.62 179 SER B N 1
ATOM 5982 C CA . SER B 1 179 ? 8.68 28.5 25.234 1 90.62 179 SER B CA 1
ATOM 5983 C C . SER B 1 179 ? 7.715 29.422 24.484 1 90.62 179 SER B C 1
ATOM 5985 O O . SER B 1 179 ? 8.078 30.547 24.125 1 90.62 179 SER B O 1
ATOM 5987 N N . THR B 1 180 ? 6.477 29.094 24.375 1 93.5 180 THR B N 1
ATOM 5988 C CA . THR B 1 180 ? 5.531 29.891 23.594 1 93.5 180 THR B CA 1
ATOM 5989 C C . THR B 1 180 ? 4.848 30.922 24.469 1 93.5 180 THR B C 1
ATOM 5991 O O . THR B 1 180 ? 4.664 30.703 25.672 1 93.5 180 THR B O 1
ATOM 5994 N N . ARG B 1 181 ? 4.527 32.062 23.938 1 92.25 181 ARG B N 1
ATOM 5995 C CA . ARG B 1 181 ? 3.809 33.125 24.641 1 92.25 181 ARG B CA 1
ATOM 5996 C C . ARG B 1 181 ? 2.301 32.938 24.547 1 92.25 181 ARG B C 1
ATOM 5998 O O . ARG B 1 181 ? 1.56 33.281 25.469 1 92.25 181 ARG B O 1
ATOM 6005 N N . PHE B 1 182 ? 1.895 32.531 23.391 1 94.69 182 PHE B N 1
ATOM 6006 C CA . PHE B 1 182 ? 0.507 32.156 23.125 1 94.69 182 PHE B CA 1
ATOM 6007 C C . PHE B 1 182 ? 0.43 30.828 22.391 1 94.69 182 PHE B C 1
ATOM 6009 O O . PHE B 1 182 ? 1.327 30.5 21.609 1 94.69 182 PHE B O 1
ATOM 6016 N N . PHE B 1 183 ? -0.584 30.062 22.672 1 95.81 183 PHE B N 1
ATOM 6017 C CA . PHE B 1 183 ? -0.727 28.828 21.906 1 95.81 183 PHE B CA 1
ATOM 6018 C C . PHE B 1 183 ? -2.191 28.422 21.797 1 95.81 183 PHE B C 1
ATOM 6020 O O . PHE B 1 183 ? -3.033 28.922 22.547 1 95.81 183 PHE B O 1
ATOM 6027 N N . SER B 1 184 ? -2.506 27.75 20.844 1 96.5 184 SER B N 1
ATOM 6028 C CA . SER B 1 184 ? -3.818 27.156 20.609 1 96.5 184 SER B CA 1
ATOM 6029 C C . SER B 1 184 ? -3.699 25.703 20.188 1 96.5 184 SER B C 1
A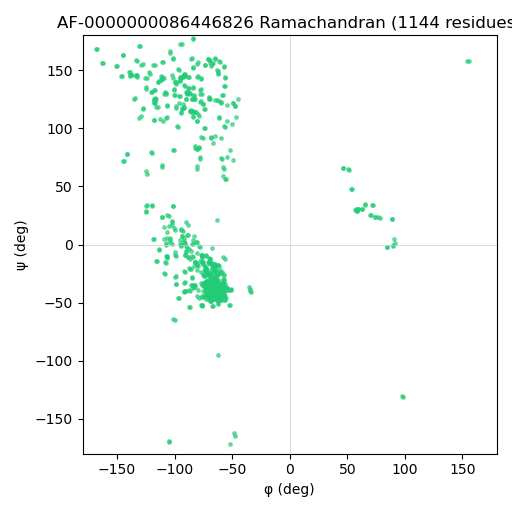TOM 6031 O O . SER B 1 184 ? -2.615 25.25 19.812 1 96.5 184 SER B O 1
ATOM 6033 N N . ILE B 1 185 ? -4.777 24.938 20.359 1 95.38 185 ILE B N 1
ATOM 6034 C CA . ILE B 1 185 ? -4.766 23.531 19.984 1 95.38 185 ILE B CA 1
ATOM 6035 C C . ILE B 1 185 ? -5.922 23.25 19.031 1 95.38 185 ILE B C 1
ATOM 6037 O O . ILE B 1 185 ? -6.961 23.922 19.094 1 95.38 185 ILE B O 1
ATOM 6041 N N . ALA B 1 186 ? -5.695 22.453 18.141 1 95.06 186 ALA B N 1
ATOM 6042 C CA . ALA B 1 186 ? -6.719 21.953 17.219 1 95.06 186 ALA B CA 1
ATOM 6043 C C . ALA B 1 186 ? -6.914 20.453 17.359 1 95.06 186 ALA B C 1
ATOM 6045 O O . ALA B 1 186 ? -5.941 19.703 17.5 1 95.06 186 ALA B O 1
ATOM 6046 N N . LEU B 1 187 ? -8.164 20.031 17.438 1 93.19 187 LEU B N 1
ATOM 6047 C CA . LEU B 1 187 ? -8.492 18.625 17.625 1 93.19 187 LEU B CA 1
ATOM 6048 C C . LEU B 1 187 ? -9.43 18.125 16.516 1 93.19 187 LEU B C 1
ATOM 6050 O O . LEU B 1 187 ? -10.328 18.859 16.094 1 93.19 187 LEU B O 1
ATOM 6054 N N . ASP B 1 188 ? -9.148 17.047 16 1 90.94 188 ASP B N 1
ATOM 6055 C CA . ASP B 1 188 ? -9.992 16.344 15.023 1 90.94 188 ASP B CA 1
ATOM 6056 C C . ASP B 1 188 ? -9.898 14.836 15.195 1 90.94 188 ASP B C 1
ATOM 6058 O O . ASP B 1 188 ? -8.883 14.32 15.664 1 90.94 188 ASP B O 1
ATOM 6062 N N . GLU B 1 189 ? -11.008 14.195 14.961 1 88.56 189 GLU B N 1
ATOM 6063 C CA . GLU B 1 189 ? -11.055 12.75 15.18 1 88.56 189 GLU B CA 1
ATOM 6064 C C . GLU B 1 189 ? -11.273 11.992 13.875 1 88.56 189 GLU B C 1
ATOM 6066 O O . GLU B 1 189 ? -11.977 12.477 12.984 1 88.56 189 GLU B O 1
ATOM 6071 N N . LEU B 1 190 ? -10.562 10.891 13.766 1 86.12 190 LEU B N 1
ATOM 6072 C CA . LEU B 1 190 ? -10.781 9.969 12.656 1 86.12 190 LEU B CA 1
ATOM 6073 C C . LEU B 1 190 ? -10.734 8.523 13.133 1 86.12 190 LEU B C 1
ATOM 6075 O O . LEU B 1 190 ? -9.977 8.188 14.039 1 86.12 190 LEU B O 1
ATOM 6079 N N . THR B 1 191 ? -11.531 7.691 12.531 1 84 191 THR B N 1
ATOM 6080 C CA . THR B 1 191 ? -11.539 6.27 12.867 1 84 191 THR B CA 1
ATOM 6081 C C . THR B 1 191 ? -10.547 5.504 12 1 84 191 THR B C 1
ATOM 6083 O O . THR B 1 191 ? -10.523 5.668 10.781 1 84 191 THR B O 1
ATOM 6086 N N . ASP B 1 192 ? -9.766 4.738 12.586 1 81.31 192 ASP B N 1
ATOM 6087 C CA . ASP B 1 192 ? -8.781 3.965 11.844 1 81.31 192 ASP B CA 1
ATOM 6088 C C . ASP B 1 192 ? -9.391 2.674 11.297 1 81.31 192 ASP B C 1
ATOM 6090 O O . ASP B 1 192 ? -10.586 2.436 11.453 1 81.31 192 ASP B O 1
ATOM 6094 N N . ILE B 1 193 ? -8.664 1.895 10.57 1 79.06 193 ILE B N 1
ATOM 6095 C CA . ILE B 1 193 ? -9.125 0.707 9.859 1 79.06 193 ILE B CA 1
ATOM 6096 C C . ILE B 1 193 ? -9.633 -0.328 10.859 1 79.06 193 ILE B C 1
ATOM 6098 O O . ILE B 1 193 ? -10.477 -1.164 10.531 1 79.06 193 ILE B O 1
ATOM 6102 N N . LYS B 1 194 ? -9.148 -0.341 12.125 1 78.19 194 LYS B N 1
ATOM 6103 C CA . LYS B 1 194 ? -9.609 -1.261 13.156 1 78.19 194 LYS B CA 1
ATOM 6104 C C . LYS B 1 194 ? -10.805 -0.681 13.922 1 78.19 194 LYS B C 1
ATOM 6106 O O . LYS B 1 194 ? -11.086 -1.093 15.047 1 78.19 194 LYS B O 1
ATOM 6111 N N . ASP B 1 195 ? -11.32 0.421 13.453 1 76 195 ASP B N 1
ATOM 6112 C CA . ASP B 1 195 ? -12.523 1.049 13.984 1 76 195 ASP B CA 1
ATOM 6113 C C . ASP B 1 195 ? -12.242 1.736 15.32 1 76 195 ASP B C 1
ATOM 6115 O O . ASP B 1 195 ? -13.109 1.774 16.203 1 76 195 ASP B O 1
ATOM 6119 N N . MET B 1 196 ? -11.086 2.049 15.5 1 81.88 196 MET B N 1
ATOM 6120 C CA . MET B 1 196 ? -10.711 2.838 16.672 1 81.88 196 MET B CA 1
ATOM 6121 C C . MET B 1 196 ? -10.641 4.324 16.328 1 81.88 196 MET B C 1
ATOM 6123 O O . MET B 1 196 ? -10.016 4.711 15.344 1 81.88 196 MET B O 1
ATOM 6127 N N . ALA B 1 197 ? -11.359 5.082 17.141 1 85.5 197 ALA B N 1
ATOM 6128 C CA . ALA B 1 197 ? -11.328 6.527 16.938 1 85.5 197 ALA B CA 1
ATOM 6129 C C . ALA B 1 197 ? -10.016 7.125 17.438 1 85.5 197 ALA B C 1
ATOM 6131 O O . ALA B 1 197 ? -9.609 6.883 18.578 1 85.5 197 ALA B O 1
ATOM 6132 N N . GLN B 1 198 ? -9.312 7.754 16.578 1 88.56 198 GLN B N 1
ATOM 6133 C CA . GLN B 1 198 ? -8.055 8.422 16.906 1 88.56 198 GLN B CA 1
ATOM 6134 C C .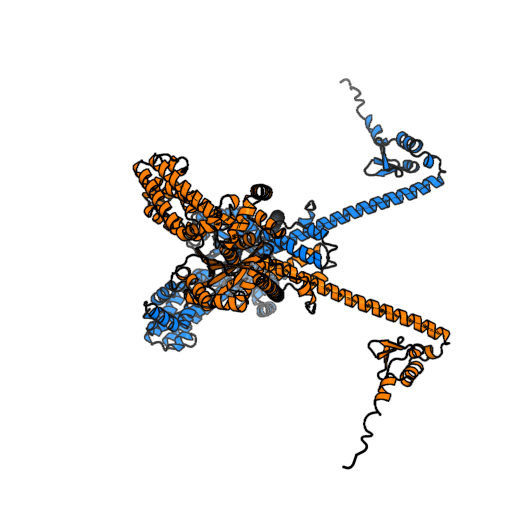 GLN B 1 198 ? -8.227 9.938 16.922 1 88.56 198 GLN B C 1
ATOM 6136 O O . GLN B 1 198 ? -8.586 10.531 15.898 1 88.56 198 GLN B O 1
ATOM 6141 N N . LEU B 1 199 ? -7.961 10.531 18.078 1 91.38 199 LEU B N 1
ATOM 6142 C CA . LEU B 1 199 ? -8.023 11.984 18.219 1 91.38 199 LEU B CA 1
ATOM 6143 C C . LEU B 1 199 ? -6.645 12.609 18 1 91.38 199 LEU B C 1
ATOM 6145 O O . LEU B 1 199 ? -5.695 12.297 18.719 1 91.38 199 LEU B O 1
ATOM 6149 N N . ALA B 1 200 ? -6.57 13.398 16.969 1 93.62 200 ALA B N 1
ATOM 6150 C CA . ALA B 1 200 ? -5.312 14.086 16.672 1 93.62 200 ALA B CA 1
ATOM 6151 C C . ALA B 1 200 ? -5.262 15.453 17.344 1 93.62 200 ALA B C 1
ATOM 6153 O O . ALA B 1 200 ? -6.254 16.188 17.344 1 93.62 200 ALA B O 1
ATOM 6154 N N . ILE B 1 201 ? -4.145 15.797 17.938 1 94.19 201 ILE B N 1
ATOM 6155 C CA . ILE B 1 201 ? -3.943 17.094 18.578 1 94.19 201 ILE B CA 1
ATOM 6156 C C . ILE B 1 201 ? -2.826 17.859 17.859 1 94.19 201 ILE B C 1
ATOM 6158 O O . ILE B 1 201 ? -1.712 17.344 17.719 1 94.19 201 ILE B O 1
ATOM 6162 N N . PHE B 1 202 ? -3.1 19 17.406 1 95.25 202 PHE B N 1
ATOM 6163 C CA . PHE B 1 202 ? -2.109 19.906 16.844 1 95.25 202 PHE B CA 1
ATOM 6164 C C . PHE B 1 202 ? -1.904 21.125 17.734 1 95.25 202 PHE B C 1
ATOM 6166 O O . PHE B 1 202 ? -2.838 21.562 18.406 1 95.25 202 PHE B O 1
ATOM 6173 N N . PHE B 1 203 ? -0.749 21.547 17.766 1 95 203 PHE B N 1
ATOM 6174 C CA . PHE B 1 203 ? -0.32 22.688 18.578 1 95 203 PHE B CA 1
ATOM 6175 C C . PHE B 1 203 ? 0.214 23.812 17.703 1 95 203 PHE B C 1
ATOM 6177 O O . PHE B 1 203 ? 1.015 23.578 16.797 1 95 203 PHE B O 1
ATOM 6184 N N . CYS B 1 204 ? -0.321 24.953 17.844 1 95.38 204 CYS B N 1
ATOM 6185 C CA . CYS B 1 204 ? 0.187 26.156 17.188 1 95.38 204 CYS B CA 1
ATOM 6186 C C . CYS B 1 204 ? 0.634 27.188 18.219 1 95.38 204 CYS B C 1
ATOM 6188 O O . CYS B 1 204 ? -0.143 27.562 19.094 1 95.38 204 CYS B O 1
ATOM 6190 N N . GLY B 1 205 ? 1.884 27.578 18.156 1 93.69 205 GLY B N 1
ATOM 6191 C CA . GLY B 1 205 ? 2.41 28.516 19.141 1 93.69 205 GLY B CA 1
ATOM 6192 C C . GLY B 1 205 ? 3.287 29.594 18.547 1 93.69 205 GLY B C 1
ATOM 6193 O O . GLY B 1 205 ? 3.92 29.375 17.516 1 93.69 205 GLY B O 1
ATOM 6194 N N . GLY B 1 206 ? 3.184 30.781 19.188 1 92.44 206 GLY B N 1
ATOM 6195 C CA . GLY B 1 206 ? 4.062 31.891 18.844 1 92.44 206 GLY B CA 1
ATOM 6196 C C . GLY B 1 206 ? 5.109 32.156 19.906 1 92.44 206 GLY B C 1
ATOM 6197 O O . GLY B 1 206 ? 4.793 32.219 21.094 1 92.44 206 GLY B O 1
ATOM 6198 N N . ARG B 1 207 ? 6.305 32.25 19.406 1 88.06 207 ARG B N 1
ATOM 6199 C CA . ARG B 1 207 ? 7.418 32.531 20.297 1 88.06 207 ARG B CA 1
ATOM 6200 C C . ARG B 1 207 ? 7.711 34.031 20.328 1 88.06 207 ARG B C 1
ATOM 6202 O O . ARG B 1 207 ? 7.172 34.781 19.531 1 88.06 207 ARG B O 1
ATOM 6209 N N . ASP B 1 208 ? 8.617 34.406 21.234 1 82.38 208 ASP B N 1
ATOM 6210 C CA . ASP B 1 208 ? 8.922 35.812 21.469 1 82.38 208 ASP B CA 1
ATOM 6211 C C . ASP B 1 208 ? 9.484 36.469 20.219 1 82.38 208 ASP B C 1
ATOM 6213 O O . ASP B 1 208 ? 9.312 37.688 20.016 1 82.38 208 ASP B O 1
ATOM 6217 N N . ASP B 1 209 ? 10.055 35.75 19.359 1 83.5 209 ASP B N 1
ATOM 6218 C CA . ASP B 1 209 ? 10.617 36.312 18.125 1 83.5 209 ASP B CA 1
ATOM 6219 C C . ASP B 1 209 ? 9.578 36.312 17.016 1 83.5 209 ASP B C 1
ATOM 6221 O O . ASP B 1 209 ? 9.906 36.594 15.859 1 83.5 209 ASP B O 1
ATOM 6225 N N . PHE B 1 210 ? 8.289 36.219 17.344 1 90.88 210 PHE B N 1
ATOM 6226 C CA . PHE B 1 210 ? 7.164 36.219 16.422 1 90.88 210 PHE B CA 1
ATOM 6227 C C . PHE B 1 210 ? 7.297 35.094 15.398 1 90.88 210 PHE B C 1
ATOM 6229 O O . PHE B 1 210 ? 7.012 35.281 14.211 1 90.88 210 PHE B O 1
ATOM 6236 N N . VAL B 1 211 ? 7.957 34.062 15.891 1 88.38 211 VAL B N 1
ATOM 6237 C CA . VAL B 1 211 ? 8.016 32.844 15.086 1 88.38 211 VAL B CA 1
ATOM 6238 C C . VAL B 1 211 ? 6.863 31.922 15.469 1 88.38 211 VAL B C 1
ATOM 6240 O O . VAL B 1 211 ? 6.727 31.547 16.625 1 88.38 211 VAL B O 1
ATOM 6243 N N . ILE B 1 212 ? 6.051 31.719 14.43 1 91.69 212 ILE B N 1
ATOM 6244 C CA . ILE B 1 212 ? 4.887 30.859 14.648 1 91.69 212 ILE B CA 1
ATOM 6245 C C . ILE B 1 212 ? 5.156 29.469 14.102 1 91.69 212 ILE B C 1
ATOM 6247 O O . ILE B 1 212 ? 5.742 29.312 13.023 1 91.69 212 ILE B O 1
ATOM 6251 N N . PHE B 1 213 ? 4.824 28.453 14.898 1 91.5 213 PHE B N 1
ATOM 6252 C CA . PHE B 1 213 ? 5.008 27.094 14.398 1 91.5 213 PHE B CA 1
ATOM 6253 C C . PHE B 1 213 ? 3.771 26.234 14.68 1 91.5 213 PHE B C 1
ATOM 6255 O O . PHE B 1 213 ? 3.025 26.516 15.625 1 91.5 213 PHE B O 1
ATOM 6262 N N . GLU B 1 214 ? 3.49 25.375 13.828 1 92.88 214 GLU B N 1
ATOM 6263 C CA . GLU B 1 214 ? 2.434 24.375 13.945 1 92.88 214 GLU B CA 1
ATOM 6264 C C . GLU B 1 214 ? 3.01 22.969 13.945 1 92.88 214 GLU B C 1
ATOM 6266 O O . GLU B 1 214 ? 3.812 22.609 13.078 1 92.88 214 GLU B O 1
ATOM 6271 N N . GLU B 1 215 ? 2.668 22.203 14.961 1 94 215 GLU B N 1
ATOM 6272 C CA . GLU B 1 215 ? 3.238 20.859 15.055 1 94 215 GLU B CA 1
ATOM 6273 C C . GLU B 1 215 ? 2.193 19.844 15.508 1 94 215 GLU B C 1
ATOM 6275 O O . GLU B 1 215 ? 1.279 20.188 16.266 1 94 215 GLU B O 1
ATOM 6280 N N . PHE B 1 216 ? 2.404 18.734 15.023 1 94.88 216 PHE B N 1
ATOM 6281 C CA . PHE B 1 216 ? 1.63 17.594 15.508 1 94.88 216 PHE B CA 1
ATOM 6282 C C . PHE B 1 216 ? 2.16 17.125 16.859 1 94.88 216 PHE B C 1
ATOM 6284 O O . PHE B 1 216 ? 3.363 16.906 17.016 1 94.88 216 PHE B O 1
ATOM 6291 N N . ILE B 1 217 ? 1.22 16.906 17.766 1 92.81 217 ILE B N 1
ATOM 6292 C CA . ILE B 1 217 ? 1.646 16.531 19.094 1 92.81 217 ILE B CA 1
ATOM 6293 C C . ILE B 1 217 ? 1.492 15.016 19.281 1 92.81 217 ILE B C 1
ATOM 6295 O O . ILE B 1 217 ? 2.486 14.297 19.406 1 92.81 217 ILE B O 1
ATOM 6299 N N . ARG B 1 218 ? 0.244 14.547 19.219 1 90.81 218 ARG B N 1
ATOM 6300 C CA . ARG B 1 218 ? 0.035 13.117 19.422 1 90.81 218 ARG B CA 1
ATOM 6301 C C . ARG B 1 218 ? -1.378 12.711 19.031 1 90.81 218 ARG B C 1
ATOM 6303 O O . ARG B 1 218 ? -2.248 13.562 18.828 1 90.81 218 ARG B O 1
ATOM 6310 N N . PHE B 1 219 ? -1.503 11.422 18.969 1 90.44 219 PHE B N 1
ATOM 6311 C CA . PHE B 1 219 ? -2.809 10.781 18.859 1 90.44 219 PHE B CA 1
ATOM 6312 C C . PHE B 1 219 ? -3.277 10.281 20.219 1 90.44 219 PHE B C 1
ATOM 6314 O O . PHE B 1 219 ? -2.479 9.758 21 1 90.44 219 PHE B O 1
ATOM 6321 N N . ILE B 1 220 ? -4.543 10.477 20.438 1 88.44 220 ILE B N 1
ATOM 6322 C CA . ILE B 1 220 ? -5.172 9.891 21.609 1 88.44 220 ILE B CA 1
ATOM 6323 C C . ILE B 1 220 ? -6.258 8.906 21.188 1 88.44 220 ILE B C 1
ATOM 6325 O O . ILE B 1 220 ? -7.27 9.305 20.609 1 88.44 220 ILE B O 1
ATOM 6329 N N . PRO B 1 221 ? -5.91 7.629 21.391 1 87.62 221 PRO B N 1
ATOM 6330 C CA . PRO B 1 221 ? -6.957 6.652 21.078 1 87.62 221 PRO B CA 1
ATOM 6331 C C . PRO B 1 221 ? -8.172 6.785 22 1 87.62 221 PRO B C 1
ATOM 6333 O O . PRO B 1 221 ? -8.023 6.918 23.219 1 87.62 221 PRO B O 1
ATOM 6336 N N . LEU B 1 222 ? -9.312 6.957 21.422 1 83.75 222 LEU B N 1
ATOM 6337 C CA . LEU B 1 222 ? -10.539 7.086 22.203 1 83.75 222 LEU B CA 1
ATOM 6338 C C . LEU B 1 222 ? -11.273 5.75 22.281 1 83.75 222 LEU B C 1
ATOM 6340 O O . LEU B 1 222 ? -11.484 5.094 21.266 1 83.75 222 LEU B O 1
ATOM 6344 N N . SER B 1 223 ? -11.094 5.117 23.438 1 73.19 223 SER B N 1
ATOM 6345 C CA . SER B 1 223 ? -11.773 3.842 23.641 1 73.19 223 SER B CA 1
ATOM 6346 C C . SER B 1 223 ? -13.266 4.043 23.891 1 73.19 223 SER B C 1
ATOM 6348 O O . SER B 1 223 ? -13.656 4.887 24.688 1 73.19 223 SER B O 1
ATOM 6350 N N . GLY B 1 224 ? -14.141 3.561 23.031 1 65.75 224 GLY B N 1
ATOM 6351 C CA . GLY B 1 224 ? -15.57 3.543 23.266 1 65.75 224 GLY B CA 1
ATOM 6352 C C . GLY B 1 224 ? -16.312 4.688 22.594 1 65.75 224 GLY B C 1
ATOM 6353 O O . GLY B 1 224 ? -15.992 5.051 21.469 1 65.75 224 GLY B O 1
ATOM 6354 N N . THR B 1 225 ? -17.266 5.426 23.484 1 66.12 225 THR B N 1
ATOM 6355 C CA . THR B 1 225 ? -18.141 6.484 22.969 1 66.12 225 THR B CA 1
ATOM 6356 C C . THR B 1 225 ? -17.422 7.832 23.031 1 66.12 225 THR B C 1
ATOM 6358 O O . THR B 1 225 ? -16.703 8.117 23.984 1 66.12 225 THR B O 1
ATOM 6361 N N . THR B 1 226 ? -17.469 8.523 21.938 1 68.25 226 THR B N 1
ATOM 6362 C CA . THR B 1 226 ? -16.844 9.844 21.859 1 68.25 226 THR B CA 1
ATOM 6363 C C . THR B 1 226 ? -17.734 10.898 22.531 1 68.25 226 THR B C 1
ATOM 6365 O O . THR B 1 226 ? -18.625 11.453 21.891 1 68.25 226 THR B O 1
ATOM 6368 N N . THR B 1 227 ? -17.609 11 23.906 1 78.06 227 THR B N 1
ATOM 6369 C CA . THR B 1 227 ? -18.281 12.086 24.609 1 78.06 227 THR B CA 1
ATOM 6370 C C . THR B 1 227 ? -17.297 13.203 24.953 1 78.06 227 THR B C 1
ATOM 6372 O O . THR B 1 227 ? -16.094 13.016 24.891 1 78.06 227 THR B O 1
ATOM 6375 N N . GLY B 1 228 ? -17.859 14.352 25.203 1 81.81 228 GLY B N 1
ATOM 6376 C CA . GLY B 1 228 ? -17.031 15.484 25.547 1 81.81 228 GLY B CA 1
ATOM 6377 C C . GLY B 1 228 ? -16.109 15.211 26.734 1 81.81 228 GLY B C 1
ATOM 6378 O O . GLY B 1 228 ? -14.93 15.562 26.703 1 81.81 228 GLY B O 1
ATOM 6379 N N . ALA B 1 229 ? -16.594 14.484 27.672 1 82.25 229 ALA B N 1
ATOM 6380 C CA . ALA B 1 229 ? -15.82 14.18 28.859 1 82.25 229 ALA B CA 1
ATOM 6381 C C . ALA B 1 229 ? -14.719 13.18 28.562 1 82.25 229 ALA B C 1
ATOM 6383 O O . ALA B 1 229 ? -13.602 13.289 29.078 1 82.25 229 ALA B O 1
ATOM 6384 N N . ASN B 1 230 ? -15.031 12.289 27.734 1 84.19 230 ASN B N 1
ATOM 6385 C CA . ASN B 1 230 ? -14.07 11.25 27.375 1 84.19 230 ASN B CA 1
ATOM 6386 C C . ASN B 1 230 ? -12.906 11.82 26.578 1 84.19 230 ASN B C 1
ATOM 6388 O O . ASN B 1 230 ? -11.797 11.289 26.625 1 84.19 230 ASN B O 1
ATOM 6392 N N . VAL B 1 231 ? -13.188 12.883 25.906 1 87.12 231 VAL B N 1
ATOM 6393 C CA . VAL B 1 231 ? -12.141 13.531 25.109 1 87.12 231 VAL B CA 1
ATOM 6394 C C . VAL B 1 231 ? -11.344 14.492 26 1 87.12 231 VAL B C 1
ATOM 6396 O O . VAL B 1 231 ? -10.125 14.609 25.844 1 87.12 231 VAL B O 1
ATOM 6399 N N . CYS B 1 232 ? -12.047 15.117 26.938 1 90.19 232 CYS B N 1
ATOM 6400 C CA . CYS B 1 232 ? -11.445 16.188 27.734 1 90.19 232 CYS B CA 1
ATOM 6401 C C . CYS B 1 232 ? -10.406 15.625 28.688 1 90.19 232 CYS B C 1
ATOM 6403 O O . CYS B 1 232 ? -9.344 16.219 28.875 1 90.19 232 CYS B O 1
ATOM 6405 N N . LYS B 1 233 ? -10.602 14.477 29.219 1 89.12 233 LYS B N 1
ATOM 6406 C CA . LYS B 1 233 ? -9.703 13.93 30.234 1 89.12 233 LYS B CA 1
ATOM 6407 C C . LYS B 1 233 ? -8.336 13.617 29.641 1 89.12 233 LYS B C 1
ATOM 6409 O O . LYS B 1 233 ? -7.312 14.094 30.141 1 89.12 233 LYS B O 1
ATOM 6414 N N . PRO B 1 234 ? -8.391 12.875 28.594 1 88.88 234 PRO B N 1
ATOM 6415 C CA . PRO B 1 234 ? -7.074 12.586 28.016 1 88.88 234 PRO B CA 1
ATOM 6416 C C . PRO B 1 234 ? -6.332 13.844 27.578 1 88.88 234 PRO B C 1
ATOM 6418 O O . PRO B 1 234 ? -5.102 13.898 27.656 1 88.88 234 PRO B O 1
ATOM 6421 N N . VAL B 1 235 ? -6.984 14.82 27.109 1 90.75 235 VAL B N 1
ATOM 6422 C CA . VAL B 1 235 ? -6.355 16.047 26.641 1 90.75 235 VAL B CA 1
ATOM 6423 C C . VAL B 1 235 ? -5.789 16.828 27.828 1 90.75 235 VAL B C 1
ATOM 6425 O O . VAL B 1 235 ? -4.668 17.328 27.781 1 90.75 235 VAL B O 1
ATOM 6428 N N . THR B 1 236 ? -6.594 16.906 28.891 1 91.56 236 THR B N 1
ATOM 6429 C CA . THR B 1 236 ? -6.137 17.609 30.094 1 91.56 236 THR B CA 1
ATOM 6430 C C . THR B 1 236 ? -4.945 16.891 30.719 1 91.56 236 THR B C 1
ATOM 6432 O O . THR B 1 236 ? -4.031 17.547 31.234 1 91.56 236 THR B O 1
ATOM 6435 N N . ASP B 1 237 ? -4.988 15.609 30.625 1 89.31 237 ASP B N 1
ATOM 6436 C CA . ASP B 1 237 ? -3.863 14.836 31.141 1 89.31 237 ASP B CA 1
ATOM 6437 C C . ASP B 1 237 ? -2.586 15.141 30.359 1 89.31 237 ASP B C 1
ATOM 6439 O O . ASP B 1 237 ? -1.51 15.266 30.953 1 89.31 237 ASP B O 1
ATOM 6443 N N . TRP B 1 238 ? -2.76 15.227 29.156 1 86.25 238 TRP B N 1
ATOM 6444 C CA . TRP B 1 238 ? -1.602 15.539 28.312 1 86.25 238 TRP B CA 1
ATOM 6445 C C . TRP B 1 238 ? -1.085 16.938 28.609 1 86.25 238 TRP B C 1
ATOM 6447 O O . TRP B 1 238 ? 0.127 17.172 28.656 1 86.25 238 TRP B O 1
ATOM 6457 N N . LEU B 1 239 ? -1.961 17.922 28.734 1 88.69 239 LEU B N 1
ATOM 6458 C CA . LEU B 1 239 ? -1.569 19.297 29.016 1 88.69 239 LEU B CA 1
ATOM 6459 C C . LEU B 1 239 ? -0.778 19.391 30.312 1 88.69 239 LEU B C 1
ATOM 6461 O O . LEU B 1 239 ? 0.189 20.156 30.406 1 88.69 239 LEU B O 1
ATOM 6465 N N . LYS B 1 240 ? -1.143 18.562 31.188 1 87.38 240 LYS B N 1
ATOM 6466 C CA . LYS B 1 240 ? -0.441 18.516 32.469 1 87.38 240 LYS B CA 1
ATOM 6467 C C . LYS B 1 240 ? 0.937 17.875 32.312 1 87.38 240 LYS B C 1
ATOM 6469 O O . LYS B 1 240 ? 1.923 18.375 32.875 1 87.38 240 LYS B O 1
ATOM 6474 N N . GLU B 1 241 ? 0.897 16.875 31.594 1 86.12 241 GLU B N 1
ATOM 6475 C CA . GLU B 1 241 ? 2.146 16.156 31.375 1 86.12 241 GLU B CA 1
ATOM 6476 C C . GLU B 1 241 ? 3.16 17.016 30.625 1 86.12 241 GLU B C 1
ATOM 6478 O O . GLU B 1 241 ? 4.363 16.922 30.875 1 86.12 241 GLU B O 1
ATOM 6483 N N . ALA B 1 242 ? 2.703 17.781 29.734 1 86.88 242 ALA B N 1
ATOM 6484 C CA . ALA B 1 242 ? 3.561 18.625 28.906 1 86.88 242 ALA B CA 1
ATOM 6485 C C . ALA B 1 242 ? 4.043 19.844 29.688 1 86.88 242 ALA B C 1
ATOM 6487 O O . ALA B 1 242 ? 4.969 20.531 29.25 1 86.88 242 ALA B O 1
ATOM 6488 N N . ASP B 1 243 ? 3.539 20.094 30.859 1 88.06 243 ASP B N 1
ATOM 6489 C CA . ASP B 1 243 ? 3.926 21.203 31.719 1 88.06 243 ASP B CA 1
ATOM 6490 C C . ASP B 1 243 ? 3.826 22.531 30.984 1 88.06 243 ASP B C 1
ATOM 6492 O O . ASP B 1 243 ? 4.789 23.297 30.953 1 88.06 243 ASP B O 1
ATOM 6496 N N . LEU B 1 244 ? 2.736 22.719 30.344 1 90.31 244 LEU B N 1
ATOM 6497 C CA . LEU B 1 244 ? 2.484 23.953 29.609 1 90.31 244 LEU B CA 1
ATOM 6498 C C . LEU B 1 244 ? 1.849 25 30.516 1 90.31 244 LEU B C 1
ATOM 6500 O O . LEU B 1 244 ? 1.156 24.656 31.484 1 90.31 244 LEU B O 1
ATOM 6504 N N . ASP B 1 245 ? 2.223 26.234 30.297 1 91.19 245 ASP B N 1
ATOM 6505 C CA . ASP B 1 245 ? 1.509 27.328 30.953 1 91.19 245 ASP B CA 1
ATOM 6506 C C . ASP B 1 245 ? 0.136 27.547 30.328 1 91.19 245 ASP B C 1
ATOM 6508 O O . ASP B 1 245 ? 0.017 28.234 29.312 1 91.19 245 ASP B O 1
ATOM 6512 N N . LEU B 1 246 ? -0.849 27.047 30.953 1 92.88 246 LEU B N 1
ATOM 6513 C CA . LEU B 1 246 ? -2.195 27.016 30.391 1 92.88 246 LEU B CA 1
ATOM 6514 C C . LEU B 1 246 ? -2.799 28.406 30.344 1 92.88 246 LEU B C 1
ATOM 6516 O O . LEU B 1 246 ? -3.799 28.641 29.656 1 92.88 246 LEU B O 1
ATOM 6520 N N . SER B 1 247 ? -2.246 29.359 31.031 1 92.12 247 SER B N 1
ATOM 6521 C CA . SER B 1 247 ? -2.738 30.734 31 1 92.12 247 SER B CA 1
ATOM 6522 C C . SER B 1 247 ? -2.48 31.375 29.641 1 92.12 247 SER B C 1
ATOM 6524 O O . SER B 1 247 ? -3.098 32.375 29.297 1 92.12 247 SER B O 1
ATOM 6526 N N . ARG B 1 248 ? -1.625 30.75 28.906 1 92.69 248 ARG B N 1
ATOM 6527 C CA . ARG B 1 248 ? -1.22 31.328 27.625 1 92.69 248 ARG B CA 1
ATOM 6528 C C . ARG B 1 248 ? -2.07 30.766 26.484 1 92.69 248 ARG B C 1
ATOM 6530 O O . ARG B 1 248 ? -1.895 31.156 25.328 1 92.69 248 ARG B O 1
ATOM 6537 N N . MET B 1 249 ? -2.979 29.891 26.812 1 95.31 249 MET B N 1
ATOM 6538 C CA . MET B 1 249 ? -3.844 29.312 25.781 1 95.31 249 MET B CA 1
ATOM 6539 C C . MET B 1 249 ? -4.828 30.359 25.25 1 95.31 249 MET B C 1
ATOM 6541 O O . MET B 1 249 ? -5.543 31 26.031 1 95.31 249 MET B O 1
ATOM 6545 N N . CYS B 1 250 ? -4.852 30.531 23.984 1 94.62 250 CYS B N 1
ATOM 6546 C CA . CYS B 1 250 ? -5.68 31.594 23.453 1 94.62 250 CYS B CA 1
ATOM 6547 C C . CYS B 1 250 ? -6.805 31.047 22.594 1 94.62 250 CYS B C 1
ATOM 6549 O O . CYS B 1 250 ? -7.762 31.75 22.281 1 94.62 250 CYS B O 1
ATOM 6551 N N . GLY B 1 251 ? -6.672 29.781 22.234 1 94.81 251 GLY B N 1
ATOM 6552 C CA . GLY B 1 251 ? -7.742 29.297 21.359 1 94.81 251 GLY B CA 1
ATOM 6553 C C . GLY B 1 251 ? -7.828 27.797 21.297 1 94.81 251 GLY B C 1
ATOM 6554 O O . GLY B 1 251 ? -6.852 27.094 21.578 1 94.81 251 GLY B O 1
ATOM 6555 N N . ILE B 1 252 ? -9.031 27.266 20.953 1 94.5 252 ILE B N 1
ATOM 6556 C CA . ILE B 1 252 ? -9.336 25.859 20.719 1 94.5 252 ILE B CA 1
ATOM 6557 C C . ILE B 1 252 ? -10.172 25.719 19.453 1 94.5 252 ILE B C 1
ATOM 6559 O O . ILE B 1 252 ? -11.156 26.422 19.266 1 94.5 252 ILE B O 1
ATOM 6563 N N . THR B 1 253 ? -9.703 24.906 18.562 1 94.19 253 THR B N 1
ATOM 6564 C CA . THR B 1 253 ? -10.445 24.641 17.344 1 94.19 253 THR B CA 1
ATOM 6565 C C . THR B 1 253 ? -10.797 23.156 17.219 1 94.19 253 THR B C 1
ATOM 6567 O O . THR B 1 253 ? -9.938 22.297 17.406 1 94.19 253 THR B O 1
ATOM 6570 N N . THR B 1 254 ? -12.047 22.812 16.922 1 92.25 254 THR B N 1
ATOM 6571 C CA . THR B 1 254 ? -12.492 21.422 16.828 1 92.25 254 THR B CA 1
ATOM 6572 C C . THR B 1 254 ? -13.273 21.203 15.539 1 92.25 254 THR B C 1
ATOM 6574 O O . THR B 1 254 ? -13.508 22.141 14.773 1 92.25 254 THR B O 1
ATOM 6577 N N . ASP B 1 255 ? -13.609 19.953 15.18 1 83.44 255 ASP B N 1
ATOM 6578 C CA . ASP B 1 255 ? -14.281 19.609 13.93 1 83.44 255 ASP B CA 1
ATOM 6579 C C . ASP B 1 255 ? -15.773 19.906 14 1 83.44 255 ASP B C 1
ATOM 6581 O O . ASP B 1 255 ? -16.5 19.75 13.016 1 83.44 255 ASP B O 1
ATOM 6585 N N . GLY B 1 256 ? -16.328 20.375 15.07 1 75.88 256 GLY B N 1
ATOM 6586 C CA . GLY B 1 256 ? -17.703 20.812 15.164 1 75.88 256 GLY B CA 1
ATOM 6587 C C . GLY B 1 256 ? -18.656 19.703 15.562 1 75.88 256 GLY B C 1
ATOM 6588 O O . GLY B 1 256 ? -19.875 19.922 15.648 1 75.88 256 GLY B O 1
ATOM 6589 N N . ALA B 1 257 ? -18.141 18.5 15.758 1 79.81 257 ALA B N 1
ATOM 6590 C CA . ALA B 1 257 ? -19 17.406 16.234 1 79.81 257 ALA B CA 1
ATOM 6591 C C . ALA B 1 257 ? -19.688 17.781 17.531 1 79.81 257 ALA B C 1
ATOM 6593 O O . ALA B 1 257 ? -19.141 18.531 18.344 1 79.81 257 ALA B O 1
ATOM 6594 N N . PRO B 1 258 ? -20.875 17.359 17.688 1 78.69 258 PRO B N 1
ATOM 6595 C CA . PRO B 1 258 ? -21.625 17.734 18.875 1 78.69 258 PRO B CA 1
ATOM 6596 C C . PRO B 1 258 ? -20.859 17.453 20.172 1 78.69 258 PRO B C 1
ATOM 6598 O O . PRO B 1 258 ? -20.922 18.234 21.109 1 78.69 258 PRO B O 1
ATOM 6601 N N . ALA B 1 259 ? -20.188 16.375 20.188 1 79.19 259 ALA B N 1
ATOM 6602 C CA . ALA B 1 259 ? -19.422 16.031 21.375 1 79.19 259 ALA B CA 1
ATOM 6603 C C . ALA B 1 259 ? -18.344 17.062 21.672 1 79.19 259 ALA B C 1
ATOM 6605 O O . ALA B 1 259 ? -17.891 17.203 22.812 1 79.19 259 ALA B O 1
ATOM 6606 N N . MET B 1 260 ? -18.047 17.844 20.656 1 82.75 260 MET B N 1
ATOM 6607 C CA . MET B 1 260 ? -16.953 18.812 20.781 1 82.75 260 MET B CA 1
ATOM 6608 C C . MET B 1 260 ? -17.484 20.203 21.109 1 82.75 260 MET B C 1
ATOM 6610 O O . MET B 1 260 ? -16.828 20.953 21.828 1 82.75 260 MET B O 1
ATOM 6614 N N . VAL B 1 261 ? -18.703 20.547 20.562 1 77.06 261 VAL B N 1
ATOM 6615 C CA . VAL B 1 261 ? -19.062 21.969 20.562 1 77.06 261 VAL B CA 1
ATOM 6616 C C . VAL B 1 261 ? -20.266 22.188 21.484 1 77.06 261 VAL B C 1
ATOM 6618 O O . VAL B 1 261 ? -20.578 23.328 21.828 1 77.06 261 VAL B O 1
ATOM 6621 N N . ARG B 1 262 ? -20.781 21.141 22.016 1 73.88 262 ARG B N 1
ATOM 6622 C CA . ARG B 1 262 ? -21.953 21.328 22.875 1 73.88 262 ARG B CA 1
ATOM 6623 C C . ARG B 1 262 ? -21.641 22.297 24.016 1 73.88 262 ARG B C 1
ATOM 6625 O O . ARG B 1 262 ? -20.531 22.297 24.547 1 73.88 262 ARG B O 1
ATOM 6632 N N . ASP B 1 263 ? -22.516 23.188 24.297 1 78 263 ASP B N 1
ATOM 6633 C CA . ASP B 1 263 ? -22.312 24.344 25.172 1 78 263 ASP B CA 1
ATOM 6634 C C . ASP B 1 263 ? -21.859 23.891 26.562 1 78 263 ASP B C 1
ATOM 6636 O O . ASP B 1 263 ? -20.906 24.453 27.109 1 78 263 ASP B O 1
ATOM 6640 N N . LYS B 1 264 ? -22.469 22.984 27.125 1 78.19 264 LYS B N 1
ATOM 6641 C CA . LYS B 1 264 ? -22.125 22.672 28.516 1 78.19 264 LYS B CA 1
ATOM 6642 C C . LYS B 1 264 ? -21.375 21.344 28.609 1 78.19 264 LYS B C 1
ATOM 6644 O O . LYS B 1 264 ? -20.5 21.172 29.453 1 78.19 264 LYS B O 1
ATOM 6649 N N . LYS B 1 265 ? -21.609 20.562 27.672 1 82.94 265 LYS B N 1
ATOM 6650 C CA . LYS B 1 265 ? -21.062 19.219 27.828 1 82.94 265 LYS B CA 1
ATOM 6651 C C . LYS B 1 265 ? -20.062 18.906 26.719 1 82.94 265 LYS B C 1
ATOM 6653 O O . LYS B 1 265 ? -19.484 17.812 26.672 1 82.94 265 LYS B O 1
ATOM 6658 N N . GLY B 1 266 ? -19.859 19.969 25.953 1 87.62 266 GLY B N 1
ATOM 6659 C CA . GLY B 1 266 ? -18.906 19.766 24.875 1 87.62 266 GLY B CA 1
ATOM 6660 C C . GLY B 1 266 ? -17.453 19.844 25.328 1 87.62 266 GLY B C 1
ATOM 6661 O O . GLY B 1 266 ? -17.172 20.422 26.375 1 87.62 266 GLY B O 1
ATOM 6662 N N . PHE B 1 267 ? -16.594 19.266 24.625 1 90.5 267 PHE B N 1
ATOM 6663 C CA . PHE B 1 267 ? -15.172 19.25 24.938 1 90.5 267 PHE B CA 1
ATOM 6664 C C . PHE B 1 267 ? -14.648 20.672 25.156 1 90.5 267 PHE B C 1
ATOM 6666 O O . PHE B 1 267 ? -13.977 20.938 26.156 1 90.5 267 PHE B O 1
ATOM 6673 N N . ALA B 1 268 ? -14.883 21.625 24.203 1 90.5 268 ALA B N 1
ATOM 6674 C CA . ALA B 1 268 ? -14.367 22.984 24.281 1 90.5 268 ALA B CA 1
ATOM 6675 C C . ALA B 1 268 ? -14.836 23.688 25.562 1 90.5 268 ALA B C 1
ATOM 6677 O O . ALA B 1 268 ? -14.055 24.359 26.219 1 90.5 268 ALA B O 1
ATOM 6678 N N . ALA B 1 269 ? -16.078 23.453 25.875 1 90.25 269 ALA B N 1
ATOM 6679 C CA . ALA B 1 269 ? -16.641 24.078 27.078 1 90.25 269 ALA B CA 1
ATOM 6680 C C . ALA B 1 269 ? -16.016 23.469 28.344 1 90.25 269 ALA B C 1
ATOM 6682 O O . ALA B 1 269 ? -15.727 24.188 29.297 1 90.25 269 ALA B O 1
ATOM 6683 N N . LEU B 1 270 ? -15.875 22.203 28.328 1 92 270 LEU B N 1
ATOM 6684 C CA . LEU B 1 270 ? -15.305 21.516 29.484 1 92 270 LEU B CA 1
ATOM 6685 C C . LEU B 1 270 ? -13.852 21.938 29.703 1 92 270 LEU B C 1
ATOM 6687 O O . LEU B 1 270 ? -13.406 22.062 30.844 1 92 270 LEU B O 1
ATOM 6691 N N . LEU B 1 271 ? -13.164 22.109 28.641 1 92.5 271 LEU B N 1
ATOM 6692 C CA . LEU B 1 271 ? -11.766 22.516 28.75 1 92.5 271 LEU B CA 1
ATOM 6693 C C . LEU B 1 271 ? -11.664 23.922 29.328 1 92.5 271 LEU B C 1
ATOM 6695 O O . LEU B 1 271 ? -10.789 24.188 30.156 1 92.5 271 LEU B O 1
ATOM 6699 N N . VAL B 1 272 ? -12.5 24.828 28.875 1 91.81 272 VAL B N 1
ATOM 6700 C CA . VAL B 1 272 ? -12.508 26.188 29.391 1 91.81 272 VAL B CA 1
ATOM 6701 C C . VAL B 1 272 ? -12.867 26.188 30.875 1 91.81 272 VAL B C 1
ATOM 6703 O O . VAL B 1 272 ? -12.289 26.938 31.656 1 91.81 272 VAL B O 1
ATOM 6706 N N . LYS B 1 273 ? -13.812 25.328 31.203 1 90.75 273 LYS B N 1
ATOM 6707 C CA . LYS B 1 273 ? -14.172 25.188 32.625 1 90.75 273 LYS B CA 1
ATOM 6708 C C . LYS B 1 273 ? -12.984 24.703 33.438 1 90.75 273 LYS B C 1
ATOM 6710 O O . LYS B 1 273 ? -12.797 25.125 34.562 1 90.75 273 LYS B O 1
ATOM 6715 N N . TYR B 1 274 ? -12.352 23.812 32.844 1 91.88 274 TYR B N 1
ATOM 6716 C CA . TYR B 1 274 ? -11.156 23.297 33.5 1 91.88 274 TYR B CA 1
ATOM 6717 C C . TYR B 1 274 ? -10.133 24.406 33.719 1 91.88 274 TYR B C 1
ATOM 6719 O O . TYR B 1 274 ? -9.539 24.5 34.812 1 91.88 274 TYR B O 1
ATOM 6727 N N . LEU B 1 275 ? -9.922 25.25 32.75 1 92.5 275 LEU B N 1
ATOM 6728 C CA . LEU B 1 275 ? -8.984 26.359 32.875 1 92.5 275 LEU B CA 1
ATOM 6729 C C . LEU B 1 275 ? -9.438 27.359 33.938 1 92.5 275 LEU B C 1
ATOM 6731 O O . LEU B 1 275 ? -8.617 27.859 34.688 1 92.5 275 LEU B O 1
ATOM 6735 N N . HIS B 1 276 ? -10.734 27.531 33.969 1 91.94 276 HIS B N 1
ATOM 6736 C CA . HIS B 1 276 ? -11.289 28.438 34.969 1 91.94 276 HIS B CA 1
ATOM 6737 C C . HIS B 1 276 ? -11.086 27.891 36.375 1 91.94 276 HIS B C 1
ATOM 6739 O O . HIS B 1 276 ? -10.875 28.656 37.312 1 91.94 276 HIS B O 1
ATOM 6745 N N . SER B 1 277 ? -11.164 26.609 36.438 1 91.25 277 SER B N 1
ATOM 6746 C CA . SER B 1 277 ? -10.961 25.984 37.75 1 91.25 277 SER B CA 1
ATOM 6747 C C . SER B 1 277 ? -9.531 26.172 38.219 1 91.25 277 SER B C 1
ATOM 6749 O O . SER B 1 277 ? -9.273 26.156 39.438 1 91.25 277 SER B O 1
ATOM 6751 N N . LEU B 1 278 ? -8.633 26.375 37.344 1 91.44 278 LEU B N 1
ATOM 6752 C CA . LEU B 1 278 ? -7.234 26.625 37.719 1 91.44 278 LEU B CA 1
ATOM 6753 C C . LEU B 1 278 ? -6.977 28.125 37.875 1 91.44 278 LEU B C 1
ATOM 6755 O O . LEU B 1 278 ? -5.824 28.547 37.969 1 91.44 278 LEU B O 1
ATOM 6759 N N . GLU B 1 279 ? -8.031 28.969 37.781 1 89.5 279 GLU B N 1
ATOM 6760 C CA . GLU B 1 279 ? -8.008 30.406 38 1 89.5 279 GLU B CA 1
ATOM 6761 C C . GLU B 1 279 ? -7.41 31.141 36.812 1 89.5 279 GLU B C 1
ATOM 6763 O O . GLU B 1 279 ? -6.754 32.156 36.969 1 89.5 279 GLU B O 1
ATOM 6768 N N . HIS B 1 280 ? -7.484 30.484 35.719 1 87.06 280 HIS B N 1
ATOM 6769 C CA . HIS B 1 280 ? -7.137 31.156 34.469 1 87.06 280 HIS B CA 1
ATOM 6770 C C . HIS B 1 280 ? -8.375 31.719 33.781 1 87.06 280 HIS B C 1
ATOM 6772 O O . HIS B 1 280 ? -9.25 30.969 33.375 1 87.06 280 HIS B O 1
ATOM 6778 N N . GLN B 1 281 ? -8.453 33 33.719 1 85.38 281 GLN B N 1
ATOM 6779 C CA . GLN B 1 281 ? -9.68 33.594 33.188 1 85.38 281 GLN B CA 1
ATOM 6780 C C . GLN B 1 281 ? -9.43 34.25 31.828 1 85.38 281 GLN B C 1
ATOM 6782 O O . GLN B 1 281 ? -10.188 35.156 31.422 1 85.38 281 GLN B O 1
ATOM 6787 N N . GLN B 1 282 ? -8.469 33.812 31.234 1 87.69 282 GLN B N 1
ATOM 6788 C CA . GLN B 1 282 ? -8.18 34.375 29.922 1 87.69 282 GLN B CA 1
ATOM 6789 C C . GLN B 1 282 ? -9.281 34 28.922 1 87.69 282 GLN B C 1
ATOM 6791 O O . GLN B 1 282 ? -10.055 33.094 29.141 1 87.69 282 GLN B O 1
ATOM 6796 N N . ASP B 1 283 ? -9.359 34.844 27.953 1 88.5 283 ASP B N 1
ATOM 6797 C CA . ASP B 1 283 ? -10.344 34.625 26.906 1 88.5 283 ASP B CA 1
ATOM 6798 C C . ASP B 1 283 ? -9.844 33.594 25.891 1 88.5 283 ASP B C 1
ATOM 6800 O O . ASP B 1 283 ? -8.875 33.844 25.172 1 88.5 283 ASP B O 1
ATOM 6804 N N . VAL B 1 284 ? -10.406 32.438 25.969 1 92.94 284 VAL B N 1
ATOM 6805 C CA . VAL B 1 284 ? -10.055 31.375 25.031 1 92.94 284 VAL B CA 1
ATOM 6806 C C . VAL B 1 284 ? -11.086 31.297 23.906 1 92.94 284 VAL B C 1
ATOM 6808 O O . VAL B 1 284 ? -12.266 31.047 24.172 1 92.94 284 VAL B O 1
ATOM 6811 N N . LYS B 1 285 ? -10.633 31.531 22.734 1 92.94 285 LYS B N 1
ATOM 6812 C CA . LYS B 1 285 ? -11.539 31.5 21.594 1 92.94 285 LYS B CA 1
ATOM 6813 C C . LYS B 1 285 ? -11.867 30.062 21.203 1 92.94 285 LYS B C 1
ATOM 6815 O O . LYS B 1 285 ? -10.969 29.219 21.125 1 92.94 285 LYS B O 1
ATOM 6820 N N . ARG B 1 286 ? -13.109 29.781 21.062 1 91.44 286 ARG B N 1
ATOM 6821 C CA . ARG B 1 286 ? -13.57 28.469 20.625 1 91.44 286 ARG B CA 1
ATOM 6822 C C . ARG B 1 286 ? -14.078 28.531 19.188 1 91.44 286 ARG B C 1
ATOM 6824 O O . ARG B 1 286 ? -15.109 29.141 18.922 1 91.44 286 ARG B O 1
ATOM 6831 N N . PHE B 1 287 ? -13.312 27.922 18.312 1 91.06 287 PHE B N 1
ATOM 6832 C CA . PHE B 1 287 ? -13.703 27.953 16.922 1 91.06 287 PHE B CA 1
ATOM 6833 C C . PHE B 1 287 ? -14.094 26.562 16.438 1 91.06 287 PHE B C 1
ATOM 6835 O O . PHE B 1 287 ? -13.477 25.578 16.828 1 91.06 287 PHE B O 1
ATOM 6842 N N . HIS B 1 288 ? -15.094 26.578 15.633 1 90.88 288 HIS B N 1
ATOM 6843 C CA . HIS B 1 288 ? -15.383 25.406 14.805 1 90.88 288 HIS B CA 1
ATOM 6844 C C . HIS B 1 288 ? -14.617 25.469 13.484 1 90.88 288 HIS B C 1
ATOM 6846 O O . HIS B 1 288 ? -14.531 26.531 12.859 1 90.88 288 HIS B O 1
ATOM 6852 N N . CYS B 1 289 ? -14.047 24.344 13.164 1 91.12 289 CYS B N 1
ATOM 6853 C CA . CYS B 1 289 ? -13.273 24.297 11.93 1 91.12 289 CYS B CA 1
ATOM 6854 C C . CYS B 1 289 ? -14.055 24.922 10.773 1 91.12 289 CYS B C 1
ATOM 6856 O O . CYS B 1 289 ? -15.141 24.453 10.438 1 91.12 289 CYS B O 1
ATOM 6858 N N . LEU B 1 290 ? -13.508 25.922 10.234 1 90.88 290 LEU B N 1
ATOM 6859 C CA . LEU B 1 290 ? -14.203 26.672 9.195 1 90.88 290 LEU B CA 1
ATOM 6860 C C . LEU B 1 290 ? -14.406 25.828 7.949 1 90.88 290 LEU B C 1
ATOM 6862 O O . LEU B 1 290 ? -15.391 26 7.23 1 90.88 290 LEU B O 1
ATOM 6866 N N . VAL B 1 291 ? -13.5 24.938 7.703 1 87.62 291 VAL B N 1
ATOM 6867 C CA . VAL B 1 291 ? -13.617 24.031 6.559 1 87.62 291 VAL B CA 1
ATOM 6868 C C . VAL B 1 291 ? -14.836 23.125 6.742 1 87.62 291 VAL B C 1
ATOM 6870 O O . VAL B 1 291 ? -15.594 22.906 5.801 1 87.62 291 VAL B O 1
ATOM 6873 N N . HIS B 1 292 ? -14.992 22.641 7.918 1 86.38 292 HIS B N 1
ATOM 6874 C CA . HIS B 1 292 ? -16.125 21.781 8.211 1 86.38 292 HIS B CA 1
ATOM 6875 C C . HIS B 1 292 ? -17.438 22.562 8.148 1 86.38 292 HIS B C 1
ATOM 6877 O O . HIS B 1 292 ? -18.469 22.016 7.734 1 86.38 292 HIS B O 1
ATOM 6883 N N . GLN B 1 293 ? -17.375 23.766 8.641 1 88.81 293 GLN B N 1
ATOM 6884 C CA . GLN B 1 293 ? -18.562 24.609 8.594 1 88.81 293 GLN B CA 1
ATOM 6885 C C . GLN B 1 293 ? -19 24.875 7.16 1 88.81 293 GLN B C 1
ATOM 6887 O O . GLN B 1 293 ? -20.188 24.828 6.848 1 88.81 293 GLN B O 1
ATOM 6892 N N . GLU B 1 294 ? -18 25.125 6.375 1 88.12 294 GLU B N 1
ATOM 6893 C CA . GLU B 1 294 ? -18.312 25.328 4.961 1 88.12 294 GLU B CA 1
ATOM 6894 C C . GLU B 1 294 ? -18.922 24.062 4.355 1 88.12 294 GLU B C 1
ATOM 6896 O O . GLU B 1 294 ? -19.875 24.141 3.568 1 88.12 294 GLU B O 1
ATOM 6901 N N . ALA B 1 295 ? -18.359 22.938 4.656 1 83.12 295 ALA B N 1
ATOM 6902 C CA . ALA B 1 295 ? -18.875 21.672 4.145 1 83.12 295 ALA B CA 1
ATOM 6903 C C . ALA B 1 295 ? -20.312 21.438 4.602 1 83.12 295 ALA B C 1
ATOM 6905 O O . ALA B 1 295 ? -21.125 20.891 3.857 1 83.12 295 ALA B O 1
ATOM 6906 N N . LEU B 1 296 ? -20.656 21.828 5.793 1 81.94 296 LEU B N 1
ATOM 6907 C CA . LEU B 1 296 ? -22 21.719 6.324 1 81.94 296 LEU B CA 1
ATOM 6908 C C . LEU B 1 296 ? -22.969 22.609 5.539 1 81.94 296 LEU B C 1
ATOM 6910 O O . LEU B 1 296 ? -24.094 22.203 5.258 1 81.94 296 LEU B O 1
ATOM 6914 N N . CYS B 1 297 ? -22.5 23.797 5.266 1 87.19 297 CYS B N 1
ATOM 6915 C CA . CYS B 1 297 ? -23.312 24.719 4.465 1 87.19 297 CYS B CA 1
ATOM 6916 C C . CYS B 1 297 ? -23.562 24.141 3.072 1 87.19 297 CYS B C 1
ATOM 6918 O O . CYS B 1 297 ? -24.656 24.234 2.539 1 87.19 297 CYS B O 1
ATOM 6920 N N . ALA B 1 298 ? -22.516 23.547 2.557 1 82.81 298 ALA B N 1
ATOM 6921 C CA . ALA B 1 298 ? -22.609 22.984 1.211 1 82.81 298 ALA B CA 1
ATOM 6922 C C . ALA B 1 298 ? -23.625 21.844 1.157 1 82.81 298 ALA B C 1
ATOM 6924 O O . ALA B 1 298 ? -24.281 21.641 0.137 1 82.81 298 ALA B O 1
ATOM 6925 N N . LYS B 1 299 ? -23.781 21.141 2.215 1 76.69 299 LYS B N 1
ATOM 6926 C CA . LYS B 1 299 ? -24.703 20.016 2.285 1 76.69 299 LYS B CA 1
ATOM 6927 C C . LYS B 1 299 ? -26.156 20.516 2.336 1 76.69 299 LYS B C 1
ATOM 6929 O O . LYS B 1 299 ? -27.078 19.766 2.01 1 76.69 299 LYS B O 1
ATOM 6934 N N . SER B 1 300 ? -26.312 21.672 2.699 1 78 300 SER B N 1
ATOM 6935 C CA . SER B 1 300 ? -27.656 22.219 2.838 1 78 300 SER B CA 1
ATOM 6936 C C . SER B 1 300 ? -28.281 22.5 1.476 1 78 300 SER B C 1
ATOM 6938 O O . SER B 1 300 ? -29.5 22.578 1.354 1 78 300 SER B O 1
ATOM 6940 N N . VAL B 1 301 ? -27.297 22.547 0.524 1 73.25 301 VAL B N 1
ATOM 6941 C CA . VAL B 1 301 ? -27.812 22.812 -0.811 1 73.25 301 VAL B CA 1
ATOM 6942 C C . VAL B 1 301 ? -28.359 21.516 -1.422 1 73.25 301 VAL B C 1
ATOM 6944 O O . VAL B 1 301 ? -27.578 20.688 -1.912 1 73.25 301 VAL B O 1
ATOM 6947 N N . THR B 1 302 ? -29.344 20.906 -0.969 1 65.31 302 THR B N 1
ATOM 6948 C CA . THR B 1 302 ? -29.859 19.641 -1.509 1 65.31 302 THR B CA 1
ATOM 6949 C C . THR B 1 302 ? -31.203 19.844 -2.201 1 65.31 302 THR B C 1
ATOM 6951 O O . THR B 1 302 ? -32.062 20.562 -1.688 1 65.31 302 THR B O 1
ATOM 6954 N N . ILE B 1 303 ? -30.969 19.766 -3.502 1 64.94 303 ILE B N 1
ATOM 6955 C CA . ILE B 1 303 ? -32.25 19.484 -4.176 1 64.94 303 ILE B CA 1
ATOM 6956 C C . ILE B 1 303 ? -32.562 18 -4.066 1 64.94 303 ILE B C 1
ATOM 6958 O O . ILE B 1 303 ? -31.984 17.172 -4.781 1 64.94 303 ILE B O 1
ATOM 6962 N N . THR B 1 304 ? -33.125 17.719 -2.893 1 57.09 304 THR B N 1
ATOM 6963 C CA . THR B 1 304 ? -33.344 16.359 -2.404 1 57.09 304 THR B CA 1
ATOM 6964 C C . THR B 1 304 ? -33.656 15.406 -3.559 1 57.09 304 THR B C 1
ATOM 6966 O O . THR B 1 304 ? -33.188 14.273 -3.588 1 57.09 304 THR B O 1
ATOM 6969 N N . GLU B 1 305 ? -34.406 15.953 -4.371 1 60.28 305 GLU B N 1
ATOM 6970 C CA . GLU B 1 305 ? -34.844 15.07 -5.441 1 60.28 305 GLU B CA 1
ATOM 6971 C C . GLU B 1 305 ? -33.719 14.641 -6.344 1 60.28 305 GLU B C 1
ATOM 6973 O O . GLU B 1 305 ? -33.656 13.492 -6.793 1 60.28 305 GLU B O 1
ATOM 6978 N N . VAL B 1 306 ? -32.812 15.484 -6.469 1 60.53 306 VAL B N 1
ATOM 6979 C CA . VAL B 1 306 ? -31.703 15.195 -7.383 1 60.53 306 VAL B CA 1
ATOM 6980 C C . VAL B 1 306 ? -30.656 14.344 -6.676 1 60.53 306 VAL B C 1
ATOM 6982 O O . VAL B 1 306 ? -30.172 13.352 -7.23 1 60.53 306 VAL B O 1
ATOM 6985 N N . MET B 1 307 ? -30.469 14.594 -5.488 1 63.81 307 MET B N 1
ATOM 6986 C CA . MET B 1 307 ? -29.359 13.961 -4.777 1 63.81 307 MET B CA 1
ATOM 6987 C C . MET B 1 307 ? -29.703 12.516 -4.438 1 63.81 307 MET B C 1
ATOM 6989 O O . MET B 1 307 ? -28.812 11.648 -4.453 1 63.81 307 MET B O 1
ATOM 6993 N N . THR B 1 308 ? -30.859 12.32 -4.215 1 59.09 308 THR B N 1
ATOM 6994 C CA . THR B 1 308 ? -31.281 10.953 -3.9 1 59.09 308 THR B CA 1
ATOM 6995 C C . THR B 1 308 ? -31.016 10.023 -5.078 1 59.09 308 THR B C 1
ATOM 6997 O O . THR B 1 308 ? -30.562 8.891 -4.887 1 59.09 308 THR B O 1
ATOM 7000 N N . VAL B 1 309 ? -31.266 10.562 -6.164 1 55.38 309 VAL B N 1
ATOM 7001 C CA . VAL B 1 309 ? -31.094 9.75 -7.363 1 55.38 309 VAL B CA 1
ATOM 7002 C C . VAL B 1 309 ? -29.594 9.547 -7.633 1 55.38 309 VAL B C 1
ATOM 7004 O O . VAL B 1 309 ? -29.156 8.438 -7.949 1 55.38 309 VAL B O 1
ATOM 7007 N N . VAL B 1 310 ? -28.844 10.539 -7.426 1 57.16 310 VAL B N 1
ATOM 7008 C CA . VAL B 1 310 ? -27.438 10.523 -7.785 1 57.16 310 VAL B CA 1
ATOM 7009 C C . VAL B 1 310 ? -26.656 9.688 -6.766 1 57.16 310 VAL B C 1
ATOM 7011 O O . VAL B 1 310 ? -25.75 8.922 -7.137 1 57.16 310 VAL B O 1
ATOM 7014 N N . VAL B 1 311 ? -26.875 9.844 -5.484 1 53.62 311 VAL B N 1
ATOM 7015 C CA . VAL B 1 311 ? -26.141 9.148 -4.43 1 53.62 311 VAL B CA 1
ATOM 7016 C C . VAL B 1 311 ? -26.391 7.645 -4.543 1 53.62 311 VAL B C 1
ATOM 7018 O O . VAL B 1 311 ? -25.484 6.844 -4.289 1 53.62 311 VAL B O 1
ATOM 7021 N N . ARG B 1 312 ? -27.531 7.293 -4.855 1 48.97 312 ARG B N 1
ATOM 7022 C CA . ARG B 1 312 ? -27.859 5.883 -5.047 1 48.97 312 ARG B CA 1
ATOM 7023 C C . ARG B 1 312 ? -27.031 5.285 -6.188 1 48.97 312 ARG B C 1
ATOM 7025 O O . ARG B 1 312 ? -26.688 4.102 -6.156 1 48.97 312 ARG B O 1
ATOM 7032 N N . ALA B 1 313 ? -26.891 6.148 -7.078 1 43.66 313 ALA B N 1
ATOM 7033 C CA . ALA B 1 313 ? -26.266 5.645 -8.297 1 43.66 313 ALA B CA 1
ATOM 7034 C C . ALA B 1 313 ? -24.75 5.551 -8.133 1 43.66 313 ALA B C 1
ATOM 7036 O O . ALA B 1 313 ? -24.094 4.707 -8.758 1 43.66 313 ALA B O 1
ATOM 7037 N N . VAL B 1 314 ? -24.016 6.484 -7.461 1 42.47 314 VAL B N 1
ATOM 7038 C CA . VAL B 1 314 ? -22.562 6.535 -7.535 1 42.47 314 VAL B CA 1
ATOM 7039 C C . VAL B 1 314 ? -21.969 6.578 -6.129 1 42.47 314 VAL B C 1
ATOM 7041 O O . VAL B 1 314 ? -22.453 7.316 -5.27 1 42.47 314 VAL B O 1
ATOM 7044 N N . ARG B 1 315 ? -21.312 5.492 -5.738 1 39.75 315 ARG B N 1
ATOM 7045 C CA . ARG B 1 315 ? -20.547 5.578 -4.508 1 39.75 315 ARG B CA 1
ATOM 7046 C C . ARG B 1 315 ? -19.734 6.875 -4.453 1 39.75 315 ARG B C 1
ATOM 7048 O O . ARG B 1 315 ? -19.234 7.336 -5.477 1 39.75 315 ARG B O 1
ATOM 7055 N N . TRP B 1 316 ? -19.844 7.691 -3.439 1 39.31 316 TRP B N 1
ATOM 7056 C CA . TRP B 1 316 ? -19.609 9.094 -3.102 1 39.31 316 TRP B CA 1
ATOM 7057 C C . TRP B 1 316 ? -18.172 9.492 -3.414 1 39.31 316 TRP B C 1
ATOM 7059 O O . TRP B 1 316 ? -17.234 8.914 -2.869 1 39.31 316 TRP B O 1
ATOM 7069 N N . LEU B 1 317 ? -17.734 9.695 -4.594 1 41.28 317 LEU B N 1
ATOM 7070 C CA . LEU B 1 317 ? -16.703 10.727 -4.684 1 41.28 317 LEU B CA 1
ATOM 7071 C C . LEU B 1 317 ? -17.172 12.008 -4.004 1 41.28 317 LEU B C 1
ATOM 7073 O O . LEU B 1 317 ? -18.312 12.109 -3.568 1 41.28 317 LEU B O 1
ATOM 7077 N N . SER B 1 318 ? -16.453 13.078 -4.129 1 52.84 318 SER B N 1
ATOM 7078 C CA . SER B 1 318 ? -16.922 14.43 -3.818 1 52.84 318 SER B CA 1
ATOM 7079 C C . SER B 1 318 ? -18.203 14.766 -4.57 1 52.84 318 SER B C 1
ATOM 7081 O O . SER B 1 318 ? -18.391 14.328 -5.707 1 52.84 318 SER B O 1
ATOM 7083 N N . ARG B 1 319 ? -19.281 15.07 -3.914 1 57.28 319 ARG B N 1
ATOM 7084 C CA . ARG B 1 319 ? -20.609 15.391 -4.426 1 57.28 319 ARG B CA 1
ATOM 7085 C C . ARG B 1 319 ? -20.516 16.172 -5.734 1 57.28 319 ARG B C 1
ATOM 7087 O O . ARG B 1 319 ? -21.234 15.867 -6.695 1 57.28 319 ARG B O 1
ATOM 7094 N N . GLY B 1 320 ? -19.516 17.031 -5.824 1 57.41 320 GLY B N 1
ATOM 7095 C CA . GLY B 1 320 ? -19.422 17.891 -6.996 1 57.41 320 GLY B CA 1
ATOM 7096 C C . GLY B 1 320 ? -18.953 17.156 -8.234 1 57.41 320 GLY B C 1
ATOM 7097 O O . GLY B 1 320 ? -19.547 17.312 -9.312 1 57.41 320 GLY B O 1
ATOM 7098 N N . LYS B 1 321 ? -17.984 16.406 -8 1 63.59 321 LYS B N 1
ATOM 7099 C CA . LYS B 1 321 ? -17.438 15.68 -9.141 1 63.59 321 LYS B CA 1
ATOM 7100 C C . LYS B 1 321 ? -18.422 14.633 -9.648 1 63.59 321 LYS B C 1
ATOM 7102 O O . LYS B 1 321 ? -18.547 14.43 -10.859 1 63.59 321 LYS B O 1
ATOM 7107 N N . MET B 1 322 ? -19.094 14.117 -8.75 1 64.5 322 MET B N 1
ATOM 7108 C CA . MET B 1 322 ? -20.094 13.117 -9.109 1 64.5 322 MET B CA 1
ATOM 7109 C C . MET B 1 322 ? -21.234 13.758 -9.906 1 64.5 322 MET B C 1
ATOM 7111 O O . MET B 1 322 ? -21.656 13.219 -10.93 1 64.5 322 MET B O 1
ATOM 7115 N N . LEU B 1 323 ? -21.625 14.898 -9.461 1 67.44 323 LEU B N 1
ATOM 7116 C CA . LEU B 1 323 ? -22.719 15.594 -10.133 1 67.44 323 LEU B CA 1
ATOM 7117 C C . LEU B 1 323 ? -22.312 16.016 -11.539 1 67.44 323 LEU B C 1
ATOM 7119 O O . LEU B 1 323 ? -23.094 15.891 -12.484 1 67.44 323 LEU B O 1
ATOM 7123 N N . GLU B 1 324 ? -21.109 16.406 -11.578 1 71.88 324 GLU B N 1
ATOM 7124 C CA . GLU B 1 324 ? -20.609 16.812 -12.875 1 71.88 324 GLU B CA 1
ATOM 7125 C C . GLU B 1 324 ? -20.547 15.648 -13.852 1 71.88 324 GLU B C 1
ATOM 7127 O O . GLU B 1 324 ? -20.844 15.797 -15.039 1 71.88 324 GLU B O 1
ATOM 7132 N N . ARG B 1 325 ? -20.188 14.523 -13.305 1 67.06 325 ARG B N 1
ATOM 7133 C CA . ARG B 1 325 ? -20.094 13.336 -14.148 1 67.06 325 ARG B CA 1
ATOM 7134 C C . ARG B 1 325 ? -21.484 12.883 -14.602 1 67.06 325 ARG B C 1
ATOM 7136 O O . ARG B 1 325 ? -21.672 12.5 -15.758 1 67.06 325 ARG B O 1
ATOM 7143 N N . VAL B 1 326 ? -22.422 12.906 -13.734 1 67.62 326 VAL B N 1
ATOM 7144 C CA . VAL B 1 326 ? -23.797 12.508 -14.062 1 67.62 326 VAL B CA 1
ATOM 7145 C C . VAL B 1 326 ? -24.375 13.477 -15.086 1 67.62 326 VAL B C 1
ATOM 7147 O O . VAL B 1 326 ? -25.078 13.055 -16.016 1 67.62 326 VAL B O 1
ATOM 7150 N N . PHE B 1 327 ? -24.062 14.727 -14.828 1 70.31 327 PHE B N 1
ATOM 7151 C CA . PHE B 1 327 ? -24.547 15.742 -15.75 1 70.31 327 PHE B CA 1
ATOM 7152 C C . PHE B 1 327 ? -23.969 15.531 -17.141 1 70.31 327 PHE B C 1
ATOM 7154 O O . PHE B 1 327 ? -24.688 15.609 -18.141 1 70.31 327 PHE B O 1
ATOM 7161 N N . SER B 1 328 ? -22.703 15.18 -17.172 1 71.44 328 SER B N 1
ATOM 7162 C CA . SER B 1 328 ? -22.031 15.023 -18.453 1 71.44 328 SER B CA 1
ATOM 7163 C C . SER B 1 328 ? -22.484 13.75 -19.156 1 71.44 328 SER B C 1
ATOM 7165 O O . SER B 1 328 ? -22.547 13.711 -20.391 1 71.44 328 SER B O 1
ATOM 7167 N N . LEU B 1 329 ? -22.797 12.711 -18.281 1 64.62 329 LEU B N 1
ATOM 7168 C CA . LEU B 1 329 ? -23.172 11.422 -18.844 1 64.62 329 LEU B CA 1
ATOM 7169 C C . LEU B 1 329 ? -24.672 11.219 -18.797 1 64.62 329 LEU B C 1
ATOM 7171 O O . LEU B 1 329 ? -25.156 10.078 -18.828 1 64.62 329 LEU B O 1
ATOM 7175 N N . ARG B 1 330 ? -25.406 12.242 -18.672 1 69.75 330 ARG B N 1
ATOM 7176 C CA . ARG B 1 330 ? -26.828 12.133 -18.422 1 69.75 330 ARG B CA 1
ATOM 7177 C C . ARG B 1 330 ? -27.531 11.375 -19.531 1 69.75 330 ARG B C 1
ATOM 7179 O O . ARG B 1 330 ? -28.391 10.531 -19.281 1 69.75 330 ARG B O 1
ATOM 7186 N N . ASP B 1 331 ? -27.062 11.609 -20.672 1 71.12 331 ASP B N 1
ATOM 7187 C CA . ASP B 1 331 ? -27.719 10.953 -21.797 1 71.12 331 ASP B CA 1
ATOM 7188 C C . ASP B 1 331 ? -27.344 9.469 -21.859 1 71.12 331 ASP B C 1
ATOM 7190 O O . ASP B 1 331 ? -28.203 8.617 -22.094 1 71.12 331 ASP B O 1
ATOM 7194 N N . GLN B 1 332 ? -26.078 9.281 -21.578 1 63.25 332 GLN B N 1
ATOM 7195 C CA . GLN B 1 332 ? -25.594 7.902 -21.594 1 63.25 332 GLN B CA 1
ATOM 7196 C C . GLN B 1 332 ? -26.234 7.098 -20.453 1 63.25 332 GLN B C 1
ATOM 7198 O O . GLN B 1 332 ? -26.578 5.93 -20.641 1 63.25 332 GLN B O 1
ATOM 7203 N N . LEU B 1 333 ? -26.312 7.738 -19.375 1 64.31 333 LEU B N 1
ATOM 7204 C CA . LEU B 1 333 ? -26.922 7.074 -18.219 1 64.31 333 LEU B CA 1
ATOM 7205 C C . LEU B 1 333 ? -28.391 6.797 -18.469 1 64.31 333 LEU B C 1
ATOM 7207 O O . LEU B 1 333 ? -28.906 5.73 -18.094 1 64.31 333 LEU B O 1
ATOM 7211 N N . ALA B 1 334 ? -29.078 7.793 -19.062 1 66.06 334 ALA B N 1
ATOM 7212 C CA . ALA B 1 334 ? -30.484 7.613 -19.406 1 66.06 334 ALA B CA 1
ATOM 7213 C C . ALA B 1 334 ? -30.688 6.422 -20.344 1 66.06 334 ALA B C 1
ATOM 7215 O O . ALA B 1 334 ? -31.578 5.598 -20.125 1 66.06 334 ALA B O 1
ATOM 7216 N N . SER B 1 335 ? -29.797 6.34 -21.234 1 66.62 335 SER B N 1
ATOM 7217 C CA . SER B 1 335 ? -29.875 5.254 -22.203 1 66.62 335 SER B CA 1
ATOM 7218 C C . SER B 1 335 ? -29.578 3.908 -21.547 1 66.62 335 SER B C 1
ATOM 7220 O O . SER B 1 335 ? -30.25 2.912 -21.828 1 66.62 335 SER B O 1
ATOM 7222 N N . PHE B 1 336 ? -28.578 3.936 -20.781 1 60.47 336 PHE B N 1
ATOM 7223 C CA . PHE B 1 336 ? -28.156 2.719 -20.109 1 60.47 336 PHE B CA 1
ATOM 7224 C C . PHE B 1 336 ? -29.25 2.199 -19.188 1 60.47 336 PHE B C 1
ATOM 7226 O O . PHE B 1 336 ? -29.531 0.999 -19.156 1 60.47 336 PHE B O 1
ATOM 7233 N N . LEU B 1 337 ? -29.828 3.127 -18.5 1 61.16 337 LEU B N 1
ATOM 7234 C CA . LEU B 1 337 ? -30.859 2.736 -17.531 1 61.16 337 LEU B CA 1
ATOM 7235 C C . LEU B 1 337 ? -32.125 2.285 -18.25 1 61.16 337 LEU B C 1
ATOM 7237 O O . LEU B 1 337 ? -32.812 1.378 -17.781 1 61.16 337 LEU B O 1
ATOM 7241 N N . ARG B 1 338 ? -32.344 2.916 -19.344 1 63.69 338 ARG B N 1
ATOM 7242 C CA . ARG B 1 338 ? -33.469 2.471 -20.172 1 63.69 338 ARG B CA 1
ATOM 7243 C C . ARG B 1 338 ? -33.25 1.045 -20.672 1 63.69 338 ARG B C 1
ATOM 7245 O O . ARG B 1 338 ? -34.156 0.23 -20.672 1 63.69 338 ARG B O 1
ATOM 7252 N N . GLU B 1 339 ? -32 0.844 -20.922 1 61.75 339 GLU B N 1
ATOM 7253 C CA . GLU B 1 339 ? -31.641 -0.476 -21.438 1 61.75 339 GLU B CA 1
ATOM 7254 C C . GLU B 1 339 ? -31.719 -1.534 -20.344 1 61.75 339 GLU B C 1
ATOM 7256 O O . GLU B 1 339 ? -32.062 -2.686 -20.609 1 61.75 339 GLU B O 1
ATOM 7261 N N . LYS B 1 340 ? -31.344 -1.033 -19.219 1 55.41 340 LYS B N 1
ATOM 7262 C CA . LYS B 1 340 ? -31.344 -1.977 -18.109 1 55.41 340 LYS B CA 1
ATOM 7263 C C . LYS B 1 340 ? -32.75 -2.139 -17.531 1 55.41 340 LYS B C 1
ATOM 7265 O O . LYS B 1 340 ? -32.969 -2.969 -16.641 1 55.41 340 LYS B O 1
ATOM 7270 N N . GLY B 1 341 ? -33.75 -1.411 -18.188 1 58.28 341 GLY B N 1
ATOM 7271 C CA . GLY B 1 341 ? -35.125 -1.567 -17.828 1 58.28 341 GLY B CA 1
ATOM 7272 C C . GLY B 1 341 ? -35.562 -0.704 -16.656 1 58.28 341 GLY B C 1
ATOM 7273 O O . GLY B 1 341 ? -36.594 -0.928 -16.062 1 58.28 341 GLY B O 1
ATOM 7274 N N . ASN B 1 342 ? -34.656 0.007 -16.109 1 58.16 342 ASN B N 1
ATOM 7275 C CA . ASN B 1 342 ? -35 0.915 -15.016 1 58.16 342 ASN B CA 1
ATOM 7276 C C . ASN B 1 342 ? -34.875 2.375 -15.445 1 58.16 342 ASN B C 1
ATOM 7278 O O . ASN B 1 342 ? -33.969 3.074 -15.031 1 58.16 342 ASN B O 1
ATOM 7282 N N . PRO B 1 343 ? -35.812 2.633 -16.328 1 61.12 343 PRO B N 1
ATOM 7283 C CA . PRO B 1 343 ? -35.688 3.994 -16.859 1 61.12 343 PRO B CA 1
ATOM 7284 C C . PRO B 1 343 ? -35.844 5.059 -15.781 1 61.12 343 PRO B C 1
ATOM 7286 O O . PRO B 1 343 ? -36.75 4.941 -14.922 1 61.12 343 PRO B O 1
ATOM 7289 N N . VAL B 1 344 ? -34.844 5.723 -15.422 1 59.72 344 VAL B N 1
ATOM 7290 C CA . VAL B 1 344 ? -34.938 6.887 -14.547 1 59.72 344 VAL B CA 1
ATOM 7291 C C . VAL B 1 344 ? -35.438 8.086 -15.336 1 59.72 344 VAL B C 1
ATOM 7293 O O . VAL B 1 344 ? -34.688 8.727 -16.062 1 59.72 344 VAL B O 1
ATOM 7296 N N . LEU B 1 345 ? -36.781 8.297 -15.328 1 64.56 345 LEU B N 1
ATOM 7297 C CA . LEU B 1 345 ? -37.5 9.305 -16.094 1 64.56 345 LEU B CA 1
ATOM 7298 C C . LEU B 1 345 ? -37 10.703 -15.781 1 64.56 345 LEU B C 1
ATOM 7300 O O . LEU B 1 345 ? -37.188 11.633 -16.562 1 64.56 345 LEU B O 1
ATOM 7304 N N . GLN B 1 346 ? -36.25 10.75 -14.812 1 69.81 346 GLN B N 1
ATOM 7305 C CA . GLN B 1 346 ? -35.781 12.055 -14.359 1 69.81 346 GLN B CA 1
ATOM 7306 C C . GLN B 1 346 ? -34.781 12.648 -15.336 1 69.81 346 GLN B C 1
ATOM 7308 O O . GLN B 1 346 ? -34.75 13.859 -15.539 1 69.81 346 GLN B O 1
ATOM 7313 N N . PHE B 1 347 ? -34.156 11.797 -16.047 1 71 347 PHE B N 1
ATOM 7314 C CA . PHE B 1 347 ? -33.125 12.281 -16.969 1 71 347 PHE B CA 1
ATOM 7315 C C . PHE B 1 347 ? -33.75 12.922 -18.188 1 71 347 PHE B C 1
ATOM 7317 O O . PHE B 1 347 ? -33.125 13.719 -18.891 1 71 347 PHE B O 1
ATOM 7324 N N . GLU B 1 348 ? -35.031 12.625 -18.359 1 72.81 348 GLU B N 1
ATOM 7325 C CA . GLU B 1 348 ? -35.719 13.172 -19.516 1 72.81 348 GLU B CA 1
ATOM 7326 C C . GLU B 1 348 ? -36.531 14.406 -19.125 1 72.81 348 GLU B C 1
ATOM 7328 O O . GLU B 1 348 ? -37.062 15.125 -20 1 72.81 348 GLU B O 1
ATOM 7333 N N . ASP B 1 349 ? -36.688 14.695 -17.906 1 77.12 349 ASP B N 1
ATOM 7334 C CA . ASP B 1 349 ? -37.406 15.867 -17.391 1 77.12 349 ASP B CA 1
ATOM 7335 C C . ASP B 1 349 ? -36.5 17.109 -17.422 1 77.12 349 ASP B C 1
ATOM 7337 O O . ASP B 1 349 ? -35.531 17.188 -16.703 1 77.12 349 ASP B O 1
ATOM 7341 N N . PRO B 1 350 ? -36.844 18.062 -18.234 1 80.69 350 PRO B N 1
ATOM 7342 C CA . PRO B 1 350 ? -36.031 19.266 -18.359 1 80.69 350 PRO B CA 1
ATOM 7343 C C . PRO B 1 350 ? -35.844 20 -17.031 1 80.69 350 PRO B C 1
ATOM 7345 O O . PRO B 1 350 ? -34.812 20.594 -16.766 1 80.69 350 PRO B O 1
ATOM 7348 N N . ALA B 1 351 ? -36.875 19.969 -16.25 1 81.31 351 ALA B N 1
ATOM 7349 C CA . ALA B 1 351 ? -36.781 20.625 -14.945 1 81.31 351 ALA B CA 1
ATOM 7350 C C . ALA B 1 351 ? -35.75 19.938 -14.055 1 81.31 351 ALA B C 1
ATOM 7352 O O . ALA B 1 351 ? -35 20.609 -13.359 1 81.31 351 ALA B O 1
ATOM 7353 N N . TRP B 1 352 ? -35.781 18.703 -14.188 1 81.44 352 TRP B N 1
ATOM 7354 C CA . TRP B 1 352 ? -34.812 17.938 -13.398 1 81.44 352 TRP B CA 1
ATOM 7355 C C . TRP B 1 352 ? -33.406 18.156 -13.891 1 81.44 352 TRP B C 1
ATOM 7357 O O . TRP B 1 352 ? -32.469 18.25 -13.094 1 81.44 352 TRP B O 1
ATOM 7367 N N . VAL B 1 353 ? -33.25 18.297 -15.109 1 80.25 353 VAL B N 1
ATOM 7368 C CA . VAL B 1 353 ? -31.938 18.516 -15.703 1 80.25 353 VAL B CA 1
ATOM 7369 C C . VAL B 1 353 ? -31.438 19.906 -15.328 1 80.25 353 VAL B C 1
ATOM 7371 O O . VAL B 1 353 ? -30.234 20.094 -15.094 1 80.25 353 VAL B O 1
ATOM 7374 N N . CYS B 1 354 ? -32.344 20.812 -15.273 1 84.69 354 CYS B N 1
ATOM 7375 C CA . CYS B 1 354 ? -31.953 22.156 -14.852 1 84.69 354 CYS B CA 1
ATOM 7376 C C . CYS B 1 354 ? -31.516 22.172 -13.391 1 84.69 354 CYS B C 1
ATOM 7378 O O . CYS B 1 354 ? -30.578 22.875 -13.016 1 84.69 354 CYS B O 1
ATOM 7380 N N . ASP B 1 355 ? -32.188 21.375 -12.633 1 83.81 355 ASP B N 1
ATOM 7381 C CA . ASP B 1 355 ? -31.828 21.281 -11.219 1 83.81 355 ASP B CA 1
ATOM 7382 C C . ASP B 1 355 ? -30.406 20.734 -11.055 1 83.81 355 ASP B C 1
ATOM 7384 O O . ASP B 1 355 ? -29.641 21.219 -10.219 1 83.81 355 ASP B O 1
ATOM 7388 N N . ILE B 1 356 ? -30.094 19.812 -11.906 1 80.56 356 ILE B N 1
ATOM 7389 C CA . ILE B 1 356 ? -28.75 19.234 -11.844 1 80.56 356 ILE B CA 1
ATOM 7390 C C . ILE B 1 356 ? -27.734 20.266 -12.32 1 80.56 356 ILE B C 1
ATOM 7392 O O . ILE B 1 356 ? -26.625 20.344 -11.773 1 80.56 356 ILE B O 1
ATOM 7396 N N . GLY B 1 357 ? -28.125 20.891 -13.32 1 83 357 GLY B N 1
ATOM 7397 C CA . GLY B 1 357 ? -27.219 21.922 -13.82 1 83 357 GLY B CA 1
ATOM 7398 C C . GLY B 1 357 ? -26.906 22.969 -12.781 1 83 357 GLY B C 1
ATOM 7399 O O . GLY B 1 357 ? -25.75 23.391 -12.641 1 83 357 GLY B O 1
ATOM 7400 N N . PHE B 1 358 ? -27.891 23.422 -12.078 1 87.44 358 PHE B N 1
ATOM 7401 C CA . PHE B 1 358 ? -27.703 24.391 -11.008 1 87.44 358 PHE B CA 1
ATOM 7402 C C . PHE B 1 358 ? -26.812 23.828 -9.906 1 87.44 358 PHE B C 1
ATOM 7404 O O . PHE B 1 358 ? -25.891 24.5 -9.438 1 87.44 358 PHE B O 1
ATOM 7411 N N . LEU B 1 359 ? -27.078 22.609 -9.578 1 83.75 359 LEU B N 1
ATOM 7412 C CA . LEU B 1 359 ? -26.328 21.984 -8.492 1 83.75 359 LEU B CA 1
ATOM 7413 C C . LEU B 1 359 ? -24.859 21.797 -8.867 1 83.75 359 LEU B C 1
ATOM 7415 O O . LEU B 1 359 ? -23.969 21.938 -8.023 1 83.75 359 LEU B O 1
ATOM 7419 N N . VAL B 1 360 ? -24.625 21.484 -10.078 1 82.31 360 VAL B N 1
ATOM 7420 C CA . VAL B 1 360 ? -23.25 21.312 -10.547 1 82.31 360 VAL B CA 1
ATOM 7421 C C . VAL B 1 360 ? -22.516 22.641 -10.445 1 82.31 360 VAL B C 1
ATOM 7423 O O . VAL B 1 360 ? -21.375 22.688 -9.977 1 82.31 360 VAL B O 1
ATOM 7426 N N . ASP B 1 361 ? -23.141 23.656 -10.812 1 85.94 361 ASP B N 1
ATOM 7427 C CA . ASP B 1 361 ? -22.484 24.969 -10.805 1 85.94 361 ASP B CA 1
ATOM 7428 C C . ASP B 1 361 ? -22.234 25.453 -9.375 1 85.94 361 ASP B C 1
ATOM 7430 O O . ASP B 1 361 ? -21.125 25.891 -9.055 1 85.94 361 ASP B O 1
ATOM 7434 N N . ILE B 1 362 ? -23.234 25.359 -8.57 1 87.94 362 ILE B N 1
ATOM 7435 C CA . ILE B 1 362 ? -23.078 25.875 -7.211 1 87.94 362 ILE B CA 1
ATOM 7436 C C . ILE B 1 362 ? -22.062 25.016 -6.449 1 87.94 362 ILE B C 1
ATOM 7438 O O . ILE B 1 362 ? -21.297 25.547 -5.629 1 87.94 362 ILE B O 1
ATOM 7442 N N . THR B 1 363 ? -22.094 23.734 -6.637 1 84.56 363 THR B N 1
ATOM 7443 C CA . THR B 1 363 ? -21.141 22.859 -5.957 1 84.56 363 THR B CA 1
ATOM 7444 C C . THR B 1 363 ? -19.719 23.156 -6.43 1 84.56 363 THR B C 1
ATOM 7446 O O . THR B 1 363 ? -18.766 23.047 -5.652 1 84.56 363 THR B O 1
ATOM 7449 N N . ARG B 1 364 ? -19.594 23.469 -7.656 1 82.81 364 ARG B N 1
ATOM 7450 C CA . ARG B 1 364 ? -18.281 23.859 -8.156 1 82.81 364 ARG B CA 1
ATOM 7451 C C . ARG B 1 364 ? -17.766 25.094 -7.418 1 82.81 364 ARG B C 1
ATOM 7453 O O . ARG B 1 364 ? -16.594 25.141 -7.031 1 82.81 364 ARG B O 1
ATOM 7460 N N . HIS B 1 365 ? -18.656 26.078 -7.305 1 89.25 365 HIS B N 1
ATOM 7461 C CA . HIS B 1 365 ? -18.281 27.281 -6.574 1 89.25 365 HIS B CA 1
ATOM 7462 C C . HIS B 1 365 ? -17.938 26.969 -5.125 1 89.25 365 HIS B C 1
ATOM 7464 O O . HIS B 1 365 ? -16.984 27.516 -4.574 1 89.25 365 HIS B O 1
ATOM 7470 N N . LEU B 1 366 ? -18.703 26.125 -4.551 1 87.56 366 LEU B N 1
ATOM 7471 C CA . LEU B 1 366 ? -18.469 25.734 -3.162 1 87.56 366 LEU B CA 1
ATOM 7472 C C . LEU B 1 366 ? -17.172 24.969 -3.02 1 87.56 366 LEU B C 1
ATOM 7474 O O . LEU B 1 366 ? -16.438 25.125 -2.037 1 87.56 366 LEU B O 1
ATOM 7478 N N . ASN B 1 367 ? -16.891 24.156 -3.996 1 84.38 367 ASN B N 1
ATOM 7479 C CA . ASN B 1 367 ? -15.633 23.406 -3.982 1 84.38 367 ASN B CA 1
ATOM 7480 C C . ASN B 1 367 ? -14.43 24.344 -4.098 1 84.38 367 ASN B C 1
ATOM 7482 O O . ASN B 1 367 ? -13.391 24.094 -3.479 1 84.38 367 ASN B O 1
ATOM 7486 N N . GLU B 1 368 ? -14.547 25.266 -4.895 1 86.81 368 GLU B N 1
ATOM 7487 C CA . GLU B 1 368 ? -13.469 26.234 -5.023 1 86.81 368 GLU B CA 1
ATOM 7488 C C . GLU B 1 368 ? -13.211 26.953 -3.697 1 86.81 368 GLU B C 1
ATOM 7490 O O . GLU B 1 368 ? -12.055 27.156 -3.314 1 86.81 368 GLU B O 1
ATOM 7495 N N . LEU B 1 369 ? -14.266 27.359 -3.059 1 90.44 369 LEU B N 1
ATOM 7496 C CA . LEU B 1 369 ? -14.117 27.969 -1.738 1 90.44 369 LEU B CA 1
ATOM 7497 C C . LEU B 1 369 ? -13.445 27 -0.77 1 90.44 369 LEU B C 1
ATOM 7499 O O . LEU B 1 369 ? -12.547 27.391 -0.02 1 90.44 369 LEU B O 1
ATOM 7503 N N . ASN B 1 370 ? -13.859 25.812 -0.812 1 86.81 370 ASN B N 1
ATOM 7504 C CA . ASN B 1 370 ? -13.312 24.781 0.079 1 86.81 370 ASN B CA 1
ATOM 7505 C C . ASN B 1 370 ? -11.805 24.641 -0.097 1 86.81 370 ASN B C 1
ATOM 7507 O O . ASN B 1 370 ? -11.07 24.5 0.885 1 86.81 370 ASN B O 1
ATOM 7511 N N . ILE B 1 371 ? -11.391 24.719 -1.272 1 85.81 371 ILE B N 1
ATOM 7512 C CA . ILE B 1 371 ? -9.969 24.578 -1.574 1 85.81 371 ILE B CA 1
ATOM 7513 C C . ILE B 1 371 ? -9.211 25.781 -1.014 1 85.81 371 ILE B C 1
ATOM 7515 O O . ILE B 1 371 ? -8.125 25.625 -0.448 1 85.81 371 ILE B O 1
ATOM 7519 N N . HIS B 1 372 ? -9.836 26.875 -1.077 1 88.19 372 HIS B N 1
ATOM 7520 C CA . HIS B 1 372 ? -9.203 28.078 -0.567 1 88.19 372 HIS B CA 1
ATOM 7521 C C . HIS B 1 372 ? -9.086 28.047 0.953 1 88.19 372 HIS B C 1
ATOM 7523 O O . HIS B 1 372 ? -8.148 28.609 1.521 1 88.19 372 HIS B O 1
ATOM 7529 N N . LEU B 1 373 ? -10.031 27.406 1.533 1 89.69 373 LEU B N 1
ATOM 7530 C CA . LEU B 1 373 ? -10.047 27.359 2.99 1 89.69 373 LEU B CA 1
ATOM 7531 C C . LEU B 1 373 ? -9.031 26.344 3.504 1 89.69 373 LEU B C 1
ATOM 7533 O O . LEU B 1 373 ? -8.711 26.328 4.691 1 89.69 373 LEU B O 1
ATOM 7537 N N . GLN B 1 374 ? -8.617 25.547 2.516 1 86.88 374 GLN B N 1
ATOM 7538 C CA . GLN B 1 374 ? -7.652 24.531 2.9 1 86.88 374 GLN B CA 1
ATOM 7539 C C . GLN B 1 374 ? -6.223 24.984 2.646 1 86.88 374 GLN B C 1
ATOM 7541 O O . GLN B 1 374 ? -5.977 25.797 1.75 1 86.88 374 GLN B O 1
ATOM 7546 N N . GLY B 1 375 ? -5.316 24.734 3.428 1 81.25 375 GLY B N 1
ATOM 7547 C CA . GLY B 1 375 ? -3.916 25.094 3.26 1 81.25 375 GLY B CA 1
ATOM 7548 C C . GLY B 1 375 ? -3.164 25.188 4.574 1 81.25 375 GLY B C 1
ATOM 7549 O O . GLY B 1 375 ? -3.773 25.344 5.633 1 81.25 375 GLY B O 1
ATOM 7550 N N . LYS B 1 376 ? -1.843 25.016 4.207 1 77.06 376 LYS B N 1
ATOM 7551 C CA . LYS B 1 376 ? -0.977 25.203 5.367 1 77.06 376 LYS B CA 1
ATOM 7552 C C . LYS B 1 376 ? -0.682 26.672 5.617 1 77.06 376 LYS B C 1
ATOM 7554 O O . LYS B 1 376 ? -0.584 27.453 4.672 1 77.06 376 LYS B O 1
ATOM 7559 N N . ASP B 1 377 ? -0.827 27.312 6.715 1 78.56 377 ASP B N 1
ATOM 7560 C CA . ASP B 1 377 ? -0.417 28.656 7.117 1 78.56 377 ASP B CA 1
ATOM 7561 C C . ASP B 1 377 ? -1.49 29.688 6.77 1 78.56 377 ASP B C 1
ATOM 7563 O O . ASP B 1 377 ? -1.176 30.812 6.391 1 78.56 377 ASP B O 1
ATOM 7567 N N . VAL B 1 378 ? -2.645 29.266 6.625 1 87.31 378 VAL B N 1
ATOM 7568 C CA . VAL B 1 378 ? -3.744 30.203 6.426 1 87.31 378 VAL B CA 1
ATOM 7569 C C . VAL B 1 378 ? -4.25 30.688 7.777 1 87.31 378 VAL B C 1
ATOM 7571 O O . VAL B 1 378 ? -4.625 29.891 8.641 1 87.31 378 VAL B O 1
ATOM 7574 N N . LEU B 1 379 ? -4.246 32 7.863 1 91.94 379 LEU B N 1
ATOM 7575 C CA . LEU B 1 379 ? -4.641 32.594 9.133 1 91.94 379 LEU B CA 1
ATOM 7576 C C . LEU B 1 379 ? -6.156 32.75 9.219 1 91.94 379 LEU B C 1
ATOM 7578 O O . LEU B 1 379 ? -6.844 32.75 8.195 1 91.94 379 LEU B O 1
ATOM 7582 N N . VAL B 1 380 ? -6.676 32.875 10.398 1 93.19 380 VAL B N 1
ATOM 7583 C CA . VAL B 1 380 ? -8.109 32.938 10.656 1 93.19 380 VAL B CA 1
ATOM 7584 C C . VAL B 1 380 ? -8.711 34.156 9.945 1 93.19 380 VAL B C 1
ATOM 7586 O O . VAL B 1 380 ? -9.758 34.031 9.312 1 93.19 380 VAL B O 1
ATOM 7589 N N . PRO B 1 381 ? -7.992 35.312 9.984 1 92.88 381 PRO B N 1
ATOM 7590 C CA . PRO B 1 381 ? -8.57 36.469 9.289 1 92.88 381 PRO B CA 1
ATOM 7591 C C . PRO B 1 381 ? -8.68 36.25 7.781 1 92.88 381 PRO B C 1
ATOM 7593 O O . PRO B 1 381 ? -9.633 36.719 7.156 1 92.88 381 PRO B O 1
ATOM 7596 N N . ASP B 1 382 ? -7.719 35.562 7.246 1 92 382 ASP B N 1
ATOM 7597 C CA . ASP B 1 382 ? -7.781 35.25 5.82 1 92 382 ASP B CA 1
ATOM 7598 C C . ASP B 1 382 ? -8.953 34.312 5.512 1 92 382 ASP B C 1
ATOM 7600 O O . ASP B 1 382 ? -9.641 34.5 4.5 1 92 382 ASP B O 1
ATOM 7604 N N . LEU B 1 383 ? -9.141 33.375 6.336 1 93.94 383 LEU B N 1
ATOM 7605 C CA . LEU B 1 383 ? -10.25 32.438 6.16 1 93.94 383 LEU B CA 1
ATOM 7606 C C . LEU B 1 383 ? -11.586 33.188 6.199 1 93.94 383 LEU B C 1
ATOM 7608 O O . LEU B 1 383 ? -12.461 32.938 5.371 1 93.94 383 LEU B O 1
ATOM 7612 N N . LEU B 1 384 ? -11.68 34.031 7.172 1 93.56 384 LEU B N 1
ATOM 7613 C CA . LEU B 1 384 ? -12.906 34.812 7.289 1 93.56 384 LEU B CA 1
ATOM 7614 C C . LEU B 1 384 ? -13.109 35.688 6.051 1 93.56 384 LEU B C 1
ATOM 7616 O O . LEU B 1 384 ? -14.234 35.844 5.582 1 93.56 384 LEU B O 1
ATOM 7620 N N . ALA B 1 385 ? -12.047 36.219 5.531 1 92.69 385 ALA B N 1
ATOM 7621 C CA . ALA B 1 385 ? -12.117 37.031 4.328 1 92.69 385 ALA B CA 1
ATOM 7622 C C . ALA B 1 385 ? -12.641 36.25 3.145 1 92.69 385 ALA B C 1
ATOM 7624 O O . ALA B 1 385 ? -13.438 36.75 2.346 1 92.69 385 ALA B O 1
ATOM 7625 N N . PHE B 1 386 ? -12.219 35.031 3.045 1 93.56 386 PHE B N 1
ATOM 7626 C CA . PHE B 1 386 ? -12.68 34.156 1.968 1 93.56 386 PHE B CA 1
ATOM 7627 C C . PHE B 1 386 ? -14.172 33.906 2.094 1 93.56 386 PHE B C 1
ATOM 7629 O O . PHE B 1 386 ? -14.898 33.906 1.096 1 93.56 386 PHE B O 1
ATOM 7636 N N . VAL B 1 387 ? -14.578 33.688 3.311 1 94.06 387 VAL B N 1
ATOM 7637 C CA . VAL B 1 387 ? -15.984 33.375 3.57 1 94.06 387 VAL B CA 1
ATOM 7638 C C . VAL B 1 387 ? -16.844 34.594 3.248 1 94.06 387 VAL B C 1
ATOM 7640 O O . VAL B 1 387 ? -17.891 34.469 2.596 1 94.06 387 VAL B O 1
ATOM 7643 N N . LYS B 1 388 ? -16.406 35.719 3.633 1 94.19 388 LYS B N 1
ATOM 7644 C CA . LYS B 1 388 ? -17.141 36.969 3.373 1 94.19 388 LYS B CA 1
ATOM 7645 C C . LYS B 1 388 ? -17.219 37.25 1.876 1 94.19 388 LYS B C 1
ATOM 7647 O O . LYS B 1 388 ? -18.266 37.688 1.375 1 94.19 388 LYS B O 1
ATOM 7652 N N . ALA B 1 389 ? -16.141 37.031 1.204 1 94.62 389 ALA B N 1
ATOM 7653 C CA . ALA B 1 389 ? -16.125 37.219 -0.246 1 94.62 389 ALA B CA 1
ATOM 7654 C C . ALA B 1 389 ? -17.141 36.281 -0.914 1 94.62 389 ALA B C 1
ATOM 7656 O O . ALA B 1 389 ? -17.828 36.656 -1.863 1 94.62 389 ALA B O 1
ATOM 7657 N N . PHE B 1 390 ? -17.172 35.125 -0.461 1 95.69 390 PHE B N 1
ATOM 7658 C CA . PHE B 1 390 ? -18.094 34.125 -1.032 1 95.69 390 PHE B CA 1
ATOM 7659 C C . PHE B 1 390 ? -19.547 34.562 -0.775 1 95.69 390 PHE B C 1
ATOM 7661 O O . PHE B 1 390 ? -20.406 34.406 -1.647 1 95.69 390 PHE B O 1
ATOM 7668 N N . GLU B 1 391 ? -19.812 35.062 0.402 1 94.94 391 GLU B N 1
ATOM 7669 C CA . GLU B 1 391 ? -21.156 35.531 0.723 1 94.94 391 GLU B CA 1
ATOM 7670 C C . GLU B 1 391 ? -21.562 36.688 -0.198 1 94.94 391 GLU B C 1
ATOM 7672 O O . GLU B 1 391 ? -22.719 36.781 -0.598 1 94.94 391 GLU B O 1
ATOM 7677 N N . CYS B 1 392 ? -20.641 37.5 -0.498 1 95.19 392 CYS B N 1
ATOM 7678 C CA . CYS B 1 392 ? -20.906 38.562 -1.443 1 95.19 392 CYS B CA 1
ATOM 7679 C C . CYS B 1 392 ? -21.234 38.031 -2.824 1 95.19 392 CYS B C 1
ATOM 7681 O O . CYS B 1 392 ? -22.125 38.531 -3.504 1 95.19 392 CYS B O 1
ATOM 7683 N N . LYS B 1 393 ? -20.516 37.062 -3.184 1 95.19 393 LYS B N 1
ATOM 7684 C CA . LYS B 1 393 ? -20.781 36.406 -4.465 1 95.19 393 LYS B CA 1
ATOM 7685 C C . LYS B 1 393 ? -22.188 35.781 -4.48 1 95.19 393 LYS B C 1
ATOM 7687 O O . LYS B 1 393 ? -22.891 35.844 -5.492 1 95.19 393 LYS B O 1
ATOM 7692 N N . LEU B 1 394 ? -22.531 35.188 -3.352 1 95.06 394 LEU B N 1
ATOM 7693 C CA . LEU B 1 394 ? -23.859 34.562 -3.246 1 95.06 394 LEU B CA 1
ATOM 7694 C C . LEU B 1 394 ? -24.938 35.625 -3.447 1 95.06 394 LEU B C 1
ATOM 7696 O O . LEU B 1 394 ? -25.938 35.375 -4.121 1 95.06 394 LEU B O 1
ATOM 7700 N N . ARG B 1 395 ? -24.766 36.812 -2.93 1 94.81 395 ARG B N 1
ATOM 7701 C CA . ARG B 1 395 ? -25.719 37.906 -3.098 1 94.81 395 ARG B CA 1
ATOM 7702 C C . ARG B 1 395 ? -25.797 38.344 -4.559 1 94.81 395 ARG B C 1
ATOM 7704 O O . ARG B 1 395 ? 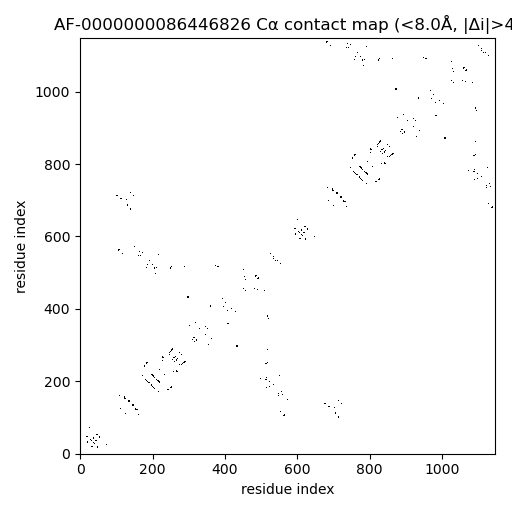-26.891 38.594 -5.074 1 94.81 395 ARG B O 1
ATOM 7711 N N . LEU B 1 396 ? -24.703 38.375 -5.141 1 95.44 396 LEU B N 1
ATOM 7712 C CA . LEU B 1 396 ? -24.641 38.75 -6.551 1 95.44 396 LEU B CA 1
ATOM 7713 C C . LEU B 1 396 ? -25.375 37.719 -7.414 1 95.44 396 LEU B C 1
ATOM 7715 O O . LEU B 1 396 ? -26.172 38.094 -8.273 1 95.44 396 LEU B O 1
ATOM 7719 N N . TRP B 1 397 ? -25.109 36.469 -7.176 1 95.69 397 TRP B N 1
ATOM 7720 C CA . TRP B 1 397 ? -25.719 35.406 -7.957 1 95.69 397 TRP B CA 1
ATOM 7721 C C . TRP B 1 397 ? -27.234 35.344 -7.738 1 95.69 397 TRP B C 1
ATOM 7723 O O . TRP B 1 397 ? -27.984 35.062 -8.672 1 95.69 397 TRP B O 1
ATOM 7733 N N . GLU B 1 398 ? -27.609 35.562 -6.477 1 94.19 398 GLU B N 1
ATOM 7734 C CA . GLU B 1 398 ? -29.031 35.625 -6.168 1 94.19 398 GLU B CA 1
ATOM 7735 C C . GLU B 1 398 ? -29.734 36.719 -7 1 94.19 398 GLU B C 1
ATOM 7737 O O . GLU B 1 398 ? -30.781 36.469 -7.598 1 94.19 398 GLU B O 1
ATOM 7742 N N . HIS B 1 399 ? -29.094 37.844 -7.074 1 94.81 399 HIS B N 1
ATOM 7743 C CA . HIS B 1 399 ? -29.641 38.969 -7.836 1 94.81 399 HIS B CA 1
ATOM 7744 C C . HIS B 1 399 ? -29.641 38.656 -9.336 1 94.81 399 HIS B C 1
ATOM 7746 O O . HIS B 1 399 ? -30.625 38.938 -10.023 1 94.81 399 HIS B O 1
ATOM 7752 N N . GLN B 1 400 ? -28.656 38.062 -9.82 1 94.38 400 GLN B N 1
ATOM 7753 C CA . GLN B 1 400 ? -28.531 37.75 -11.242 1 94.38 400 GLN B CA 1
ATOM 7754 C C . GLN B 1 400 ? -29.531 36.688 -11.664 1 94.38 400 GLN B C 1
ATOM 7756 O O . GLN B 1 400 ? -30.141 36.812 -12.734 1 94.38 400 GLN B O 1
ATOM 7761 N N . LEU B 1 401 ? -29.672 35.688 -10.867 1 94.25 401 LEU B N 1
ATOM 7762 C CA . LEU B 1 401 ? -30.609 34.625 -11.195 1 94.25 401 LEU B CA 1
ATOM 7763 C C . LEU B 1 401 ? -32.031 35.156 -11.211 1 94.25 401 LEU B C 1
ATOM 7765 O O . LEU B 1 401 ? -32.844 34.719 -12.031 1 94.25 401 LEU B O 1
ATOM 7769 N N . ASN B 1 402 ? -32.344 36.094 -10.305 1 93.44 402 ASN B N 1
ATOM 7770 C CA . ASN B 1 402 ? -33.688 36.719 -10.289 1 93.44 402 ASN B CA 1
ATOM 7771 C C . ASN B 1 402 ? -33.938 37.531 -11.555 1 93.44 402 ASN B C 1
ATOM 7773 O O . ASN B 1 402 ? -35.094 37.781 -11.922 1 93.44 402 ASN B O 1
ATOM 7777 N N . GLN B 1 403 ? -32.844 37.875 -12.32 1 93.62 403 GLN B N 1
ATOM 7778 C CA . GLN B 1 403 ? -32.938 38.625 -13.57 1 93.62 403 GLN B CA 1
ATOM 7779 C C . GLN B 1 403 ? -32.75 37.719 -14.773 1 93.62 403 GLN B C 1
ATOM 7781 O O . GLN B 1 403 ? -32.594 38.188 -15.898 1 93.62 403 GLN B O 1
ATOM 7786 N N . ASN B 1 404 ? -32.625 36.438 -14.492 1 92.25 404 ASN B N 1
ATOM 7787 C CA . ASN B 1 404 ? -32.406 35.406 -15.508 1 92.25 404 ASN B CA 1
ATOM 7788 C C . ASN B 1 404 ? -31.062 35.562 -16.203 1 92.25 404 ASN B C 1
ATOM 7790 O O . ASN B 1 404 ? -30.969 35.438 -17.438 1 92.25 404 ASN B O 1
ATOM 7794 N N . LYS B 1 405 ? -30.141 36 -15.422 1 92.06 405 LYS B N 1
ATOM 7795 C CA . LYS B 1 405 ? -28.75 36.094 -15.898 1 92.06 405 LYS B CA 1
ATOM 7796 C C . LYS B 1 405 ? -27.922 34.906 -15.375 1 92.06 405 LYS B C 1
ATOM 7798 O O . LYS B 1 405 ? -27.953 34.625 -14.18 1 92.06 405 LYS B O 1
ATOM 7803 N N . PHE B 1 406 ? -27.266 34.25 -16.234 1 91.62 406 PHE B N 1
ATOM 7804 C CA . PHE B 1 406 ? -26.578 33.031 -15.867 1 91.62 406 PHE B CA 1
ATOM 7805 C C . PHE B 1 406 ? -25.078 33.156 -16.125 1 91.62 406 PHE B C 1
ATOM 7807 O O . PHE B 1 406 ? -24.406 32.156 -16.391 1 91.62 406 PHE B O 1
ATOM 7814 N N . THR B 1 407 ? -24.438 34.219 -15.992 1 90.19 407 THR B N 1
ATOM 7815 C CA . THR B 1 407 ? -23.047 34.5 -16.344 1 90.19 407 THR B CA 1
ATOM 7816 C C . THR B 1 407 ? -22.109 33.562 -15.578 1 90.19 407 THR B C 1
ATOM 7818 O O . THR B 1 407 ? -21.109 33.125 -16.141 1 90.19 407 THR B O 1
ATOM 7821 N N . HIS B 1 408 ? -22.438 33.219 -14.312 1 92.75 408 HIS B N 1
ATOM 7822 C CA . HIS B 1 408 ? -21.547 32.438 -13.469 1 92.75 408 HIS B CA 1
ATOM 7823 C C . HIS B 1 408 ? -22.047 31 -13.289 1 92.75 408 HIS B C 1
ATOM 7825 O O . HIS B 1 408 ? -21.531 30.25 -12.453 1 92.75 408 HIS B O 1
ATOM 7831 N N . PHE B 1 409 ? -23.078 30.672 -13.977 1 92.38 409 PHE B N 1
ATOM 7832 C CA . PHE B 1 409 ? -23.656 29.328 -13.984 1 92.38 409 PHE B CA 1
ATOM 7833 C C . PHE B 1 409 ? -23.656 28.75 -15.391 1 92.38 409 PHE B C 1
ATOM 7835 O O . PHE B 1 409 ? -24.703 28.672 -16.031 1 92.38 409 PHE B O 1
ATOM 7842 N N . ALA B 1 410 ? -22.531 28.281 -15.766 1 87.75 410 ALA B N 1
ATOM 7843 C CA . ALA B 1 410 ? -22.266 27.875 -17.141 1 87.75 410 ALA B CA 1
ATOM 7844 C C . ALA B 1 410 ? -23.156 26.703 -17.547 1 87.75 410 ALA B C 1
ATOM 7846 O O . ALA B 1 410 ? -23.703 26.688 -18.656 1 87.75 410 ALA B O 1
ATOM 7847 N N . ARG B 1 411 ? -23.25 25.719 -16.688 1 86.19 411 ARG B N 1
ATOM 7848 C CA . ARG B 1 411 ? -24.047 24.547 -17.031 1 86.19 411 ARG B CA 1
ATOM 7849 C C . ARG B 1 411 ? -25.531 24.875 -17.078 1 86.19 411 ARG B C 1
ATOM 7851 O O . ARG B 1 411 ? -26.281 24.312 -17.875 1 86.19 411 ARG B O 1
ATOM 7858 N N . LEU B 1 412 ? -25.984 25.719 -16.172 1 87.88 412 LEU B N 1
ATOM 7859 C CA . LEU B 1 412 ? -27.375 26.156 -16.156 1 87.88 412 LEU B CA 1
ATOM 7860 C C . LEU B 1 412 ? -27.688 27 -17.391 1 87.88 412 LEU B C 1
ATOM 7862 O O . LEU B 1 412 ? -28.797 26.922 -17.938 1 87.88 412 LEU B O 1
ATOM 7866 N N . ALA B 1 413 ? -26.703 27.703 -17.859 1 89.25 413 ALA B N 1
ATOM 7867 C CA . ALA B 1 413 ? -26.891 28.578 -19.016 1 89.25 413 ALA B CA 1
ATOM 7868 C C . ALA B 1 413 ? -27.141 27.766 -20.281 1 89.25 413 ALA B C 1
ATOM 7870 O O . ALA B 1 413 ? -27.859 28.203 -21.172 1 89.25 413 ALA B O 1
ATOM 7871 N N . GLU B 1 414 ? -26.562 26.562 -20.281 1 86.31 414 GLU B N 1
ATOM 7872 C CA . GLU B 1 414 ? -26.719 25.688 -21.438 1 86.31 414 GLU B CA 1
ATOM 7873 C C . GLU B 1 414 ? -28.141 25.125 -21.5 1 86.31 414 GLU B C 1
ATOM 7875 O O . GLU B 1 414 ? -28.609 24.734 -22.562 1 86.31 414 GLU B O 1
ATOM 7880 N N . LEU B 1 415 ? -29.031 25 -20.453 1 85.75 415 LEU B N 1
ATOM 7881 C CA . LEU B 1 415 ? -30.281 24.266 -20.359 1 85.75 415 LEU B CA 1
ATOM 7882 C C . LEU B 1 415 ? -31.484 25.203 -20.484 1 85.75 415 LEU B C 1
ATOM 7884 O O . LEU B 1 415 ? -32.625 24.766 -20.594 1 85.75 415 LEU B O 1
ATOM 7888 N N . ARG B 1 416 ? -31.344 26.594 -20.672 1 81.06 416 ARG B N 1
ATOM 7889 C CA . ARG B 1 416 ? -32.406 27.594 -20.797 1 81.06 416 ARG B CA 1
ATOM 7890 C C . ARG B 1 416 ? -33.469 27.406 -19.719 1 81.06 416 ARG B C 1
ATOM 7892 O O . ARG B 1 416 ? -34.625 27.094 -20.031 1 81.06 416 ARG B O 1
ATOM 7899 N N . PRO B 1 417 ? -33.25 27.578 -18.391 1 89.69 417 PRO B N 1
ATOM 7900 C CA . PRO B 1 417 ? -34.188 27.406 -17.297 1 89.69 417 PRO B CA 1
ATOM 7901 C C . PRO B 1 417 ? -35.375 28.406 -17.375 1 89.69 417 PRO B C 1
ATOM 7903 O O . PRO B 1 417 ? -35.219 29.469 -17.953 1 89.69 417 PRO B O 1
ATOM 7906 N N . THR B 1 418 ? -36.531 27.953 -16.859 1 90.81 418 THR B N 1
ATOM 7907 C CA . THR B 1 418 ? -37.688 28.828 -16.781 1 90.81 418 THR B CA 1
ATOM 7908 C C . THR B 1 418 ? -37.531 29.859 -15.68 1 90.81 418 THR B C 1
ATOM 7910 O O . THR B 1 418 ? -36.781 29.656 -14.727 1 90.81 418 THR B O 1
ATOM 7913 N N . PRO B 1 419 ? -38.188 30.984 -15.797 1 91.81 419 PRO B N 1
ATOM 7914 C CA . PRO B 1 419 ? -38.094 32 -14.742 1 91.81 419 PRO B CA 1
ATOM 7915 C C . PRO B 1 419 ? -38.531 31.469 -13.375 1 91.81 419 PRO B C 1
ATOM 7917 O O . PRO B 1 419 ? -38 31.891 -12.352 1 91.81 419 PRO B O 1
ATOM 7920 N N . ALA B 1 420 ? -39.469 30.594 -13.398 1 90.69 420 ALA B N 1
ATOM 7921 C CA . ALA B 1 420 ? -39.875 30.016 -12.133 1 90.69 420 ALA B CA 1
ATOM 7922 C C . ALA B 1 420 ? -38.781 29.203 -11.492 1 90.69 420 ALA B C 1
ATOM 7924 O O . ALA B 1 420 ? -38.594 29.234 -10.273 1 90.69 420 ALA B O 1
ATOM 7925 N N . ALA B 1 421 ? -38.062 28.5 -12.273 1 90.25 421 ALA B N 1
ATOM 7926 C CA . ALA B 1 421 ? -36.938 27.719 -11.773 1 90.25 421 ALA B CA 1
ATOM 7927 C C . ALA B 1 421 ? -35.844 28.641 -11.242 1 90.25 421 ALA B C 1
ATOM 7929 O O . ALA B 1 421 ? -35.219 28.344 -10.211 1 90.25 421 ALA B O 1
ATOM 7930 N N . CYS B 1 422 ? -35.656 29.734 -11.938 1 92.62 422 CYS B N 1
ATOM 7931 C CA . CYS B 1 422 ? -34.625 30.688 -11.539 1 92.62 422 CYS B CA 1
ATOM 7932 C C . CYS B 1 422 ? -34.938 31.297 -10.18 1 92.62 422 CYS B C 1
ATOM 7934 O O . CYS B 1 422 ? -34.031 31.516 -9.367 1 92.62 422 CYS B O 1
ATOM 7936 N N . HIS B 1 423 ? -36.219 31.516 -9.984 1 93.12 423 HIS B N 1
ATOM 7937 C CA . HIS B 1 423 ? -36.625 32.031 -8.68 1 93.12 423 HIS B CA 1
ATOM 7938 C C . HIS B 1 423 ? -36.375 31.016 -7.578 1 93.12 423 HIS B C 1
ATOM 7940 O O . HIS B 1 423 ? -36.031 31.375 -6.453 1 93.12 423 HIS B O 1
ATOM 7946 N N . ARG B 1 424 ? -36.562 29.844 -7.914 1 91.12 424 ARG B N 1
ATOM 7947 C CA . ARG B 1 424 ? -36.312 28.781 -6.945 1 91.12 424 ARG B CA 1
ATOM 7948 C C . ARG B 1 424 ? -34.812 28.688 -6.625 1 91.12 424 ARG B C 1
ATOM 7950 O O . ARG B 1 424 ? -34.438 28.469 -5.473 1 91.12 424 ARG B O 1
ATOM 7957 N N . TYR B 1 425 ? -34.062 28.797 -7.676 1 92.19 425 TYR B N 1
ATOM 7958 C CA . TYR B 1 425 ? -32.625 28.734 -7.48 1 92.19 425 TYR B CA 1
ATOM 7959 C C . TYR B 1 425 ? -32.125 29.938 -6.676 1 92.19 425 TYR B C 1
ATOM 7961 O O . TYR B 1 425 ? -31.25 29.797 -5.832 1 92.19 425 TYR B O 1
ATOM 7969 N N . ALA B 1 426 ? -32.656 31.047 -6.949 1 94 426 ALA B N 1
ATOM 7970 C CA . ALA B 1 426 ? -32.344 32.25 -6.184 1 94 426 ALA B CA 1
ATOM 7971 C C . ALA B 1 426 ? -32.719 32.094 -4.715 1 94 426 ALA B C 1
ATOM 7973 O O . ALA B 1 426 ? -31.984 32.531 -3.826 1 94 426 ALA B O 1
ATOM 7974 N N . ALA B 1 427 ? -33.781 31.469 -4.48 1 92 427 ALA B N 1
ATOM 7975 C CA . ALA B 1 427 ? -34.219 31.188 -3.107 1 92 427 ALA B CA 1
ATOM 7976 C C . ALA B 1 427 ? -33.25 30.234 -2.42 1 92 427 ALA B C 1
ATOM 7978 O O . ALA B 1 427 ? -32.969 30.375 -1.227 1 92 427 ALA B O 1
ATOM 7979 N N . ALA B 1 428 ? -32.812 29.312 -3.15 1 90.69 428 ALA B N 1
ATOM 7980 C CA . ALA B 1 428 ? -31.844 28.359 -2.617 1 90.69 428 ALA B CA 1
ATOM 7981 C C . ALA B 1 428 ? -30.547 29.062 -2.23 1 90.69 428 ALA B C 1
ATOM 7983 O O . ALA B 1 428 ? -29.922 28.734 -1.219 1 90.69 428 ALA B O 1
ATOM 7984 N N . LEU B 1 429 ? -30.156 29.969 -3.023 1 93.62 429 LEU B N 1
ATOM 7985 C CA . LEU B 1 429 ? -28.953 30.719 -2.734 1 93.62 429 LEU B CA 1
ATOM 7986 C C . LEU B 1 429 ? -29.141 31.609 -1.505 1 93.62 429 LEU B C 1
ATOM 7988 O O . LEU B 1 429 ? -28.219 31.797 -0.719 1 93.62 429 LEU B O 1
ATOM 7992 N N . SER B 1 430 ? -30.312 32.156 -1.411 1 93.56 430 SER B N 1
ATOM 7993 C CA . SER B 1 430 ? -30.625 32.938 -0.232 1 93.56 430 SER B CA 1
ATOM 7994 C C . SER B 1 430 ? -30.562 32.094 1.038 1 93.56 430 SER B C 1
ATOM 7996 O O . SER B 1 430 ? -30.078 32.562 2.072 1 93.56 430 SER B O 1
ATOM 7998 N N . GLU B 1 431 ? -31.047 30.984 0.88 1 91.88 431 GLU B N 1
ATOM 7999 C CA . GLU B 1 431 ? -30.984 30.062 2.01 1 91.88 431 GLU B CA 1
ATOM 8000 C C . GLU B 1 431 ? -29.547 29.688 2.342 1 91.88 431 GLU B C 1
ATOM 8002 O O . GLU B 1 431 ? -29.188 29.578 3.514 1 91.88 431 GLU B O 1
ATOM 8007 N N . LEU B 1 432 ? -28.812 29.453 1.312 1 92.94 432 LEU B N 1
ATOM 8008 C CA . LEU B 1 432 ? -27.391 29.125 1.499 1 92.94 432 LEU B CA 1
ATOM 8009 C C . LEU B 1 432 ? -26.672 30.281 2.182 1 92.94 432 LEU B C 1
ATOM 8011 O O . LEU B 1 432 ? -25.844 30.062 3.068 1 92.94 432 LEU B O 1
ATOM 8015 N N . ARG B 1 433 ? -26.953 31.438 1.759 1 94.12 433 ARG B N 1
ATOM 8016 C CA . ARG B 1 433 ? -26.359 32.625 2.377 1 94.12 433 ARG B CA 1
ATOM 8017 C C . ARG B 1 433 ? -26.719 32.688 3.855 1 94.12 433 ARG B C 1
ATOM 8019 O O . ARG B 1 433 ? -25.891 33.031 4.688 1 94.12 433 ARG B O 1
ATOM 8026 N N . GLY B 1 434 ? -27.938 32.438 4.156 1 93.25 434 GLY B N 1
ATOM 8027 C CA . GLY B 1 434 ? -28.375 32.406 5.547 1 93.25 434 GLY B CA 1
ATOM 8028 C C . GLY B 1 434 ? -27.641 31.375 6.371 1 93.25 434 GLY B C 1
ATOM 8029 O O . GLY B 1 434 ? -27.312 31.609 7.535 1 93.25 434 GLY B O 1
ATOM 8030 N N . GLU B 1 435 ? -27.422 30.266 5.754 1 92.56 435 GLU B N 1
ATOM 8031 C CA . GLU B 1 435 ? -26.688 29.219 6.434 1 92.56 435 GLU B CA 1
ATOM 8032 C C . GLU B 1 435 ? -25.25 29.656 6.73 1 92.56 435 GLU B C 1
ATOM 8034 O O . GLU B 1 435 ? -24.719 29.344 7.797 1 92.56 435 GLU B O 1
ATOM 8039 N N . PHE B 1 436 ? -24.641 30.281 5.785 1 94.19 436 PHE B N 1
ATOM 8040 C CA . PHE B 1 436 ? -23.297 30.797 5.988 1 94.19 436 PHE B CA 1
ATOM 8041 C C . PHE B 1 436 ? -23.266 31.797 7.141 1 94.19 436 PHE B C 1
ATOM 8043 O O . PHE B 1 436 ? -22.359 31.766 7.973 1 94.19 436 PHE B O 1
ATOM 8050 N N . GLU B 1 437 ? -24.203 32.594 7.207 1 93.06 437 GLU B N 1
ATOM 8051 C CA . GLU B 1 437 ? -24.281 33.594 8.273 1 93.06 437 GLU B CA 1
ATOM 8052 C C . GLU B 1 437 ? -24.438 32.938 9.633 1 93.06 437 GLU B C 1
ATOM 8054 O O . GLU B 1 437 ? -23.844 33.375 10.625 1 93.06 437 GLU B O 1
ATOM 8059 N N . ARG B 1 438 ? -25.172 31.984 9.602 1 92 438 ARG B N 1
ATOM 8060 C CA . ARG B 1 438 ? -25.422 31.266 10.852 1 92 438 ARG B CA 1
ATOM 8061 C C . ARG B 1 438 ? -24.188 30.484 11.289 1 92 438 ARG B C 1
ATOM 8063 O O . ARG B 1 438 ? -23.781 30.562 12.445 1 92 438 ARG B O 1
ATOM 8070 N N . CYS B 1 439 ? -23.609 29.797 10.383 1 90.38 439 CYS B N 1
ATOM 8071 C CA . CYS B 1 439 ? -22.516 28.891 10.688 1 90.38 439 CYS B CA 1
ATOM 8072 C C . CYS B 1 439 ? -21.266 29.656 11.086 1 90.38 439 CYS B C 1
ATOM 8074 O O . CYS B 1 439 ? -20.5 29.219 11.945 1 90.38 439 CYS B O 1
ATOM 8076 N N . PHE B 1 440 ? -21.047 30.828 10.508 1 93.25 440 PHE B N 1
ATOM 8077 C CA . PHE B 1 440 ? -19.797 31.547 10.734 1 93.25 440 PHE B CA 1
ATOM 8078 C C . PHE B 1 440 ? -20.016 32.719 11.68 1 93.25 440 PHE B C 1
ATOM 8080 O O . PHE B 1 440 ? -19.25 33.688 11.656 1 93.25 440 PHE B O 1
ATOM 8087 N N . LYS B 1 441 ? -21.031 32.594 12.461 1 90.69 441 LYS B N 1
ATOM 8088 C CA . LYS B 1 441 ? -21.375 33.688 13.383 1 90.69 441 LYS B CA 1
ATOM 8089 C C . LYS B 1 441 ? -20.281 33.875 14.43 1 90.69 441 LYS B C 1
ATOM 8091 O O . LYS B 1 441 ? -19.922 35 14.766 1 90.69 441 LYS B O 1
ATOM 8096 N N . ASP B 1 442 ? -19.719 32.844 14.953 1 86.31 442 ASP B N 1
ATOM 8097 C CA . ASP B 1 442 ? -18.719 32.906 16.031 1 86.31 442 ASP B CA 1
ATOM 8098 C C . ASP B 1 442 ? -17.438 33.594 15.555 1 86.31 442 ASP B C 1
ATOM 8100 O O . ASP B 1 442 ? -16.891 34.438 16.266 1 86.31 442 ASP B O 1
ATOM 8104 N N . VAL B 1 443 ? -17 33.25 14.375 1 90.81 443 VAL B N 1
ATOM 8105 C CA . VAL B 1 443 ? -15.758 33.812 13.859 1 90.81 443 VAL B CA 1
ATOM 8106 C C . VAL B 1 443 ? -15.992 35.281 13.461 1 90.81 443 VAL B C 1
ATOM 8108 O O . VAL B 1 443 ? -15.102 36.125 13.625 1 90.81 443 VAL B O 1
ATOM 8111 N N . ARG B 1 444 ? -17.156 35.562 13.023 1 92.12 444 ARG B N 1
ATOM 8112 C CA . ARG B 1 444 ? -17.5 36.938 12.641 1 92.12 444 ARG B CA 1
ATOM 8113 C C . ARG B 1 444 ? -17.484 37.875 13.852 1 92.12 444 ARG B C 1
ATOM 8115 O O . ARG B 1 444 ? -17.125 39.031 13.742 1 92.12 444 ARG B O 1
ATOM 8122 N N . ALA B 1 445 ? -17.891 37.281 14.891 1 90.88 445 ALA B N 1
ATOM 8123 C CA . ALA B 1 445 ? -17.938 38.062 16.125 1 90.88 445 ALA B CA 1
ATOM 8124 C C . ALA B 1 445 ? -16.531 38.469 16.547 1 90.88 445 ALA B C 1
ATOM 8126 O O . ALA B 1 445 ? -16.359 39.5 17.234 1 90.88 445 ALA B O 1
ATOM 8127 N N . CYS B 1 446 ? -15.555 37.781 16.094 1 91.44 446 CYS B N 1
ATOM 8128 C CA . CYS B 1 446 ? -14.172 38.062 16.484 1 91.44 446 CYS B CA 1
ATOM 8129 C C . CYS B 1 446 ? -13.492 38.969 15.453 1 91.44 446 CYS B C 1
ATOM 8131 O O . CYS B 1 446 ? -12.312 39.281 15.594 1 91.44 446 CYS B O 1
ATOM 8133 N N . GLU B 1 447 ? -14.148 39.406 14.492 1 90.94 447 GLU B N 1
ATOM 8134 C CA . GLU B 1 447 ? -13.57 40.156 13.398 1 90.94 447 GLU B CA 1
ATOM 8135 C C . GLU B 1 447 ? -12.914 41.438 13.906 1 90.94 447 GLU B C 1
ATOM 8137 O O . GLU B 1 447 ? -11.852 41.844 13.43 1 90.94 447 GLU B O 1
ATOM 8142 N N . LYS B 1 448 ? -13.547 42.062 14.844 1 88.75 448 LYS B N 1
ATOM 8143 C CA . LYS B 1 448 ? -13.023 43.312 15.398 1 88.75 448 LYS B CA 1
ATOM 8144 C C . LYS B 1 448 ? -11.664 43.062 16.062 1 88.75 448 LYS B C 1
ATOM 8146 O O . LYS B 1 448 ? -10.805 43.969 16.031 1 88.75 448 LYS B O 1
ATOM 8151 N N . GLU B 1 449 ? -11.539 41.969 16.594 1 89.81 449 GLU B N 1
ATOM 8152 C CA . GLU B 1 449 ? -10.297 41.625 17.281 1 89.81 449 GLU B CA 1
ATOM 8153 C C . GLU B 1 449 ? -9.18 41.344 16.281 1 89.81 449 GLU B C 1
ATOM 8155 O O . GLU B 1 449 ? -7.996 41.469 16.594 1 89.81 449 GLU B O 1
ATOM 8160 N N . PHE B 1 450 ? -9.555 41 15.062 1 93.06 450 PHE B N 1
ATOM 8161 C CA . PHE B 1 450 ? -8.57 40.656 14.047 1 93.06 450 PHE B CA 1
ATOM 8162 C C . PHE B 1 450 ? -8.055 41.906 13.328 1 93.06 450 PHE B C 1
ATOM 8164 O O . PHE B 1 450 ? -6.953 41.906 12.789 1 93.06 450 PHE B O 1
ATOM 8171 N N . LYS B 1 451 ? -8.734 42.938 13.352 1 90.69 451 LYS B N 1
ATOM 8172 C CA . LYS B 1 451 ? -8.477 44.125 12.547 1 90.69 451 LYS B CA 1
ATOM 8173 C C . LYS B 1 451 ? -7.148 44.781 12.93 1 90.69 451 LYS B C 1
ATOM 8175 O O . LYS B 1 451 ? -6.398 45.219 12.055 1 90.69 451 LYS B O 1
ATOM 8180 N N . PRO B 1 452 ? -6.875 44.875 14.266 1 91.69 452 PRO B N 1
ATOM 8181 C CA . PRO B 1 452 ? -5.586 45.469 14.617 1 91.69 452 PRO B CA 1
ATOM 8182 C C . PRO B 1 452 ? -4.402 44.719 14.008 1 91.69 452 PRO B C 1
ATOM 8184 O O . PRO B 1 452 ? -3.359 45.344 13.742 1 91.69 452 PRO B O 1
ATOM 8187 N N . PHE B 1 453 ? -4.559 43.5 13.812 1 93.44 453 PHE B N 1
ATOM 8188 C CA . PHE B 1 453 ? -3.498 42.688 13.211 1 93.44 453 PHE B CA 1
ATOM 8189 C C . PHE B 1 453 ? -3.49 42.844 11.695 1 93.44 453 PHE B C 1
ATOM 8191 O O . PHE B 1 453 ? -2.438 43.062 11.094 1 93.44 453 PHE B O 1
ATOM 8198 N N . SER B 1 454 ? -4.66 42.812 11.062 1 92.06 454 SER B N 1
ATOM 8199 C CA . SER B 1 454 ? -4.773 42.781 9.609 1 92.06 454 SER B CA 1
ATOM 8200 C C . SER B 1 454 ? -4.68 44.156 9.016 1 92.06 454 SER B C 1
ATOM 8202 O O . SER B 1 454 ? -4.215 44.344 7.891 1 92.06 454 SER B O 1
ATOM 8204 N N . ALA B 1 455 ? -5.219 45.125 9.75 1 91.75 455 ALA B N 1
ATOM 8205 C CA . ALA B 1 455 ? -5.219 46.5 9.289 1 91.75 455 ALA B CA 1
ATOM 8206 C C . ALA B 1 455 ? -5.027 47.469 10.453 1 91.75 455 ALA B C 1
ATOM 8208 O O . ALA B 1 455 ? -5.906 48.281 10.742 1 91.75 455 ALA B O 1
ATOM 8209 N N . PRO B 1 456 ? -3.787 47.469 10.969 1 93.06 456 PRO B N 1
ATOM 8210 C CA . PRO B 1 456 ? -3.549 48.312 12.156 1 93.06 456 PRO B CA 1
ATOM 8211 C C . PRO B 1 456 ? -3.682 49.812 11.867 1 93.06 456 PRO B C 1
ATOM 8213 O O . PRO B 1 456 ? -3.961 50.594 12.773 1 93.06 456 PRO B O 1
ATOM 8216 N N . PHE B 1 457 ? -3.604 50.25 10.625 1 93.12 457 PHE B N 1
ATOM 8217 C CA . PHE B 1 457 ? -3.598 51.656 10.289 1 93.12 457 PHE B CA 1
ATOM 8218 C C . PHE B 1 457 ? -5.016 52.156 10.039 1 93.12 457 PHE B C 1
ATOM 8220 O O . PHE B 1 457 ? -5.246 53.375 9.969 1 93.12 457 PHE B O 1
ATOM 8227 N N . ASP B 1 458 ? -5.922 51.219 9.992 1 90.56 458 ASP B N 1
ATOM 8228 C CA . ASP B 1 458 ? -7.309 51.562 9.719 1 90.56 458 ASP B CA 1
ATOM 8229 C C . ASP B 1 458 ? -8.172 51.438 10.969 1 90.56 458 ASP B C 1
ATOM 8231 O O . ASP B 1 458 ? -9.375 51.688 10.93 1 90.56 458 ASP B O 1
ATOM 8235 N N . VAL B 1 459 ? -7.582 51.062 12.047 1 92.5 459 VAL B N 1
ATOM 8236 C CA . VAL B 1 459 ? -8.328 50.812 13.273 1 92.5 459 VAL B CA 1
ATOM 8237 C C . VAL B 1 459 ? -8.344 52.094 14.125 1 92.5 459 VAL B C 1
ATOM 8239 O O . VAL B 1 459 ? -7.352 52.812 14.188 1 92.5 459 VAL B O 1
ATOM 8242 N N . ASP B 1 460 ? -9.453 52.219 14.742 1 91.44 460 ASP B N 1
ATOM 8243 C CA . ASP B 1 460 ? -9.562 53.344 15.656 1 91.44 460 ASP B CA 1
ATOM 8244 C C . ASP B 1 460 ? -8.969 53 17.016 1 91.44 460 ASP B C 1
ATOM 8246 O O . ASP B 1 460 ? -9.242 51.938 17.578 1 91.44 460 ASP B O 1
ATOM 8250 N N . SER B 1 461 ? -8.195 53.906 17.531 1 88.38 461 SER B N 1
ATOM 8251 C CA . SER B 1 461 ? -7.496 53.688 18.797 1 88.38 461 SER B CA 1
ATOM 8252 C C . SER B 1 461 ? -8.477 53.438 19.938 1 88.38 461 SER B C 1
ATOM 8254 O O . SER B 1 461 ? -8.148 52.75 20.906 1 88.38 461 SER B O 1
ATOM 8256 N N . VAL B 1 462 ? -9.68 53.875 19.766 1 88.06 462 VAL B N 1
ATOM 8257 C CA . VAL B 1 462 ? -10.672 53.75 20.828 1 88.06 462 VAL B CA 1
ATOM 8258 C C . VAL B 1 462 ? -11.242 52.344 20.859 1 88.06 462 VAL B C 1
ATOM 8260 O O . VAL B 1 462 ? -11.75 51.875 21.891 1 88.06 462 VAL B O 1
ATOM 8263 N N . ASP B 1 463 ? -11.07 51.625 19.781 1 86.81 463 ASP B N 1
ATOM 8264 C CA . ASP B 1 463 ? -11.695 50.312 19.641 1 86.81 463 ASP B CA 1
ATOM 8265 C C . ASP B 1 463 ? -10.781 49.219 20.172 1 86.81 463 ASP B C 1
ATOM 8267 O O . ASP B 1 463 ? -11.18 48.062 20.25 1 86.81 463 ASP B O 1
ATOM 8271 N N . VAL B 1 464 ? -9.625 49.594 20.516 1 89.25 464 VAL B N 1
ATOM 8272 C CA . VAL B 1 464 ? -8.695 48.594 21 1 89.25 464 VAL B CA 1
ATOM 8273 C C . VAL B 1 464 ? -8.57 48.688 22.531 1 89.25 464 VAL B C 1
ATOM 8275 O O . VAL B 1 464 ? -9.078 49.656 23.125 1 89.25 464 VAL B O 1
ATOM 8278 N N . VAL B 1 465 ? -8.023 47.75 23.109 1 87.12 465 VAL B N 1
ATOM 8279 C CA . VAL B 1 465 ? -7.852 47.719 24.562 1 87.12 465 VAL B CA 1
ATOM 8280 C C . VAL B 1 465 ? -6.98 48.906 24.984 1 87.12 465 VAL B C 1
ATOM 8282 O O . VAL B 1 465 ? -6.129 49.375 24.234 1 87.12 465 VAL B O 1
ATOM 8285 N N . ASP B 1 466 ? -7.039 49.312 26.125 1 89.62 466 ASP B N 1
ATOM 8286 C CA . ASP B 1 466 ? -6.438 50.531 26.656 1 89.62 466 ASP B CA 1
ATOM 8287 C C . ASP B 1 466 ? -4.914 50.469 26.594 1 89.62 466 ASP B C 1
ATOM 8289 O O . ASP B 1 466 ? -4.262 51.469 26.266 1 89.62 466 ASP B O 1
ATOM 8293 N N . ASP B 1 467 ? -4.469 49.375 26.844 1 89.19 467 ASP B N 1
ATOM 8294 C CA . ASP B 1 467 ? -3.018 49.25 26.953 1 89.19 467 ASP B CA 1
ATOM 8295 C C . ASP B 1 467 ? -2.354 49.344 25.578 1 89.19 467 ASP B C 1
ATOM 8297 O O . ASP B 1 467 ? -1.15 49.594 25.5 1 89.19 467 ASP B O 1
ATOM 8301 N N . LEU B 1 468 ? -3.164 49.312 24.516 1 92.25 468 LEU B N 1
ATOM 8302 C CA . LEU B 1 468 ? -2.605 49.312 23.172 1 92.25 468 LEU B CA 1
ATOM 8303 C C . LEU B 1 468 ? -2.791 50.656 22.484 1 92.25 468 LEU B C 1
ATOM 8305 O O . LEU B 1 468 ? -2.133 50.938 21.484 1 92.25 468 LEU B O 1
ATOM 8309 N N . GLN B 1 469 ? -3.545 51.531 23.047 1 92.5 469 GLN B N 1
ATOM 8310 C CA . GLN B 1 469 ? -4.02 52.75 22.375 1 92.5 469 GLN B CA 1
ATOM 8311 C C . GLN B 1 469 ? -2.863 53.688 22.047 1 92.5 469 GLN B C 1
ATOM 8313 O O . GLN B 1 469 ? -2.746 54.156 20.922 1 92.5 469 GLN B O 1
ATOM 8318 N N . LEU B 1 470 ? -1.996 53.812 23.047 1 92.44 470 LEU B N 1
ATOM 8319 C CA . LEU B 1 470 ? -0.91 54.75 22.844 1 92.44 470 LEU B CA 1
ATOM 8320 C C . LEU B 1 470 ? 0.073 54.25 21.797 1 92.44 470 LEU B C 1
ATOM 8322 O O . LEU B 1 470 ? 0.501 55 20.922 1 92.44 470 LEU B O 1
ATOM 8326 N N . GLU B 1 471 ? 0.344 53 21.891 1 93.81 471 GLU B N 1
ATOM 8327 C CA . GLU B 1 471 ? 1.26 52.438 20.922 1 93.81 471 GLU B CA 1
ATOM 8328 C C . GLU B 1 471 ? 0.65 52.438 19.516 1 93.81 471 GLU B C 1
ATOM 8330 O O . GLU B 1 471 ? 1.358 52.625 18.531 1 93.81 471 GLU B O 1
ATOM 8335 N N . LEU B 1 472 ? -0.626 52.25 19.438 1 94.19 472 LEU B N 1
ATOM 8336 C CA . LEU B 1 472 ? -1.312 52.25 18.156 1 94.19 472 LEU B CA 1
ATOM 8337 C C . LEU B 1 472 ? -1.262 53.625 17.5 1 94.19 472 LEU B C 1
ATOM 8339 O O . LEU B 1 472 ? -1.043 53.719 16.297 1 94.19 472 LEU B O 1
ATOM 8343 N N . ILE B 1 473 ? -1.412 54.625 18.281 1 93.81 473 ILE B N 1
ATOM 8344 C CA . ILE B 1 473 ? -1.376 55.969 17.781 1 93.81 473 ILE B CA 1
ATOM 8345 C C . ILE B 1 473 ? 0.017 56.281 17.234 1 93.81 473 ILE B C 1
ATOM 8347 O O . ILE B 1 473 ? 0.154 56.875 16.172 1 93.81 473 ILE B O 1
ATOM 8351 N N . GLU B 1 474 ? 0.997 55.906 18 1 93.81 474 GLU B N 1
ATOM 8352 C CA . GLU B 1 474 ? 2.373 56.125 17.578 1 93.81 474 GLU B CA 1
ATOM 8353 C C . GLU B 1 474 ? 2.666 55.406 16.266 1 93.81 474 GLU B C 1
ATOM 8355 O O . GLU B 1 474 ? 3.33 55.938 15.383 1 93.81 474 GLU B O 1
ATOM 8360 N N . LEU B 1 475 ? 2.193 54.219 16.172 1 94.5 475 LEU B N 1
ATOM 8361 C CA . LEU B 1 475 ? 2.391 53.438 14.961 1 94.5 475 LEU B CA 1
ATOM 8362 C C . LEU B 1 475 ? 1.702 54.094 13.766 1 94.5 475 LEU B C 1
ATOM 8364 O O . LEU B 1 475 ? 2.291 54.188 12.688 1 94.5 475 LEU B O 1
ATOM 8368 N N . GLN B 1 476 ? 0.513 54.531 13.93 1 93.62 476 GLN B N 1
ATOM 8369 C CA . GLN B 1 476 ? -0.302 55.094 12.859 1 93.62 476 GLN B CA 1
ATOM 8370 C C . GLN B 1 476 ? 0.246 56.438 12.391 1 93.62 476 GLN B C 1
ATOM 8372 O O . GLN B 1 476 ? 0.037 56.812 11.242 1 93.62 476 GLN B O 1
ATOM 8377 N N . CYS B 1 477 ? 0.944 57.031 13.281 1 92.31 477 CYS B N 1
ATOM 8378 C CA . CYS B 1 477 ? 1.491 58.344 12.938 1 92.31 477 CYS B CA 1
ATOM 8379 C C . CYS B 1 477 ? 2.857 58.219 12.273 1 92.31 477 CYS B C 1
ATOM 8381 O O . CYS B 1 477 ? 3.406 59.188 11.766 1 92.31 477 CYS B O 1
ATOM 8383 N N . SER B 1 478 ? 3.365 57.094 12.32 1 91.81 478 SER B N 1
ATOM 8384 C CA . SER B 1 478 ? 4.668 56.844 11.703 1 91.81 478 SER B CA 1
ATOM 8385 C C . SER B 1 478 ? 4.531 56.562 10.219 1 91.81 478 SER B C 1
ATOM 8387 O O . SER B 1 478 ? 4 55.5 9.836 1 91.81 478 SER B O 1
ATOM 8389 N N . GLU B 1 479 ? 5.02 57.375 9.414 1 89.81 479 GLU B N 1
ATOM 8390 C CA . GLU B 1 479 ? 4.938 57.219 7.969 1 89.81 479 GLU B CA 1
ATOM 8391 C C . GLU B 1 479 ? 5.828 56.062 7.496 1 89.81 479 GLU B C 1
ATOM 8393 O O . GLU B 1 479 ? 5.488 55.375 6.539 1 89.81 479 GLU B O 1
ATOM 8398 N N . SER B 1 480 ? 6.832 55.906 8.195 1 90.75 480 SER B N 1
ATOM 8399 C CA . SER B 1 480 ? 7.762 54.812 7.844 1 90.75 480 SER B CA 1
ATOM 8400 C C . SER B 1 480 ? 7.121 53.438 8.039 1 90.75 480 SER B C 1
ATOM 8402 O O . SER B 1 480 ? 7.238 52.594 7.176 1 90.75 480 SER B O 1
ATOM 8404 N N . HIS B 1 481 ? 6.461 53.312 9.109 1 93.31 481 HIS B N 1
ATOM 8405 C CA . HIS B 1 481 ? 5.812 52.031 9.398 1 93.31 481 HIS B CA 1
ATOM 8406 C C . HIS B 1 481 ? 4.605 51.812 8.492 1 93.31 481 HIS B C 1
ATOM 8408 O O . HIS B 1 481 ? 4.293 50.688 8.141 1 93.31 481 HIS B O 1
ATOM 8414 N N . ARG B 1 482 ? 3.963 52.844 8.125 1 92.56 482 ARG B N 1
ATOM 8415 C CA . ARG B 1 482 ? 2.85 52.75 7.191 1 92.56 482 ARG B CA 1
ATOM 8416 C C . ARG B 1 482 ? 3.326 52.25 5.828 1 92.56 482 ARG B C 1
ATOM 8418 O O . ARG B 1 482 ? 2.678 51.406 5.207 1 92.56 482 ARG B O 1
ATOM 8425 N N . ALA B 1 483 ? 4.383 52.75 5.375 1 92.12 483 ALA B N 1
ATOM 8426 C CA . ALA B 1 483 ? 4.965 52.344 4.102 1 92.12 483 ALA B CA 1
ATOM 8427 C C . ALA B 1 483 ? 5.414 50.875 4.16 1 92.12 483 ALA B C 1
ATOM 8429 O O . ALA B 1 483 ? 5.25 50.125 3.189 1 92.12 483 ALA B O 1
ATOM 8430 N N . LYS B 1 484 ? 5.941 50.531 5.246 1 92.12 484 LYS B N 1
ATOM 8431 C CA . LYS B 1 484 ? 6.414 49.156 5.426 1 92.12 484 LYS B CA 1
ATOM 8432 C C . LYS B 1 484 ? 5.254 48.156 5.391 1 92.12 484 LYS B C 1
ATOM 8434 O O . LYS B 1 484 ? 5.379 47.062 4.824 1 92.12 484 LYS B O 1
ATOM 8439 N N . PHE B 1 485 ? 4.191 48.469 6.008 1 92.94 485 PHE B N 1
ATOM 8440 C CA . PHE B 1 485 ? 3.023 47.594 6.055 1 92.94 485 PHE B CA 1
ATOM 8441 C C . PHE B 1 485 ? 2.428 47.406 4.668 1 92.94 485 PHE B C 1
ATOM 8443 O O . PHE B 1 485 ? 1.88 46.344 4.355 1 92.94 485 PHE B O 1
ATOM 8450 N N . ALA B 1 486 ? 2.561 48.406 3.855 1 90.5 486 ALA B N 1
ATOM 8451 C CA . ALA B 1 486 ? 2.033 48.344 2.496 1 90.5 486 ALA B CA 1
ATOM 8452 C C . ALA B 1 486 ? 2.865 47.438 1.623 1 90.5 486 ALA B C 1
ATOM 8454 O O . ALA B 1 486 ? 2.352 46.844 0.671 1 90.5 486 ALA B O 1
ATOM 8455 N N . LEU B 1 487 ? 4.027 47.188 2.006 1 89.06 487 LEU B N 1
ATOM 8456 C CA . LEU B 1 487 ? 4.953 46.406 1.191 1 89.06 487 LEU B CA 1
ATOM 8457 C C . LEU B 1 487 ? 5.012 44.938 1.665 1 89.06 487 LEU B C 1
ATOM 8459 O O . LEU B 1 487 ? 5.359 44.062 0.895 1 89.06 487 LEU B O 1
ATOM 8463 N N . LEU B 1 488 ? 4.742 44.75 2.934 1 89.81 488 LEU B N 1
ATOM 8464 C CA . LEU B 1 488 ? 4.926 43.438 3.52 1 89.81 488 LEU B CA 1
ATOM 8465 C C . LEU B 1 488 ? 3.58 42.812 3.857 1 89.81 488 LEU B C 1
ATOM 8467 O O . LEU B 1 488 ? 2.574 43.5 3.996 1 89.81 488 LEU B O 1
ATOM 8471 N N . SER B 1 489 ? 3.631 41.469 3.934 1 90.06 489 SER B N 1
ATOM 8472 C CA . SER B 1 489 ? 2.477 40.781 4.5 1 90.06 489 SER B CA 1
ATOM 8473 C C . SER B 1 489 ? 2.344 41.062 5.996 1 90.06 489 SER B C 1
ATOM 8475 O O . SER B 1 489 ? 3.328 41.406 6.656 1 90.06 489 SER B O 1
ATOM 8477 N N . PRO B 1 490 ? 1.145 40.969 6.461 1 90.88 490 PRO B N 1
ATOM 8478 C CA . PRO B 1 490 ? 0.966 41.219 7.891 1 90.88 490 PRO B CA 1
ATOM 8479 C C . PRO B 1 490 ? 1.918 40.406 8.758 1 90.88 490 PRO B C 1
ATOM 8481 O O . PRO B 1 490 ? 2.492 40.906 9.719 1 90.88 490 PRO B O 1
ATOM 8484 N N . MET B 1 491 ? 2.152 39.219 8.391 1 90.38 491 MET B N 1
ATOM 8485 C CA . MET B 1 491 ? 3.043 38.344 9.164 1 90.38 491 MET B CA 1
ATOM 8486 C C . MET B 1 491 ? 4.469 38.875 9.148 1 90.38 491 MET B C 1
ATOM 8488 O O . MET B 1 491 ? 5.121 38.969 10.188 1 90.38 491 MET B O 1
ATOM 8492 N N . LYS B 1 492 ? 4.953 39.25 8.039 1 91 492 LYS B N 1
ATOM 8493 C CA . LYS B 1 492 ? 6.309 39.781 7.902 1 91 492 LYS B CA 1
ATOM 8494 C C . LYS B 1 492 ? 6.449 41.156 8.578 1 91 492 LYS B C 1
ATOM 8496 O O . LYS B 1 492 ? 7.504 41.469 9.133 1 91 492 LYS B O 1
ATOM 8501 N N . PHE B 1 493 ? 5.395 41.938 8.5 1 94.31 493 PHE B N 1
ATOM 8502 C CA . PHE B 1 493 ? 5.398 43.25 9.117 1 94.31 493 PHE B CA 1
ATOM 8503 C C . PHE B 1 493 ? 5.57 43.125 10.625 1 94.31 493 PHE B C 1
ATOM 8505 O O . PHE B 1 493 ? 6.469 43.75 11.203 1 94.31 493 PHE B O 1
ATOM 8512 N N . TRP B 1 494 ? 4.789 42.344 11.195 1 93.69 494 TRP B N 1
ATOM 8513 C CA . TRP B 1 494 ? 4.832 42.219 12.648 1 93.69 494 TRP B CA 1
ATOM 8514 C C . TRP B 1 494 ? 6.121 41.531 13.102 1 93.69 494 TRP B C 1
ATOM 8516 O O . TRP B 1 494 ? 6.656 41.844 14.164 1 93.69 494 TRP B O 1
ATOM 8526 N N . HIS B 1 495 ? 6.578 40.594 12.297 1 92.19 495 HIS B N 1
ATOM 8527 C CA . HIS B 1 495 ? 7.871 40 12.578 1 92.19 495 HIS B CA 1
ATOM 8528 C C . HIS B 1 495 ? 8.984 41.031 12.578 1 92.19 495 HIS B C 1
ATOM 8530 O O . HIS B 1 495 ? 9.875 41 13.43 1 92.19 495 HIS B O 1
ATOM 8536 N N . SER B 1 496 ? 8.922 41.906 11.648 1 92.38 496 SER B N 1
ATOM 8537 C CA . SER B 1 496 ? 9.922 42.969 11.555 1 92.38 496 SER B CA 1
ATOM 8538 C C . SER B 1 496 ? 9.859 43.906 12.766 1 92.38 496 SER B C 1
ATOM 8540 O O . SER B 1 496 ? 10.898 44.344 13.25 1 92.38 496 SER B O 1
ATOM 8542 N N . LEU B 1 497 ? 8.68 44.188 13.219 1 93.31 497 LEU B N 1
ATOM 8543 C CA . LEU B 1 497 ? 8.516 45.062 14.391 1 93.31 497 LEU B CA 1
ATOM 8544 C C . LEU B 1 497 ? 9.047 44.344 15.641 1 93.31 497 LEU B C 1
ATOM 8546 O O . LEU B 1 497 ? 9.625 45 16.516 1 93.31 497 LEU B O 1
ATOM 8550 N N . SER B 1 498 ? 8.828 43.094 15.688 1 91.69 498 SER B N 1
ATOM 8551 C CA . SER B 1 498 ? 9.336 42.312 16.812 1 91.69 498 SER B CA 1
ATOM 8552 C C . SER B 1 498 ? 10.867 42.312 16.828 1 91.69 498 SER B C 1
ATOM 8554 O O . SER B 1 498 ? 11.477 42.406 17.891 1 91.69 498 SER B O 1
ATOM 8556 N N . ALA B 1 499 ? 11.414 42.188 15.711 1 90 499 ALA B N 1
ATOM 8557 C CA . ALA B 1 499 ? 12.867 42.156 15.578 1 90 499 ALA B CA 1
ATOM 8558 C C . ALA B 1 499 ? 13.492 43.469 16.031 1 90 499 ALA B C 1
ATOM 8560 O O . ALA B 1 499 ? 14.586 43.5 16.609 1 90 499 ALA B O 1
ATOM 8561 N N . SER B 1 500 ? 12.789 44.562 15.82 1 90.62 500 SER B N 1
ATOM 8562 C CA . SER B 1 500 ? 13.297 45.875 16.188 1 90.62 500 SER B CA 1
ATOM 8563 C C . SER B 1 500 ? 12.914 46.25 17.609 1 90.62 500 SER B C 1
ATOM 8565 O O . SER B 1 500 ? 13.289 47.312 18.109 1 90.62 500 SER B O 1
ATOM 8567 N N . ARG B 1 501 ? 12.18 45.375 18.266 1 89.69 501 ARG B N 1
ATOM 8568 C CA . ARG B 1 501 ? 11.711 45.594 19.625 1 89.69 501 ARG B CA 1
ATOM 8569 C C . ARG B 1 501 ? 10.875 46.875 19.719 1 89.69 501 ARG B C 1
ATOM 8571 O O . ARG B 1 501 ? 10.93 47.594 20.734 1 89.69 501 ARG B O 1
ATOM 8578 N N . ALA B 1 502 ? 10.227 47.125 18.578 1 90.62 502 ALA B N 1
ATOM 8579 C CA . ALA B 1 502 ? 9.336 48.281 18.547 1 90.62 502 ALA B CA 1
ATOM 8580 C C . ALA B 1 502 ? 7.91 47.875 18.922 1 90.62 502 ALA B C 1
ATOM 8582 O O . ALA B 1 502 ? 7.441 46.812 18.562 1 90.62 502 ALA B O 1
ATOM 8583 N N . PHE B 1 503 ? 7.25 48.719 19.578 1 92.81 503 PHE B N 1
ATOM 8584 C CA . PHE B 1 503 ? 5.848 48.562 19.938 1 92.81 503 PHE B CA 1
ATOM 8585 C C . PHE B 1 503 ? 5.609 47.219 20.594 1 92.81 503 PHE B C 1
ATOM 8587 O O . PHE B 1 503 ? 4.848 46.375 20.078 1 92.81 503 PHE B O 1
ATOM 8594 N N . PRO B 1 504 ? 6.145 46.938 21.719 1 91.69 504 PRO B N 1
ATOM 8595 C CA . PRO B 1 504 ? 6.121 45.594 22.344 1 91.69 504 PRO B CA 1
ATOM 8596 C C . PRO B 1 504 ? 4.703 45.125 22.672 1 91.69 504 PRO B C 1
ATOM 8598 O O . PRO B 1 504 ? 4.387 43.969 22.516 1 91.69 504 PRO B O 1
ATOM 8601 N N . ALA B 1 505 ? 3.846 46.031 23.094 1 91.44 505 ALA B N 1
ATOM 8602 C CA . ALA B 1 505 ? 2.488 45.625 23.453 1 91.44 505 ALA B CA 1
ATOM 8603 C C . ALA B 1 505 ? 1.673 45.25 22.234 1 91.44 505 ALA B C 1
ATOM 8605 O O . ALA B 1 505 ? 0.919 44.281 22.25 1 91.44 505 ALA B O 1
ATOM 8606 N N . LEU B 1 506 ? 1.848 46.031 21.172 1 93.38 506 LEU B N 1
ATOM 8607 C CA . LEU B 1 506 ? 1.134 45.75 19.938 1 93.38 506 LEU B CA 1
ATOM 8608 C C . LEU B 1 506 ? 1.594 44.438 19.328 1 93.38 506 LEU B C 1
ATOM 8610 O O . LEU B 1 506 ? 0.776 43.656 18.844 1 93.38 506 LEU B O 1
ATOM 8614 N N . VAL B 1 507 ? 2.871 44.219 19.422 1 93.62 507 VAL B N 1
ATOM 8615 C CA . VAL B 1 507 ? 3.449 43 18.844 1 93.62 507 VAL B CA 1
ATOM 8616 C C . VAL B 1 507 ? 2.975 41.781 19.641 1 93.62 507 VAL B C 1
ATOM 8618 O O . VAL B 1 507 ? 2.645 40.75 19.047 1 93.62 507 VAL B O 1
ATOM 8621 N N . ARG B 1 508 ? 2.945 41.938 20.859 1 90.75 508 ARG B N 1
ATOM 8622 C CA . ARG B 1 508 ? 2.486 40.844 21.703 1 90.75 508 ARG B CA 1
ATOM 8623 C C . ARG B 1 508 ? 1.038 40.469 21.406 1 90.75 508 ARG B C 1
ATOM 8625 O O . ARG B 1 508 ? 0.705 39.312 21.266 1 90.75 508 ARG B O 1
ATOM 8632 N N . GLU B 1 509 ? 0.252 41.469 21.328 1 90.88 509 GLU B N 1
ATOM 8633 C CA . GLU B 1 509 ? -1.16 41.219 21.047 1 90.88 509 GLU B CA 1
ATOM 8634 C C . GLU B 1 509 ? -1.363 40.688 19.641 1 90.88 509 GLU B C 1
ATOM 8636 O O . GLU B 1 509 ? -2.252 39.875 19.406 1 90.88 509 GLU B O 1
ATOM 8641 N N . ALA B 1 510 ? -0.585 41.188 18.719 1 93.56 510 ALA B N 1
ATOM 8642 C CA . ALA B 1 510 ? -0.685 40.75 17.344 1 93.56 510 ALA B CA 1
ATOM 8643 C C . ALA B 1 510 ? -0.354 39.281 17.203 1 93.56 510 ALA B C 1
ATOM 8645 O O . ALA B 1 510 ? -0.904 38.562 16.344 1 93.56 510 ALA B O 1
ATOM 8646 N N . MET B 1 511 ? 0.48 38.781 18.047 1 94.06 511 MET B N 1
ATOM 8647 C CA . MET B 1 511 ? 0.934 37.375 17.984 1 94.06 511 MET B CA 1
ATOM 8648 C C . MET B 1 511 ? -0.21 36.438 18.312 1 94.06 511 MET B C 1
ATOM 8650 O O . MET B 1 511 ? -0.18 35.25 17.906 1 94.06 511 MET B O 1
ATOM 8654 N N . ARG B 1 512 ? -1.202 36.875 18.953 1 93.25 512 ARG B N 1
ATOM 8655 C CA . ARG B 1 512 ? -2.346 36.062 19.344 1 93.25 512 ARG B CA 1
ATOM 8656 C C . ARG B 1 512 ? -3.098 35.531 18.125 1 93.25 512 ARG B C 1
ATOM 8658 O O . ARG B 1 512 ? -3.59 34.406 18.109 1 93.25 512 ARG B O 1
ATOM 8665 N N . ILE B 1 513 ? -3.094 36.281 17.094 1 93.62 513 ILE B N 1
ATOM 8666 C CA . ILE B 1 513 ? -3.939 36.031 15.945 1 93.62 513 ILE B CA 1
ATOM 8667 C C . ILE B 1 513 ? -3.334 34.875 15.117 1 93.62 513 ILE B C 1
ATOM 8669 O O . ILE B 1 513 ? -4.008 33.875 14.836 1 93.62 513 ILE B O 1
ATOM 8673 N N . PRO B 1 514 ? -2.041 35 14.773 1 94.25 514 PRO B N 1
ATOM 8674 C CA . PRO B 1 514 ? -1.468 33.875 14.008 1 94.25 514 PRO B CA 1
ATOM 8675 C C . PRO B 1 514 ? -1.315 32.594 14.836 1 94.25 514 PRO B C 1
ATOM 8677 O O . PRO B 1 514 ? -1.079 31.531 14.289 1 94.25 514 PRO B O 1
ATOM 8680 N N . SER B 1 515 ? -1.454 32.688 16.125 1 94.5 515 SER B N 1
ATOM 8681 C CA . SER B 1 515 ? -1.351 31.516 17 1 94.5 515 SER B CA 1
ATOM 8682 C C . SER B 1 515 ? -2.678 30.781 17.078 1 94.5 515 SER B C 1
ATOM 8684 O O . SER B 1 515 ? -2.77 29.734 17.734 1 94.5 515 SER B O 1
ATOM 8686 N N . LEU B 1 516 ? -3.66 31.266 16.391 1 94.25 516 LEU B N 1
ATOM 8687 C CA . LEU B 1 516 ? -4.977 30.641 16.391 1 94.25 516 LEU B CA 1
ATOM 8688 C C . LEU B 1 516 ? -5.125 29.703 15.188 1 94.25 516 LEU B C 1
ATOM 8690 O O . LEU B 1 516 ? -4.613 30 14.102 1 94.25 516 LEU B O 1
ATOM 8694 N N . PHE B 1 517 ? -5.84 28.562 15.398 1 91.62 517 PHE B N 1
ATOM 8695 C CA . PHE B 1 517 ? -6.227 27.688 14.297 1 91.62 517 PHE B CA 1
ATOM 8696 C C . PHE B 1 517 ? -7.586 28.094 13.742 1 91.62 517 PHE B C 1
ATOM 8698 O O . PHE B 1 517 ? -8.547 28.266 14.492 1 91.62 517 PHE B O 1
ATOM 8705 N N . GLY B 1 518 ? -7.57 28.312 12.477 1 88.25 518 GLY B N 1
ATOM 8706 C CA . GLY B 1 518 ? -8.867 28.516 11.852 1 88.25 518 GLY B CA 1
ATOM 8707 C C . GLY B 1 518 ? -9.5 27.25 11.32 1 88.25 518 GLY B C 1
ATOM 8708 O O . GLY B 1 518 ? -10.711 27.188 11.125 1 88.25 518 GLY B O 1
ATOM 8709 N N . SER B 1 519 ? -8.648 26.328 11.078 1 89.94 519 SER B N 1
ATOM 8710 C CA . SER B 1 519 ? -9.125 25.078 10.5 1 89.94 519 SER B CA 1
ATOM 8711 C C . SER B 1 519 ? -8.336 23.891 11.023 1 89.94 519 SER B C 1
ATOM 8713 O O . SER B 1 519 ? -7.301 24.062 11.68 1 89.94 519 SER B O 1
ATOM 8715 N N . THR B 1 520 ? -8.922 22.703 10.828 1 89.56 520 THR B N 1
ATOM 8716 C CA . THR B 1 520 ? -8.242 21.469 11.203 1 89.56 520 THR B CA 1
ATOM 8717 C C . THR B 1 520 ? -7.641 20.797 9.977 1 89.56 520 THR B C 1
ATOM 8719 O O . THR B 1 520 ? -7.648 19.562 9.875 1 89.56 520 THR B O 1
ATOM 8722 N N . TYR B 1 521 ? -7.219 21.547 9.039 1 87 521 TYR B N 1
ATOM 8723 C CA . TYR B 1 521 ? -6.652 21.031 7.801 1 87 521 TYR B CA 1
ATOM 8724 C C . TYR B 1 521 ? -5.422 20.172 8.078 1 87 521 TYR B C 1
ATOM 8726 O O . TYR B 1 521 ? -5.207 19.156 7.43 1 87 521 TYR B O 1
ATOM 8734 N N . SER B 1 522 ? -4.613 20.641 9.023 1 89.31 522 SER B N 1
ATOM 8735 C CA . SER B 1 522 ? -3.422 19.891 9.398 1 89.31 522 SER B CA 1
ATOM 8736 C C . SER B 1 522 ? -3.781 18.484 9.875 1 89.31 522 SER B C 1
ATOM 8738 O O . SER B 1 522 ? -3.068 17.516 9.586 1 89.31 522 SER B O 1
ATOM 8740 N N . CYS B 1 523 ? -4.902 18.391 10.531 1 89.88 523 CYS B N 1
ATOM 8741 C CA . CYS B 1 523 ? -5.367 17.078 10.977 1 89.88 523 CYS B CA 1
ATOM 8742 C C . CYS B 1 523 ? -5.781 16.219 9.797 1 89.88 523 CYS B C 1
ATOM 8744 O O . CYS B 1 523 ? -5.484 15.016 9.766 1 89.88 523 CYS B O 1
ATOM 8746 N N . LYS B 1 524 ? -6.43 16.859 8.867 1 86.25 524 LYS B N 1
ATOM 8747 C CA . LYS B 1 524 ? -6.859 16.125 7.684 1 86.25 524 LYS B CA 1
ATOM 8748 C C . LYS B 1 524 ? -5.664 15.555 6.918 1 86.25 524 LYS B C 1
ATOM 8750 O O . LYS B 1 524 ? -5.711 14.43 6.43 1 86.25 524 LYS B O 1
ATOM 8755 N N . ARG B 1 525 ? -4.719 16.359 6.82 1 87.38 525 ARG B N 1
ATOM 8756 C CA . ARG B 1 525 ? -3.5 15.898 6.156 1 87.38 525 ARG B CA 1
ATOM 8757 C C . ARG B 1 525 ? -2.873 14.727 6.902 1 87.38 525 ARG B C 1
ATOM 8759 O O . ARG B 1 525 ? -2.389 13.781 6.285 1 87.38 525 ARG B O 1
ATOM 8766 N N . LEU B 1 526 ? -2.871 14.898 8.195 1 92.12 526 LEU B N 1
ATOM 8767 C CA . LEU B 1 526 ? -2.332 13.828 9.031 1 92.12 526 LEU B CA 1
ATOM 8768 C C . LEU B 1 526 ? -3.133 12.539 8.852 1 92.12 526 LEU B C 1
ATOM 8770 O O . LEU B 1 526 ? -2.564 11.445 8.836 1 92.12 526 LEU B O 1
ATOM 8774 N N . PHE B 1 527 ? -4.43 12.672 8.75 1 90.19 527 PHE B N 1
ATOM 8775 C CA . PHE B 1 527 ? -5.293 11.508 8.602 1 90.19 527 PHE B CA 1
ATOM 8776 C C . PHE B 1 527 ? -5.02 10.805 7.277 1 90.19 527 PHE B C 1
ATOM 8778 O O . PHE B 1 527 ? -5.082 9.578 7.199 1 90.19 527 PHE B O 1
ATOM 8785 N N . SER B 1 528 ? -4.77 11.57 6.281 1 87.62 528 SER B N 1
ATOM 8786 C CA . SER B 1 528 ? -4.379 10.969 5.012 1 87.62 528 SER B CA 1
ATOM 8787 C C . SER B 1 528 ? -3.113 10.133 5.156 1 87.62 528 SER B C 1
ATOM 8789 O O . SER B 1 528 ? -3.027 9.023 4.629 1 87.62 528 SER B O 1
ATOM 8791 N N . ARG B 1 529 ? -2.199 10.672 5.863 1 90.75 529 ARG B N 1
ATOM 8792 C CA . ARG B 1 529 ? -0.956 9.953 6.121 1 90.75 529 ARG B CA 1
ATOM 8793 C C . ARG B 1 529 ? -1.206 8.719 6.98 1 90.75 529 ARG B C 1
ATOM 8795 O O . ARG B 1 529 ? -0.569 7.68 6.785 1 90.75 529 ARG B O 1
ATOM 8802 N N . MET B 1 530 ? -2.066 8.867 7.902 1 92.06 530 MET B N 1
ATOM 8803 C CA . MET B 1 530 ? -2.402 7.75 8.781 1 92.06 530 MET B CA 1
ATOM 8804 C C . MET B 1 530 ? -2.998 6.594 7.98 1 92.06 530 MET B C 1
ATOM 8806 O O . MET B 1 530 ? -2.658 5.434 8.211 1 92.06 530 MET B O 1
ATOM 8810 N N . LYS B 1 531 ? -3.895 6.934 7.047 1 87.5 531 LYS B N 1
ATOM 8811 C CA . LYS B 1 531 ? -4.531 5.914 6.219 1 87.5 531 LYS B CA 1
ATOM 8812 C C . LYS B 1 531 ? -3.5 5.184 5.363 1 87.5 531 LYS B C 1
ATOM 8814 O O . LYS B 1 531 ? -3.629 3.98 5.121 1 87.5 531 LYS B O 1
ATOM 8819 N N . LEU B 1 532 ? -2.527 5.855 4.922 1 86.56 532 LEU B N 1
ATOM 8820 C CA . LEU B 1 532 ? -1.47 5.254 4.121 1 86.56 532 LEU B CA 1
ATOM 8821 C C . LEU B 1 532 ? -0.575 4.363 4.977 1 86.56 532 LEU B C 1
ATOM 8823 O O . LEU B 1 532 ? -0.073 3.342 4.504 1 86.56 532 LEU B O 1
ATOM 8827 N N . THR B 1 533 ? -0.381 4.832 6.176 1 90.56 533 THR B N 1
ATOM 8828 C CA . THR B 1 533 ? 0.509 4.113 7.078 1 90.56 533 THR B CA 1
ATOM 8829 C C . THR B 1 533 ? -0.175 2.865 7.633 1 90.56 533 THR B C 1
ATOM 8831 O O . THR B 1 533 ? 0.392 1.771 7.598 1 90.56 533 THR B O 1
ATOM 8834 N N . LYS B 1 534 ? -1.319 3.068 8.172 1 89.19 534 LYS B N 1
ATOM 8835 C CA . LYS B 1 534 ? -2.084 1.961 8.734 1 89.19 534 LYS B CA 1
ATOM 8836 C C . LYS B 1 534 ? -3.188 1.512 7.777 1 89.19 534 LYS B C 1
ATOM 8838 O O . LYS B 1 534 ? -4.344 1.914 7.926 1 89.19 534 LYS B O 1
ATOM 8843 N N . ASN B 1 535 ? -2.848 0.759 6.867 1 85 535 ASN B N 1
ATOM 8844 C CA . ASN B 1 535 ? -3.771 0.232 5.867 1 85 535 ASN B CA 1
ATOM 8845 C C . ASN B 1 535 ? -4.102 -1.234 6.129 1 85 535 ASN B C 1
ATOM 8847 O O . ASN B 1 535 ? -3.789 -1.766 7.195 1 85 535 ASN B O 1
ATOM 8851 N N . LYS B 1 536 ? -4.738 -1.941 5.211 1 77.56 536 LYS B N 1
ATOM 8852 C CA . LYS B 1 536 ? -5.211 -3.311 5.391 1 77.56 536 LYS B CA 1
ATOM 8853 C C . LYS B 1 536 ? -4.051 -4.262 5.664 1 77.56 536 LYS B C 1
ATOM 8855 O O . LYS B 1 536 ? -4.164 -5.164 6.496 1 77.56 536 LYS B O 1
ATOM 8860 N N . THR B 1 537 ? -2.908 -4.016 5 1 78.12 537 THR B N 1
ATOM 8861 C CA . THR B 1 537 ? -1.761 -4.906 5.141 1 78.12 537 THR B CA 1
ATOM 8862 C C . THR B 1 537 ? -0.974 -4.578 6.406 1 78.12 537 THR B C 1
ATOM 8864 O O . THR B 1 537 ? -0.182 -5.395 6.879 1 78.12 537 THR B O 1
ATOM 8867 N N . ARG B 1 538 ? -1.217 -3.406 7.016 1 84.75 538 ARG B N 1
ATOM 8868 C CA . ARG B 1 538 ? -0.501 -2.967 8.211 1 84.75 538 ARG B CA 1
ATOM 8869 C C . ARG B 1 538 ? -1.471 -2.633 9.336 1 84.75 538 ARG B C 1
ATOM 8871 O O . ARG B 1 538 ? -1.255 -1.678 10.086 1 84.75 538 ARG B O 1
ATOM 8878 N N . ALA B 1 539 ? -2.492 -3.309 9.383 1 79.62 539 ALA B N 1
ATOM 8879 C CA . ALA B 1 539 ? -3.559 -3.016 10.336 1 79.62 539 ALA B CA 1
ATOM 8880 C C . ALA B 1 539 ? -3.121 -3.338 11.766 1 79.62 539 ALA B C 1
ATOM 8882 O O . ALA B 1 539 ? -3.676 -2.797 12.727 1 79.62 539 ALA B O 1
ATOM 8883 N N . GLN B 1 540 ? -1.996 -4.129 11.906 1 82.75 540 GLN B N 1
ATOM 8884 C CA . GLN B 1 540 ? -1.566 -4.578 13.234 1 82.75 540 GLN B CA 1
ATOM 8885 C C . GLN B 1 540 ? -0.573 -3.596 13.844 1 82.75 540 GLN B C 1
ATOM 8887 O O . GLN B 1 540 ? -0.101 -3.803 14.969 1 82.75 540 GLN B O 1
ATOM 8892 N N . LEU B 1 541 ? -0.294 -2.582 13.172 1 88.62 541 LEU B N 1
ATOM 8893 C CA . LEU B 1 541 ? 0.602 -1.557 13.695 1 88.62 541 LEU B CA 1
ATOM 8894 C C . LEU B 1 541 ? 0.074 -0.993 15.008 1 88.62 541 LEU B C 1
ATOM 8896 O O . LEU B 1 541 ? -1.103 -0.639 15.109 1 88.62 541 LEU B O 1
ATOM 8900 N N . THR B 1 542 ? 0.943 -0.985 15.992 1 89.38 542 THR B N 1
ATOM 8901 C CA . THR B 1 542 ? 0.538 -0.497 17.312 1 89.38 542 THR B CA 1
ATOM 8902 C C . THR B 1 542 ? 0.317 1.013 17.281 1 89.38 542 THR B C 1
ATOM 8904 O O . THR B 1 542 ? 0.848 1.707 16.406 1 89.38 542 THR B O 1
ATOM 8907 N N . ASN B 1 543 ? -0.46 1.529 18.25 1 88.38 543 ASN B N 1
ATOM 8908 C CA . ASN B 1 543 ? -0.719 2.961 18.359 1 88.38 543 ASN B CA 1
ATOM 8909 C C . ASN B 1 543 ? 0.562 3.746 18.609 1 88.38 543 ASN B C 1
ATOM 8911 O O . ASN B 1 543 ? 0.738 4.848 18.094 1 88.38 543 ASN B O 1
ATOM 8915 N N . ALA B 1 544 ? 1.41 3.18 19.391 1 91.56 544 ALA B N 1
ATOM 8916 C CA . ALA B 1 544 ? 2.664 3.854 19.719 1 91.56 544 ALA B CA 1
ATOM 8917 C C . ALA B 1 544 ? 3.533 4.027 18.484 1 91.56 544 ALA B C 1
ATOM 8919 O O . ALA B 1 544 ? 4.09 5.105 18.25 1 91.56 544 ALA B O 1
ATOM 8920 N N . HIS B 1 545 ? 3.625 2.949 17.75 1 94 545 HIS B N 1
ATOM 8921 C CA . HIS B 1 545 ? 4.441 3.01 16.531 1 94 545 HIS B CA 1
ATOM 8922 C C . HIS B 1 545 ? 3.805 3.918 15.492 1 94 545 HIS B C 1
ATOM 8924 O O . HIS B 1 545 ? 4.512 4.609 14.75 1 94 545 HIS B O 1
ATOM 8930 N N . LEU B 1 546 ? 2.475 3.814 15.422 1 93.31 546 LEU B N 1
ATOM 8931 C CA . LEU B 1 546 ? 1.764 4.715 14.523 1 93.31 546 LEU B CA 1
ATOM 8932 C C . LEU B 1 546 ? 2.068 6.168 14.852 1 93.31 546 LEU B C 1
ATOM 8934 O O . LEU B 1 546 ? 2.342 6.973 13.953 1 93.31 546 LEU B O 1
ATOM 8938 N N . GLN B 1 547 ? 2.053 6.496 16.125 1 94.12 547 GLN B N 1
ATOM 8939 C CA . GLN B 1 547 ? 2.346 7.848 16.578 1 94.12 547 GLN B CA 1
ATOM 8940 C C . GLN B 1 547 ? 3.777 8.25 16.234 1 94.12 547 GLN B C 1
ATOM 8942 O O . GLN B 1 547 ? 4.02 9.367 15.781 1 94.12 547 GLN B O 1
ATOM 8947 N N . ASP B 1 548 ? 4.699 7.363 16.438 1 95.44 548 ASP B N 1
ATOM 8948 C CA . ASP B 1 548 ? 6.109 7.656 16.188 1 95.44 548 ASP B CA 1
ATOM 8949 C C . ASP B 1 548 ? 6.348 7.957 14.711 1 95.44 548 ASP B C 1
ATOM 8951 O O . ASP B 1 548 ? 7.027 8.93 14.367 1 95.44 548 ASP B O 1
ATOM 8955 N N . VAL B 1 549 ? 5.82 7.125 13.891 1 95.31 549 VAL B N 1
ATOM 8956 C CA . VAL B 1 549 ? 6.016 7.273 12.453 1 95.31 549 VAL B CA 1
ATOM 8957 C C . VAL B 1 549 ? 5.383 8.578 11.977 1 95.31 549 VAL B C 1
ATOM 8959 O O . VAL B 1 549 ? 6.004 9.344 11.234 1 95.31 549 VAL B O 1
ATOM 8962 N N . LEU B 1 550 ? 4.18 8.883 12.406 1 94.75 550 LEU B N 1
ATOM 8963 C CA . LEU B 1 550 ? 3.467 10.062 11.938 1 94.75 550 LEU B CA 1
ATOM 8964 C C . LEU B 1 550 ? 4.094 11.336 12.5 1 94.75 550 LEU B C 1
ATOM 8966 O O . LEU B 1 550 ? 4.074 12.383 11.852 1 94.75 550 LEU B O 1
ATOM 8970 N N . LEU B 1 551 ? 4.59 11.211 13.734 1 96.12 551 LEU B N 1
ATOM 8971 C CA . LEU B 1 551 ? 5.305 12.352 14.305 1 96.12 551 LEU B CA 1
ATOM 8972 C C . LEU B 1 551 ? 6.508 12.727 13.445 1 96.12 551 LEU B C 1
ATOM 8974 O O . LEU B 1 551 ? 6.695 13.898 13.117 1 96.12 551 LEU B O 1
ATOM 8978 N N . LEU B 1 552 ? 7.273 11.75 13.07 1 95.5 552 LEU B N 1
ATOM 8979 C CA . LEU B 1 552 ? 8.469 12 12.266 1 95.5 552 LEU B CA 1
ATOM 8980 C C . LEU B 1 552 ? 8.086 12.469 10.867 1 95.5 552 LEU B C 1
ATOM 8982 O O . LEU B 1 552 ? 8.789 13.289 10.273 1 95.5 552 LEU B O 1
ATOM 8986 N N . ALA B 1 553 ? 7.035 11.906 10.344 1 94.19 553 ALA B N 1
ATOM 8987 C CA . ALA B 1 553 ? 6.621 12.211 8.977 1 94.19 553 ALA B CA 1
ATOM 8988 C C . ALA B 1 553 ? 5.98 13.594 8.891 1 94.19 553 ALA B C 1
ATOM 8990 O O . ALA B 1 553 ? 6.004 14.234 7.84 1 94.19 553 ALA B O 1
ATOM 8991 N N . SER B 1 554 ? 5.395 14.094 9.93 1 92.38 554 SER B N 1
ATOM 8992 C CA . SER B 1 554 ? 4.617 15.328 9.875 1 92.38 554 SER B CA 1
ATOM 8993 C C . SER B 1 554 ? 5.352 16.484 10.555 1 92.38 554 SER B C 1
ATOM 8995 O O . SER B 1 554 ? 5.02 17.641 10.344 1 92.38 554 SER B O 1
ATOM 8997 N N . SER B 1 555 ? 6.348 16.188 11.328 1 91.44 555 SER B N 1
ATOM 8998 C CA . SER B 1 555 ? 7.047 17.203 12.094 1 91.44 555 SER B CA 1
ATOM 8999 C C . SER B 1 555 ? 8.055 17.953 11.227 1 91.44 555 SER B C 1
ATOM 9001 O O . SER B 1 555 ? 8.656 17.375 10.32 1 91.44 555 SER B O 1
ATOM 9003 N N . SER B 1 556 ? 8.188 19.219 11.5 1 88.38 556 SER B N 1
ATOM 9004 C CA . SER B 1 556 ? 9.219 20.016 10.852 1 88.38 556 SER B CA 1
ATOM 9005 C C . SER B 1 556 ? 10.555 19.891 11.578 1 88.38 556 SER B C 1
ATOM 9007 O O . SER B 1 556 ? 11.594 20.266 11.039 1 88.38 556 SER B O 1
ATOM 9009 N N . ILE B 1 557 ? 10.508 19.266 12.75 1 92.31 557 ILE B N 1
ATOM 9010 C CA . ILE B 1 557 ? 11.703 19.094 13.57 1 92.31 557 ILE B CA 1
ATOM 9011 C C . ILE B 1 557 ? 12.484 17.875 13.086 1 92.31 557 ILE B C 1
ATOM 9013 O O . ILE B 1 557 ? 11.93 16.781 12.969 1 92.31 557 ILE B O 1
ATOM 9017 N N . LYS B 1 558 ? 13.734 18.062 12.781 1 93.56 558 LYS B N 1
ATOM 9018 C CA . LYS B 1 558 ? 14.586 16.938 12.383 1 93.56 558 LYS B CA 1
ATOM 9019 C C . LYS B 1 558 ? 15.258 16.297 13.594 1 93.56 558 LYS B C 1
ATOM 9021 O O . LYS B 1 558 ? 15.727 17 14.492 1 93.56 558 LYS B O 1
ATOM 9026 N N . PRO B 1 559 ? 15.156 15.055 13.641 1 95.06 559 PRO B N 1
ATOM 9027 C CA . PRO B 1 559 ? 15.844 14.383 14.742 1 95.06 559 PRO B CA 1
ATOM 9028 C C . PRO B 1 559 ? 17.359 14.57 14.695 1 95.06 559 PRO B C 1
ATOM 9030 O O . PRO B 1 559 ? 17.938 14.688 13.617 1 95.06 559 PRO B O 1
ATOM 9033 N N . ASP B 1 560 ? 17.953 14.625 15.844 1 94.12 560 ASP B N 1
ATOM 9034 C CA . ASP B 1 560 ? 19.406 14.758 15.945 1 94.12 560 ASP B CA 1
ATOM 9035 C C . ASP B 1 560 ? 20.078 13.398 15.789 1 94.12 560 ASP B C 1
ATOM 9037 O O . ASP B 1 560 ? 20.531 12.812 16.766 1 94.12 560 ASP B O 1
ATOM 9041 N N . ILE B 1 561 ? 20.312 12.992 14.633 1 93.94 561 ILE B N 1
ATOM 9042 C CA . ILE B 1 561 ? 20.828 11.664 14.32 1 93.94 561 ILE B CA 1
ATOM 9043 C C . ILE B 1 561 ? 22.281 11.555 14.773 1 93.94 561 ILE B C 1
ATOM 9045 O O . ILE B 1 561 ? 22.719 10.5 15.227 1 93.94 561 ILE B O 1
ATOM 9049 N N . ASP B 1 562 ? 23.016 12.656 14.711 1 90.81 562 ASP B N 1
ATOM 9050 C CA . ASP B 1 562 ? 24.422 12.656 15.109 1 90.81 562 ASP B CA 1
ATOM 9051 C C . ASP B 1 562 ? 24.562 12.328 16.594 1 90.81 562 ASP B C 1
ATOM 9053 O O . ASP B 1 562 ? 25.375 11.477 16.969 1 90.81 562 ASP B O 1
ATOM 9057 N N . SER B 1 563 ? 23.719 12.961 17.359 1 90.62 563 SER B N 1
ATOM 9058 C CA . SER B 1 563 ? 23.766 12.703 18.797 1 90.62 563 SER B CA 1
ATOM 9059 C C . SER B 1 563 ? 23.281 11.305 19.125 1 90.62 563 SER B C 1
ATOM 9061 O O . SER B 1 563 ? 23.828 10.633 20 1 90.62 563 SER B O 1
ATOM 9063 N N . LEU B 1 564 ? 22.281 10.844 18.422 1 92 564 LEU B N 1
ATOM 9064 C CA . LEU B 1 564 ? 21.688 9.539 18.688 1 92 564 LEU B CA 1
ATOM 9065 C C . LEU B 1 564 ? 22.641 8.422 18.281 1 92 564 LEU B C 1
ATOM 9067 O O . LEU B 1 564 ? 22.734 7.402 18.969 1 92 564 LEU B O 1
ATOM 9071 N N . SER B 1 565 ? 23.328 8.578 17.156 1 89.81 565 SER B N 1
ATOM 9072 C CA . SER B 1 565 ? 24.25 7.559 16.656 1 89.81 565 SER B CA 1
ATOM 9073 C C . SER B 1 565 ? 25.516 7.484 17.531 1 89.81 565 SER B C 1
ATOM 9075 O O . SER B 1 565 ? 26.109 6.418 17.672 1 89.81 565 SER B O 1
ATOM 9077 N N . ALA B 1 566 ? 25.938 8.578 18.047 1 82.81 566 ALA B N 1
ATOM 9078 C CA . ALA B 1 566 ? 27.156 8.641 18.859 1 82.81 566 ALA B CA 1
ATOM 9079 C C . ALA B 1 566 ? 26.938 7.938 20.203 1 82.81 566 ALA B C 1
ATOM 9081 O O . ALA B 1 566 ? 27.891 7.398 20.781 1 82.81 566 ALA B O 1
ATOM 9082 N N . SER B 1 567 ? 25.734 7.883 20.656 1 76.56 567 SER B N 1
ATOM 9083 C CA . SER B 1 567 ? 25.438 7.316 21.969 1 76.56 567 SER B CA 1
ATOM 9084 C C . SER B 1 567 ? 25.391 5.793 21.906 1 76.56 567 SER B C 1
ATOM 9086 O O . SER B 1 567 ? 25.453 5.129 22.938 1 76.56 567 SER B O 1
ATOM 9088 N N . LYS B 1 568 ? 25.266 5.148 20.719 1 72.88 568 LYS B N 1
ATOM 9089 C CA . LYS B 1 568 ? 25.062 3.709 20.609 1 72.88 568 LYS B CA 1
ATOM 9090 C C . LYS B 1 568 ? 26.391 2.961 20.609 1 72.88 568 LYS B C 1
ATOM 9092 O O . LYS B 1 568 ? 27.391 3.473 20.094 1 72.88 568 LYS B O 1
ATOM 9097 N N . ASN B 1 569 ? 26.469 1.945 21.469 1 60.53 569 ASN B N 1
ATOM 9098 C CA . ASN B 1 569 ? 27.578 1.001 21.406 1 60.53 569 ASN B CA 1
ATOM 9099 C C . ASN B 1 569 ? 27.5 0.139 20.141 1 60.53 569 ASN B C 1
ATOM 9101 O O . ASN B 1 569 ? 26.469 -0.476 19.875 1 60.53 569 ASN B O 1
ATOM 9105 N N . HIS B 1 570 ? 28.141 0.509 19.031 1 56.12 570 HIS B N 1
ATOM 9106 C CA . HIS B 1 570 ? 28.047 0.062 17.656 1 56.12 570 HIS B CA 1
ATOM 9107 C C . HIS B 1 570 ? 28.375 -1.422 17.531 1 56.12 570 HIS B C 1
ATOM 9109 O O . HIS B 1 570 ? 29.531 -1.822 17.703 1 56.12 570 HIS B O 1
ATOM 9115 N N . GLN B 1 571 ? 27.469 -2.332 17.938 1 47.12 571 GLN B N 1
ATOM 9116 C CA . GLN B 1 571 ? 27.828 -3.717 17.672 1 47.12 571 GLN B CA 1
ATOM 9117 C C . GLN B 1 571 ? 27.562 -4.094 16.219 1 47.12 571 GLN B C 1
ATOM 9119 O O . GLN B 1 571 ? 26.469 -3.855 15.703 1 47.12 571 GLN B O 1
ATOM 9124 N N . PRO B 1 572 ? 28.531 -4.332 15.383 1 46.44 572 PRO B N 1
ATOM 9125 C CA . PRO B 1 572 ? 28.375 -4.754 13.984 1 46.44 572 PRO B CA 1
ATOM 9126 C C . PRO B 1 572 ? 27.406 -5.93 13.836 1 46.44 572 PRO B C 1
ATOM 9128 O O . PRO B 1 572 ? 27.297 -6.758 14.742 1 46.44 572 PRO B O 1
ATOM 9131 N N . SER B 1 573 ? 26.312 -5.809 13.047 1 39.91 573 SER B N 1
ATOM 9132 C CA . SER B 1 573 ? 25.391 -6.906 12.797 1 39.91 573 SER B CA 1
ATOM 9133 C C . SER B 1 573 ? 26.109 -8.117 12.219 1 39.91 573 SER B C 1
ATOM 9135 O O . SER B 1 573 ? 26.938 -7.984 11.32 1 39.91 573 SER B O 1
ATOM 9137 N N . HIS B 1 574 ? 26.406 -9.109 12.969 1 33.5 574 HIS B N 1
ATOM 9138 C CA . HIS B 1 574 ? 26.844 -10.375 12.406 1 33.5 574 HIS B CA 1
ATOM 9139 C C . HIS B 1 574 ? 25.75 -11.016 11.555 1 33.5 574 HIS B C 1
ATOM 9141 O O . HIS B 1 574 ? 24.578 -10.906 11.875 1 33.5 574 HIS B O 1
#

Solvent-accessible surface area (backbone atoms only — not comparable to full-atom values): 61634 Å² total; per-residue (Å²): 135,81,80,74,82,75,83,74,84,72,69,65,61,66,66,61,66,63,49,51,89,54,80,74,40,42,83,57,37,36,43,79,54,97,89,32,45,27,28,66,84,82,68,49,69,48,93,62,55,41,70,67,52,50,52,46,46,30,54,68,76,36,46,72,64,60,70,42,56,70,70,55,41,54,51,50,38,52,50,41,49,48,47,50,49,47,51,50,48,49,50,49,45,49,49,50,47,50,49,50,50,36,42,23,30,46,38,20,31,43,52,41,26,49,50,35,30,49,68,49,48,62,52,62,49,32,48,57,50,49,53,43,49,49,51,32,28,58,48,66,40,55,86,51,41,66,64,60,67,39,37,56,36,42,38,68,52,29,48,50,44,37,52,52,38,29,51,49,36,51,53,52,48,46,56,53,62,53,57,37,66,29,27,16,39,32,41,42,74,48,65,46,87,86,70,41,40,34,34,38,37,33,41,24,30,19,30,86,69,58,48,70,49,73,41,68,73,50,67,43,76,48,80,81,73,83,39,14,64,64,53,36,50,59,51,53,52,46,48,57,71,60,60,50,70,70,73,30,44,43,27,41,22,34,62,56,48,62,39,38,60,32,75,75,62,2,24,60,39,45,48,52,50,52,40,42,72,72,71,33,81,61,75,59,45,76,39,55,14,46,56,49,46,50,52,54,42,56,60,66,69,58,58,59,74,58,50,56,58,50,55,74,69,41,88,76,63,61,70,41,60,50,41,44,48,48,64,73,37,36,65,58,49,38,49,50,25,44,69,72,68,55,60,55,66,55,67,73,33,65,69,50,45,38,52,48,23,45,50,32,34,52,36,48,54,50,49,53,51,50,54,65,60,44,61,87,88,58,40,40,68,57,47,50,49,52,52,52,52,50,47,52,48,40,54,50,51,27,54,31,24,67,68,73,45,45,88,86,26,63,57,32,53,73,64,69,70,51,70,68,54,28,46,50,50,23,48,50,37,50,51,45,46,51,41,47,54,60,68,46,41,70,64,57,69,44,45,73,73,43,34,56,50,76,38,52,76,76,50,58,55,81,80,47,59,76,86,39,26,66,54,47,51,55,49,60,68,30,64,67,56,52,54,46,49,74,74,37,53,60,69,58,37,50,27,52,34,41,74,66,67,43,56,61,62,56,44,56,59,41,44,51,54,73,14,35,61,35,48,52,48,70,49,52,54,48,48,53,50,45,49,64,49,41,30,88,92,35,61,78,62,47,70,68,56,50,43,29,34,48,44,52,42,65,36,88,65,76,52,63,54,70,65,59,36,68,69,51,83,67,68,76,60,126,137,84,82,75,84,82,81,72,78,76,72,63,60,69,64,59,68,63,48,52,89,53,80,75,39,41,82,54,36,35,43,78,54,97,88,33,44,28,29,64,82,79,68,47,68,49,92,63,52,41,70,69,53,49,50,47,46,30,52,66,76,37,45,73,64,61,67,42,57,70,69,56,41,54,51,49,38,53,50,42,50,50,48,49,49,48,49,49,48,49,49,50,46,50,51,50,49,50,48,50,48,37,44,23,29,47,38,21,32,44,51,40,25,50,50,35,28,48,66,50,48,62,51,62,50,30,50,56,50,48,53,43,50,50,50,31,27,59,46,66,39,55,86,49,41,64,64,61,67,37,37,56,38,41,37,68,54,27,47,52,44,38,50,52,37,30,51,47,37,50,51,53,47,45,55,53,60,54,57,36,65,30,27,16,41,32,38,42,74,47,65,46,87,87,70,42,38,34,33,38,36,33,40,24,30,18,30,86,70,59,47,72,49,74,40,68,72,50,68,42,77,47,80,81,73,83,39,14,64,66,52,37,51,59,51,52,50,47,48,56,71,59,60,50,70,70,71,32,42,44,26,40,22,32,64,55,48,63,38,38,59,31,73,75,60,2,23,60,38,44,49,52,50,51,39,42,73,72,71,34,80,64,75,58,45,76,39,56,13,46,55,48,46,49,52,55,42,57,60,66,69,57,59,59,75,57,48,57,57,48,56,74,69,41,84,81,59,61,70,40,61,49,42,44,49,47,63,73,36,35,67,58,50,37,49,48,26,43,70,72,67,55,60,56,65,53,67,74,33,66,69,50,47,38,52,49,22,45,49,32,34,53,36,47,54,51,48,53,50,52,53,68,59,44,60,87,89,60,39,38,68,58,46,52,49,51,53,52,52,49,49,51,48,40,54,50,49,27,54,31,24,68,68,73,44,46,90,88,26,62,57,32,53,74,64,69,70,52,71,68,55,27,45,51,51,22,49,51,38,51,49,45,46,51,41,47,54,60,66,47,42,71,64,56,70,44,44,74,74,42,35,58,52,76,38,53,76,76,51,58,53,81,79,45,60,75,85,39,26,64,55,46,50,56,48,60,68,30,65,68,57,51,55,46,49,74,74,37,53,60,69,56,37,49,28,51,33,43,73,67,67,44,56,60,62,57,43,56,58,42,45,51,53,73,15,35,60,37,49,52,47,70,49,52,55,48,49,53,51,44,49,64,48,41,30,88,93,35,62,80,63,49,69,67,58,52,44,30,33,49,44,53,42,64,37,90,65,74,52,63,54,70,64,57,35,68,70,50,83,68,70,75,59,124

Radius of gyration: 43.35 Å; Cα contacts (8 Å, |Δi|>4): 1510; chains: 2; bounding box: 117×116×167 Å

Foldseek 3Di:
DPPPPCPDDPPPPVVVVQQFDDPVLLLLQWDDDPRWTARLVPRDTDPTRHPVRSVCCSCPVPVVLVPDPSVVNVVVSVVSVVVVVVVVVVVVVVVVVVVVLLLVLLLVLLVVLLVCLLVLHALQVLVVVLVVVLVVCVVPPVPCSVSSNQRDSHSVSSLVSLLVLLVQVLVVVLVVQQQFQAKEKEWEWDAAPVRWIKIWIKMWGAHLLLDIDIATNAIDTQPDDLALVSVQVVVVVVCVVSVHDCLRYAEYEYQPPCRAVPCCGHNVNVNQVVCVVVVRDHHYAYAYALLNLLVVLLVLLDPVVLVVVQVVVDVDDPPQVSLVVCLVCLVVVQVVCVVVVNRPCLSVDLLSSLSSLLSNLVSVVSVVLSVVSADDQQFQLNNVVSLVVVLVVLVVLLVCLCVVHCPSRVSSVVSSDDNVSSNVSSVSSVVSSVSSCVSCVSSVVCNLLLCCLQPLLPDQLVSDDPVQSVLSVVQNPDPVLVVVPVVDGSSVSLSVCSVVVGSSVSSSSSSNRSSYDNHPNLVVVLVVSLCSNCDPVNVVDDSSSSGSSSSSNSGPDGGPSSVVSVVDPSDRDD/DPPPPCPDDPPCPVVVVQQFDDPVLLLLQWDDDPRWTARLVPRDTDPTRHPVRSVCCSCPVPVVLVPDDSVVNVVVSVVSVVVVVVVVVVVVVVVVVVVVLLLVLLLVLLVVLLVCLLVLHALQVLVVVLVVVLVVCVVPPVPCSVSSNLRDSHSVSSLVSLLVLLVQVLVVVLVVQQQFQAKEKEWEWDAAPVRWIKIWIKMWGAHLLLDIDIATNAIDTQPDDLALVSVQVVVVVVCVVSVHDCLRYAEYEYQPPCRAVPCCGHNVNVNQVVCVVVVRDHHYAYAYAVLNLLVVLLVLLDPVVLVVVQCVPDPDDPPQVSLVVCLVCLVVVQVVCVVVVNRPCLSVDLLSSLSSLLSNLVSVLSVVLSVVSADDQDFQLNNVVSLVVVLVVLVVLLVCLCVVHCPSRVSSVVSSDDNVSSNVSSVSSVVSSVSSCVSCVSSVVCNLLLCCLQPLLPDQLVSDDPVQSVLSVVQNPDPVLVVVPVVDGSSVSLSVCSVVVGSSVSSSSSSSRSSYDNHPNLVVVLVVSLCSNCDPVNVVDDSSSSGSSSSSNSGPDGGPSSVVSVVDPSDRDD

InterPro domains:
  IPR012337 Ribonuclease H-like superfamily [SSF53098] (181-552)
  IPR040647 SPIN-DOC-like, zinc-finger [PF18658] (23-74)

Secondary structure (DSSP, 8-state):
--------S-STHHHHHTTSPPGGGGGGTEEEETTEEEETTT-PEESS--HHHHHHHHHHH-HHHHTS-HHHHHHHHHHHHHHHHHHHHHHHHHHHHHHHHHHHHHHHHHHHHHHHHHTT--TTHHHHHHHHHHHHHHHH-GGGHHHHHTS---HHHHHHHHHHHHHHHHHHHHHHHHT-SEEEEEEEEEE-TTS-EEEEEEEEEE-TTS-EEEEEEEEEEE-S---HHHHHHHHHHHHHHHT--GGGEEEEEE---HHHH-TTTSHHHHHHHHHHHTT-----EEEE-HHHHHHHHHHT---HHHHHHHHHHS--S-HHHHHHHHHHTHHHHHHHHHHTT---GGGG-HHHHHHHHHHHHHHHHHHHHHHHH--TT--HHHHHHHHHHHHHHHHHHHHHHHTT--TT-HHHHHH---HHHHHHHHHHHHHHHHHHHHHTHHHHHTHHHHHHHH-GGGS-GGGS-HHHHHHHHHHHH-HHHHHHHHHS-HHHHHHHHHHTT-SHHHHHHHHTTTTS----HHHHHHHHHHHHHS-GGGTT--HHHHHHHHHHHH-SPPP-HHHHHHTS------/--------STTSHHHHHTTSPPGGGGGGTEEEETTEEEETTT-PEESS--HHHHHHHHHHH-HHHHTS-HHHHHHHHHHHHHHHHHHHHHHHHHHHHHHHHHHHHHHHHHHHHHHHHHTT--TTHHHHHHHHHHHHHHHH-GGGHHHHHTS---HHHHHHHHHHHHHHHHHHHHHHHHT-SEEEEEEEEEE-TTS-EEEEEEEEEE-TTS-EEEEEEEEEEE-S---HHHHHHHHHHHHHHTT--GGGEEEEEE---HHHH-TTTSHHHHHHHHHHHTT-----EEEE-HHHHHHHHHHT---HHHHHHHHHHS--S-HHHHHHHHHHTHHHHHHHHHHTT---GGGG-HHHHHHHHHHHHHHHHHHHHHHHH--TT--HHHHHHHHHHHHHHHHHHHHHHHTT--TT-HHHHHH---HHHHHHHHHHHHHHHHHHHHHTHHHHHTHHHHHHHH-GGGS-GGGS-HHHHHHHHHHHH-HHHHHHHHHS-HHHHHHHHHHTT-SHHHHHHHHTTTTS----HHHHHHHHHHHHHS-GGGTT--HHHHHHHHHHHH-SPPP-HHHHHHTS------